Protein AF-A0A2E8RKV2-F1 (afdb_monomer)

Radius of gyration: 37.51 Å; Cα contacts (8 Å, |Δi|>4): 2015; chains: 1; bounding box: 103×100×106 Å

Nearest PDB structures (foldseek):
  5jd9-assembly1_A  TM=6.872E-01  e=2.094E-11  Bacillus cereus ATCC 10987
  6q63-assembly3_C  TM=7.166E-01  e=6.047E-02  Bacteroides thetaiotaomicron
  8ayr-assembly2_B  TM=3.995E-01  e=1.145E-02  Akkermansia muciniphila
  7wmp-assembly1_B  TM=4.732E-01  e=1.861E+00  Helicobacter phage KHP30

Sequence (1060 aa):
MRKLVLLLITCCYFLITSLTAENDVSKQKQINFSIRQRVLDQFDSDKDGRLSAVERETLRKAGSPFAVKRPRFIRNRKRHEQRIKKYDKDGDGELNQAEEKAARQALENVWRNLVGEYKAFINDRPIVENLEKMQQDAKQGKIKDFPEELYDWIRGSINRSGNKRTRKKEKSTNNHLLTRFDFDGNGRLEKMELQEARAVVSGQSKNDLSQVIQPKSQPENISIIGPQSIETRILRITEFMTDNKTGLADEEGELVDWIEIHNYSSQKQGLKNWSLTDSKKGSRRWFFPDIHLDAGKYLIVFASGKNRKKIGRPLHTNFQLKKGGEYLSLISPNGEKSEISKTKYPKQRSNISFGFPLSDDGTEGKFPTFLAFPTPGRKNTGTHVGSLSTIKLSQPHGLFKAPFTLRVSSVDSDVTIRYTTDGSRPNELSPVIDHPLEIEKTTIIRARGYKPGYSPTPIITRSYIFPADRIDDSADGLPPANYPYEWGVGKSNYGMDAGITGDHKYREKVLKSLWAIPSYSVAIEHENLFSDENGIYAHAGWHGRKAERNCSIELLPTEDGQEHGFQINAGIRMRGGFSRQPHVPKHGFRFFFRPRYGARRLKYDLFGGNAAKEFSHIDLRCSQNYAWHHGFSSKALYVRDQLNRDLQLAMGHPAPRGNFRHLYINGHYWGLYNTCERPKAFFGESYIGGDKDGFDVVKIMGGYSEDEDQDRRYQVFATDGNMKIWTHLDELSQDDLSDLETYCQMIGVKPDGSRDPDSNRLLDPVNLVDYMLIIFYGGNLDAPISWFGHNRGGNNWHGLINGTQNKGFRFIIWDAEHTLLDLQEDRLGPFPIGDTADRSNPHWLYQRLLENEEFRVLLTDRISKHFFRDGVLTPSYVRKLFDRRIAEIEPALFAEAARWGNPRKTYESVLTNSEWRVETHNSGVAKHQSWFAEVNRTKNQYIPHRTEVVVNQLFSRGLYPDLPEISVRWSEGDNQELELMAGRFKIYYTTTGQDPRMFGGGLHADAHLYEKPLTIVNTDGDRVLCRILEDEEWGPLREIVLNESDKKNETTYPSESRQP

Foldseek 3Di:
DVVVVVVVVVVVVVVVVVVVVVVVVVVVVVVLCVLLVVLCVPQVPVNPSFHDPVSLVVLLLVPFPPRPDPPVVVVVVVVQQVLCVVQVPVNPSHADPVSVVVSVVVLVVVVVVLCVVLVQDDPNQGDLVSLVVSLVCVVVCVDPPDDPVCNVVSVVRNVVVPPDDDPPPPPPPDDPQQVPQVPVPPSDQDPVSVVVSVVVVVPDDDDDDDDDDDDDDDDDDDDDDDDDDDPPPQKAFFKWAQQEQADDDFLQLDRFIKIKMWGQDQAKDWQAQKAKDQDPPDDGQAGADGDIAGHGWMAMATAHLPQDHDPPHHHYGNHGDDLQWTWIWIAGNVGDTRTLDPGIDHRGDHQWMWGFAADPVRDTHPHIATFQGDDHTDRTAHAAPEAFDAKDWPDAAAEDDAKDWIDIGGPDPPKWKFKDFQLDATDPPGDTCPDIDIGGAFTWIWMWIDDGNHRIHPIDIHTYAHPLRFQCQCLVQDHDPPADCAQALAGDFQHFPNVQCVDPVSVVLLVLLQLVFKEKEKRFHNCCCRPCVHRQSSAVQDDHSSQWGKIKMWTHDHPVCPAVIDIFIWTKHFDDFACSPRHQHATKMKTAAGSNRPHQWDQDDQFDDLADRIGRMKIFAFQAPQALSHPLHLLHARCQLVLLQVLLVVLVHQAKGWAKHWYHYSNGTRAITIIIDDPALVSCCSGVNDHSLLKWKKDFAAHRHPDPPPVRHQWIATPHDGCVLLQVLLVLLLDQLQDLCSVCLCQQHDLQRHHNPVGANAADLLLLLSNVVSCQLFLQCQPQAHVVVVSAGGHQKMWMDRRVDSRHIHIYGGPRSRGLDDLQRGDLDDGDWANHSGTHDSSSSVSSNVSYPLSLLSNQQLLCQALDDPHCLDLVNSLVSLVVVCVSCLSNVLNNLRRRLASPSHVVCSVVVPPPPCPPCSHSVVSNVSNVVSSCCSSPPRSNCSSSSSVSSCVSSSSYGRFDDWDWDWDPDPQTWIDTDGPPFWKKKAQPPDACATNVQDGDPRIDTDDDTHRDPDDQFTWMWMWTADPSDTGHIDIDGRHPVVVPPRPDDDDDDDDD

Secondary structure (DSSP, 8-state):
-HHHHHHHHHHHHHHHHHHHHHHHHHHHHHHHHHHHHHHHHHH-SS-SSS--HHHHHHHHHHH-TTTTS--HHHHHHHHHHHHHHHH-SS-SSS--HHHHHHHHHHHHHHHHHHHHHTT-EETTEE-HHHHHHHHHHHHTT-STT--TTHHHHHHHHHHHH--------------TTHHHH-SS-SSS--HHHHHHHHHHHTT--------------PPPP------------SEEEEEEESS-SSS---TTS---EEEEEEE-SSS-EE-TT-EEES-SSSS--EEPPS-EE-TT-EEEEEEBS-----TTS-EE-SSB--TT----EEE-TT--EEESSSS-PPPPBTTB-EE-PBPTTSPBPSS-EEBSS--TTS----B--EEPPPPEESS-SEE-SS-EEE-EE-SSTT-EEEEESSSPPP-TTSPB--SPEEE-S-EEEEEEEE-TTEEPPPPEEEEEE-HHHHTTTTTTSSPPTT--SEETTEEP-----HHHHSSHHHHHHHHHHHHSS-EEEEE--HHHHH-TTT-TTTTTT--TTTT-EEEEEEEEPPTT-S---EEEEEEEEEE-SGGGSTT-SS-EEEEE--TTTS-SSEES-SS-TTS-SEESEEEEE---TTBTTBT--TT--S-HHHHHHHHHHHTTS----EEEEEEEETTEEEEEEEEE---SHHHHHHHT-S-GGGEEEEEE--S---SS-GGGTT-EEEEES-SHHHHHHHHHHTS-TTSHHHHHHHHTB-TTS-B-TTS---B-HHHHHHHHHHHHHHT-SBSSBBTTTTT-SB-SEEEEEETTSTT-BEEEE--TTS-SS-TT-------S--SSTTT--HHHHHHHHTTSHHHHHHHHHHHHHHHSTT-TTSHHHHHHHHHHHHHHHHHHHHHHHHHHS-TT--HHHHHTT------GGGSHHHHHHHHHHHHHHIIIIIHHHHHHHHHHHHHTTT-S-S----EEEEPSSSS-EEEEE-TTSPEEEESSS--SBPTTSPBPTT-EE--S-EE----TT-EEEEEEEETTEEPPPEEEE--TTGGGTS----------

Mean predicted aligned error: 14.98 Å

pLDDT: mean 82.61, std 19.05, range [21.7, 98.88]

Solvent-accessible surface area (backbone atoms only — not comparable to full-atom values): 58650 Å² total; per-residue (Å²): 108,73,69,58,53,51,50,50,51,52,51,50,50,50,51,50,54,49,52,51,51,51,51,50,52,50,51,50,52,58,51,58,56,45,55,61,48,54,45,37,78,72,46,31,82,86,67,83,83,49,51,53,70,67,34,25,52,50,41,31,41,71,65,34,89,70,37,86,54,76,49,73,65,58,58,44,46,58,52,46,54,53,46,28,78,73,43,36,83,88,70,81,80,51,68,55,76,68,33,50,51,51,54,50,51,53,52,53,50,55,49,53,51,52,37,60,75,49,53,22,52,60,94,90,39,61,36,51,70,37,43,52,48,53,52,49,38,44,75,70,60,69,43,78,88,66,62,74,74,50,58,57,54,46,50,56,44,40,57,70,60,62,80,70,75,82,71,72,82,70,78,75,88,77,63,83,52,60,84,71,37,42,86,84,70,80,84,61,67,48,80,67,32,47,51,53,51,48,48,70,72,64,75,66,78,89,81,84,88,85,88,87,86,86,87,87,87,83,86,85,88,86,88,84,91,81,84,90,83,77,91,73,62,48,63,39,68,46,39,33,36,52,39,42,54,52,65,73,54,51,90,63,50,45,66,47,23,35,39,30,34,35,26,72,35,95,50,70,41,72,37,52,63,18,23,39,34,62,46,88,89,53,70,84,68,34,68,46,46,89,45,74,44,49,49,71,36,58,46,73,34,32,28,63,39,74,52,37,58,56,86,98,51,82,34,24,33,66,44,64,64,58,44,76,36,42,28,44,32,41,28,44,71,89,65,54,73,45,57,71,35,102,66,48,45,68,64,61,45,77,57,37,20,41,24,39,18,27,46,97,88,67,47,73,43,95,59,61,42,50,20,17,42,70,40,90,81,56,79,57,34,25,53,51,77,52,72,55,70,67,63,45,65,75,61,80,56,25,72,48,92,72,62,49,79,40,42,75,48,62,90,58,82,82,56,51,36,18,34,31,64,69,28,41,83,49,49,98,84,36,53,69,63,89,64,71,45,78,45,76,52,56,43,33,42,25,36,32,39,38,39,95,23,28,27,56,23,69,76,46,74,36,48,40,36,24,70,85,68,51,54,64,41,25,49,84,24,46,59,53,89,96,49,63,75,45,27,47,89,15,68,42,74,74,27,32,34,44,81,40,57,71,32,70,74,47,29,55,48,32,54,52,11,65,61,60,44,40,31,37,38,35,36,33,39,61,49,49,36,37,29,89,88,63,8,34,52,30,44,28,31,45,62,76,54,54,34,48,34,75,31,38,44,28,41,29,36,39,96,83,59,86,47,83,52,51,76,49,37,20,28,35,30,52,36,78,20,67,49,32,40,53,85,47,70,71,64,20,38,31,41,33,26,32,51,55,49,47,48,55,47,47,77,49,71,82,75,48,90,93,52,67,50,59,36,54,50,44,32,40,37,50,66,51,71,39,17,43,63,45,83,62,36,64,68,25,71,79,45,47,36,60,50,55,16,50,51,40,38,69,73,72,41,74,45,58,55,70,51,73,28,38,36,24,52,64,69,42,73,73,32,65,29,36,38,29,52,62,94,40,30,66,46,39,30,69,68,73,53,68,63,43,88,42,17,29,23,36,30,56,36,70,57,56,60,71,58,90,73,67,87,56,64,55,26,45,44,49,82,32,68,57,54,67,70,58,42,53,51,41,57,62,62,71,50,70,33,64,40,64,64,56,48,20,51,42,49,15,26,39,78,71,60,47,79,31,92,90,47,64,23,49,39,26,66,68,44,47,47,55,49,48,50,51,33,37,67,33,26,29,43,44,34,49,46,14,49,89,51,75,37,61,36,53,27,50,44,34,38,39,32,36,82,85,46,85,60,17,34,39,57,33,71,42,84,42,56,52,32,74,74,60,65,79,49,81,56,84,66,82,64,86,51,30,96,42,60,46,44,39,46,70,60,37,54,51,65,45,40,64,55,15,64,70,52,41,51,50,45,26,26,51,45,50,52,25,53,37,90,89,12,62,52,17,42,70,47,43,47,55,56,49,54,53,55,49,64,71,44,57,58,34,42,53,32,31,17,31,42,24,28,40,68,76,64,22,42,66,39,57,76,66,66,52,85,74,73,74,53,74,80,52,32,22,67,41,44,53,55,37,29,56,54,34,51,50,42,41,63,70,62,29,45,72,46,32,42,60,48,48,53,50,57,35,38,71,42,43,57,40,79,76,64,77,72,79,43,77,47,73,51,91,64,94,76,47,25,46,36,81,44,43,87,92,56,51,37,30,29,16,73,83,64,45,64,26,57,35,57,86,71,45,78,28,92,76,38,38,78,67,87,68,65,41,79,61,85,89,49,86,76,44,32,40,20,31,28,40,55,54,93,95,41,74,48,48,64,42,79,43,77,46,53,86,72,62,76,74,76,73,89,80,78,82,90,77,89,79,80,133

Structure (mmCIF, N/CA/C/O backbone):
data_AF-A0A2E8RKV2-F1
#
_entry.id   AF-A0A2E8RKV2-F1
#
loop_
_atom_site.group_PDB
_atom_site.id
_atom_site.type_symbol
_atom_site.label_atom_id
_atom_site.label_alt_id
_atom_site.label_comp_id
_atom_site.label_asym_id
_atom_site.label_entity_id
_atom_site.label_seq_id
_atom_site.pdbx_PDB_ins_code
_atom_site.Cartn_x
_atom_site.Cartn_y
_atom_site.Cartn_z
_atom_site.occupancy
_atom_site.B_iso_or_equiv
_atom_site.auth_seq_id
_atom_site.auth_comp_id
_atom_site.auth_asym_id
_atom_site.auth_atom_id
_atom_site.pdbx_PDB_model_num
ATOM 1 N N . MET A 1 1 ? 17.074 -44.614 37.338 1.00 43.53 1 MET A N 1
ATOM 2 C CA . MET A 1 1 ? 17.340 -43.270 37.905 1.00 43.53 1 MET A CA 1
ATOM 3 C C . MET A 1 1 ? 17.296 -42.134 36.878 1.00 43.53 1 MET A C 1
ATOM 5 O O . MET A 1 1 ? 16.436 -41.284 37.032 1.00 43.53 1 MET A O 1
ATOM 9 N N . ARG A 1 2 ? 18.101 -42.108 35.800 1.00 41.47 2 ARG A N 1
ATOM 10 C CA . ARG A 1 2 ? 18.095 -40.987 34.819 1.00 41.47 2 ARG A CA 1
ATOM 11 C C . ARG A 1 2 ? 16.738 -40.694 34.146 1.00 41.47 2 ARG A C 1
ATOM 13 O O . ARG A 1 2 ? 16.394 -39.532 33.987 1.00 41.47 2 ARG A O 1
ATOM 20 N N . LYS A 1 3 ? 15.934 -41.717 33.822 1.00 45.97 3 LYS A N 1
ATOM 21 C CA . LYS A 1 3 ? 14.562 -41.529 33.294 1.00 45.97 3 LYS A CA 1
ATOM 22 C C . LYS A 1 3 ? 13.581 -40.963 34.333 1.00 45.97 3 LYS A C 1
ATOM 24 O O . LYS A 1 3 ? 12.695 -40.206 33.969 1.00 45.97 3 LYS A O 1
ATOM 29 N N . LEU A 1 4 ? 13.775 -41.288 35.614 1.00 45.22 4 LEU A N 1
ATOM 30 C CA . LEU A 1 4 ? 12.942 -40.790 36.713 1.00 45.22 4 LEU A CA 1
ATOM 31 C C . LEU A 1 4 ? 13.253 -39.314 37.013 1.00 45.22 4 LEU A C 1
ATOM 33 O O . LEU A 1 4 ? 12.345 -38.520 37.213 1.00 45.22 4 LEU A O 1
ATOM 37 N N . VAL A 1 5 ? 14.537 -38.943 36.960 1.00 55.84 5 VAL A N 1
ATOM 38 C CA . VAL A 1 5 ? 15.002 -37.552 37.098 1.00 55.84 5 VAL A CA 1
ATOM 39 C C . VAL A 1 5 ? 14.516 -36.693 35.929 1.00 55.84 5 VAL A C 1
ATOM 41 O O . VAL A 1 5 ? 14.054 -35.582 36.152 1.00 55.84 5 VAL A O 1
ATOM 44 N N . LEU A 1 6 ? 14.541 -37.213 34.696 1.00 48.69 6 LEU A N 1
ATOM 45 C CA . LEU A 1 6 ? 14.014 -36.491 33.536 1.00 48.69 6 LEU A CA 1
ATOM 46 C C . LEU A 1 6 ? 12.494 -36.279 33.646 1.00 48.69 6 LEU A C 1
ATOM 48 O O . LEU A 1 6 ? 12.020 -35.179 33.386 1.00 48.69 6 LEU A O 1
ATOM 52 N N . LEU A 1 7 ? 11.738 -37.287 34.096 1.00 55.09 7 LEU A N 1
ATOM 53 C CA . LEU A 1 7 ? 10.290 -37.171 34.306 1.00 55.09 7 LEU A CA 1
ATOM 54 C C . LEU A 1 7 ? 9.952 -36.153 35.410 1.00 55.09 7 LEU A C 1
ATOM 56 O O . LEU A 1 7 ? 9.075 -35.320 35.218 1.00 55.09 7 LEU A O 1
ATOM 60 N N . LEU A 1 8 ? 10.696 -36.161 36.521 1.00 52.31 8 LEU A N 1
ATOM 61 C CA . LEU A 1 8 ? 10.544 -35.192 37.613 1.00 52.31 8 LEU A CA 1
ATOM 62 C C . LEU A 1 8 ? 10.896 -33.765 37.178 1.00 52.31 8 LEU A C 1
ATOM 64 O O . LEU A 1 8 ? 10.159 -32.843 37.503 1.00 52.31 8 LEU A O 1
ATOM 68 N N . ILE A 1 9 ? 11.961 -33.572 36.393 1.00 56.31 9 ILE A N 1
ATOM 69 C CA . ILE A 1 9 ? 12.311 -32.253 35.841 1.00 56.31 9 ILE A CA 1
ATOM 70 C C . ILE A 1 9 ? 11.229 -31.773 34.869 1.00 56.31 9 ILE A C 1
ATOM 72 O O . ILE A 1 9 ? 10.858 -30.605 34.911 1.00 56.31 9 ILE A O 1
ATOM 76 N N . THR A 1 10 ? 10.681 -32.664 34.038 1.00 50.28 10 THR A N 1
ATOM 77 C CA . THR A 1 10 ? 9.625 -32.313 33.074 1.00 50.28 10 THR A CA 1
ATOM 78 C C . THR A 1 10 ? 8.318 -31.963 33.793 1.00 50.28 10 THR A C 1
ATOM 80 O O . THR A 1 10 ? 7.704 -30.951 33.468 1.00 50.28 10 THR A O 1
ATOM 83 N N . CYS A 1 11 ? 7.930 -32.721 34.826 1.00 43.78 11 CYS A N 1
ATOM 84 C CA . CYS A 1 11 ? 6.764 -32.407 35.654 1.00 43.78 11 CYS A CA 1
ATOM 85 C C . CYS A 1 11 ? 6.950 -31.118 36.463 1.00 43.78 11 CYS A C 1
ATOM 87 O O . CYS A 1 11 ? 6.025 -30.317 36.513 1.00 43.78 11 CYS A O 1
ATOM 89 N N . CYS A 1 12 ? 8.131 -30.870 37.041 1.00 43.47 12 CYS A N 1
ATOM 90 C CA . CYS A 1 12 ? 8.428 -29.611 37.728 1.00 43.47 12 CYS A CA 1
ATOM 91 C C . CYS A 1 12 ? 8.422 -28.422 36.762 1.00 43.47 12 CYS A C 1
ATOM 93 O O . CYS A 1 12 ? 7.934 -27.361 37.126 1.00 43.47 12 CYS A O 1
ATOM 95 N N . TYR A 1 13 ? 8.906 -28.588 35.527 1.00 42.31 13 TYR A N 1
ATOM 96 C CA . TYR A 1 13 ? 8.856 -27.530 34.517 1.00 42.31 13 TYR A CA 1
ATOM 97 C C . TYR A 1 13 ? 7.411 -27.221 34.110 1.00 42.31 13 TYR A C 1
ATOM 99 O O . TYR A 1 13 ? 7.040 -26.053 34.085 1.00 42.31 13 TYR A O 1
ATOM 107 N N . PHE A 1 14 ? 6.576 -28.247 33.898 1.00 41.50 14 PHE A N 1
ATOM 108 C CA . PHE A 1 14 ? 5.145 -28.069 33.635 1.00 41.50 14 PHE A CA 1
ATOM 109 C C . PHE A 1 14 ? 4.421 -27.403 34.812 1.00 41.50 14 PHE A C 1
ATOM 111 O O . PHE A 1 14 ? 3.723 -26.420 34.581 1.00 41.50 14 PHE A O 1
ATOM 118 N N . LEU A 1 15 ? 4.659 -27.854 36.052 1.00 34.91 15 LEU A N 1
ATOM 119 C CA . LEU A 1 15 ? 4.082 -27.261 37.265 1.00 34.91 15 LEU A CA 1
ATOM 120 C C . LEU A 1 15 ? 4.513 -25.806 37.463 1.00 34.91 15 LEU A C 1
ATOM 122 O O . LEU A 1 15 ? 3.683 -24.976 37.811 1.00 34.91 15 LEU A O 1
ATOM 126 N N . ILE A 1 16 ? 5.784 -25.477 37.217 1.00 41.34 16 ILE A N 1
ATOM 127 C CA . ILE A 1 16 ? 6.285 -24.102 37.321 1.00 41.34 16 ILE A CA 1
ATOM 128 C C . ILE A 1 16 ? 5.685 -23.237 36.209 1.00 41.34 16 ILE A C 1
ATOM 130 O O . ILE A 1 16 ? 5.282 -22.118 36.500 1.00 41.34 16 ILE A O 1
ATOM 134 N N . THR A 1 17 ? 5.548 -23.734 34.973 1.00 40.56 17 THR A N 1
ATOM 135 C CA . THR A 1 17 ? 4.897 -22.978 33.885 1.00 40.56 17 THR A CA 1
ATOM 136 C C . THR A 1 17 ? 3.394 -22.789 34.089 1.00 40.56 17 THR A C 1
ATOM 138 O O . THR A 1 17 ? 2.868 -21.748 33.708 1.00 40.56 17 THR A O 1
ATOM 141 N N . SER A 1 18 ? 2.697 -23.743 34.715 1.00 37.62 18 SER A N 1
ATOM 142 C CA . SER A 1 18 ? 1.283 -23.587 35.071 1.00 37.62 18 SER A CA 1
ATOM 143 C C . SER A 1 18 ? 1.099 -22.681 36.291 1.00 37.62 18 SER A C 1
ATOM 145 O O . SER A 1 18 ? 0.216 -21.836 36.267 1.00 37.62 18 SER A O 1
ATOM 147 N N . LEU A 1 19 ? 1.979 -22.757 37.299 1.00 31.67 19 LEU A N 1
ATOM 148 C CA . LEU A 1 19 ? 1.962 -21.869 38.473 1.00 31.67 19 LEU A CA 1
ATOM 149 C C . LEU A 1 19 ? 2.374 -20.429 38.139 1.00 31.67 19 LEU A C 1
ATOM 151 O O . LEU A 1 19 ? 1.894 -19.501 38.785 1.00 31.67 19 LEU A O 1
ATOM 155 N N . THR A 1 20 ? 3.253 -20.201 37.157 1.00 37.59 20 THR A N 1
ATOM 156 C CA . THR A 1 20 ? 3.570 -18.843 36.684 1.00 37.59 20 THR A CA 1
ATOM 157 C C . THR A 1 20 ? 2.474 -18.293 35.780 1.00 37.59 20 THR A C 1
ATOM 159 O O . THR A 1 20 ? 2.147 -17.120 35.917 1.00 37.59 20 THR A O 1
ATOM 162 N N . ALA A 1 21 ? 1.847 -19.122 34.937 1.00 34.25 21 ALA A N 1
ATOM 163 C CA . ALA A 1 21 ? 0.682 -18.723 34.147 1.00 34.25 21 ALA A CA 1
ATOM 164 C C . ALA A 1 21 ? -0.541 -18.408 35.030 1.00 34.25 21 ALA A C 1
ATOM 166 O O . ALA A 1 21 ? -1.193 -17.392 34.815 1.00 34.25 21 ALA A O 1
ATOM 167 N N . GLU A 1 22 ? -0.820 -19.208 36.064 1.00 33.41 22 GLU A N 1
ATOM 168 C CA . GLU A 1 22 ? -1.894 -18.932 37.030 1.00 33.41 22 GLU A CA 1
ATOM 169 C C . GLU A 1 22 ?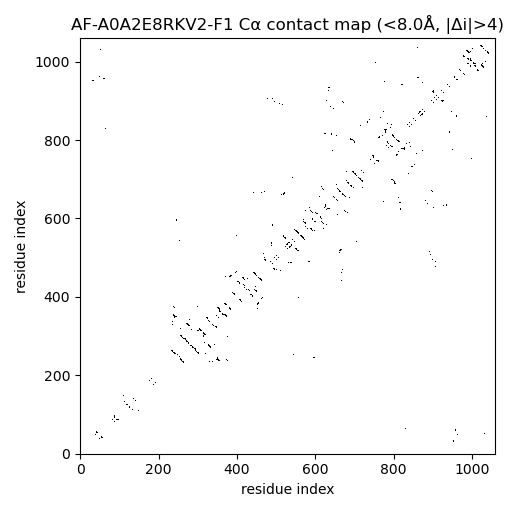 -1.594 -17.712 37.909 1.00 33.41 22 GLU A C 1
ATOM 171 O O . GLU A 1 22 ? -2.511 -16.950 38.209 1.00 33.41 22 GLU A O 1
ATOM 176 N N . ASN A 1 23 ? -0.329 -17.469 38.279 1.00 33.16 23 ASN A N 1
ATOM 177 C CA . ASN A 1 23 ? 0.059 -16.272 39.035 1.00 33.16 23 ASN A CA 1
ATOM 178 C C . ASN A 1 23 ? 0.059 -14.982 38.198 1.00 33.16 23 ASN A C 1
ATOM 180 O O . ASN A 1 23 ? -0.199 -13.915 38.753 1.00 33.16 23 ASN A O 1
ATOM 184 N N . ASP A 1 24 ? 0.331 -15.045 36.890 1.00 39.62 24 ASP A N 1
ATOM 185 C CA . ASP A 1 24 ? 0.191 -13.884 35.997 1.00 39.62 24 ASP A CA 1
ATOM 186 C C . ASP A 1 24 ? -1.286 -13.593 35.706 1.00 39.62 24 ASP A C 1
ATOM 188 O O . ASP A 1 24 ? -1.706 -12.440 35.776 1.00 39.62 24 ASP A O 1
ATOM 192 N N . VAL A 1 25 ? -2.103 -14.633 35.488 1.00 39.34 25 VAL A N 1
ATOM 193 C CA . VAL A 1 25 ? -3.558 -14.502 35.305 1.00 39.34 25 VAL A CA 1
ATOM 194 C C . VAL A 1 25 ? -4.238 -14.008 36.587 1.00 39.34 25 VAL A C 1
ATOM 196 O O . VAL A 1 25 ? -5.131 -13.166 36.507 1.00 39.34 25 VAL A O 1
ATOM 199 N N . SER A 1 26 ? -3.809 -14.453 37.774 1.00 36.03 26 SER A N 1
ATOM 200 C CA . SER A 1 26 ? -4.352 -13.977 39.056 1.00 36.03 26 SER A CA 1
ATOM 201 C C . SER A 1 26 ? -3.922 -12.541 39.377 1.00 36.03 26 SER A C 1
ATOM 203 O O . SER A 1 26 ? -4.760 -11.755 39.825 1.00 36.03 26 SER A O 1
ATOM 205 N N . LYS A 1 27 ? -2.678 -12.147 39.054 1.00 35.97 27 LYS A N 1
ATOM 206 C CA . LYS A 1 27 ? -2.221 -10.747 39.128 1.00 35.97 27 LYS A CA 1
ATOM 207 C C . LYS A 1 27 ? -2.940 -9.843 38.125 1.00 35.97 27 LYS A C 1
ATOM 209 O O . LYS A 1 27 ? -3.314 -8.733 38.490 1.00 35.97 27 LYS A O 1
ATOM 214 N N . GLN A 1 28 ? -3.198 -10.295 36.895 1.00 42.09 28 GLN A N 1
ATOM 215 C CA . GLN A 1 28 ? -3.978 -9.538 35.904 1.00 42.09 28 GLN A CA 1
ATOM 216 C C . GLN A 1 28 ? -5.463 -9.432 36.272 1.00 42.09 28 GLN A C 1
ATOM 218 O O . GLN A 1 28 ? -6.029 -8.348 36.131 1.00 42.09 28 GLN A O 1
ATOM 223 N N . LYS A 1 29 ? -6.070 -10.483 36.844 1.00 39.22 29 LYS A N 1
ATOM 224 C CA . LYS A 1 29 ? -7.411 -10.400 37.456 1.00 39.22 29 LYS A CA 1
ATOM 225 C C . LYS A 1 29 ? -7.445 -9.393 38.611 1.00 39.22 29 LYS A C 1
ATOM 227 O O . LYS A 1 29 ? -8.355 -8.573 38.661 1.00 39.22 29 LYS A O 1
ATOM 232 N N . GLN A 1 30 ? -6.439 -9.391 39.492 1.00 36.84 30 GLN A N 1
ATOM 233 C CA . GLN A 1 30 ? -6.318 -8.405 40.578 1.00 36.84 30 GLN A CA 1
ATOM 234 C C . GLN A 1 30 ? -6.155 -6.960 40.070 1.00 36.84 30 GLN A C 1
ATOM 236 O O . GLN A 1 30 ? -6.657 -6.034 40.704 1.00 36.84 30 GLN A O 1
ATOM 241 N N . ILE A 1 31 ? -5.498 -6.744 38.924 1.00 45.75 31 ILE A N 1
ATOM 242 C CA . ILE A 1 31 ? -5.309 -5.406 38.335 1.00 45.75 31 ILE A CA 1
ATOM 243 C C . ILE A 1 31 ? -6.567 -4.919 37.586 1.00 45.75 31 ILE A C 1
ATOM 245 O O . ILE A 1 31 ? -6.883 -3.733 37.681 1.00 45.75 31 ILE A O 1
ATOM 249 N N . ASN A 1 32 ? -7.331 -5.782 36.905 1.00 45.84 32 ASN A N 1
ATOM 250 C CA . ASN A 1 32 ? -8.565 -5.379 36.199 1.00 45.84 32 ASN A CA 1
ATOM 251 C C . ASN A 1 32 ? -9.704 -5.000 37.159 1.00 45.84 32 ASN A C 1
ATOM 253 O O . ASN A 1 32 ? -10.346 -3.968 36.955 1.00 45.84 32 ASN A O 1
ATOM 257 N N . PHE A 1 33 ? -9.871 -5.736 38.267 1.00 48.38 33 PHE A N 1
ATOM 258 C CA . PHE A 1 33 ? -10.737 -5.300 39.371 1.00 48.38 33 PHE A CA 1
ATOM 259 C C . PHE A 1 33 ? -10.287 -3.941 39.946 1.00 48.38 33 PHE A C 1
ATOM 261 O O . PHE A 1 33 ? -11.121 -3.174 40.414 1.00 48.38 33 PHE A O 1
ATOM 268 N N . SER A 1 34 ? -9.000 -3.574 39.838 1.00 64.62 34 SER A N 1
ATOM 269 C CA . SER A 1 34 ? -8.480 -2.324 40.409 1.00 64.62 34 SER A CA 1
ATOM 270 C C . SER A 1 34 ? -8.891 -1.048 39.668 1.00 64.62 34 SER A C 1
ATOM 272 O O . SER A 1 34 ? -8.945 -0.008 40.308 1.00 64.62 34 SER A O 1
ATOM 274 N N . ILE A 1 35 ? -9.120 -1.038 38.344 1.00 72.75 35 ILE A N 1
ATOM 275 C CA . ILE A 1 35 ? -9.459 0.225 37.643 1.00 72.75 35 ILE A CA 1
ATOM 276 C C . ILE A 1 35 ? -10.904 0.602 37.937 1.00 72.75 35 ILE A C 1
ATOM 278 O O . ILE A 1 35 ? -11.161 1.704 38.409 1.00 72.75 35 ILE A O 1
ATOM 282 N N . ARG A 1 36 ? -11.828 -0.330 37.694 1.00 78.88 36 ARG A N 1
ATOM 283 C CA . ARG A 1 36 ? -13.250 -0.119 37.943 1.00 78.88 36 ARG A CA 1
ATOM 284 C C . ARG A 1 36 ? -13.510 0.182 39.417 1.00 78.88 36 ARG A C 1
ATOM 286 O O . ARG A 1 36 ? -14.141 1.190 39.705 1.00 78.88 36 ARG A O 1
ATOM 293 N N . GLN A 1 37 ? -12.931 -0.606 40.328 1.00 81.00 37 GLN A N 1
ATOM 294 C CA . GLN A 1 37 ? -13.068 -0.356 41.762 1.00 81.00 37 GLN A CA 1
ATOM 295 C C . GLN A 1 37 ? -12.490 1.004 42.167 1.00 81.00 37 GLN A C 1
ATOM 297 O O . GLN A 1 37 ? -13.167 1.743 42.859 1.00 81.00 37 GLN A O 1
ATOM 302 N N . ARG A 1 38 ? -11.301 1.399 41.678 1.00 81.75 38 ARG A N 1
ATOM 303 C CA . ARG A 1 38 ? -10.733 2.731 41.978 1.00 81.75 38 ARG A CA 1
ATOM 304 C C . ARG A 1 38 ? -11.615 3.879 41.499 1.00 81.75 38 ARG A C 1
ATOM 306 O O . ARG A 1 38 ? -11.643 4.921 42.142 1.00 81.75 38 ARG A O 1
ATOM 313 N N . VAL A 1 39 ? -12.269 3.720 40.349 1.00 84.38 39 VAL A N 1
ATOM 314 C CA . VAL A 1 39 ? -13.182 4.739 39.824 1.00 84.38 39 VAL A CA 1
ATOM 315 C C . VAL A 1 39 ? -14.437 4.810 40.686 1.00 84.38 39 VAL A C 1
ATOM 317 O O . VAL A 1 39 ? -14.820 5.913 41.055 1.00 84.38 39 VAL A O 1
ATOM 320 N N . LEU A 1 40 ? -15.028 3.668 41.051 1.00 85.62 40 LEU A N 1
ATOM 321 C CA . LEU A 1 40 ? -16.159 3.622 41.980 1.00 85.62 40 LEU A CA 1
ATOM 322 C C . LEU A 1 40 ? -15.768 4.253 43.325 1.00 85.62 40 LEU A C 1
ATOM 324 O O . LEU A 1 40 ? -16.352 5.252 43.711 1.00 85.62 40 LEU A O 1
ATOM 328 N N . ASP A 1 41 ? -14.672 3.824 43.951 1.00 85.50 41 ASP A N 1
ATOM 329 C CA . ASP A 1 41 ? -14.187 4.381 45.224 1.00 85.50 41 ASP A CA 1
ATOM 330 C C . ASP A 1 41 ? -14.009 5.916 45.208 1.00 85.50 41 ASP A C 1
ATOM 332 O O . ASP A 1 41 ? -14.070 6.560 46.258 1.00 85.50 41 ASP A O 1
ATOM 336 N N . GLN A 1 42 ? -13.741 6.506 44.036 1.00 84.94 42 GLN A N 1
ATOM 337 C CA . GLN A 1 42 ? -13.507 7.941 43.875 1.00 84.94 42 GLN A CA 1
ATOM 338 C C . GLN A 1 42 ? -14.751 8.734 43.440 1.00 84.94 42 GLN A C 1
ATOM 340 O O . GLN A 1 42 ? -14.857 9.908 43.803 1.00 84.94 42 GLN A O 1
ATOM 345 N N . PHE A 1 43 ? -15.632 8.152 42.626 1.00 86.50 43 PHE A N 1
ATOM 346 C CA . PHE A 1 43 ? -16.711 8.878 41.945 1.00 86.50 43 PHE A CA 1
ATOM 347 C C . PHE A 1 43 ? -18.118 8.364 42.261 1.00 86.50 43 PHE A C 1
ATOM 349 O O . PHE A 1 43 ? -19.050 9.129 42.042 1.00 86.50 43 PHE A O 1
ATOM 356 N N . ASP A 1 44 ? -18.266 7.150 42.798 1.00 86.00 44 ASP A N 1
ATOM 357 C CA . ASP A 1 44 ? -19.523 6.612 43.339 1.00 86.00 44 ASP A CA 1
ATOM 358 C C . ASP A 1 44 ? -19.805 7.283 44.696 1.00 86.00 44 ASP A C 1
ATOM 360 O O . ASP A 1 44 ? -19.306 6.902 45.761 1.00 86.00 44 ASP A O 1
ATOM 364 N N . SER A 1 45 ? -20.516 8.402 44.622 1.00 86.25 45 SER A N 1
ATOM 365 C CA . SER A 1 45 ? -20.798 9.306 45.730 1.00 86.25 45 SER A CA 1
ATOM 366 C C . SER A 1 45 ? -21.930 8.787 46.612 1.00 86.25 45 SER A C 1
ATOM 368 O O . SER A 1 45 ? -21.926 9.063 47.817 1.00 86.25 45 SER A O 1
ATOM 370 N N . ASP A 1 46 ? -22.883 8.051 46.038 1.00 84.62 46 ASP A N 1
ATOM 371 C CA . ASP A 1 46 ? -24.013 7.458 46.760 1.00 84.62 46 ASP A CA 1
ATOM 372 C C . ASP A 1 46 ? -23.744 6.026 47.264 1.00 84.62 46 ASP A C 1
ATOM 374 O O . ASP A 1 46 ? -24.465 5.543 48.145 1.00 84.62 46 ASP A O 1
ATOM 378 N N . LYS A 1 47 ? -22.628 5.419 46.836 1.00 85.88 47 LYS A N 1
ATOM 379 C CA . LYS A 1 47 ? -22.133 4.090 47.223 1.00 85.88 47 LYS A CA 1
ATOM 380 C C . LYS A 1 47 ? -23.075 2.964 46.817 1.00 85.88 47 LYS A C 1
ATOM 382 O O . LYS A 1 47 ? -23.150 1.946 47.518 1.00 85.88 47 LYS A O 1
ATOM 387 N N . ASP A 1 48 ? -23.793 3.133 45.711 1.00 82.50 48 ASP A N 1
ATOM 388 C CA . ASP A 1 48 ? -24.668 2.098 45.164 1.00 82.50 48 ASP A CA 1
ATOM 389 C C . ASP A 1 48 ? -23.904 1.019 44.365 1.00 82.50 48 ASP A C 1
ATOM 391 O O . ASP A 1 48 ? -24.480 -0.005 43.973 1.00 82.50 48 ASP A O 1
ATOM 395 N N . GLY A 1 49 ? -22.588 1.200 44.199 1.00 82.25 49 GLY A N 1
ATOM 396 C CA . GLY A 1 49 ? -21.683 0.296 43.500 1.00 82.25 49 GLY A CA 1
ATOM 397 C C . GLY A 1 49 ? -21.618 0.538 41.993 1.00 82.25 49 GLY A C 1
ATOM 398 O O . GLY A 1 49 ? -21.093 -0.323 41.274 1.00 82.25 49 GLY A O 1
ATOM 399 N N . ARG A 1 50 ? -22.165 1.655 41.499 1.00 83.62 50 ARG A N 1
ATOM 400 C CA . ARG A 1 50 ? -22.233 2.028 40.079 1.00 83.62 50 ARG A CA 1
ATOM 401 C C . ARG A 1 50 ? -21.878 3.502 39.886 1.00 83.62 50 ARG A C 1
ATOM 403 O O . ARG A 1 50 ? -21.578 4.221 40.825 1.00 83.62 50 ARG A O 1
ATOM 410 N N . LEU A 1 51 ? -21.847 3.941 38.626 1.00 82.69 51 LEU A N 1
ATOM 411 C CA . LEU A 1 51 ? -21.740 5.362 38.293 1.00 82.69 51 LEU A CA 1
ATOM 412 C C . LEU A 1 51 ? -23.007 5.855 37.590 1.00 82.69 51 LEU A C 1
ATOM 414 O O . LEU A 1 51 ? -23.252 5.527 36.416 1.00 82.69 51 LEU A O 1
ATOM 418 N N . SER A 1 52 ? -23.748 6.716 38.280 1.00 82.50 52 SER A N 1
ATOM 419 C CA . SER A 1 52 ? -24.853 7.498 37.726 1.00 82.50 52 SER A CA 1
ATOM 420 C C . SER A 1 52 ? -24.394 8.416 36.581 1.00 82.50 52 SER A C 1
ATOM 422 O O . SER A 1 52 ? -23.196 8.649 36.355 1.00 82.50 52 SER A O 1
ATOM 424 N N . ALA A 1 53 ? -25.352 8.981 35.843 1.00 79.25 53 ALA A N 1
ATOM 425 C CA . ALA A 1 53 ? -25.082 9.943 34.771 1.00 79.25 53 ALA A CA 1
ATOM 426 C C . ALA A 1 53 ? -24.262 11.151 35.267 1.00 79.25 53 ALA A C 1
ATOM 428 O O . ALA A 1 53 ? -23.300 11.587 34.621 1.00 79.25 53 ALA A O 1
ATOM 429 N N . VAL A 1 54 ? -24.610 11.662 36.453 1.00 83.69 54 VAL A N 1
ATOM 430 C CA . VAL A 1 54 ? -23.973 12.825 37.089 1.00 83.69 54 VAL A CA 1
ATOM 431 C C . VAL A 1 54 ? -22.534 12.514 37.503 1.00 83.69 54 VAL A C 1
ATOM 433 O O . VAL A 1 54 ? -21.627 13.328 37.293 1.00 83.69 54 VAL A O 1
ATOM 436 N N . GLU A 1 55 ? -22.289 11.327 38.048 1.00 85.56 55 GLU A N 1
ATOM 437 C CA . GLU A 1 55 ? -20.954 10.896 38.470 1.00 85.56 55 GLU A CA 1
ATOM 438 C C . GLU A 1 55 ? -20.053 10.629 37.271 1.00 85.56 55 GLU A C 1
ATOM 440 O O . GLU A 1 55 ? -18.894 11.046 37.273 1.00 85.56 55 GLU A O 1
ATOM 445 N N . ARG A 1 56 ? -20.584 10.040 36.191 1.00 85.62 56 ARG A N 1
ATOM 446 C CA . ARG A 1 56 ? -19.833 9.892 34.934 1.00 85.62 56 ARG A CA 1
ATOM 447 C C . ARG A 1 56 ? -19.525 11.225 34.286 1.00 85.62 56 ARG A C 1
ATOM 449 O O . ARG A 1 56 ? -18.429 11.392 33.756 1.00 85.62 56 ARG A O 1
ATOM 456 N N . GLU A 1 57 ? -20.433 12.190 34.346 1.00 82.06 57 GLU A N 1
ATOM 457 C CA . GLU A 1 57 ? -20.146 13.545 33.886 1.00 82.06 57 GLU A CA 1
ATOM 458 C C . GLU A 1 57 ? -19.059 14.215 34.738 1.00 82.06 57 GLU A C 1
ATOM 460 O O . GLU A 1 57 ? -18.168 14.880 34.207 1.00 82.06 57 GLU A O 1
ATOM 465 N N . THR A 1 58 ? -19.066 13.979 36.049 1.00 82.81 58 THR A N 1
ATOM 466 C CA . THR A 1 58 ? -18.014 14.439 36.965 1.00 82.81 58 THR A CA 1
ATOM 467 C C . THR A 1 58 ? -16.671 13.765 36.667 1.00 82.81 58 THR A C 1
ATOM 469 O O . THR A 1 58 ? -15.648 14.444 36.588 1.00 82.81 58 THR A O 1
ATOM 472 N N . LEU A 1 59 ? -16.666 12.456 36.407 1.00 84.31 59 LEU A N 1
ATOM 473 C CA . LEU A 1 59 ? -15.497 11.679 35.994 1.00 84.31 59 LEU A CA 1
ATOM 474 C C . LEU A 1 59 ? -14.936 12.167 34.654 1.00 84.31 59 LEU A C 1
ATOM 476 O O . LEU A 1 59 ? -13.735 12.421 34.542 1.00 84.31 59 LEU A O 1
ATOM 480 N N . ARG A 1 60 ? -15.799 12.374 33.650 1.00 83.19 60 ARG A N 1
ATOM 481 C CA . ARG A 1 60 ? -15.430 12.987 32.363 1.00 83.19 60 ARG A CA 1
ATOM 482 C C . ARG A 1 60 ? -14.795 14.349 32.592 1.00 83.19 60 ARG A C 1
ATOM 484 O O . ARG A 1 60 ? -13.755 14.645 32.007 1.00 83.19 60 ARG A O 1
ATOM 491 N N . LYS A 1 61 ? -15.359 15.151 33.499 1.00 77.00 61 LYS A N 1
ATOM 492 C CA . LYS A 1 61 ? -14.804 16.454 33.872 1.00 77.00 61 LYS A CA 1
ATOM 493 C C . LYS A 1 61 ? -13.502 16.380 34.684 1.00 77.00 61 LYS A C 1
ATOM 495 O O . LYS A 1 61 ? -12.739 17.337 34.706 1.00 77.00 61 LYS A O 1
ATOM 500 N N . ALA A 1 62 ? -13.216 15.270 35.347 1.00 71.25 62 ALA A N 1
ATOM 501 C CA . ALA A 1 62 ? -11.956 15.075 36.055 1.00 71.25 62 ALA A CA 1
ATOM 502 C C . ALA A 1 62 ? -10.839 14.556 35.129 1.00 71.25 62 ALA A C 1
ATOM 504 O O . ALA A 1 62 ? -9.674 14.903 35.317 1.00 71.25 62 ALA A O 1
ATOM 505 N N . GLY A 1 63 ? -11.191 13.734 34.132 1.00 60.06 63 GLY A N 1
ATOM 506 C CA . GLY A 1 63 ? -10.255 13.102 33.192 1.00 60.06 63 GLY A CA 1
ATOM 507 C C . GLY A 1 63 ? -10.075 13.823 31.851 1.00 60.06 63 GLY A C 1
ATOM 508 O O . GLY A 1 63 ? -9.140 13.516 31.108 1.00 60.06 63 GLY A O 1
ATOM 509 N N . SER A 1 64 ? -10.946 14.775 31.513 1.00 50.22 64 SER A N 1
ATOM 510 C CA . SER A 1 64 ? -10.850 15.554 30.277 1.00 50.22 64 SER A CA 1
ATOM 511 C C . SER A 1 64 ? -9.721 16.591 30.370 1.00 50.22 64 SER A C 1
ATOM 513 O O . SER A 1 64 ? -9.608 17.299 31.371 1.00 50.22 64 SER A O 1
ATOM 515 N N . PRO A 1 65 ? -8.907 16.776 29.313 1.00 39.75 65 PRO A N 1
ATOM 516 C CA . PRO A 1 65 ? -7.916 17.858 29.282 1.00 39.75 65 PRO A CA 1
ATOM 517 C C . PRO A 1 65 ? -8.607 19.231 29.134 1.00 39.75 65 PRO A C 1
ATOM 519 O O . PRO A 1 65 ? -7.963 20.269 29.290 1.00 39.75 65 PRO A O 1
ATOM 522 N N . PHE A 1 66 ? -9.899 19.219 28.777 1.00 40.41 66 PHE A N 1
ATOM 523 C CA . PHE A 1 66 ? -10.765 20.362 28.515 1.00 40.41 66 PHE A CA 1
ATOM 524 C C . PHE A 1 66 ? -11.647 20.686 29.718 1.00 40.41 66 PHE A C 1
ATOM 526 O O . PHE A 1 66 ? -12.219 21.772 29.797 1.00 40.41 66 PHE A O 1
ATOM 533 N N . ALA A 1 67 ? -11.717 19.793 30.702 1.00 35.38 67 ALA A N 1
ATOM 534 C CA . ALA A 1 67 ? -12.509 20.031 31.879 1.00 35.38 67 ALA A CA 1
ATOM 535 C C . ALA A 1 67 ? -11.687 20.704 32.984 1.00 35.38 67 ALA A C 1
ATOM 537 O O . ALA A 1 67 ? -10.671 20.228 33.481 1.00 35.38 67 ALA A O 1
ATOM 538 N N . VAL A 1 68 ? -12.157 21.905 33.310 1.00 31.70 68 VAL A N 1
ATOM 539 C CA . VAL A 1 68 ? -11.624 22.854 34.291 1.00 31.70 68 VAL A CA 1
ATOM 540 C C . VAL A 1 68 ? -10.237 23.426 33.961 1.00 31.70 68 VAL A C 1
ATOM 542 O O . VAL A 1 68 ? -9.360 23.612 34.802 1.00 31.70 68 VAL A O 1
ATOM 545 N N . LYS A 1 69 ? -10.131 23.993 32.762 1.00 27.28 69 LYS A N 1
ATOM 546 C CA . LYS A 1 69 ? -9.975 25.452 32.718 1.00 27.28 69 LYS A CA 1
ATOM 547 C C . LYS A 1 69 ? -11.171 25.987 31.961 1.00 27.28 69 LYS A C 1
ATOM 549 O O . LYS A 1 69 ? -11.358 25.611 30.813 1.00 27.28 69 LYS A O 1
ATOM 554 N N . ARG A 1 70 ? -11.941 26.903 32.569 1.00 27.23 70 ARG A N 1
ATOM 555 C CA . ARG A 1 70 ? -12.775 27.818 31.772 1.00 27.23 70 ARG A CA 1
ATOM 556 C C . ARG A 1 70 ? -11.929 28.241 30.563 1.00 27.23 70 ARG A C 1
ATOM 558 O O . ARG A 1 70 ? -10.766 28.603 30.807 1.00 27.23 70 ARG A O 1
ATOM 565 N N . PRO A 1 71 ? -12.445 28.156 29.322 1.00 31.59 71 PRO A N 1
ATOM 566 C CA . PRO A 1 71 ? -11.685 28.491 28.129 1.00 31.59 71 PRO A CA 1
ATOM 567 C C . PRO A 1 71 ? -10.891 29.771 28.377 1.00 31.59 71 PRO A C 1
ATOM 569 O O . PRO A 1 71 ? -11.408 30.708 29.001 1.00 31.59 71 PRO A O 1
ATOM 572 N N . ARG A 1 72 ? -9.636 29.847 27.910 1.00 31.14 72 ARG A N 1
ATOM 573 C CA . ARG A 1 72 ? -8.884 31.120 27.924 1.00 31.14 72 ARG A CA 1
ATOM 574 C C . ARG A 1 72 ? -9.741 32.265 27.363 1.00 31.14 72 ARG A C 1
ATOM 576 O O . ARG A 1 72 ? -9.616 33.386 27.838 1.00 31.14 72 ARG A O 1
ATOM 583 N N . PHE A 1 73 ? -10.674 31.940 26.469 1.00 32.66 73 PHE A N 1
ATOM 584 C CA . PHE A 1 73 ? -11.713 32.811 25.937 1.00 32.66 73 PHE A CA 1
ATOM 585 C C . PHE A 1 73 ? -12.709 33.361 26.980 1.00 32.66 73 PHE A C 1
ATOM 587 O O . PHE A 1 73 ? -12.929 34.563 27.013 1.00 32.66 73 PHE A O 1
ATOM 594 N N . ILE A 1 74 ? -13.235 32.557 27.915 1.00 33.50 74 ILE A N 1
ATOM 595 C CA . ILE A 1 74 ? -14.141 33.044 28.982 1.00 33.50 74 ILE A CA 1
ATOM 596 C C . ILE A 1 74 ? -13.372 33.849 30.047 1.00 33.50 74 ILE A C 1
ATOM 598 O O . ILE A 1 74 ? -13.891 34.812 30.615 1.00 33.50 74 ILE A O 1
ATOM 602 N N . ARG A 1 75 ? -12.105 33.494 30.313 1.00 33.12 75 ARG A N 1
ATOM 603 C CA . ARG A 1 75 ? -11.232 34.270 31.216 1.00 33.12 75 ARG A CA 1
ATOM 604 C C . ARG A 1 75 ? -10.829 35.612 30.592 1.00 33.12 75 ARG A C 1
ATOM 606 O O . ARG A 1 75 ? -10.770 36.607 31.309 1.00 33.12 75 ARG A O 1
ATOM 613 N N . ASN A 1 76 ? -10.624 35.645 29.274 1.00 42.31 76 ASN A N 1
ATOM 614 C CA . ASN A 1 76 ? -10.461 36.875 28.504 1.00 42.31 76 ASN A CA 1
ATOM 615 C C . ASN A 1 76 ? -11.755 37.676 28.437 1.00 42.31 76 ASN A C 1
ATOM 617 O O . ASN A 1 76 ? -11.670 38.879 28.582 1.00 42.31 76 ASN A O 1
ATOM 621 N N . ARG A 1 77 ? -12.931 37.050 28.338 1.00 45.00 77 ARG A N 1
ATOM 622 C CA . ARG A 1 77 ? -14.221 37.751 28.327 1.00 45.00 77 ARG A CA 1
ATOM 623 C C . ARG A 1 77 ? -14.460 38.551 29.611 1.00 45.00 77 ARG A C 1
ATOM 625 O O . ARG A 1 77 ? -14.675 39.747 29.526 1.00 45.00 77 ARG A O 1
ATOM 632 N N . LYS A 1 78 ? -14.258 37.965 30.801 1.00 50.69 78 LYS A N 1
ATOM 633 C CA . LYS A 1 78 ? -14.374 38.713 32.076 1.00 50.69 78 LYS A CA 1
ATOM 634 C C . LYS A 1 78 ? -13.307 39.811 32.246 1.00 50.69 78 LYS A C 1
ATOM 636 O O . LYS A 1 78 ? -13.599 40.863 32.805 1.00 50.69 78 LYS A O 1
ATOM 641 N N . ARG A 1 79 ? -12.070 39.569 31.781 1.00 55.81 79 ARG A N 1
ATOM 642 C CA . ARG A 1 79 ? -10.959 40.549 31.806 1.00 55.81 79 ARG A CA 1
ATOM 643 C C . ARG A 1 79 ? -11.175 41.685 30.803 1.00 55.81 79 ARG A C 1
ATOM 645 O O . ARG A 1 79 ? -10.867 42.832 31.097 1.00 55.81 79 ARG A O 1
ATOM 652 N N . HIS A 1 80 ? -11.726 41.368 29.639 1.00 55.75 80 HIS A N 1
ATOM 653 C CA . HIS A 1 80 ? -12.095 42.301 28.585 1.00 55.75 80 HIS A CA 1
ATOM 654 C C . HIS A 1 80 ? -13.299 43.142 29.016 1.00 55.75 80 HIS A C 1
ATOM 656 O O . HIS A 1 80 ? -13.195 44.357 28.988 1.00 55.75 80 HIS A O 1
ATOM 662 N N . GLU A 1 81 ? -14.349 42.535 29.577 1.00 60.19 81 GLU A N 1
ATOM 663 C CA . GLU A 1 81 ? -15.516 43.227 30.148 1.00 60.19 81 GLU A CA 1
ATOM 664 C C . GLU A 1 81 ? -15.128 44.181 31.299 1.00 60.19 81 GLU A C 1
ATOM 666 O O . GLU A 1 81 ? -15.655 45.286 31.394 1.00 60.19 81 GLU A O 1
ATOM 671 N N . GLN A 1 82 ? -14.174 43.806 32.166 1.00 66.75 82 GLN A N 1
ATOM 672 C CA . GLN A 1 82 ? -13.657 44.693 33.223 1.00 66.75 82 GLN A CA 1
ATOM 673 C C . GLN A 1 82 ? -12.774 45.828 32.685 1.00 66.75 82 GLN A C 1
ATOM 675 O O . GLN A 1 82 ? -12.800 46.930 33.237 1.00 66.75 82 GLN A O 1
ATOM 680 N N . ARG A 1 83 ? -11.992 45.571 31.626 1.00 66.69 83 ARG A N 1
ATOM 681 C CA . ARG A 1 83 ? -11.183 46.592 30.945 1.00 66.69 83 ARG A CA 1
ATOM 682 C C . ARG A 1 83 ? -12.068 47.584 30.190 1.00 66.69 83 ARG A C 1
ATOM 684 O O . ARG A 1 83 ? -11.847 48.776 30.358 1.00 66.69 83 ARG A O 1
ATOM 691 N N . ILE A 1 84 ? -13.078 47.106 29.461 1.00 67.56 84 ILE A N 1
ATOM 692 C CA . ILE A 1 84 ? -14.106 47.925 28.804 1.00 67.56 84 ILE A CA 1
ATOM 693 C C . ILE A 1 84 ? -14.793 48.785 29.867 1.00 67.56 84 ILE A C 1
ATOM 695 O O . ILE A 1 84 ? -14.597 49.988 29.884 1.00 67.56 84 ILE A O 1
ATOM 699 N N . LYS A 1 85 ? -15.395 48.194 30.910 1.00 77.12 85 LYS A N 1
ATOM 700 C CA . LYS A 1 85 ? -16.089 48.943 31.982 1.00 77.12 85 LYS A CA 1
ATOM 701 C C . LYS A 1 85 ? -15.267 50.059 32.658 1.00 77.12 85 LYS A C 1
ATOM 703 O O . LYS A 1 85 ? -15.846 50.953 33.273 1.00 77.12 85 LYS A O 1
ATOM 708 N N . LYS A 1 86 ? -13.931 49.985 32.631 1.00 75.44 86 LYS A N 1
ATOM 709 C CA . LYS A 1 86 ? -13.037 50.957 33.280 1.00 75.44 86 LYS A CA 1
ATOM 710 C C . LYS A 1 86 ? -12.402 51.963 32.315 1.00 75.44 86 LYS A C 1
ATOM 712 O O . LYS A 1 86 ? -12.054 53.056 32.762 1.00 75.44 86 LYS A O 1
ATOM 717 N N . TYR A 1 87 ? -12.188 51.591 31.055 1.00 74.88 87 TYR A N 1
ATOM 718 C CA . TYR A 1 87 ? -11.396 52.377 30.104 1.00 74.88 87 TYR A CA 1
ATOM 719 C C . TYR A 1 87 ? -12.140 52.753 28.819 1.00 74.88 87 TYR A C 1
ATOM 721 O O . TYR A 1 87 ? -11.653 53.660 28.155 1.00 74.88 87 TYR A O 1
ATOM 729 N N . ASP A 1 88 ? -13.284 52.130 28.528 1.00 78.25 88 ASP A N 1
ATOM 730 C CA . ASP A 1 88 ? -14.221 52.519 27.467 1.00 78.25 88 ASP A CA 1
ATOM 731 C C . ASP A 1 88 ? -14.908 53.830 27.882 1.00 78.25 88 ASP A C 1
ATOM 733 O O . ASP A 1 88 ? -15.736 53.862 28.800 1.00 78.25 88 ASP A O 1
ATOM 737 N N . LYS A 1 89 ? -14.456 54.947 27.308 1.00 79.62 89 LYS A N 1
ATOM 738 C CA . LYS A 1 89 ? -14.957 56.289 27.624 1.00 79.62 89 LYS A CA 1
ATOM 739 C C . LYS A 1 89 ? -16.056 56.733 26.675 1.00 79.62 89 LYS A C 1
ATOM 741 O O . LYS A 1 89 ? -16.808 57.635 27.051 1.00 79.62 89 LYS A O 1
ATOM 746 N N . ASP A 1 90 ? -16.104 56.179 25.469 1.00 71.38 90 ASP A N 1
ATOM 747 C CA . ASP A 1 90 ? -17.121 56.495 24.469 1.00 71.38 90 ASP A CA 1
ATOM 748 C C . ASP A 1 90 ? -18.359 55.580 24.568 1.00 71.38 90 ASP A C 1
ATOM 750 O O . ASP A 1 90 ? -19.423 55.950 24.070 1.00 71.38 90 ASP A O 1
ATOM 754 N N . GLY A 1 91 ? -18.280 54.501 25.351 1.00 70.56 91 GLY A N 1
ATOM 755 C CA . GLY A 1 91 ? -19.388 53.633 25.744 1.00 70.56 91 GLY A CA 1
ATOM 756 C C . GLY A 1 91 ? -19.839 52.686 24.637 1.00 70.56 91 GLY A C 1
ATOM 757 O O . GLY A 1 91 ? -20.987 52.231 24.671 1.00 70.56 91 GLY A O 1
ATOM 758 N N . ASP A 1 92 ? -18.981 52.435 23.647 1.00 65.44 92 ASP A N 1
ATOM 759 C CA . ASP A 1 92 ? -19.302 51.626 22.470 1.00 65.44 92 ASP A CA 1
ATOM 760 C C . ASP A 1 92 ? -19.157 50.113 22.709 1.00 65.44 92 ASP A C 1
ATOM 762 O O . ASP A 1 92 ? -19.586 49.303 21.883 1.00 65.44 92 ASP A O 1
ATOM 766 N N . GLY A 1 93 ? -18.656 49.722 23.886 1.00 60.84 93 GLY A N 1
ATOM 767 C CA . GLY A 1 93 ? -18.465 48.331 24.269 1.00 60.84 93 GLY A CA 1
ATOM 768 C C . GLY A 1 93 ? -17.160 47.724 23.756 1.00 60.84 93 GLY A C 1
ATOM 769 O O . GLY A 1 93 ? -16.938 46.531 23.978 1.00 60.84 93 GLY A O 1
ATOM 770 N N . GLU A 1 94 ? -16.290 48.512 23.124 1.00 65.69 94 GLU A N 1
ATOM 771 C CA . GLU A 1 94 ? -14.945 48.142 22.693 1.00 65.69 94 GLU A CA 1
ATOM 772 C C . GLU A 1 94 ? -13.892 49.057 23.359 1.00 65.69 94 GLU A C 1
ATOM 774 O O . GLU A 1 94 ? -14.179 49.802 24.290 1.00 65.69 94 GLU A O 1
ATOM 779 N N . LEU A 1 95 ? -12.608 48.899 23.018 1.00 68.44 95 LEU A N 1
ATOM 780 C CA . LEU A 1 95 ? -11.558 49.824 23.461 1.00 68.44 95 LEU A CA 1
ATOM 781 C C . LEU A 1 95 ? -10.849 50.359 22.231 1.00 68.44 95 LEU A C 1
ATOM 783 O O . LEU A 1 95 ? -10.172 49.604 21.526 1.00 68.44 95 LEU A O 1
ATOM 787 N N . ASN A 1 96 ? -10.935 51.663 22.008 1.00 69.12 96 ASN A N 1
ATOM 788 C CA . ASN A 1 96 ? -10.201 52.290 20.922 1.00 69.12 96 ASN A CA 1
ATOM 789 C C . ASN A 1 96 ? -8.695 52.390 21.252 1.00 69.12 96 ASN A C 1
ATOM 791 O O . ASN A 1 96 ? -8.227 52.175 22.377 1.00 69.12 96 ASN A O 1
ATOM 795 N N . GLN A 1 97 ? -7.885 52.741 20.251 1.00 62.59 97 GLN A N 1
ATOM 796 C CA . GLN A 1 97 ? -6.423 52.752 20.374 1.00 62.59 97 GLN A CA 1
ATOM 797 C C . GLN A 1 97 ? -5.905 53.682 21.494 1.00 62.59 97 GLN A C 1
ATOM 799 O O . GLN A 1 97 ? -4.854 53.418 22.091 1.00 62.59 97 GLN A O 1
ATOM 804 N N . ALA A 1 98 ? -6.618 54.773 21.796 1.00 71.50 98 ALA A N 1
ATOM 805 C CA . ALA A 1 98 ? -6.243 55.701 22.860 1.00 71.50 98 ALA A CA 1
ATOM 806 C C . ALA A 1 98 ? -6.546 55.122 24.252 1.00 71.50 98 ALA A C 1
ATOM 808 O O . ALA A 1 98 ? -5.731 55.251 25.172 1.00 71.50 98 ALA A O 1
ATOM 809 N N . GLU A 1 99 ? -7.675 54.436 24.398 1.00 75.75 99 GLU A N 1
ATOM 810 C CA . GLU A 1 99 ? -8.108 53.787 25.637 1.00 75.75 99 GLU A CA 1
ATOM 811 C C . GLU A 1 99 ? -7.271 52.555 25.957 1.00 75.75 99 GLU A C 1
ATOM 813 O O . GLU A 1 99 ? -6.870 52.347 27.105 1.00 75.75 99 GLU A O 1
ATOM 818 N N . GLU A 1 100 ? -6.892 51.789 24.933 1.00 68.62 100 GLU A N 1
ATOM 819 C CA . GLU A 1 100 ? -5.977 50.668 25.098 1.00 68.62 100 GLU A CA 1
ATOM 820 C C . GLU A 1 100 ? -4.589 51.137 25.563 1.00 68.62 100 GLU A C 1
ATOM 822 O O . GLU A 1 100 ? -3.985 50.540 26.465 1.00 68.62 100 GLU A O 1
ATOM 827 N N . LYS A 1 101 ? -4.107 52.265 25.026 1.00 72.12 101 LYS A N 1
ATOM 828 C CA . LYS A 1 101 ? -2.860 52.893 25.475 1.00 72.12 101 LYS A CA 1
ATOM 829 C C . LYS A 1 101 ? -2.958 53.371 26.928 1.00 72.12 101 LYS A C 1
ATOM 831 O O . LYS A 1 101 ? -2.029 53.138 27.704 1.00 72.12 101 LYS A O 1
ATOM 836 N N . ALA A 1 102 ? -4.078 53.980 27.319 1.00 74.88 102 ALA A N 1
ATOM 837 C CA . ALA A 1 102 ? -4.314 54.426 28.692 1.00 74.88 102 ALA A CA 1
ATOM 838 C C . ALA A 1 102 ? -4.387 53.249 29.684 1.00 74.88 102 ALA A C 1
ATOM 840 O O . ALA A 1 102 ? -3.762 53.299 30.750 1.00 74.88 102 ALA A O 1
ATOM 841 N N . ALA A 1 103 ? -5.077 52.164 29.316 1.00 72.75 103 ALA A N 1
ATOM 842 C CA . ALA A 1 103 ? -5.173 50.945 30.116 1.00 72.75 103 ALA A CA 1
ATOM 843 C C . ALA A 1 103 ? -3.795 50.302 30.339 1.00 72.75 103 ALA A C 1
ATOM 845 O O . ALA A 1 103 ? -3.439 49.939 31.463 1.00 72.75 103 ALA A O 1
ATOM 846 N N . ARG A 1 104 ? -2.977 50.223 29.283 1.00 73.81 104 ARG A N 1
ATOM 847 C CA . ARG A 1 104 ? -1.616 49.678 29.360 1.00 73.81 104 ARG A CA 1
ATOM 848 C C . ARG A 1 104 ? -0.693 50.532 30.228 1.00 73.81 104 ARG A C 1
ATOM 850 O O . ARG A 1 104 ? 0.053 49.992 31.043 1.00 73.81 104 ARG A O 1
ATOM 857 N N . GLN A 1 105 ? -0.757 51.853 30.093 1.00 76.62 105 GLN A N 1
ATOM 858 C CA . GLN A 1 105 ? 0.116 52.758 30.839 1.00 76.62 105 GLN A CA 1
ATOM 859 C C . GLN A 1 105 ? -0.206 52.770 32.342 1.00 76.62 105 GLN A C 1
ATOM 861 O O . GLN A 1 105 ? 0.704 52.838 33.170 1.00 76.62 105 GLN A O 1
ATOM 866 N N . ALA A 1 106 ? -1.483 52.618 32.711 1.00 78.19 106 ALA A N 1
ATOM 867 C CA . ALA A 1 106 ? -1.886 52.426 34.102 1.00 78.19 106 ALA A CA 1
ATOM 868 C C . ALA A 1 106 ? -1.302 51.129 34.695 1.00 78.19 106 ALA A C 1
ATOM 870 O O . ALA A 1 106 ? -0.773 51.144 35.807 1.00 78.19 106 ALA A O 1
ATOM 871 N N . LEU A 1 107 ? -1.333 50.031 33.934 1.00 77.75 107 LEU A N 1
ATOM 872 C CA . LEU A 1 107 ? -0.791 48.738 34.354 1.00 77.75 107 LEU A CA 1
ATOM 873 C C . LEU A 1 107 ? 0.739 48.775 34.533 1.00 77.75 107 LEU A C 1
ATOM 875 O O . LEU A 1 107 ? 1.264 48.279 35.529 1.00 77.75 107 LEU A O 1
ATOM 879 N N . GLU A 1 108 ? 1.455 49.420 33.608 1.00 76.69 108 GLU A N 1
ATOM 880 C CA . GLU A 1 108 ? 2.914 49.590 33.674 1.00 76.69 108 GLU A CA 1
ATOM 881 C C . GLU A 1 108 ? 3.361 50.450 34.869 1.00 76.69 108 GLU A C 1
ATOM 883 O O . GLU A 1 108 ? 4.428 50.214 35.443 1.00 76.69 108 GLU A O 1
ATOM 888 N N . ASN A 1 109 ? 2.552 51.429 35.283 1.00 80.88 109 ASN A N 1
ATOM 889 C CA . ASN A 1 109 ? 2.834 52.240 36.469 1.00 80.88 109 ASN A CA 1
ATOM 890 C C . ASN A 1 109 ? 2.702 51.426 37.760 1.00 80.88 109 ASN A C 1
ATOM 892 O O . ASN A 1 109 ? 3.591 51.486 38.610 1.00 80.88 109 ASN A O 1
ATOM 896 N N . VAL A 1 110 ? 1.645 50.615 37.882 1.00 82.50 110 VAL A N 1
ATOM 897 C CA . VAL A 1 110 ? 1.477 49.712 39.032 1.00 82.50 110 VAL A CA 1
ATOM 898 C C . VAL A 1 110 ? 2.615 48.689 39.079 1.00 82.50 110 VAL A C 1
ATOM 900 O O . VAL A 1 110 ? 3.207 48.480 40.135 1.00 82.50 110 VAL A O 1
ATOM 903 N N . TRP A 1 111 ? 2.994 48.119 37.929 1.00 84.25 111 TRP A N 1
ATOM 904 C CA . TRP A 1 111 ? 4.125 47.193 37.837 1.00 84.25 111 TRP A CA 1
ATOM 905 C C . TRP A 1 111 ? 5.439 47.813 38.317 1.00 84.25 111 TRP A C 1
ATOM 907 O O . TRP A 1 111 ? 6.134 47.211 39.132 1.00 84.25 111 TRP A O 1
ATOM 917 N N . ARG A 1 112 ? 5.780 49.021 37.849 1.00 81.00 112 ARG A N 1
ATOM 918 C CA . ARG A 1 112 ? 7.024 49.700 38.248 1.00 81.00 112 ARG A CA 1
ATOM 919 C C . ARG A 1 112 ? 7.078 49.992 39.743 1.00 81.00 112 ARG A C 1
ATOM 921 O O . ARG A 1 112 ? 8.121 49.766 40.353 1.00 81.00 112 ARG A O 1
ATOM 928 N N . ASN A 1 113 ? 5.967 50.439 40.327 1.00 83.62 113 ASN A N 1
ATOM 929 C CA . ASN A 1 113 ? 5.890 50.709 41.761 1.00 83.62 113 ASN A CA 1
ATOM 930 C C . ASN A 1 113 ? 6.120 49.434 42.578 1.00 83.62 113 ASN A C 1
ATOM 932 O O . ASN A 1 113 ? 6.991 49.415 43.445 1.00 83.62 113 ASN A O 1
ATOM 936 N N . LEU A 1 114 ? 5.420 48.349 42.235 1.00 86.31 114 LEU A N 1
ATOM 937 C CA . LEU A 1 114 ? 5.554 47.064 42.923 1.00 86.31 114 LEU A CA 1
ATOM 938 C C . LEU A 1 114 ? 6.954 46.459 42.757 1.00 86.31 114 LEU A C 1
ATOM 940 O O . LEU A 1 114 ? 7.529 45.945 43.713 1.00 86.31 114 LEU A O 1
ATOM 944 N N . VAL A 1 115 ? 7.547 46.570 41.565 1.00 84.56 115 VAL A N 1
ATOM 945 C CA . VAL A 1 115 ? 8.925 46.130 41.312 1.00 84.56 115 VAL A CA 1
ATOM 946 C C . VAL A 1 115 ? 9.932 46.881 42.185 1.00 84.56 115 VAL A C 1
ATOM 948 O O . VAL A 1 115 ? 10.860 46.257 42.705 1.00 84.56 115 VAL A O 1
ATOM 951 N N . GLY A 1 116 ? 9.759 48.193 42.359 1.00 79.75 116 GLY A N 1
ATOM 952 C CA . GLY A 1 116 ? 10.603 49.004 43.237 1.00 79.75 116 GLY A CA 1
ATOM 953 C C . GLY A 1 116 ? 10.422 48.651 44.714 1.00 79.75 116 GLY A C 1
ATOM 954 O O . GLY A 1 116 ? 11.410 48.427 45.413 1.00 79.75 116 GLY A O 1
ATOM 955 N N . GLU A 1 117 ? 9.173 48.540 45.168 1.00 88.00 117 GLU A N 1
ATOM 956 C CA . GLU A 1 117 ? 8.811 48.232 46.557 1.00 88.00 117 GLU A CA 1
ATOM 957 C C . GLU A 1 117 ? 9.350 46.867 47.002 1.00 88.00 117 GLU A C 1
ATOM 959 O O . GLU A 1 117 ? 10.028 46.755 48.025 1.00 88.00 117 GLU A O 1
ATOM 964 N N . TYR A 1 118 ? 9.140 45.836 46.182 1.00 89.50 118 TYR A N 1
ATOM 965 C CA . TYR A 1 118 ? 9.628 44.485 46.453 1.00 89.50 118 TYR A CA 1
ATOM 966 C C . TYR A 1 118 ? 11.103 44.296 46.084 1.00 89.50 118 TYR A C 1
ATOM 968 O O . TYR A 1 118 ? 11.633 43.199 46.263 1.00 89.50 118 TYR A O 1
ATOM 976 N N . LYS A 1 119 ? 11.780 45.331 45.557 1.00 87.75 119 LYS A N 1
ATOM 977 C CA . LYS A 1 119 ? 13.137 45.244 44.987 1.00 87.75 119 LYS A CA 1
ATOM 978 C C . LYS A 1 119 ? 13.268 44.003 44.103 1.00 87.75 119 LYS A C 1
ATOM 980 O O . LYS A 1 119 ? 14.149 43.164 44.287 1.00 87.75 119 LYS A O 1
ATOM 985 N N . ALA A 1 120 ? 12.315 43.837 43.193 1.00 83.75 120 ALA A N 1
ATOM 986 C CA . ALA A 1 120 ? 12.111 42.593 42.462 1.00 83.75 120 ALA A CA 1
ATOM 987 C C . ALA A 1 120 ? 13.220 42.298 41.434 1.00 83.75 120 ALA A C 1
ATOM 989 O O . ALA A 1 120 ? 13.276 41.190 40.902 1.00 83.75 120 ALA A O 1
ATOM 990 N N . PHE A 1 121 ? 14.097 43.269 41.151 1.00 83.06 121 PHE A N 1
ATOM 991 C CA . PHE A 1 121 ? 15.192 43.154 40.189 1.00 83.06 121 PHE A CA 1
ATOM 992 C C . PHE A 1 121 ? 16.474 43.839 40.696 1.00 83.06 121 PHE A C 1
ATOM 994 O O . PHE A 1 121 ? 16.410 44.866 41.368 1.00 83.06 121 PHE A O 1
ATOM 1001 N N . ILE A 1 122 ? 17.638 43.302 40.314 1.00 77.62 122 ILE A N 1
ATOM 1002 C CA . ILE A 1 122 ? 18.962 43.948 40.415 1.00 77.62 122 ILE A CA 1
ATOM 1003 C C . ILE A 1 122 ? 19.639 43.849 39.046 1.00 77.62 122 ILE A C 1
ATOM 1005 O O . ILE A 1 122 ? 19.730 42.751 38.499 1.00 77.62 122 ILE A O 1
ATOM 1009 N N . ASN A 1 123 ? 20.136 44.966 38.499 1.00 75.62 123 ASN A N 1
ATOM 1010 C CA . ASN A 1 123 ? 20.758 45.032 37.163 1.00 75.62 123 ASN A CA 1
ATOM 1011 C C . ASN A 1 123 ? 19.921 44.301 36.093 1.00 75.62 123 ASN A C 1
ATOM 1013 O O . ASN A 1 123 ? 20.423 43.420 35.393 1.00 75.62 123 ASN A O 1
ATOM 1017 N N . ASP A 1 124 ? 18.617 44.592 36.067 1.00 70.00 124 ASP A N 1
ATOM 1018 C CA . ASP A 1 124 ? 17.608 43.977 35.192 1.00 70.00 124 ASP A CA 1
ATOM 1019 C C . ASP A 1 124 ? 17.443 42.451 35.321 1.00 70.00 124 ASP A C 1
ATOM 1021 O O . ASP A 1 124 ? 16.740 41.819 34.528 1.00 70.00 124 ASP A O 1
ATOM 1025 N N . ARG A 1 125 ? 18.032 41.828 36.351 1.00 72.50 125 ARG A N 1
ATOM 1026 C CA . ARG A 1 125 ? 17.837 40.407 36.654 1.00 72.50 125 ARG A CA 1
ATOM 1027 C C . ARG A 1 125 ? 16.770 40.215 37.732 1.00 72.50 125 ARG A C 1
ATOM 1029 O O . ARG A 1 125 ? 16.890 40.829 38.792 1.00 72.50 125 ARG A O 1
ATOM 1036 N N . PRO A 1 126 ? 15.761 39.357 37.494 1.00 83.81 126 PRO A N 1
ATOM 1037 C CA . PRO A 1 126 ? 14.705 39.086 38.463 1.00 83.81 126 PRO A CA 1
ATOM 1038 C C . PRO A 1 126 ? 15.257 38.381 39.705 1.00 83.81 126 PRO A C 1
ATOM 1040 O O . PRO A 1 126 ? 15.992 37.399 39.596 1.00 83.81 126 PRO A O 1
ATOM 1043 N N . ILE A 1 127 ? 14.857 38.851 40.883 1.00 84.00 127 ILE A N 1
ATOM 1044 C CA . ILE A 1 127 ? 15.093 38.182 42.163 1.00 84.00 127 ILE A CA 1
ATOM 1045 C C . ILE A 1 127 ? 13.857 37.331 42.451 1.00 84.00 127 ILE A C 1
ATOM 1047 O O . ILE A 1 127 ? 12.804 37.853 42.816 1.00 84.00 127 ILE A O 1
ATOM 1051 N N . VAL A 1 128 ? 13.973 36.018 42.227 1.00 83.81 128 VAL A N 1
ATOM 1052 C CA . VAL A 1 128 ? 12.838 35.076 42.280 1.00 83.81 128 VAL A CA 1
ATOM 1053 C C . VAL A 1 128 ? 12.125 35.120 43.619 1.00 83.81 128 VAL A C 1
ATOM 1055 O O . VAL A 1 128 ? 10.911 35.263 43.628 1.00 83.81 128 VAL A O 1
ATOM 1058 N N . GLU A 1 129 ? 12.864 35.095 44.724 1.00 85.56 129 GLU A N 1
ATOM 1059 C CA . GLU A 1 129 ? 12.291 35.116 46.076 1.00 85.56 129 GLU A CA 1
ATOM 1060 C C . GLU A 1 129 ? 11.429 36.366 46.312 1.00 85.56 129 GLU A C 1
ATOM 1062 O O . GLU A 1 129 ? 10.336 36.280 46.870 1.00 85.56 129 GLU A O 1
ATOM 1067 N N . ASN A 1 130 ? 11.863 37.525 45.809 1.00 89.38 130 ASN A N 1
ATOM 1068 C CA . ASN A 1 130 ? 11.114 38.775 45.938 1.00 89.38 130 ASN A CA 1
ATOM 1069 C C . ASN A 1 130 ? 9.862 38.787 45.051 1.00 89.38 130 ASN A C 1
ATOM 1071 O O . ASN A 1 130 ? 8.805 39.248 45.477 1.00 89.38 130 ASN A O 1
ATOM 1075 N N . LEU A 1 131 ? 9.959 38.250 43.831 1.00 87.75 131 LEU A N 1
ATOM 1076 C CA . LEU A 1 131 ? 8.825 38.104 42.914 1.00 87.75 131 LEU A CA 1
ATOM 1077 C C . LEU A 1 131 ? 7.797 37.077 43.415 1.00 87.75 131 LEU A C 1
ATOM 1079 O O . LEU A 1 131 ? 6.593 37.285 43.260 1.00 87.75 131 LEU A O 1
ATOM 1083 N N . GLU A 1 132 ? 8.249 35.986 44.031 1.00 86.75 132 GLU A N 1
ATOM 1084 C CA . GLU A 1 132 ? 7.396 34.976 44.661 1.00 86.75 132 GLU A CA 1
ATOM 1085 C C . GLU A 1 132 ? 6.700 35.541 45.897 1.00 86.75 132 GLU A C 1
ATOM 1087 O O . GLU A 1 132 ? 5.487 35.371 46.038 1.00 86.75 132 GLU A O 1
ATOM 1092 N N . LYS A 1 133 ? 7.421 36.301 46.730 1.00 88.62 133 LYS A N 1
ATOM 1093 C CA . LYS A 1 133 ? 6.837 37.022 47.864 1.00 88.62 133 LYS A CA 1
ATOM 1094 C C . LYS A 1 133 ? 5.782 38.032 47.412 1.00 88.62 133 LYS A C 1
ATOM 1096 O O . LYS A 1 133 ? 4.677 38.026 47.945 1.00 88.62 133 LYS A O 1
ATOM 1101 N N . MET A 1 134 ? 6.074 38.827 46.381 1.00 89.75 134 MET A N 1
ATOM 1102 C CA . MET A 1 134 ? 5.116 39.766 45.782 1.00 89.75 134 MET A CA 1
ATOM 1103 C C . MET A 1 134 ? 3.859 39.049 45.279 1.00 89.75 134 MET A C 1
ATOM 1105 O O . MET A 1 134 ? 2.738 39.499 45.507 1.00 89.75 134 MET A O 1
ATOM 1109 N N . GLN A 1 135 ? 4.025 37.886 44.641 1.00 87.19 135 GLN A N 1
ATOM 1110 C CA . GLN A 1 135 ? 2.899 37.064 44.207 1.00 87.19 135 GLN A CA 1
ATOM 1111 C C . GLN A 1 135 ? 2.094 36.497 45.386 1.00 87.19 135 GLN A C 1
ATOM 1113 O O . GLN A 1 135 ? 0.872 36.368 45.290 1.00 87.19 135 GLN A O 1
ATOM 1118 N N . GLN A 1 136 ? 2.760 36.114 46.473 1.00 87.50 136 GLN A N 1
ATOM 1119 C CA . GLN A 1 136 ? 2.118 35.546 47.653 1.00 87.50 136 GLN A CA 1
ATOM 1120 C C . GLN A 1 136 ? 1.337 36.606 48.435 1.00 87.50 136 GLN A C 1
ATOM 1122 O O . GLN A 1 136 ? 0.187 36.359 48.796 1.00 87.50 136 GLN A O 1
ATOM 1127 N N . ASP A 1 137 ? 1.908 37.796 48.622 1.00 87.75 137 ASP A N 1
ATOM 1128 C CA . ASP A 1 137 ? 1.235 38.927 49.262 1.00 87.75 137 ASP A CA 1
ATOM 1129 C C . ASP A 1 137 ? 0.018 39.394 48.443 1.00 87.75 137 ASP A C 1
ATOM 1131 O O . ASP A 1 137 ? -1.041 39.656 49.019 1.00 87.75 137 ASP A O 1
ATOM 1135 N N . ALA A 1 138 ? 0.112 39.396 47.105 1.00 83.19 138 ALA A N 1
ATOM 1136 C CA . ALA A 1 138 ? -1.029 39.651 46.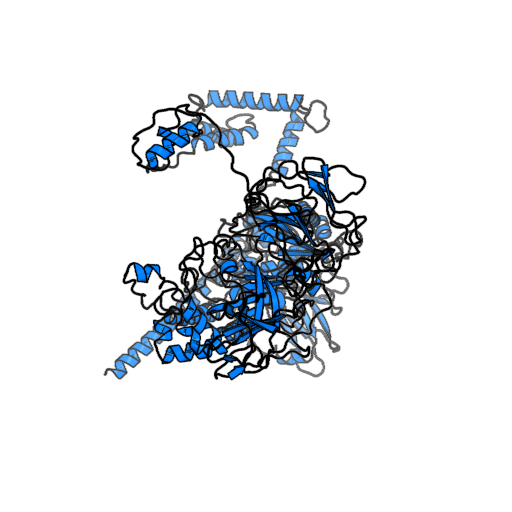221 1.00 83.19 138 ALA A CA 1
ATOM 1137 C C . ALA A 1 138 ? -2.157 38.619 46.417 1.00 83.19 138 ALA A C 1
ATOM 1139 O O . ALA A 1 138 ? -3.319 38.990 46.579 1.00 83.19 138 ALA A O 1
ATOM 1140 N N . LYS A 1 139 ? -1.825 37.318 46.467 1.00 81.19 139 LYS A N 1
ATOM 1141 C CA . LYS A 1 139 ? -2.806 36.233 46.685 1.00 81.19 139 LYS A CA 1
ATOM 1142 C C . LYS A 1 139 ? -3.457 36.283 48.066 1.00 81.19 139 LYS A C 1
ATOM 1144 O O . LYS A 1 139 ? -4.594 35.853 48.214 1.00 81.19 139 LYS A O 1
ATOM 1149 N N . GLN A 1 140 ? -2.737 36.787 49.064 1.00 81.44 140 GLN A N 1
ATOM 1150 C CA . GLN A 1 140 ? -3.235 36.979 50.427 1.00 81.44 140 GLN A CA 1
ATOM 1151 C C . GLN A 1 140 ? -4.019 38.292 50.595 1.00 81.44 140 GLN A C 1
ATOM 1153 O O . GLN A 1 140 ? -4.453 38.592 51.703 1.00 81.44 140 GLN A O 1
ATOM 1158 N N . GLY A 1 141 ? -4.191 39.081 49.525 1.00 79.69 141 GLY A N 1
ATOM 1159 C CA . GLY A 1 141 ? -4.929 40.345 49.553 1.00 79.69 141 GLY A CA 1
ATOM 1160 C C . GLY A 1 141 ? -4.205 41.487 50.272 1.00 79.69 141 GLY A C 1
ATOM 1161 O O . GLY A 1 141 ? -4.832 42.490 50.598 1.00 79.69 141 GLY A O 1
ATOM 1162 N N . LYS A 1 142 ? -2.896 41.360 50.529 1.00 85.00 142 LYS A N 1
ATOM 1163 C CA . LYS A 1 142 ? -2.097 42.396 51.210 1.00 85.00 142 LYS A CA 1
ATOM 1164 C C . LYS A 1 142 ? -1.750 43.572 50.301 1.00 85.00 142 LYS A C 1
ATOM 1166 O O . LYS A 1 142 ? -1.479 44.661 50.796 1.00 85.00 142 LYS A O 1
ATOM 1171 N N . ILE A 1 143 ? -1.772 43.360 48.985 1.00 82.62 143 ILE A N 1
ATOM 1172 C CA . ILE A 1 143 ? -1.610 44.424 47.996 1.00 82.62 143 ILE A CA 1
ATOM 1173 C C . ILE A 1 143 ? -3.002 44.872 47.562 1.00 82.62 143 ILE A C 1
ATOM 1175 O O . ILE A 1 143 ? -3.708 44.156 46.847 1.00 82.62 143 ILE A O 1
ATOM 1179 N N . LYS A 1 144 ? -3.397 46.058 48.025 1.00 73.00 144 LYS A N 1
ATOM 1180 C CA . LYS A 1 144 ? -4.688 46.651 47.683 1.00 73.00 144 LYS A CA 1
ATOM 1181 C C . LYS A 1 144 ? -4.745 46.931 46.177 1.00 73.00 144 LYS A C 1
ATOM 1183 O O . LYS A 1 144 ? -3.790 47.451 45.608 1.00 73.00 144 LYS A O 1
ATOM 1188 N N . ASP A 1 145 ? -5.864 46.576 45.550 1.00 72.50 145 ASP A N 1
ATOM 1189 C CA . ASP A 1 145 ? -6.144 46.826 44.130 1.00 72.50 145 ASP A CA 1
ATOM 1190 C C . ASP A 1 145 ? -5.122 46.206 43.145 1.00 72.50 145 ASP A C 1
ATOM 1192 O O . ASP A 1 145 ? -4.876 46.760 42.072 1.00 72.50 145 ASP A O 1
ATOM 1196 N N . PHE A 1 146 ? -4.529 45.047 43.481 1.00 78.06 146 PHE A N 1
ATOM 1197 C CA . PHE A 1 146 ? -3.567 44.350 42.613 1.00 78.06 146 PHE A CA 1
ATOM 1198 C C . PHE A 1 146 ? -4.205 43.925 41.268 1.00 78.06 146 PHE A C 1
ATOM 1200 O O . PHE A 1 146 ? -5.115 43.089 41.269 1.00 78.06 146 PHE A O 1
ATOM 1207 N N . PRO A 1 147 ? -3.724 44.427 40.110 1.00 78.44 147 PRO A N 1
ATOM 1208 C CA . PRO A 1 147 ? -4.260 44.048 38.804 1.00 78.44 147 PRO A CA 1
ATOM 1209 C C . PRO A 1 147 ? -3.958 42.586 38.472 1.00 78.44 147 PRO A C 1
ATOM 1211 O O . PRO A 1 147 ? -2.800 42.155 38.480 1.00 78.44 147 PRO A O 1
ATOM 1214 N N . GLU A 1 148 ? -4.991 41.815 38.131 1.00 71.56 148 GLU A N 1
ATOM 1215 C CA . GLU A 1 148 ? -4.830 40.393 37.819 1.00 71.56 148 GLU A CA 1
ATOM 1216 C C . GLU A 1 148 ? -3.884 40.142 36.631 1.00 71.56 148 GLU A C 1
ATOM 1218 O O . GLU A 1 148 ? -3.241 39.090 36.567 1.00 71.56 148 GLU A O 1
ATOM 1223 N N . GLU A 1 149 ? -3.761 41.097 35.704 1.00 70.25 149 GLU A N 1
ATOM 1224 C CA . GLU A 1 149 ? -2.870 41.009 34.546 1.00 70.25 149 GLU A CA 1
ATOM 1225 C C . GLU A 1 149 ? -1.385 40.938 34.943 1.00 70.25 149 GLU A C 1
ATOM 1227 O O . GLU A 1 149 ? -0.579 40.343 34.220 1.00 70.25 149 GLU A O 1
ATOM 1232 N N . LEU A 1 150 ? -1.010 41.459 36.120 1.00 78.88 150 LEU A N 1
ATOM 1233 C CA . LEU A 1 150 ? 0.375 41.418 36.598 1.00 78.88 150 LEU A CA 1
ATOM 1234 C C . LEU A 1 150 ? 0.800 40.026 37.084 1.00 78.88 150 LEU A C 1
ATOM 1236 O O . LEU A 1 150 ? 1.996 39.736 37.090 1.00 78.88 150 LEU A O 1
ATOM 1240 N N . TYR A 1 151 ? -0.125 39.113 37.414 1.00 81.75 151 TYR A N 1
ATOM 1241 C CA . TYR A 1 151 ? 0.243 37.739 37.797 1.00 81.75 151 TYR A CA 1
ATOM 1242 C C . TYR A 1 151 ? 1.013 37.008 36.690 1.00 81.75 151 TYR A C 1
ATOM 1244 O O . TYR A 1 151 ? 1.940 36.242 36.977 1.00 81.75 151 TYR A O 1
ATOM 1252 N N . ASP A 1 152 ? 0.645 37.249 35.431 1.00 72.19 152 ASP A N 1
ATOM 1253 C CA . ASP A 1 152 ? 1.305 36.645 34.275 1.00 72.19 152 ASP A CA 1
ATOM 1254 C C . ASP A 1 152 ? 2.680 37.293 34.020 1.00 72.19 152 ASP A C 1
ATOM 1256 O O . ASP A 1 152 ? 3.630 36.595 33.657 1.00 72.19 152 ASP A O 1
ATOM 1260 N N . TRP A 1 153 ? 2.833 38.587 34.325 1.00 78.06 153 TRP A N 1
ATOM 1261 C CA . TRP A 1 153 ? 4.106 39.315 34.239 1.00 78.06 153 TRP A CA 1
ATOM 1262 C C . TRP A 1 153 ? 5.106 38.845 35.305 1.00 78.06 153 TRP A C 1
ATOM 1264 O O . TRP A 1 153 ? 6.277 38.600 34.989 1.00 78.06 153 TRP A O 1
ATOM 1274 N N . ILE A 1 154 ? 4.645 38.628 36.545 1.00 81.50 154 ILE A N 1
ATOM 1275 C CA . ILE A 1 154 ? 5.451 38.031 37.623 1.00 81.50 154 ILE A CA 1
ATOM 1276 C C . ILE A 1 154 ? 5.904 36.630 37.224 1.00 81.50 154 ILE A C 1
ATOM 1278 O O . ILE A 1 154 ? 7.099 36.335 37.250 1.00 81.50 154 ILE A O 1
ATOM 1282 N N . ARG A 1 155 ? 4.968 35.774 36.793 1.00 77.38 155 ARG A N 1
ATOM 1283 C CA . ARG A 1 155 ? 5.271 34.390 36.402 1.00 77.38 155 ARG A CA 1
ATOM 1284 C C . ARG A 1 155 ? 6.257 34.338 35.234 1.00 77.38 155 ARG A C 1
ATOM 1286 O O . ARG A 1 155 ? 7.201 33.555 35.267 1.00 77.38 155 ARG A O 1
ATOM 1293 N N . GLY A 1 156 ? 6.083 35.195 34.227 1.00 71.44 156 GLY A N 1
ATOM 1294 C CA . GLY A 1 156 ? 7.015 35.318 33.104 1.00 71.44 156 GLY A CA 1
ATOM 1295 C C . GLY A 1 156 ? 8.408 35.807 33.519 1.00 71.44 156 GLY A C 1
ATOM 1296 O O . GLY A 1 156 ? 9.406 35.434 32.903 1.00 71.44 156 GLY A O 1
ATOM 1297 N N . SER A 1 157 ? 8.505 36.612 34.577 1.00 77.69 157 SER A N 1
ATOM 1298 C CA . SER A 1 157 ? 9.783 37.087 35.124 1.00 77.69 157 SER A CA 1
ATOM 1299 C C . SER A 1 157 ? 10.480 36.019 35.980 1.00 77.69 157 SER A C 1
ATOM 1301 O O . SER A 1 157 ? 11.679 35.807 35.815 1.00 77.69 157 SER A O 1
ATOM 1303 N N . ILE A 1 158 ? 9.731 35.254 36.786 1.00 76.94 158 ILE A N 1
ATOM 1304 C CA . ILE A 1 158 ? 10.240 34.089 37.536 1.00 76.94 158 ILE A CA 1
ATOM 1305 C C . ILE A 1 158 ? 10.733 32.995 36.578 1.00 76.94 158 ILE A C 1
ATOM 1307 O O . ILE A 1 158 ? 11.849 32.496 36.713 1.00 76.94 158 ILE A O 1
ATOM 1311 N N . ASN A 1 159 ? 9.956 32.671 35.541 1.00 70.00 159 ASN A N 1
ATOM 1312 C CA . ASN A 1 159 ? 10.325 31.640 34.566 1.00 70.00 159 ASN A CA 1
ATOM 1313 C C . ASN A 1 159 ? 11.606 31.990 33.790 1.00 70.00 159 ASN A C 1
ATOM 1315 O O . ASN A 1 159 ? 12.383 31.097 33.455 1.00 70.00 159 ASN A O 1
ATOM 1319 N N . ARG A 1 160 ? 11.870 33.284 33.551 1.00 62.69 160 ARG A N 1
ATOM 1320 C CA . ARG A 1 160 ? 13.130 33.760 32.951 1.00 62.69 160 ARG A CA 1
ATOM 1321 C C . ARG A 1 160 ? 14.344 33.562 33.868 1.00 62.69 160 ARG A C 1
ATOM 1323 O O . ARG A 1 160 ? 15.450 33.401 33.363 1.00 62.69 160 ARG A O 1
ATOM 1330 N N . SER A 1 161 ? 14.142 33.497 35.185 1.00 60.88 161 SER A N 1
ATOM 1331 C CA . SER A 1 161 ? 15.177 33.132 36.163 1.00 60.88 161 SER A CA 1
ATOM 1332 C C . SER A 1 161 ? 15.392 31.617 36.298 1.00 60.88 161 SER A C 1
ATOM 1334 O O . SER A 1 161 ? 16.488 31.175 36.640 1.00 60.88 161 SER A O 1
ATOM 1336 N N . GLY A 1 162 ? 14.349 30.815 36.053 1.00 49.22 162 GLY A N 1
ATOM 1337 C CA . GLY A 1 162 ? 14.321 29.365 36.290 1.00 49.22 162 GLY A CA 1
ATOM 1338 C C . GLY A 1 162 ? 15.129 28.506 35.309 1.00 49.22 162 GLY A C 1
ATOM 1339 O O . GLY A 1 162 ? 15.274 27.303 35.527 1.00 49.22 162 GLY A O 1
ATOM 1340 N N . ASN A 1 163 ? 15.716 29.087 34.257 1.00 43.06 163 ASN A N 1
ATOM 1341 C CA . ASN A 1 163 ? 16.607 28.371 33.337 1.00 43.06 163 ASN A CA 1
ATOM 1342 C C . ASN A 1 163 ? 18.031 28.226 33.913 1.00 43.06 163 ASN A C 1
ATOM 1344 O O . ASN A 1 163 ? 19.023 28.687 33.352 1.00 43.06 163 ASN A O 1
ATOM 1348 N N . LYS A 1 164 ? 18.136 27.525 35.045 1.00 40.41 164 LYS A N 1
ATOM 1349 C CA . LYS A 1 164 ? 19.371 26.885 35.512 1.00 40.41 164 LYS A CA 1
ATOM 1350 C C . LYS A 1 164 ? 19.097 25.408 35.794 1.00 40.41 164 LYS A C 1
ATOM 1352 O O . LYS A 1 164 ? 19.133 24.955 36.931 1.00 40.41 164 LYS A O 1
ATOM 1357 N N . ARG A 1 165 ? 18.887 24.628 34.727 1.00 32.22 165 ARG A N 1
ATOM 1358 C CA . ARG A 1 165 ? 19.332 23.230 34.736 1.00 32.22 165 ARG A CA 1
ATOM 1359 C C . ARG A 1 165 ? 20.811 23.210 34.378 1.00 32.22 165 ARG A C 1
ATOM 1361 O O . ARG A 1 165 ? 21.234 23.722 33.344 1.00 32.22 165 ARG A O 1
ATOM 1368 N N . THR A 1 166 ? 21.573 22.635 35.291 1.00 28.30 166 THR A N 1
ATOM 1369 C CA . THR A 1 166 ? 22.964 22.219 35.181 1.00 28.30 166 THR A CA 1
ATOM 1370 C C . THR A 1 166 ? 23.233 21.524 33.844 1.00 28.30 166 THR A C 1
ATOM 1372 O O . THR A 1 166 ? 23.110 20.310 33.703 1.00 28.30 166 THR A O 1
ATOM 1375 N N . ARG A 1 167 ? 23.705 22.289 32.853 1.00 24.34 167 ARG A N 1
ATOM 1376 C CA . ARG A 1 167 ? 24.685 21.754 31.909 1.00 24.34 167 ARG A CA 1
ATOM 1377 C C . ARG A 1 167 ? 25.880 21.337 32.758 1.00 24.34 167 ARG A C 1
ATOM 1379 O O . ARG A 1 167 ? 26.685 22.178 33.157 1.00 24.34 167 ARG A O 1
ATOM 1386 N N . LYS A 1 168 ? 25.999 20.034 33.024 1.00 25.62 168 LYS A N 1
ATOM 1387 C CA . LYS A 1 168 ? 27.318 19.407 33.103 1.00 25.62 168 LYS A CA 1
ATOM 1388 C C . LYS A 1 168 ? 28.070 19.963 31.898 1.00 25.62 168 LYS A C 1
ATOM 1390 O O . LYS A 1 168 ? 27.617 19.816 30.764 1.00 25.62 168 LYS A O 1
ATOM 1395 N N . LYS A 1 169 ? 29.135 20.716 32.153 1.00 26.77 169 LYS A N 1
ATOM 1396 C CA . LYS A 1 169 ? 30.019 21.245 31.120 1.00 26.77 169 LYS A CA 1
ATOM 1397 C C . LYS A 1 169 ? 30.836 20.061 30.588 1.00 26.77 169 LYS A C 1
ATOM 1399 O O . LYS A 1 169 ? 32.044 20.007 30.759 1.00 26.77 169 LYS A O 1
ATOM 1404 N N . GLU A 1 170 ? 30.163 19.083 29.987 1.00 25.73 170 GLU A N 1
ATOM 1405 C CA . GLU A 1 170 ? 30.792 18.277 28.958 1.00 25.73 170 GLU A CA 1
ATOM 1406 C C . GLU A 1 170 ? 31.005 19.230 27.793 1.00 25.73 170 GLU A C 1
ATOM 1408 O O . GLU A 1 170 ? 30.070 19.815 27.237 1.00 25.73 170 GLU A O 1
ATOM 1413 N N . LYS A 1 171 ? 32.286 19.494 27.542 1.00 25.55 171 LYS A N 1
ATOM 1414 C CA . LYS A 1 171 ? 32.770 20.199 26.369 1.00 25.55 171 LYS A CA 1
ATOM 1415 C C . LYS A 1 171 ? 32.077 19.598 25.150 1.00 25.55 171 LYS A C 1
ATOM 1417 O O . LYS A 1 171 ? 32.389 18.490 24.737 1.00 25.55 171 LYS A O 1
ATOM 1422 N N . SER A 1 172 ? 31.158 20.366 24.579 1.00 27.55 172 SER A N 1
ATOM 1423 C CA . SER A 1 172 ? 30.747 20.222 23.192 1.00 27.55 172 SER A CA 1
ATOM 1424 C C . SER A 1 172 ? 31.992 20.413 22.331 1.00 27.55 172 SER A C 1
ATOM 1426 O O . SER A 1 172 ? 32.369 21.539 22.010 1.00 27.55 172 SER A O 1
ATOM 1428 N N . THR A 1 173 ? 32.658 19.323 21.973 1.00 30.58 173 THR A N 1
ATOM 1429 C CA . THR A 1 173 ? 33.538 19.288 20.810 1.00 30.58 173 THR A CA 1
ATOM 1430 C C . THR A 1 173 ? 32.647 19.232 19.580 1.00 30.58 173 THR A C 1
ATOM 1432 O O . THR A 1 173 ? 32.360 18.161 19.066 1.00 30.58 173 THR A O 1
ATOM 1435 N N . ASN A 1 174 ? 32.166 20.396 19.153 1.00 31.28 174 ASN A N 1
ATOM 1436 C CA . ASN A 1 174 ? 31.795 20.637 17.767 1.00 31.28 174 ASN A CA 1
ATOM 1437 C C . ASN A 1 174 ? 32.020 22.117 17.453 1.00 31.28 174 ASN A C 1
ATOM 1439 O O . ASN A 1 174 ? 31.339 22.985 17.993 1.00 31.28 174 ASN A O 1
ATOM 1443 N N . ASN A 1 175 ? 33.012 22.318 16.582 1.00 40.31 175 ASN A N 1
ATOM 1444 C CA . ASN A 1 175 ? 33.402 23.503 15.809 1.00 40.31 175 ASN A CA 1
ATOM 1445 C C . ASN A 1 175 ? 34.781 24.060 16.159 1.00 40.31 175 ASN A C 1
ATOM 1447 O O . ASN A 1 175 ? 34.923 25.182 16.621 1.00 40.31 175 ASN A O 1
ATOM 1451 N N . HIS A 1 176 ? 35.821 23.284 15.847 1.00 45.62 176 HIS A N 1
ATOM 1452 C CA . HIS A 1 176 ? 37.205 23.768 15.848 1.00 45.62 176 HIS A CA 1
ATOM 1453 C C . HIS A 1 176 ? 37.573 24.598 14.597 1.00 45.62 176 HIS A C 1
ATOM 1455 O O . HIS A 1 176 ? 38.694 25.096 14.516 1.00 45.62 176 HIS A O 1
ATOM 1461 N N . LEU A 1 177 ? 36.656 24.737 13.626 1.00 46.03 177 LEU A N 1
ATOM 1462 C CA . LEU A 1 177 ? 36.884 25.450 12.361 1.00 46.03 177 LEU A CA 1
ATOM 1463 C C . LEU A 1 177 ? 36.292 26.864 12.358 1.00 46.03 177 LEU A C 1
ATOM 1465 O O . LEU A 1 177 ? 36.984 27.790 11.960 1.00 46.03 177 LEU A O 1
ATOM 1469 N N . LEU A 1 178 ? 35.064 27.056 12.858 1.00 44.22 178 LEU A N 1
ATOM 1470 C CA 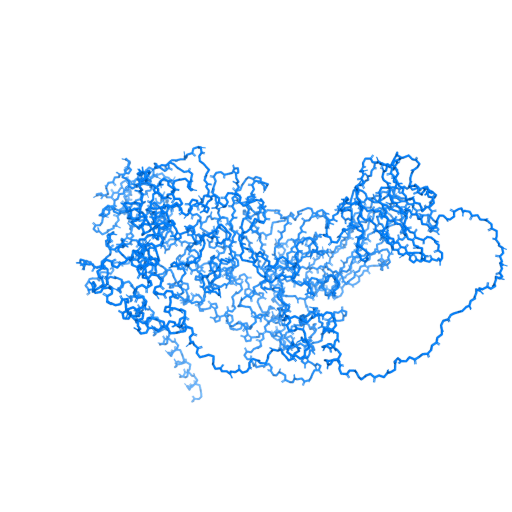. LEU A 1 178 ? 34.435 28.384 12.873 1.00 44.22 178 LEU A CA 1
ATOM 1471 C C . LEU A 1 178 ? 35.246 29.372 13.730 1.00 44.22 178 LEU A C 1
ATOM 1473 O O . LEU A 1 178 ? 35.653 30.414 13.253 1.00 44.22 178 LEU A O 1
ATOM 1477 N N . THR A 1 179 ? 35.616 28.984 14.952 1.00 50.88 179 THR A N 1
ATOM 1478 C CA . THR A 1 179 ? 36.390 29.825 15.887 1.00 50.88 179 THR A CA 1
ATOM 1479 C C . THR A 1 179 ? 37.833 30.097 15.454 1.00 50.88 179 THR A C 1
ATOM 1481 O O . THR A 1 179 ? 38.528 30.862 16.115 1.00 50.88 179 THR A O 1
ATOM 1484 N N . ARG A 1 180 ? 38.320 29.410 14.414 1.00 50.41 180 ARG A N 1
ATOM 1485 C CA . ARG A 1 180 ? 39.710 29.487 13.947 1.00 50.41 180 ARG A CA 1
ATOM 1486 C C . ARG A 1 180 ? 39.854 30.260 12.634 1.00 50.41 180 ARG A C 1
ATOM 1488 O O . ARG A 1 180 ? 40.951 30.737 12.370 1.00 50.41 180 ARG A O 1
ATOM 1495 N N . PHE A 1 181 ? 38.789 30.348 11.837 1.00 54.84 181 PHE A N 1
ATOM 1496 C CA . PHE A 1 181 ? 38.832 30.895 10.478 1.00 54.84 181 PHE A CA 1
ATOM 1497 C C . PHE A 1 181 ? 37.779 31.979 10.205 1.00 54.84 181 PHE A C 1
ATOM 1499 O O . PHE A 1 181 ? 37.791 32.518 9.112 1.00 54.84 181 PHE A O 1
ATOM 1506 N N . ASP A 1 182 ? 36.900 32.298 11.162 1.00 59.53 182 ASP A N 1
ATOM 1507 C CA . ASP A 1 182 ? 35.981 33.451 11.119 1.00 59.53 182 ASP A CA 1
ATOM 1508 C C . ASP A 1 182 ? 36.739 34.699 11.609 1.00 59.53 182 ASP A C 1
ATOM 1510 O O . ASP A 1 182 ? 36.757 35.008 12.805 1.00 59.53 182 ASP A O 1
ATOM 1514 N N . PHE A 1 183 ? 37.494 35.331 10.707 1.00 51.78 183 PHE A N 1
ATOM 1515 C CA . PHE A 1 183 ? 38.381 36.452 11.037 1.00 51.78 183 PHE A CA 1
ATOM 1516 C C . PHE A 1 183 ? 37.629 37.776 11.158 1.00 51.78 183 PHE A C 1
ATOM 1518 O O . PHE A 1 183 ? 38.131 38.699 11.805 1.00 51.78 183 PHE A O 1
ATOM 1525 N N . ASP A 1 184 ? 36.448 37.875 10.550 1.00 56.72 184 ASP A N 1
ATOM 1526 C CA . ASP A 1 184 ? 35.608 39.070 10.598 1.00 56.72 184 ASP A CA 1
ATOM 1527 C C . ASP A 1 184 ? 34.539 39.029 11.710 1.00 56.72 184 ASP A C 1
ATOM 1529 O O . ASP A 1 184 ? 33.918 40.052 12.012 1.00 56.72 184 ASP A O 1
ATOM 1533 N N . GLY A 1 185 ? 34.381 37.886 12.387 1.00 46.03 185 GLY A N 1
ATOM 1534 C CA . GLY A 1 185 ? 33.519 37.716 13.553 1.00 46.03 185 GLY A CA 1
ATOM 1535 C C . GLY A 1 185 ? 32.029 37.742 13.219 1.00 46.03 185 GLY A C 1
ATOM 1536 O O . GLY A 1 185 ? 31.208 37.988 14.111 1.00 46.03 185 GLY A O 1
ATOM 1537 N N . ASN A 1 186 ? 31.666 37.522 11.953 1.00 55.12 186 ASN A N 1
ATOM 1538 C CA . ASN A 1 186 ? 30.289 37.616 11.475 1.00 55.12 186 ASN A CA 1
ATOM 1539 C C . ASN A 1 186 ? 29.456 36.345 11.776 1.00 55.12 186 ASN A C 1
ATOM 1541 O O . ASN A 1 186 ? 28.234 36.331 11.581 1.00 55.12 186 ASN A O 1
ATOM 1545 N N . GLY A 1 187 ? 30.093 35.285 12.291 1.00 48.53 187 GLY A N 1
ATOM 1546 C CA . GLY A 1 187 ? 29.453 34.034 12.694 1.00 48.53 187 GLY A CA 1
ATOM 1547 C C . GLY A 1 187 ? 29.250 33.029 11.556 1.00 48.53 187 GLY A C 1
ATOM 1548 O O . GLY A 1 187 ? 28.495 32.063 11.733 1.00 48.53 187 GLY A O 1
ATOM 1549 N N . ARG A 1 188 ? 29.870 33.238 10.387 1.00 59.19 188 ARG A N 1
ATOM 1550 C CA . ARG A 1 188 ? 29.819 32.369 9.200 1.00 59.19 188 ARG A CA 1
ATOM 1551 C C . ARG A 1 188 ? 31.161 32.402 8.462 1.00 59.19 188 ARG A C 1
ATOM 1553 O O . ARG A 1 188 ? 31.766 33.445 8.338 1.00 59.19 188 ARG A O 1
ATOM 1560 N N . LEU A 1 189 ? 31.583 31.266 7.899 1.00 57.94 189 LEU A N 1
ATOM 1561 C CA . LEU A 1 189 ? 32.799 31.210 7.078 1.00 57.94 189 LEU A CA 1
ATOM 1562 C C . LEU A 1 189 ? 32.487 31.632 5.640 1.00 57.94 189 LEU A C 1
ATOM 1564 O O . LEU A 1 189 ? 31.823 30.892 4.902 1.00 57.94 189 LEU A O 1
ATOM 1568 N N . GLU A 1 190 ? 32.969 32.803 5.237 1.00 63.12 190 GLU A N 1
ATOM 1569 C CA . GLU A 1 190 ? 32.849 33.292 3.867 1.00 63.12 190 GLU A CA 1
ATOM 1570 C C . GLU A 1 190 ? 33.807 32.571 2.907 1.00 63.12 190 GLU A C 1
ATOM 1572 O O . GLU A 1 190 ? 34.630 31.743 3.287 1.00 63.12 190 GLU A O 1
ATOM 1577 N N . LYS A 1 191 ? 33.693 32.840 1.602 1.00 53.91 191 LYS A N 1
ATOM 1578 C CA . LYS A 1 191 ? 34.357 32.051 0.549 1.00 53.91 191 LYS A CA 1
ATOM 1579 C C . LYS A 1 191 ? 35.881 31.925 0.727 1.00 53.91 191 LYS A C 1
ATOM 1581 O O . LYS A 1 191 ? 36.414 30.867 0.400 1.00 53.91 191 LYS A O 1
ATOM 1586 N N . MET A 1 192 ? 36.563 32.957 1.236 1.00 49.19 192 MET A N 1
ATOM 1587 C CA . MET A 1 192 ? 38.005 32.911 1.538 1.00 49.19 192 MET A CA 1
ATOM 1588 C C . MET A 1 192 ? 38.310 32.125 2.820 1.00 49.19 192 MET A C 1
ATOM 1590 O O . MET A 1 192 ? 39.185 31.263 2.814 1.00 49.19 192 MET A O 1
ATOM 1594 N N . GLU A 1 193 ? 37.534 32.335 3.877 1.00 61.38 193 GLU A N 1
ATOM 1595 C CA . GLU A 1 193 ? 37.667 31.654 5.172 1.00 61.38 193 GLU A CA 1
ATOM 1596 C C . GLU A 1 193 ? 37.366 30.152 5.066 1.00 61.38 193 GLU A C 1
ATOM 1598 O O . GLU A 1 193 ? 38.032 29.305 5.661 1.00 61.38 193 GLU A O 1
ATOM 1603 N N . LEU A 1 194 ? 36.407 29.792 4.209 1.00 52.94 194 LEU A N 1
ATOM 1604 C CA . LEU A 1 194 ? 36.076 28.417 3.854 1.00 52.94 194 LEU A CA 1
ATOM 1605 C C . LEU A 1 194 ? 37.202 27.754 3.045 1.00 52.94 194 LEU A C 1
ATOM 1607 O O . LEU A 1 194 ? 37.389 26.539 3.125 1.00 52.94 194 LEU A O 1
ATOM 1611 N N . GLN A 1 195 ? 37.951 28.530 2.258 1.00 53.59 195 GLN A N 1
ATOM 1612 C CA . GLN A 1 195 ? 39.077 28.040 1.465 1.00 53.59 195 GLN A CA 1
ATOM 1613 C C . GLN A 1 195 ? 40.306 27.777 2.352 1.00 53.59 195 GLN A C 1
ATOM 1615 O O . GLN A 1 195 ? 40.947 26.736 2.199 1.00 53.59 195 GLN A O 1
ATOM 1620 N N . GLU A 1 196 ? 40.570 28.634 3.343 1.00 50.53 196 GLU A N 1
ATOM 1621 C CA . GLU A 1 196 ? 41.600 28.406 4.369 1.00 50.53 196 GLU A CA 1
ATOM 1622 C C . GLU A 1 196 ? 41.244 27.268 5.330 1.00 50.53 196 GLU A C 1
ATOM 1624 O O . GLU A 1 196 ? 42.079 26.395 5.588 1.00 50.53 196 GLU A O 1
ATOM 1629 N N . ALA A 1 197 ? 39.989 27.191 5.782 1.00 54.09 197 ALA A N 1
ATOM 1630 C CA . ALA A 1 197 ? 39.512 26.086 6.609 1.00 54.09 197 ALA A CA 1
ATOM 1631 C C . ALA A 1 197 ? 39.652 24.729 5.891 1.00 54.09 197 ALA A C 1
ATOM 1633 O O . ALA A 1 197 ? 39.991 23.725 6.516 1.00 54.09 197 ALA A O 1
ATOM 1634 N N . ARG A 1 198 ? 39.454 24.686 4.565 1.00 54.00 198 ARG A N 1
ATOM 1635 C CA . ARG A 1 198 ? 39.637 23.474 3.742 1.00 54.00 198 ARG A CA 1
ATOM 1636 C C . ARG A 1 198 ? 41.106 23.116 3.511 1.00 54.00 198 ARG A C 1
ATOM 1638 O O . ARG A 1 198 ? 41.436 21.931 3.498 1.00 54.00 198 ARG A O 1
ATOM 1645 N N . ALA A 1 199 ? 41.988 24.103 3.370 1.00 50.72 199 ALA A N 1
ATOM 1646 C CA . ALA A 1 199 ? 43.425 23.872 3.218 1.00 50.72 199 ALA A CA 1
ATOM 1647 C C . ALA A 1 199 ? 44.057 23.288 4.498 1.00 50.72 199 ALA A C 1
ATOM 1649 O O . ALA A 1 199 ? 44.900 22.399 4.426 1.00 50.72 199 ALA A O 1
ATOM 1650 N N . VAL A 1 200 ? 43.597 23.720 5.678 1.00 51.88 200 VAL A N 1
ATOM 1651 C CA . VAL A 1 200 ? 44.101 23.218 6.971 1.00 51.88 200 VAL A CA 1
ATOM 1652 C C . VAL A 1 200 ? 43.564 21.821 7.315 1.00 51.88 200 VAL A C 1
ATOM 1654 O O . VAL A 1 200 ? 44.252 21.052 7.981 1.00 51.88 200 VAL A O 1
ATOM 1657 N N . VAL A 1 201 ? 42.371 21.458 6.832 1.00 48.22 201 VAL A N 1
ATOM 1658 C CA . VAL A 1 201 ? 41.764 20.128 7.048 1.00 48.22 201 VAL A CA 1
ATOM 1659 C C . VAL A 1 201 ? 42.308 19.061 6.085 1.00 48.22 201 VAL A C 1
ATOM 1661 O O . VAL A 1 201 ? 42.281 17.880 6.416 1.00 48.22 201 VAL A O 1
ATOM 1664 N N . SER A 1 202 ? 42.830 19.448 4.917 1.00 45.09 202 SER A N 1
ATOM 1665 C CA . SER A 1 202 ? 43.287 18.513 3.871 1.00 45.09 202 SER A CA 1
ATOM 1666 C C . SER A 1 202 ? 44.775 18.140 3.927 1.00 45.09 202 SER A C 1
ATOM 1668 O O . SER A 1 202 ? 45.208 17.303 3.141 1.00 45.09 202 SER A O 1
ATOM 1670 N N . GLY A 1 203 ? 45.565 18.704 4.849 1.00 44.75 203 GLY A N 1
ATOM 1671 C CA . GLY A 1 203 ? 46.948 18.267 5.090 1.00 44.75 203 GLY A CA 1
ATOM 1672 C C . GLY A 1 203 ? 47.894 18.358 3.882 1.00 44.75 203 GLY A C 1
ATOM 1673 O O . GLY A 1 203 ? 48.886 17.635 3.841 1.00 44.75 203 GLY A O 1
ATOM 1674 N N . GLN A 1 204 ? 47.618 19.222 2.901 1.00 38.38 204 GLN A N 1
ATOM 1675 C CA . GLN A 1 204 ? 48.493 19.410 1.742 1.00 38.38 204 GLN A CA 1
ATOM 1676 C C . GLN A 1 204 ? 49.395 20.635 1.927 1.00 38.38 204 GLN A C 1
ATOM 1678 O O . GLN A 1 204 ? 48.950 21.781 1.981 1.00 38.38 204 GLN A O 1
ATOM 1683 N N . SER A 1 205 ? 50.693 20.357 2.041 1.00 33.91 205 SER A N 1
ATOM 1684 C CA . SER A 1 205 ? 51.780 21.334 2.020 1.00 33.91 205 SER A CA 1
ATOM 1685 C C . SER A 1 205 ? 51.775 22.114 0.705 1.00 33.91 205 SER A C 1
ATOM 1687 O O . SER A 1 205 ? 51.679 21.544 -0.379 1.00 33.91 205 SER A O 1
ATOM 1689 N N . LYS A 1 206 ? 51.938 23.437 0.826 1.00 33.62 206 LYS A N 1
ATOM 1690 C CA . LYS A 1 206 ? 52.385 24.319 -0.256 1.00 33.62 206 LYS A CA 1
ATOM 1691 C C . LYS A 1 206 ? 53.733 23.815 -0.776 1.00 33.62 206 LYS A C 1
ATOM 1693 O O . LYS A 1 206 ? 54.632 23.634 0.038 1.00 33.62 206 LYS A O 1
ATOM 1698 N N . ASN A 1 207 ? 53.860 23.654 -2.089 1.00 30.67 207 ASN A N 1
ATOM 1699 C CA . ASN A 1 207 ? 55.037 24.094 -2.831 1.00 30.67 207 ASN A CA 1
ATOM 1700 C C . ASN A 1 207 ? 54.650 24.433 -4.278 1.00 30.67 207 ASN A C 1
ATOM 1702 O O . ASN A 1 207 ? 53.926 23.691 -4.934 1.00 30.67 207 ASN A O 1
ATOM 1706 N N . ASP A 1 208 ? 55.157 25.592 -4.693 1.00 28.84 208 ASP A N 1
ATOM 1707 C CA . ASP A 1 208 ? 55.330 26.134 -6.041 1.00 28.84 208 ASP A CA 1
ATOM 1708 C C . ASP A 1 208 ? 54.123 26.534 -6.907 1.00 28.84 208 ASP A C 1
ATOM 1710 O O . ASP A 1 208 ? 53.616 25.809 -7.758 1.00 28.84 208 ASP A O 1
ATOM 1714 N N . LEU A 1 209 ? 53.792 27.824 -6.785 1.00 25.81 209 LEU A N 1
ATOM 1715 C CA . LEU A 1 209 ? 53.613 28.725 -7.929 1.00 25.81 209 LEU A CA 1
ATOM 1716 C C . LEU A 1 209 ? 54.869 29.613 -7.960 1.00 25.81 209 LEU A C 1
ATOM 1718 O O . LEU A 1 209 ? 55.166 30.283 -6.976 1.00 25.81 209 LEU A O 1
ATOM 1722 N N . SER A 1 210 ? 55.655 29.691 -9.029 1.00 27.59 210 SER A N 1
ATOM 1723 C CA . SER A 1 210 ? 55.368 30.477 -10.238 1.00 27.59 210 SER A CA 1
ATOM 1724 C C . SER A 1 210 ? 56.683 30.556 -11.043 1.00 27.59 210 SER A C 1
ATOM 1726 O O . SER A 1 210 ? 57.753 30.560 -10.446 1.00 27.59 210 SER A O 1
ATOM 1728 N N . GLN A 1 211 ? 56.696 30.503 -12.377 1.00 27.00 211 GLN A N 1
ATOM 1729 C CA . GLN A 1 211 ? 56.778 31.649 -13.310 1.00 27.00 211 GLN A CA 1
ATOM 1730 C C . GLN A 1 211 ? 57.306 31.071 -14.658 1.00 27.00 211 GLN A C 1
ATOM 1732 O O . GLN A 1 211 ? 58.065 30.114 -14.610 1.00 27.00 211 GLN A O 1
ATOM 1737 N N . VAL A 1 212 ? 57.043 31.520 -15.894 1.00 25.55 212 VAL A N 1
ATOM 1738 C CA . VAL A 1 212 ? 56.390 32.696 -16.498 1.00 25.55 212 VAL A CA 1
ATOM 1739 C C . VAL A 1 212 ? 56.320 32.451 -18.037 1.00 25.55 212 VAL A C 1
ATOM 1741 O O . VAL A 1 212 ? 57.011 31.579 -18.556 1.00 25.55 212 VAL A O 1
ATOM 1744 N N . ILE A 1 213 ? 55.523 33.274 -18.742 1.00 26.98 213 ILE A N 1
ATOM 1745 C CA . ILE A 1 213 ? 55.470 33.573 -20.203 1.00 26.98 213 ILE A CA 1
ATOM 1746 C C . ILE A 1 213 ? 54.416 32.843 -21.070 1.00 26.98 213 ILE A C 1
ATOM 1748 O O . ILE A 1 213 ? 54.582 31.710 -21.507 1.00 26.98 213 ILE A O 1
ATOM 1752 N N . GLN A 1 214 ? 53.369 33.597 -21.433 1.00 25.73 214 GLN A N 1
ATOM 1753 C CA . GLN A 1 214 ? 52.619 33.475 -22.696 1.00 25.73 214 GLN A CA 1
ATOM 1754 C C . GLN A 1 214 ? 53.193 34.446 -23.770 1.00 25.73 214 GLN A C 1
ATOM 1756 O O . GLN A 1 214 ? 53.993 35.310 -23.419 1.00 25.73 214 GLN A O 1
ATOM 1761 N N . PRO A 1 215 ? 52.612 34.562 -24.982 1.00 37.03 215 PRO A N 1
ATOM 1762 C CA . PRO A 1 215 ? 52.522 33.607 -26.093 1.00 37.03 215 PRO A CA 1
ATOM 1763 C C . PRO A 1 215 ? 53.049 34.267 -27.395 1.00 37.03 215 PRO A C 1
ATOM 1765 O O . PRO A 1 215 ? 53.239 35.482 -27.425 1.00 37.03 215 PRO A O 1
ATOM 1768 N N . LYS A 1 216 ? 53.195 33.533 -28.512 1.00 23.52 216 LYS A N 1
ATOM 1769 C CA . LYS A 1 216 ? 52.959 34.105 -29.860 1.00 23.52 216 LYS A CA 1
ATOM 1770 C C . LYS A 1 216 ? 52.974 33.081 -31.002 1.00 23.52 216 LYS A C 1
ATOM 1772 O O . LYS A 1 216 ? 53.785 32.166 -31.040 1.00 23.52 216 LYS A O 1
ATOM 1777 N N . SER A 1 217 ? 52.130 33.420 -31.976 1.00 25.56 217 SER A N 1
ATOM 1778 C CA . SER A 1 217 ? 52.139 33.106 -33.411 1.00 25.56 217 SER A CA 1
ATOM 1779 C C . SER A 1 217 ? 51.572 31.777 -33.923 1.00 25.56 217 SER A C 1
ATOM 1781 O O . SER A 1 217 ? 51.723 30.707 -33.351 1.00 25.56 217 SER A O 1
ATOM 1783 N N . GLN A 1 218 ? 50.836 31.980 -35.013 1.00 28.08 218 GLN A N 1
ATOM 1784 C CA . GLN A 1 218 ? 49.900 31.157 -35.765 1.00 28.08 218 GLN A CA 1
ATOM 1785 C C . GLN A 1 218 ? 50.570 30.121 -36.689 1.00 28.08 218 GLN A C 1
ATOM 1787 O O . GLN A 1 218 ? 51.784 30.165 -36.868 1.00 28.08 218 GLN A O 1
ATOM 1792 N N . PRO A 1 219 ? 49.768 29.214 -37.286 1.00 33.12 219 PRO A N 1
ATOM 1793 C CA . PRO A 1 219 ? 50.234 28.078 -38.072 1.00 33.12 219 PRO A CA 1
ATOM 1794 C C . PRO A 1 219 ? 50.427 28.415 -39.557 1.00 33.12 219 PRO A C 1
ATOM 1796 O O . PRO A 1 219 ? 49.753 29.291 -40.098 1.00 33.12 219 PRO A O 1
ATOM 1799 N N . GLU A 1 220 ? 51.276 27.639 -40.231 1.00 28.39 220 GLU A N 1
ATOM 1800 C CA . GLU A 1 220 ? 51.317 27.565 -41.692 1.00 28.39 220 GLU A CA 1
ATOM 1801 C C . GLU A 1 220 ? 50.506 26.368 -42.210 1.00 28.39 220 GLU A C 1
ATOM 1803 O O . GLU A 1 220 ? 50.539 25.263 -41.665 1.00 28.39 220 GLU A O 1
ATOM 1808 N N . ASN A 1 221 ? 49.745 26.641 -43.270 1.00 30.05 221 ASN A N 1
ATOM 1809 C CA . ASN A 1 221 ? 48.910 25.723 -44.038 1.00 30.05 221 ASN A CA 1
ATOM 1810 C C . ASN A 1 221 ? 49.740 24.774 -44.909 1.00 30.05 221 ASN A C 1
ATOM 1812 O O . ASN A 1 221 ? 50.658 25.238 -45.577 1.00 30.05 221 ASN A O 1
ATOM 1816 N N . ILE A 1 222 ? 49.264 23.536 -45.097 1.00 30.02 222 ILE A N 1
ATOM 1817 C CA . ILE A 1 222 ? 49.310 22.867 -46.409 1.00 30.02 222 ILE A CA 1
ATOM 1818 C C . ILE A 1 222 ? 47.965 22.173 -46.667 1.00 30.02 222 ILE A C 1
ATOM 1820 O O . ILE A 1 222 ? 47.481 21.367 -45.878 1.00 30.02 222 ILE A O 1
ATOM 1824 N N . SER A 1 223 ? 47.366 22.536 -47.796 1.00 31.53 223 SER A N 1
ATOM 1825 C CA . SER A 1 223 ? 46.093 22.078 -48.349 1.00 31.53 223 SER A CA 1
ATOM 1826 C C . SER A 1 223 ? 46.243 20.833 -49.228 1.00 31.53 223 SER A C 1
ATOM 1828 O O . SER A 1 223 ? 47.155 20.775 -50.050 1.00 31.53 223 SER A O 1
ATOM 1830 N N . ILE A 1 224 ? 45.272 19.915 -49.165 1.00 32.56 224 ILE A N 1
ATOM 1831 C CA . ILE A 1 224 ? 44.994 18.937 -50.228 1.00 32.56 224 ILE A CA 1
ATOM 1832 C C . ILE A 1 224 ? 43.510 19.052 -50.596 1.00 32.56 224 ILE A C 1
ATOM 1834 O O . ILE A 1 224 ? 42.641 18.940 -49.732 1.00 32.56 224 ILE A O 1
ATOM 1838 N N . ILE A 1 225 ? 43.232 19.298 -51.878 1.00 35.50 225 ILE A N 1
ATOM 1839 C CA . ILE A 1 225 ? 41.887 19.312 -52.466 1.00 35.50 225 ILE A CA 1
ATOM 1840 C C . ILE A 1 225 ? 41.610 17.937 -53.089 1.00 35.50 225 ILE A C 1
ATOM 1842 O O . ILE A 1 225 ? 42.424 17.425 -53.852 1.00 35.50 225 ILE A O 1
ATOM 1846 N N . GLY A 1 226 ? 40.425 17.392 -52.808 1.00 29.30 226 GLY A N 1
ATOM 1847 C CA . GLY A 1 226 ? 39.777 16.284 -53.517 1.00 29.30 226 GLY A CA 1
ATOM 1848 C C . GLY A 1 226 ? 38.248 16.478 -53.493 1.00 29.30 226 GLY A C 1
ATOM 1849 O O . GLY A 1 226 ? 37.760 17.205 -52.631 1.00 29.30 226 GLY A O 1
ATOM 1850 N N . PRO A 1 227 ? 37.497 15.927 -54.464 1.00 37.34 227 PRO A N 1
ATOM 1851 C CA . PRO A 1 227 ? 36.381 16.609 -55.126 1.00 37.34 227 PRO A CA 1
ATOM 1852 C C . PRO A 1 227 ? 35.021 16.545 -54.407 1.00 37.34 227 PRO A C 1
ATOM 1854 O O . PRO A 1 227 ? 34.753 15.697 -53.563 1.00 37.34 227 PRO A O 1
ATOM 1857 N N . GLN A 1 228 ? 34.160 17.484 -54.807 1.00 42.41 228 GLN A N 1
ATOM 1858 C CA . GLN A 1 228 ? 32.795 17.752 -54.346 1.00 42.41 228 GLN A CA 1
ATOM 1859 C C . GLN A 1 228 ? 31.849 16.534 -54.358 1.00 42.41 228 GLN A C 1
ATOM 1861 O O . GLN A 1 228 ? 31.785 15.816 -55.352 1.00 42.41 228 GLN A O 1
ATOM 1866 N N . SER A 1 229 ? 30.989 16.401 -53.336 1.00 36.84 229 SER A N 1
ATOM 1867 C CA . SER A 1 229 ? 29.520 16.305 -53.508 1.00 36.84 229 SER A CA 1
ATOM 1868 C C . SER A 1 229 ? 28.758 16.092 -52.185 1.00 36.84 229 SER A C 1
ATOM 1870 O O . SER A 1 229 ? 29.232 15.430 -51.270 1.00 36.84 229 SER A O 1
ATOM 1872 N N . ILE A 1 230 ? 27.526 16.626 -52.167 1.00 37.44 230 ILE A N 1
ATOM 1873 C CA . ILE A 1 230 ? 26.530 16.736 -51.082 1.00 37.44 230 ILE A CA 1
ATOM 1874 C C . ILE A 1 230 ? 26.837 17.883 -50.107 1.00 37.44 230 ILE A C 1
ATOM 1876 O O . ILE A 1 230 ? 27.814 17.839 -49.371 1.00 37.44 230 ILE A O 1
ATOM 1880 N N . GLU A 1 231 ? 25.973 18.908 -50.075 1.00 45.28 231 GLU A N 1
ATOM 1881 C CA . GLU A 1 231 ? 25.923 19.882 -48.974 1.00 45.28 231 GLU A CA 1
ATOM 1882 C C . GLU A 1 231 ? 25.693 19.130 -47.653 1.00 45.28 231 GLU A C 1
ATOM 1884 O O . GLU A 1 231 ? 24.561 18.847 -47.251 1.00 45.28 231 GLU A O 1
ATOM 1889 N N . THR A 1 232 ? 26.771 18.759 -46.970 1.00 48.72 232 THR A N 1
ATOM 1890 C CA . THR A 1 232 ? 26.724 18.178 -45.635 1.00 48.72 232 THR A CA 1
ATOM 1891 C C . THR A 1 232 ? 26.384 19.291 -44.657 1.00 48.72 232 THR A C 1
ATOM 1893 O O . THR A 1 232 ? 27.242 20.024 -44.170 1.00 48.72 232 THR A O 1
ATOM 1896 N N . ARG A 1 233 ? 25.088 19.442 -44.363 1.00 63.41 233 ARG A N 1
ATOM 1897 C CA . ARG A 1 233 ? 24.644 20.245 -43.220 1.00 63.41 233 ARG A CA 1
ATOM 1898 C C . ARG A 1 233 ? 25.347 19.719 -41.964 1.00 63.41 233 ARG A C 1
ATOM 1900 O O . ARG A 1 233 ? 25.118 18.585 -41.559 1.00 63.41 233 ARG A O 1
ATOM 1907 N N . ILE A 1 234 ? 26.190 20.555 -41.360 1.00 84.25 234 ILE A N 1
ATOM 1908 C CA . ILE A 1 234 ? 27.026 20.219 -40.197 1.00 84.25 234 ILE A CA 1
ATOM 1909 C C . ILE A 1 234 ? 26.169 19.799 -38.988 1.00 84.25 234 ILE A C 1
ATOM 1911 O O . ILE A 1 234 ? 26.464 18.799 -38.335 1.00 84.25 234 ILE A O 1
ATOM 1915 N N . LEU A 1 235 ? 25.080 20.534 -38.730 1.00 91.69 235 LEU A N 1
ATOM 1916 C CA . LEU A 1 235 ? 24.064 20.225 -37.721 1.00 91.69 235 LEU A CA 1
ATOM 1917 C C . LEU A 1 235 ? 22.684 20.126 -38.379 1.00 91.69 235 LEU A C 1
ATOM 1919 O O . LEU A 1 235 ? 22.297 20.981 -39.186 1.00 91.69 235 LEU A O 1
ATOM 1923 N N . ARG A 1 236 ? 21.910 19.103 -38.015 1.00 92.12 236 ARG A N 1
ATOM 1924 C CA . ARG A 1 236 ? 20.583 18.847 -38.595 1.00 92.12 236 ARG A CA 1
ATOM 1925 C C . ARG A 1 236 ? 19.628 18.290 -37.548 1.00 92.12 236 ARG A C 1
ATOM 1927 O O . ARG A 1 236 ? 20.056 17.529 -36.690 1.00 92.12 236 ARG A O 1
ATOM 1934 N N . ILE A 1 237 ? 18.342 18.627 -37.665 1.00 95.06 237 ILE A N 1
ATOM 1935 C CA . ILE A 1 237 ? 17.282 17.874 -36.984 1.00 95.06 237 ILE A CA 1
ATOM 1936 C C . ILE A 1 237 ? 17.144 16.522 -37.682 1.00 95.06 237 ILE A C 1
ATOM 1938 O O . ILE A 1 237 ? 16.879 16.493 -38.885 1.00 95.06 237 ILE A O 1
ATOM 1942 N N . THR A 1 238 ? 17.322 15.431 -36.951 1.00 94.62 238 THR A N 1
ATOM 1943 C CA . THR A 1 238 ? 17.345 14.066 -37.506 1.00 94.62 238 THR A CA 1
ATOM 1944 C C . THR A 1 238 ? 16.080 13.283 -37.223 1.00 94.62 238 THR A C 1
ATOM 1946 O O . THR A 1 238 ? 15.635 12.507 -38.070 1.00 94.62 238 THR A O 1
ATOM 1949 N N . GLU A 1 239 ? 15.478 13.525 -36.066 1.00 96.50 239 GLU A N 1
ATOM 1950 C CA . GLU A 1 239 ? 14.312 12.810 -35.568 1.00 96.50 239 GLU A CA 1
ATOM 1951 C C . GLU A 1 239 ? 13.521 13.721 -34.618 1.00 96.50 239 GLU A C 1
ATOM 1953 O O . GLU A 1 239 ? 14.088 14.565 -33.923 1.00 96.50 239 GLU A O 1
ATOM 1958 N N . PHE A 1 240 ? 12.200 13.583 -34.581 1.00 97.31 240 PHE A N 1
ATOM 1959 C CA . PHE A 1 240 ? 11.374 14.174 -33.531 1.00 97.31 240 PHE A CA 1
ATOM 1960 C C . PHE A 1 240 ? 10.126 13.325 -33.270 1.00 97.31 240 PHE A C 1
ATOM 1962 O O . PHE A 1 240 ? 9.698 12.527 -34.109 1.00 97.31 240 PHE A O 1
ATOM 1969 N N . MET A 1 241 ? 9.505 13.519 -32.108 1.00 96.19 241 MET A N 1
ATOM 1970 C CA . MET A 1 241 ? 8.241 12.871 -31.754 1.00 96.19 241 MET A CA 1
ATOM 1971 C C . MET A 1 241 ? 7.332 13.836 -30.992 1.00 96.19 241 MET A C 1
ATOM 1973 O O . MET A 1 241 ? 7.772 14.486 -30.050 1.00 96.19 241 MET A O 1
ATOM 1977 N N . THR A 1 242 ? 6.056 13.896 -31.393 1.00 93.88 242 THR A N 1
ATOM 1978 C CA . THR A 1 242 ? 5.044 14.818 -30.819 1.00 93.88 242 THR A CA 1
ATOM 1979 C C . THR A 1 242 ? 3.851 14.106 -30.174 1.00 93.88 242 THR A C 1
ATOM 1981 O O . THR A 1 242 ? 2.970 14.722 -29.584 1.00 93.88 242 THR A O 1
ATOM 1984 N N . ASP A 1 243 ? 3.757 12.781 -30.325 1.00 91.31 243 ASP A N 1
ATOM 1985 C CA . ASP A 1 243 ? 2.724 11.974 -29.673 1.00 91.31 243 ASP A CA 1
ATOM 1986 C C . ASP A 1 243 ? 3.351 10.808 -28.912 1.00 91.31 243 ASP A C 1
ATOM 1988 O O . ASP A 1 243 ? 3.138 9.627 -29.186 1.00 91.31 243 ASP A O 1
ATOM 1992 N N . ASN A 1 244 ? 4.182 11.186 -27.950 1.00 89.94 244 ASN A N 1
ATOM 1993 C CA . ASN A 1 244 ? 4.938 10.291 -27.098 1.00 89.94 244 ASN A CA 1
ATOM 1994 C C . ASN A 1 244 ? 4.059 9.734 -25.962 1.00 89.94 244 ASN A C 1
ATOM 1996 O O . ASN A 1 244 ? 3.623 10.466 -25.075 1.00 89.94 244 ASN A O 1
ATOM 2000 N N . LYS A 1 245 ? 3.762 8.432 -25.993 1.00 86.00 245 LYS A N 1
ATOM 2001 C CA . LYS A 1 245 ? 2.913 7.737 -25.005 1.00 86.00 245 LYS A CA 1
ATOM 2002 C C . LYS A 1 245 ? 3.655 6.694 -24.175 1.00 86.00 245 LYS A C 1
ATOM 2004 O O . LYS A 1 245 ? 3.197 6.397 -23.076 1.00 86.00 245 LYS A O 1
ATOM 2009 N N . THR A 1 246 ? 4.753 6.137 -24.683 1.00 84.31 246 THR A N 1
ATOM 2010 C CA . THR A 1 246 ? 5.563 5.081 -24.035 1.00 84.31 246 THR A CA 1
ATOM 2011 C C . THR A 1 246 ? 7.073 5.282 -24.207 1.00 84.31 246 THR A C 1
ATOM 2013 O O . THR A 1 246 ? 7.852 4.418 -23.808 1.00 84.31 246 THR A O 1
ATOM 2016 N N . GLY A 1 247 ? 7.495 6.354 -24.881 1.00 85.06 247 GLY A N 1
ATOM 2017 C CA . GLY A 1 247 ? 8.879 6.578 -25.294 1.00 85.06 247 GLY A CA 1
ATOM 2018 C C . GLY A 1 247 ? 9.735 7.280 -24.238 1.00 85.06 247 GLY A C 1
ATOM 2019 O O . GLY A 1 247 ? 9.568 7.086 -23.031 1.00 85.06 247 GLY A O 1
ATOM 2020 N N . LEU A 1 248 ? 10.688 8.082 -24.719 1.00 89.62 248 LEU A N 1
ATOM 2021 C CA . LEU A 1 248 ? 11.614 8.863 -23.898 1.00 89.62 248 LEU A CA 1
ATOM 2022 C C . LEU A 1 248 ? 10.850 9.825 -22.981 1.00 89.62 248 LEU A C 1
ATOM 2024 O O . LEU A 1 248 ? 9.936 10.493 -23.442 1.00 89.62 248 LEU A O 1
ATOM 2028 N N . ALA A 1 249 ? 11.216 9.930 -21.709 1.00 88.75 249 ALA A N 1
ATOM 2029 C CA . ALA A 1 249 ? 10.667 10.969 -20.839 1.00 88.75 249 ALA A CA 1
ATOM 2030 C C . ALA A 1 249 ? 11.730 11.982 -20.460 1.00 88.75 249 ALA A C 1
ATOM 2032 O O . ALA A 1 249 ? 12.922 11.691 -20.557 1.00 88.75 249 ALA A O 1
ATOM 2033 N N . ASP A 1 250 ? 11.266 13.135 -19.998 1.00 89.25 250 ASP A N 1
ATOM 2034 C CA . ASP A 1 250 ? 12.127 14.145 -19.405 1.00 89.25 250 ASP A CA 1
ATOM 2035 C C . ASP A 1 250 ? 12.600 13.756 -17.992 1.00 89.25 250 ASP A C 1
ATOM 2037 O O . ASP A 1 250 ? 12.242 12.706 -17.443 1.00 89.25 250 ASP A O 1
ATOM 2041 N N . GLU A 1 251 ? 13.425 14.616 -17.399 1.00 86.44 251 GLU A N 1
ATOM 2042 C CA . GLU A 1 251 ? 13.990 14.459 -16.056 1.00 86.44 251 GLU A CA 1
ATOM 2043 C C . GLU A 1 251 ? 12.945 14.446 -14.934 1.00 86.44 251 GLU A C 1
ATOM 2045 O O . GLU A 1 251 ? 13.238 14.021 -13.816 1.00 86.44 251 GLU A O 1
ATOM 2050 N N . GLU A 1 252 ? 11.718 14.885 -15.212 1.00 83.06 252 GLU A N 1
ATOM 2051 C CA . GLU A 1 252 ? 10.596 14.845 -14.271 1.00 83.06 252 GLU A CA 1
ATOM 2052 C C . GLU A 1 252 ? 9.778 13.553 -14.420 1.00 83.06 252 GLU A C 1
ATOM 2054 O O . GLU A 1 252 ? 8.872 13.273 -13.628 1.00 83.06 252 GLU A O 1
ATOM 2059 N N . GLY A 1 253 ? 10.129 12.719 -15.401 1.00 83.56 253 GLY A N 1
ATOM 2060 C CA . GLY A 1 253 ? 9.428 11.493 -15.744 1.00 83.56 253 GLY A CA 1
ATOM 2061 C C . GLY A 1 253 ? 8.171 11.727 -16.587 1.00 83.56 253 GLY A C 1
ATOM 2062 O O . GLY A 1 253 ? 7.327 10.822 -16.674 1.00 83.56 253 GLY A O 1
ATOM 2063 N N . GLU A 1 254 ? 8.039 12.899 -17.212 1.00 86.94 254 GLU A N 1
ATOM 2064 C CA . GLU A 1 254 ? 6.925 13.260 -18.083 1.00 86.94 254 GLU A CA 1
ATOM 2065 C C . GLU A 1 254 ? 7.179 12.860 -19.539 1.00 86.94 254 GLU A C 1
ATOM 2067 O O . GLU A 1 254 ? 8.285 12.951 -20.068 1.00 86.94 254 GLU A O 1
ATOM 2072 N N . LEU A 1 255 ? 6.119 12.411 -20.213 1.00 89.94 255 LEU A N 1
ATOM 2073 C CA . LEU A 1 255 ? 6.160 12.104 -21.639 1.00 89.94 255 LEU A CA 1
ATOM 2074 C C . LEU A 1 255 ? 5.828 13.363 -22.426 1.00 89.94 255 LEU A C 1
ATOM 2076 O O . LEU A 1 255 ? 4.658 13.696 -22.615 1.00 89.94 255 LEU A O 1
ATOM 2080 N N . VAL A 1 256 ? 6.878 14.050 -22.855 1.00 93.31 256 VAL A N 1
ATOM 2081 C CA . VAL A 1 256 ? 6.792 15.282 -23.635 1.00 93.31 256 VAL A CA 1
ATOM 2082 C C . VAL A 1 256 ? 7.346 15.069 -25.040 1.00 93.31 256 VAL A C 1
ATOM 2084 O O . VAL A 1 256 ? 7.986 14.049 -25.335 1.00 93.31 256 VAL A O 1
ATOM 2087 N N . ASP A 1 257 ? 7.069 16.033 -25.909 1.00 95.56 257 ASP A N 1
ATOM 2088 C CA . ASP A 1 257 ? 7.616 16.073 -27.257 1.00 95.56 257 ASP A CA 1
ATOM 2089 C C . ASP A 1 257 ? 9.130 16.272 -27.193 1.00 95.56 257 ASP A C 1
ATOM 2091 O O . ASP A 1 257 ? 9.649 16.909 -26.272 1.00 95.56 257 ASP A O 1
ATOM 2095 N N . TRP A 1 258 ? 9.856 15.766 -28.181 1.00 97.44 258 TRP A N 1
ATOM 2096 C CA . TRP A 1 258 ? 11.300 15.963 -28.262 1.00 97.44 258 TRP A CA 1
ATOM 2097 C C . TRP A 1 258 ? 11.780 16.066 -29.700 1.00 97.44 258 TRP A C 1
ATOM 2099 O O . TRP A 1 258 ? 11.135 15.579 -30.629 1.00 97.44 258 TRP A O 1
ATOM 2109 N N . ILE A 1 259 ? 12.921 16.728 -29.851 1.00 98.06 259 ILE A N 1
ATOM 2110 C CA . ILE A 1 259 ? 13.616 17.019 -31.099 1.00 98.06 259 ILE A CA 1
ATOM 2111 C C . ILE A 1 259 ? 15.057 16.544 -30.928 1.00 98.06 259 ILE A C 1
ATOM 2113 O O . ILE A 1 259 ? 15.709 16.892 -29.945 1.00 98.06 259 ILE A O 1
ATOM 2117 N N . GLU A 1 260 ? 15.558 15.776 -31.883 1.00 97.75 260 GLU A N 1
ATOM 2118 C CA . GLU A 1 260 ? 16.945 15.337 -31.935 1.00 97.75 260 GLU A CA 1
ATOM 2119 C C . GLU A 1 260 ? 17.740 16.149 -32.953 1.00 97.75 260 GLU A C 1
ATOM 2121 O O . GLU A 1 260 ? 17.272 16.421 -34.061 1.00 97.75 260 GLU A O 1
ATOM 2126 N N . ILE A 1 261 ? 18.960 16.522 -32.570 1.00 96.62 261 ILE A N 1
ATOM 2127 C CA . ILE A 1 261 ? 19.937 17.175 -33.434 1.00 96.62 261 ILE A CA 1
ATOM 2128 C C . ILE A 1 261 ? 21.200 16.330 -33.489 1.00 96.62 261 ILE A C 1
ATOM 2130 O O . ILE A 1 261 ? 21.735 15.961 -32.448 1.00 96.62 261 ILE A O 1
ATOM 2134 N N . HIS A 1 262 ? 21.716 16.097 -34.690 1.00 95.25 262 HIS A N 1
ATOM 2135 C CA . HIS A 1 262 ? 22.949 15.348 -34.910 1.00 95.25 262 HIS A CA 1
ATOM 2136 C C . HIS A 1 262 ? 24.044 16.234 -35.512 1.00 95.25 262 HIS A C 1
ATOM 2138 O O . HIS A 1 262 ? 23.775 17.062 -36.391 1.00 95.25 262 HIS A O 1
ATOM 2144 N N . ASN A 1 263 ? 25.279 16.042 -35.040 1.00 95.19 263 ASN A N 1
ATOM 2145 C CA . ASN A 1 263 ? 26.485 16.618 -35.627 1.00 95.19 263 ASN A CA 1
ATOM 2146 C C . ASN A 1 263 ? 27.120 15.643 -36.629 1.00 95.19 263 ASN A C 1
ATOM 2148 O O . ASN A 1 263 ? 27.817 14.713 -36.230 1.00 95.19 263 ASN A O 1
ATOM 2152 N N . TYR A 1 264 ? 26.934 15.894 -37.927 1.00 90.88 264 TYR A N 1
ATOM 2153 C CA . TYR A 1 264 ? 27.507 15.070 -39.002 1.00 90.88 264 TYR A CA 1
ATOM 2154 C C . TYR A 1 264 ? 28.974 15.388 -39.306 1.00 90.88 264 TYR A C 1
ATOM 2156 O O . TYR A 1 264 ? 29.600 14.683 -40.097 1.00 90.88 264 TYR A O 1
ATOM 2164 N N . SER A 1 265 ? 29.530 16.457 -38.732 1.00 89.56 265 SER A N 1
ATOM 2165 C CA . SER A 1 265 ? 30.930 16.799 -38.978 1.00 89.56 265 SER A CA 1
ATOM 2166 C C . SER A 1 265 ? 31.889 15.909 -38.186 1.00 89.56 265 SER A C 1
ATOM 2168 O O . SER A 1 265 ? 31.548 15.354 -37.141 1.00 89.56 265 SER A O 1
ATOM 2170 N N . SER A 1 266 ? 33.131 15.828 -38.663 1.00 90.12 266 SER A N 1
ATOM 2171 C CA . SER A 1 266 ? 34.247 15.181 -37.961 1.00 90.12 266 SER A CA 1
ATOM 2172 C C . SER A 1 266 ? 34.806 16.015 -36.801 1.00 90.12 266 SER A C 1
ATOM 2174 O O . SER A 1 266 ? 35.768 15.602 -36.160 1.00 90.12 266 SER A O 1
ATOM 2176 N N . GLN A 1 267 ? 34.227 17.188 -36.526 1.00 92.62 267 GLN A N 1
ATOM 2177 C CA . GLN A 1 267 ? 34.703 18.143 -35.527 1.00 92.62 267 GLN A CA 1
ATOM 2178 C C . GLN A 1 267 ? 33.613 18.453 -34.498 1.00 92.62 267 GLN A C 1
ATOM 2180 O O . GLN A 1 267 ? 32.418 18.296 -34.750 1.00 92.62 267 GLN A O 1
ATOM 2185 N N . LYS A 1 268 ? 34.020 18.925 -33.320 1.00 94.50 268 LYS A N 1
ATOM 2186 C CA . LYS A 1 268 ? 33.098 19.423 -32.294 1.00 94.50 268 LYS A CA 1
ATOM 2187 C C . LYS A 1 268 ? 32.412 20.708 -32.770 1.00 94.50 268 LYS A C 1
ATOM 2189 O O . LYS A 1 268 ? 33.081 21.606 -33.270 1.00 94.50 268 LYS A O 1
ATOM 2194 N N . GLN A 1 269 ? 31.097 20.816 -32.579 1.00 94.88 269 GLN A N 1
ATOM 2195 C CA . GLN A 1 269 ? 30.297 21.958 -33.034 1.00 94.88 269 GLN A CA 1
ATOM 2196 C C . GLN A 1 269 ? 29.654 22.701 -31.865 1.00 94.88 269 GLN A C 1
ATOM 2198 O O . GLN A 1 269 ? 29.003 22.095 -31.015 1.00 94.88 269 GLN A O 1
ATOM 2203 N N . GLY A 1 270 ? 29.819 24.024 -31.828 1.00 93.75 270 GLY A N 1
ATOM 2204 C CA . GLY A 1 270 ? 29.136 24.894 -30.869 1.00 93.75 270 GLY A CA 1
ATOM 2205 C C . GLY A 1 270 ? 27.731 25.261 -31.349 1.00 93.75 270 GLY A C 1
ATOM 2206 O O . GLY A 1 270 ? 27.549 25.656 -32.501 1.00 93.75 270 GLY A O 1
ATOM 2207 N N . LEU A 1 271 ? 26.736 25.180 -30.462 1.00 94.38 271 LEU A N 1
ATOM 2208 C CA . LEU A 1 271 ? 25.355 25.583 -30.760 1.00 94.38 271 LEU A CA 1
ATOM 2209 C C . LEU A 1 271 ? 25.032 27.014 -30.300 1.00 94.38 271 LEU A C 1
ATOM 2211 O O . LEU A 1 271 ? 23.892 27.462 -30.416 1.00 94.38 271 LEU A O 1
ATOM 2215 N N . LYS A 1 272 ? 26.018 27.781 -29.826 1.00 92.50 272 LYS A N 1
ATOM 2216 C CA . LYS A 1 272 ? 25.819 29.191 -29.467 1.00 92.50 272 LYS A CA 1
ATOM 2217 C C . LYS A 1 272 ? 25.178 29.964 -30.625 1.00 92.50 272 LYS A C 1
ATOM 2219 O O . LYS A 1 272 ? 25.625 29.872 -31.766 1.00 92.50 272 LYS A O 1
ATOM 2224 N N . ASN A 1 273 ? 24.128 30.732 -30.331 1.00 91.25 273 ASN A N 1
ATOM 2225 C CA . ASN A 1 273 ? 23.335 31.517 -31.292 1.00 91.25 273 ASN A CA 1
ATOM 2226 C C . ASN A 1 273 ? 22.554 30.719 -32.355 1.00 91.25 273 ASN A C 1
ATOM 2228 O O . ASN A 1 273 ? 21.821 31.331 -33.142 1.00 91.25 273 ASN A O 1
ATOM 2232 N N . TRP A 1 274 ? 22.633 29.386 -32.364 1.00 95.50 274 TRP A N 1
ATOM 2233 C CA . TRP A 1 274 ? 21.663 28.563 -33.082 1.00 95.50 274 TRP A CA 1
ATOM 2234 C C . TRP A 1 274 ? 20.286 28.694 -32.428 1.00 95.50 274 TRP A C 1
ATOM 2236 O O . TRP A 1 274 ? 20.163 29.067 -31.256 1.00 95.50 274 TRP A O 1
ATOM 2246 N N . SER A 1 275 ? 19.226 28.365 -33.164 1.00 96.12 275 SER A N 1
ATOM 2247 C CA . SER A 1 275 ? 17.868 28.386 -32.611 1.00 96.12 275 SER A CA 1
ATOM 2248 C C . SER A 1 275 ? 16.924 27.365 -33.236 1.00 96.12 275 SER A C 1
ATOM 2250 O O . SER A 1 275 ? 17.109 26.966 -34.382 1.00 96.12 275 SER A O 1
ATOM 2252 N N . LEU A 1 276 ? 15.885 26.992 -32.492 1.00 96.81 276 LEU A N 1
ATOM 2253 C CA . LEU A 1 276 ? 14.747 26.206 -32.963 1.00 96.81 276 LEU A CA 1
ATOM 2254 C C . LEU A 1 276 ? 13.509 27.093 -33.144 1.00 96.81 276 LEU A C 1
ATOM 2256 O O . LEU A 1 276 ? 13.312 28.072 -32.413 1.00 96.81 276 LEU A O 1
ATOM 2260 N N . THR A 1 277 ? 12.658 26.735 -34.106 1.00 94.50 277 THR A N 1
ATOM 2261 C CA . THR A 1 277 ? 11.339 27.351 -34.308 1.00 94.50 277 THR A CA 1
ATOM 2262 C C . THR A 1 277 ? 10.333 26.355 -34.885 1.00 94.50 277 THR A C 1
ATOM 2264 O O . THR A 1 277 ? 10.674 25.556 -35.757 1.00 94.50 277 THR A O 1
ATOM 2267 N N . ASP A 1 278 ? 9.089 26.454 -34.424 1.00 92.94 278 ASP A N 1
ATOM 2268 C CA . ASP A 1 278 ? 7.883 25.766 -34.903 1.00 92.94 278 ASP A CA 1
ATOM 2269 C C . ASP A 1 278 ? 7.026 26.645 -35.850 1.00 92.94 278 ASP A C 1
ATOM 2271 O O . ASP A 1 278 ? 5.934 26.272 -36.281 1.00 92.94 278 ASP A O 1
ATOM 2275 N N . SER A 1 279 ? 7.499 27.852 -36.194 1.00 88.50 279 SER A N 1
ATOM 2276 C CA . SER A 1 279 ? 6.757 28.813 -37.021 1.00 88.50 279 SER A CA 1
ATOM 2277 C C . SER A 1 279 ? 7.493 29.184 -38.303 1.00 88.50 279 SER A C 1
ATOM 2279 O O . SER A 1 279 ? 8.608 29.699 -38.267 1.00 88.50 279 SER A O 1
ATOM 2281 N N . LYS A 1 280 ? 6.809 29.027 -39.445 1.00 81.88 280 LYS A N 1
ATOM 2282 C CA . LYS A 1 280 ? 7.305 29.460 -40.764 1.00 81.88 280 LYS A CA 1
ATOM 2283 C C . LYS A 1 280 ? 7.378 30.988 -40.899 1.00 81.88 280 LYS A C 1
ATOM 2285 O O . LYS A 1 280 ? 8.204 31.498 -41.651 1.00 81.88 280 LYS A O 1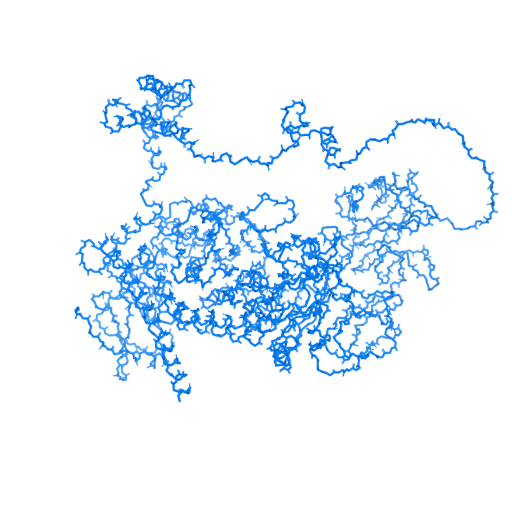
ATOM 2290 N N . LYS A 1 281 ? 6.503 31.708 -40.182 1.00 77.31 281 LYS A N 1
ATOM 2291 C CA . LYS A 1 281 ? 6.390 33.179 -40.200 1.00 77.31 281 LYS A CA 1
ATOM 2292 C C . LYS A 1 281 ? 7.228 33.865 -39.111 1.00 77.31 281 LYS A C 1
ATOM 2294 O O . LYS A 1 281 ? 7.434 35.069 -39.185 1.00 77.31 281 LYS A O 1
ATOM 2299 N N . GLY A 1 282 ? 7.665 33.124 -38.090 1.00 60.34 282 GLY A N 1
ATOM 2300 C CA . GLY A 1 282 ? 8.402 33.655 -36.942 1.00 60.34 282 GLY A CA 1
ATOM 2301 C C . GLY A 1 282 ? 9.917 33.593 -37.129 1.00 60.34 282 GLY A C 1
ATOM 2302 O O . GLY A 1 282 ? 10.450 32.594 -37.612 1.00 60.34 282 GLY A O 1
ATOM 2303 N N . SER A 1 283 ? 10.606 34.651 -36.696 1.00 74.69 283 SER A N 1
ATOM 2304 C CA . SER A 1 283 ? 12.045 34.636 -36.427 1.00 74.69 283 SER A CA 1
ATOM 2305 C C . SER A 1 283 ? 12.395 33.596 -35.347 1.00 74.69 283 SER A C 1
ATOM 2307 O O . SER A 1 283 ? 11.521 32.991 -34.723 1.00 74.69 283 SER A O 1
ATOM 2309 N N . ARG A 1 284 ? 13.698 33.354 -35.165 1.00 86.94 284 ARG A N 1
ATOM 2310 C CA . ARG A 1 284 ? 14.296 32.455 -34.162 1.00 86.94 284 ARG A CA 1
ATOM 2311 C C . ARG A 1 284 ? 13.533 32.483 -32.820 1.00 86.94 284 ARG A C 1
ATOM 2313 O O . ARG A 1 284 ? 13.549 33.506 -32.142 1.00 86.94 284 ARG A O 1
ATOM 2320 N N . ARG A 1 285 ? 12.869 31.380 -32.436 1.00 91.19 285 ARG A N 1
ATOM 2321 C CA . ARG A 1 285 ? 12.001 31.319 -31.234 1.00 91.19 285 ARG A CA 1
ATOM 2322 C C . ARG A 1 285 ? 12.741 30.921 -29.967 1.00 91.19 285 ARG A C 1
ATOM 2324 O O . ARG A 1 285 ? 12.549 31.537 -28.920 1.00 91.19 285 ARG A O 1
ATOM 2331 N N . TRP A 1 286 ? 13.577 29.892 -30.053 1.00 96.38 286 TRP A N 1
ATOM 2332 C CA . TRP A 1 286 ? 14.307 29.371 -28.905 1.00 96.38 286 TRP A CA 1
ATOM 2333 C C . TRP A 1 286 ? 15.786 29.221 -29.236 1.00 96.38 286 TRP A C 1
ATOM 2335 O O . TRP A 1 286 ? 16.163 28.364 -30.026 1.00 96.38 286 TRP A O 1
ATOM 2345 N N . PHE A 1 287 ? 16.622 30.075 -28.648 1.00 96.50 287 PHE A N 1
ATOM 2346 C CA . PHE A 1 287 ? 18.077 30.009 -28.796 1.00 96.50 287 PHE A CA 1
ATOM 2347 C C . PHE A 1 287 ? 18.702 28.989 -27.849 1.00 96.50 287 PHE A C 1
ATOM 2349 O O . PHE A 1 287 ? 18.340 28.967 -26.665 1.00 96.50 287 PHE A O 1
ATOM 2356 N N . PHE A 1 288 ? 19.670 28.228 -28.360 1.00 96.94 288 PHE A N 1
ATOM 2357 C CA . PHE A 1 288 ? 20.471 27.306 -27.559 1.00 96.94 288 PHE A CA 1
ATOM 2358 C C . PHE A 1 288 ? 21.367 28.063 -26.565 1.00 96.94 288 PHE A C 1
ATOM 2360 O O . PHE A 1 288 ? 21.862 29.149 -26.887 1.00 96.94 288 PHE A O 1
ATOM 2367 N N . PRO A 1 289 ? 21.610 27.495 -25.370 1.00 95.06 289 PRO A N 1
ATOM 2368 C CA . PRO A 1 289 ? 22.732 27.910 -24.533 1.00 95.06 289 PRO A CA 1
ATOM 2369 C C . PRO A 1 289 ? 24.075 27.566 -25.200 1.00 95.06 289 PRO A C 1
ATOM 2371 O O . PRO A 1 289 ? 24.119 26.880 -26.220 1.00 95.06 289 PRO A O 1
ATOM 2374 N N . ASP A 1 290 ? 25.177 28.037 -24.617 1.00 94.56 290 ASP A N 1
ATOM 2375 C CA . ASP A 1 290 ? 26.541 27.813 -25.120 1.00 94.56 290 ASP A CA 1
ATOM 2376 C C . ASP A 1 290 ? 27.009 26.364 -24.868 1.00 94.56 290 ASP A C 1
ATOM 2378 O O . ASP A 1 290 ? 27.841 26.081 -24.008 1.00 94.56 290 ASP A O 1
ATOM 2382 N N . ILE A 1 291 ? 26.384 25.419 -25.570 1.00 93.94 291 ILE A N 1
ATOM 2383 C CA . ILE A 1 291 ? 26.695 23.991 -25.520 1.00 93.94 291 ILE A CA 1
ATOM 2384 C C . ILE A 1 291 ? 27.476 23.575 -26.760 1.00 93.94 291 ILE A C 1
ATOM 2386 O O . ILE A 1 291 ? 27.340 24.163 -27.836 1.00 93.94 291 ILE A O 1
ATOM 2390 N N . HIS A 1 292 ? 28.271 22.526 -26.603 1.00 94.00 292 HIS A N 1
ATOM 2391 C CA . HIS A 1 292 ? 29.066 21.967 -27.681 1.00 94.00 292 HIS A CA 1
ATOM 2392 C C . HIS A 1 292 ? 28.740 20.486 -27.843 1.00 94.00 292 HIS A C 1
ATOM 2394 O O . HIS A 1 292 ? 28.677 19.756 -26.855 1.00 94.00 292 HIS A O 1
ATOM 2400 N N . LEU A 1 293 ? 28.551 20.061 -29.087 1.00 95.00 293 LEU A N 1
ATOM 2401 C CA . LEU A 1 293 ? 28.232 18.693 -29.463 1.00 95.00 293 LEU A CA 1
ATOM 2402 C C . LEU A 1 293 ? 29.442 18.083 -30.176 1.00 95.00 293 LEU A C 1
ATOM 2404 O O . LEU A 1 293 ? 29.886 18.611 -31.196 1.00 95.00 293 LEU A O 1
ATOM 2408 N N . ASP A 1 294 ? 30.007 17.007 -29.628 1.00 96.00 294 ASP A N 1
ATOM 2409 C CA . ASP A 1 294 ? 31.174 16.348 -30.231 1.00 96.00 294 ASP A CA 1
ATOM 2410 C C . ASP A 1 294 ? 30.821 15.711 -31.590 1.00 96.00 294 ASP A C 1
ATOM 2412 O O . ASP A 1 294 ? 29.646 15.572 -31.947 1.00 96.00 294 ASP A O 1
ATOM 2416 N N . ALA A 1 295 ? 31.842 15.360 -32.376 1.00 95.00 295 ALA A N 1
ATOM 2417 C CA . ALA A 1 295 ? 31.680 14.750 -33.697 1.00 95.00 295 ALA A CA 1
ATOM 2418 C C . ALA A 1 295 ? 30.818 13.473 -33.630 1.00 95.00 295 ALA A C 1
ATOM 2420 O O . ALA A 1 295 ? 31.052 12.605 -32.784 1.00 95.00 295 ALA A O 1
ATOM 2421 N N . GLY A 1 296 ? 29.807 13.362 -34.499 1.00 92.06 296 GLY A N 1
ATOM 2422 C CA . GLY A 1 296 ? 28.899 12.210 -34.556 1.00 92.06 296 GLY A CA 1
ATOM 2423 C C . GLY A 1 296 ? 27.969 12.039 -33.347 1.00 92.06 296 GLY A C 1
ATOM 2424 O O . GLY A 1 296 ? 27.354 10.982 -33.196 1.00 92.06 296 GLY A O 1
ATOM 2425 N N . LYS A 1 297 ? 27.893 13.021 -32.435 1.00 95.75 297 LYS A N 1
ATOM 2426 C CA . LYS A 1 297 ? 27.005 12.964 -31.264 1.00 95.75 297 LYS A CA 1
ATOM 2427 C C . LYS A 1 297 ? 25.641 13.581 -31.549 1.00 95.75 297 LYS A C 1
ATOM 2429 O O . LYS A 1 297 ? 25.485 14.436 -32.423 1.00 95.75 297 LYS A O 1
ATOM 2434 N N . TYR A 1 298 ? 24.672 13.149 -30.751 1.00 96.25 298 TYR A N 1
ATOM 2435 C CA . TYR A 1 298 ? 23.276 13.564 -30.800 1.00 96.25 298 TYR A CA 1
ATOM 2436 C C . TYR A 1 298 ? 22.934 14.411 -29.575 1.00 96.25 298 TYR A C 1
ATOM 2438 O O . TYR A 1 298 ? 23.470 14.198 -28.486 1.00 96.25 298 TYR A O 1
ATOM 2446 N N . LEU A 1 299 ? 22.017 15.353 -29.748 1.00 96.44 299 LEU A N 1
ATOM 2447 C CA . LEU A 1 299 ? 21.449 16.176 -28.692 1.00 96.44 299 LEU A CA 1
ATOM 2448 C C . LEU A 1 299 ? 19.930 16.050 -28.727 1.00 96.44 299 LEU A C 1
ATOM 2450 O O . LEU A 1 299 ? 19.309 16.380 -29.736 1.00 96.44 299 LEU A O 1
ATOM 2454 N N . ILE A 1 300 ? 19.338 15.656 -27.603 1.00 97.62 300 ILE A N 1
ATOM 2455 C CA . ILE A 1 300 ? 17.888 15.689 -27.416 1.00 97.62 300 ILE A CA 1
ATOM 2456 C C . ILE A 1 300 ? 17.486 17.012 -26.763 1.00 97.62 300 ILE A C 1
ATOM 2458 O O . ILE A 1 300 ? 18.048 17.421 -25.745 1.00 97.62 300 ILE A O 1
ATOM 2462 N N . VAL A 1 301 ? 16.483 17.666 -27.341 1.00 97.75 301 VAL A N 1
ATOM 2463 C CA . VAL A 1 301 ? 15.829 18.857 -26.799 1.00 97.75 301 VAL A CA 1
ATOM 2464 C C . VAL A 1 301 ? 14.346 18.552 -26.633 1.00 97.75 301 VAL A C 1
ATOM 2466 O O . VAL A 1 301 ? 13.660 18.243 -27.605 1.00 97.75 301 VAL A O 1
ATOM 2469 N N . PHE A 1 302 ? 13.823 18.664 -25.418 1.00 97.88 302 PHE A N 1
ATOM 2470 C CA . PHE A 1 302 ? 12.402 18.474 -25.154 1.00 97.88 302 PHE A CA 1
ATOM 2471 C C . PHE A 1 302 ? 11.601 19.700 -25.611 1.00 97.88 302 PHE A C 1
ATOM 2473 O O . PHE A 1 302 ? 11.862 20.830 -25.204 1.00 97.88 302 PHE A O 1
ATOM 2480 N N . ALA A 1 303 ? 10.582 19.502 -26.438 1.00 96.88 303 ALA A N 1
ATOM 2481 C CA . ALA A 1 303 ? 9.670 20.558 -26.857 1.00 96.88 303 ALA A CA 1
ATOM 2482 C C . ALA A 1 303 ? 8.477 20.643 -25.895 1.00 96.88 303 ALA A C 1
ATOM 2484 O O . ALA A 1 303 ? 7.351 20.304 -26.239 1.00 96.88 303 ALA A O 1
ATOM 2485 N N . SER A 1 304 ? 8.738 21.028 -24.642 1.00 95.50 304 SER A N 1
ATOM 2486 C CA . SER A 1 304 ? 7.731 20.983 -23.570 1.00 95.50 304 SER A CA 1
ATOM 2487 C C . SER A 1 304 ? 7.081 22.328 -23.237 1.00 95.50 304 SER A C 1
ATOM 2489 O O . SER A 1 304 ? 6.134 22.366 -22.454 1.00 95.50 304 SER A O 1
ATOM 2491 N N . GLY A 1 305 ? 7.597 23.443 -23.757 1.00 95.94 305 GLY A N 1
ATOM 2492 C CA . GLY A 1 305 ? 7.184 24.789 -23.347 1.00 95.94 305 GLY A CA 1
ATOM 2493 C C . GLY A 1 305 ? 7.835 25.309 -22.056 1.00 95.94 305 GLY A C 1
ATOM 2494 O O . GLY A 1 305 ? 7.655 26.477 -21.725 1.00 95.94 305 GLY A O 1
ATOM 2495 N N . LYS A 1 306 ? 8.630 24.494 -21.343 1.00 95.62 306 LYS A N 1
ATOM 2496 C CA . LYS A 1 306 ? 9.233 24.856 -20.040 1.00 95.62 306 LYS A CA 1
ATOM 2497 C C . LYS A 1 306 ? 10.391 25.871 -20.143 1.00 95.62 306 LYS A C 1
ATOM 2499 O O . LYS A 1 306 ? 10.813 26.406 -19.123 1.00 95.62 306 LYS A O 1
ATOM 2504 N N . ASN A 1 307 ? 10.921 26.133 -21.344 1.00 96.06 307 ASN A N 1
ATOM 2505 C CA . ASN A 1 307 ? 11.995 27.104 -21.621 1.00 96.06 307 ASN A CA 1
ATOM 2506 C C . ASN A 1 307 ? 13.274 26.939 -20.760 1.00 96.06 307 ASN A C 1
ATOM 2508 O O . ASN A 1 307 ? 13.857 27.917 -20.287 1.00 96.06 307 ASN A O 1
ATOM 2512 N N . ARG A 1 308 ? 13.738 25.703 -20.549 1.00 95.00 308 ARG A N 1
ATOM 2513 C CA . ARG A 1 308 ? 14.922 25.394 -19.725 1.00 95.00 308 ARG A CA 1
ATOM 2514 C C . ARG A 1 308 ? 16.189 25.372 -20.575 1.00 95.00 308 ARG A C 1
ATOM 2516 O O . ARG A 1 308 ? 16.263 24.651 -21.566 1.00 95.00 308 ARG A O 1
ATOM 2523 N N . LYS A 1 309 ? 17.198 26.150 -20.169 1.00 94.06 309 LYS A N 1
ATOM 2524 C CA . LYS A 1 309 ? 18.459 26.343 -20.918 1.00 94.06 309 LYS A CA 1
ATOM 2525 C C . LYS A 1 309 ? 19.730 26.139 -20.086 1.00 94.06 309 LYS A C 1
ATOM 2527 O O . LYS A 1 309 ? 20.806 26.569 -20.491 1.00 94.06 309 LYS A O 1
ATOM 2532 N N . LYS A 1 310 ? 19.629 25.546 -18.895 1.00 92.12 310 LYS A N 1
ATOM 2533 C CA . LYS A 1 310 ? 20.792 25.367 -18.015 1.00 92.12 310 LYS A CA 1
ATOM 2534 C C . LYS A 1 310 ? 21.753 24.339 -18.622 1.00 92.12 310 LYS A C 1
ATOM 2536 O O . LYS A 1 310 ? 21.355 23.208 -18.881 1.00 92.12 310 LYS A O 1
ATOM 2541 N N . ILE A 1 311 ? 23.010 24.732 -18.828 1.00 89.88 311 ILE A N 1
ATOM 2542 C CA . ILE A 1 311 ? 24.063 23.843 -19.344 1.00 89.88 311 ILE A CA 1
ATOM 2543 C C . ILE A 1 311 ? 24.249 22.660 -18.382 1.00 89.88 311 ILE A C 1
ATOM 2545 O O . ILE A 1 311 ? 24.216 22.835 -17.163 1.00 89.88 311 ILE A O 1
ATOM 2549 N N . GLY A 1 312 ? 24.415 21.456 -18.936 1.00 85.25 312 GLY A N 1
ATOM 2550 C CA . GLY A 1 312 ? 24.541 20.214 -18.164 1.00 85.25 312 GLY A CA 1
ATOM 2551 C C . GLY A 1 312 ? 23.217 19.666 -17.619 1.00 85.25 312 GLY A C 1
ATOM 2552 O O . GLY A 1 312 ? 23.227 18.725 -16.832 1.00 85.25 312 GLY A O 1
ATOM 2553 N N . ARG A 1 313 ? 22.073 20.243 -18.006 1.00 89.69 313 ARG A N 1
ATOM 2554 C CA . ARG A 1 313 ? 20.730 19.716 -17.725 1.00 89.69 313 ARG A CA 1
ATOM 2555 C C . ARG A 1 313 ? 19.964 19.508 -19.038 1.00 89.69 313 ARG A C 1
ATOM 2557 O O . ARG A 1 313 ? 20.316 20.150 -20.032 1.00 89.69 313 ARG A O 1
ATOM 2564 N N . PRO A 1 314 ? 18.926 18.652 -19.056 1.00 93.31 314 PRO A N 1
ATOM 2565 C CA . PRO A 1 314 ? 18.056 18.526 -20.218 1.00 93.31 314 PRO A CA 1
ATOM 2566 C C . PRO A 1 314 ? 17.493 19.877 -20.659 1.00 93.31 314 PRO A C 1
ATOM 2568 O O . PRO A 1 314 ? 17.131 20.733 -19.845 1.00 93.31 314 PRO A O 1
ATOM 2571 N N . LEU A 1 315 ? 17.476 20.091 -21.972 1.00 97.25 315 LEU A N 1
ATOM 2572 C CA . LEU A 1 315 ? 17.058 21.352 -22.569 1.00 97.25 315 LEU A CA 1
ATOM 2573 C C . LEU A 1 315 ? 15.585 21.290 -22.945 1.00 97.25 315 LEU A C 1
ATOM 2575 O O . LEU A 1 315 ? 15.139 20.304 -23.527 1.00 97.25 315 LEU A O 1
ATOM 2579 N N . HIS A 1 316 ? 14.855 22.370 -22.660 1.00 98.00 316 HIS A N 1
ATOM 2580 C CA . HIS A 1 316 ? 13.442 22.489 -22.993 1.00 98.00 316 HIS A CA 1
ATOM 2581 C C . HIS A 1 316 ? 13.166 23.751 -23.798 1.00 98.00 316 HIS A C 1
ATOM 2583 O O . HIS A 1 316 ? 13.514 24.856 -23.366 1.00 98.00 316 HIS A O 1
ATOM 2589 N N . THR A 1 317 ? 12.483 23.612 -24.931 1.00 97.69 317 THR A N 1
ATOM 2590 C CA . THR A 1 317 ? 12.042 24.772 -25.709 1.00 97.69 317 THR A CA 1
ATOM 2591 C C . THR A 1 317 ? 10.941 25.549 -24.973 1.00 97.69 317 THR A C 1
ATOM 2593 O O . THR A 1 317 ? 10.342 25.075 -24.005 1.00 97.69 317 THR A O 1
ATOM 2596 N N . ASN A 1 318 ? 10.675 26.778 -25.415 1.00 95.94 318 ASN A N 1
ATOM 2597 C CA . ASN A 1 318 ? 9.550 27.604 -24.954 1.00 95.94 318 ASN A CA 1
ATOM 2598 C C . ASN A 1 318 ? 8.256 27.356 -25.751 1.00 95.94 318 ASN A C 1
ATOM 2600 O O . ASN A 1 318 ? 7.325 28.151 -25.664 1.00 95.94 318 ASN A O 1
ATOM 2604 N N . PHE A 1 319 ? 8.200 26.280 -26.537 1.00 95.62 319 PHE A N 1
ATOM 2605 C CA . PHE A 1 319 ? 7.028 25.879 -27.310 1.00 95.62 319 PHE A CA 1
ATOM 2606 C C . PHE A 1 319 ? 6.814 24.362 -27.219 1.00 95.62 319 PHE A C 1
ATOM 2608 O O . PHE A 1 319 ? 7.687 23.628 -26.763 1.00 95.62 319 PHE A O 1
ATOM 2615 N N . GLN A 1 320 ? 5.644 23.899 -27.643 1.00 95.38 320 GLN A N 1
ATOM 2616 C CA . GLN A 1 320 ? 5.330 22.478 -27.820 1.00 95.38 320 GLN A CA 1
ATOM 2617 C C . GLN A 1 320 ? 5.041 22.205 -29.287 1.00 95.38 320 GLN A C 1
ATOM 2619 O O . GLN A 1 320 ? 4.752 23.149 -30.026 1.00 95.38 320 GLN A O 1
ATOM 2624 N N . LEU A 1 321 ? 5.111 20.940 -29.700 1.00 95.31 321 LEU A N 1
ATOM 2625 C CA . LEU A 1 321 ? 4.841 20.567 -31.078 1.00 95.31 321 LEU A CA 1
ATOM 2626 C C . LEU A 1 321 ? 3.388 20.097 -31.268 1.00 95.31 321 LEU A C 1
ATOM 2628 O O . LEU A 1 321 ? 2.762 19.478 -30.408 1.00 95.31 321 LEU A O 1
ATOM 2632 N N . LYS A 1 322 ? 2.807 20.381 -32.432 1.00 94.25 322 LYS A N 1
ATOM 2633 C CA . LYS A 1 322 ? 1.432 20.014 -32.780 1.00 94.25 322 LYS A CA 1
ATOM 2634 C C . LYS A 1 322 ? 1.362 18.665 -33.480 1.00 94.25 322 LYS A C 1
ATOM 2636 O O . LYS A 1 322 ? 1.728 18.512 -34.643 1.00 94.25 322 LYS A O 1
ATOM 2641 N N . LYS A 1 323 ? 0.647 17.730 -32.855 1.00 93.38 323 LYS A N 1
ATOM 2642 C CA . LYS A 1 323 ? 0.304 16.409 -33.423 1.00 93.38 323 LYS A CA 1
ATOM 2643 C C . LYS A 1 323 ? -0.379 16.471 -34.793 1.00 93.38 323 LYS A C 1
ATOM 2645 O O . LYS A 1 323 ? -0.276 15.532 -35.574 1.00 93.38 323 LYS A O 1
ATOM 2650 N N . GLY A 1 324 ? -1.088 17.561 -35.098 1.00 92.94 324 GLY A N 1
ATOM 2651 C CA . GLY A 1 324 ? -1.753 17.785 -36.389 1.00 92.94 324 GLY A CA 1
ATOM 2652 C C . GLY A 1 324 ? -0.819 18.147 -37.554 1.00 92.94 324 GLY A C 1
ATOM 2653 O O . GLY A 1 324 ? -1.286 18.205 -38.693 1.00 92.94 324 GLY A O 1
ATOM 2654 N N . GLY A 1 325 ? 0.470 18.373 -37.290 1.00 93.12 325 GLY A N 1
ATOM 2655 C CA . GLY A 1 325 ? 1.450 18.823 -38.274 1.00 93.12 325 GLY A CA 1
ATOM 2656 C C . GLY A 1 325 ? 1.680 20.334 -38.237 1.00 93.12 325 GLY A C 1
ATOM 2657 O O . GLY A 1 325 ? 0.725 21.109 -38.345 1.00 93.12 325 GLY A O 1
ATOM 2658 N N . GLU A 1 326 ? 2.939 20.768 -38.147 1.00 93.06 326 GLU A N 1
ATOM 2659 C CA . GLU A 1 326 ? 3.328 22.183 -38.230 1.00 93.06 326 GLU A CA 1
ATOM 2660 C C . GLU A 1 326 ? 4.741 22.368 -38.821 1.00 93.06 326 GLU A C 1
ATOM 2662 O O . GLU A 1 326 ? 5.315 21.434 -39.377 1.00 93.06 326 GLU A O 1
ATOM 2667 N N . TYR A 1 327 ? 5.279 23.585 -38.796 1.00 93.44 327 TYR A N 1
ATOM 2668 C CA . TYR A 1 327 ? 6.642 23.858 -39.248 1.00 93.44 327 TYR A CA 1
ATOM 2669 C C . TYR A 1 327 ? 7.659 23.453 -38.168 1.00 93.44 327 TYR A C 1
ATOM 2671 O O . TYR A 1 327 ? 7.355 23.535 -36.989 1.00 93.44 327 TYR A O 1
ATOM 2679 N N . LEU A 1 328 ? 8.864 23.023 -38.543 1.00 95.38 328 LEU A N 1
ATOM 2680 C CA . LEU A 1 328 ? 9.967 22.804 -37.601 1.00 95.38 328 LEU A CA 1
ATOM 2681 C C . LEU A 1 328 ? 11.300 23.025 -38.319 1.00 95.38 328 LEU A C 1
ATOM 2683 O O . LEU A 1 328 ? 11.557 22.434 -39.372 1.00 95.38 328 LEU A O 1
ATOM 2687 N N . SER A 1 329 ? 12.146 23.884 -37.755 1.00 94.25 329 SER A N 1
ATOM 2688 C CA . SER A 1 329 ? 13.450 24.216 -38.328 1.00 94.25 329 SER A CA 1
ATOM 2689 C C . SER A 1 329 ? 14.489 24.494 -37.252 1.00 94.25 329 SER A C 1
ATOM 2691 O O . SER A 1 329 ? 14.207 25.163 -36.255 1.00 94.25 329 SER A O 1
ATOM 2693 N N . LEU A 1 330 ? 15.715 24.054 -37.527 1.00 94.69 330 LEU A N 1
ATOM 2694 C CA . LEU A 1 330 ? 16.931 24.529 -36.876 1.00 94.69 330 LEU A CA 1
ATOM 2695 C C . LEU A 1 330 ? 17.485 25.699 -37.699 1.00 94.69 330 LEU A C 1
ATOM 2697 O O . LEU A 1 330 ? 17.488 25.629 -38.925 1.00 94.69 330 LEU A O 1
ATOM 2701 N N . ILE A 1 331 ? 17.894 26.787 -37.052 1.00 93.38 331 ILE A N 1
ATOM 2702 C CA . ILE A 1 331 ? 18.398 27.999 -37.709 1.00 93.38 331 ILE A CA 1
ATOM 2703 C C . ILE A 1 331 ? 19.797 28.294 -37.178 1.00 93.38 331 ILE A C 1
ATOM 2705 O O . ILE A 1 331 ? 19.979 28.430 -35.964 1.00 93.38 331 ILE A O 1
ATOM 2709 N N . SER A 1 332 ? 20.764 28.398 -38.083 1.00 91.75 332 SER A N 1
ATOM 2710 C CA . SER A 1 332 ? 22.168 28.692 -37.787 1.00 91.75 332 SER A CA 1
ATOM 2711 C C . SER A 1 332 ? 22.384 30.154 -37.357 1.00 91.75 332 SER A C 1
ATOM 2713 O O . SER A 1 332 ? 21.505 30.999 -37.558 1.00 91.75 332 SER A O 1
ATOM 2715 N N . PRO A 1 333 ? 23.566 30.511 -36.817 1.00 90.12 333 PRO A N 1
ATOM 2716 C CA . PRO A 1 333 ? 23.902 31.882 -36.440 1.00 90.12 333 PRO A CA 1
ATOM 2717 C C . PRO A 1 333 ? 23.835 32.893 -37.590 1.00 90.12 333 PRO A C 1
ATOM 2719 O O . PRO A 1 333 ? 23.458 34.036 -37.336 1.00 90.12 333 PRO A O 1
ATOM 2722 N N . ASN A 1 334 ? 24.101 32.481 -38.835 1.00 88.81 334 ASN A N 1
ATOM 2723 C CA . ASN A 1 334 ? 23.995 33.331 -40.029 1.00 88.81 334 ASN A CA 1
ATOM 2724 C C . ASN A 1 334 ? 22.570 33.394 -40.627 1.00 88.81 334 ASN A C 1
ATOM 2726 O O . ASN A 1 334 ? 22.329 34.167 -41.545 1.00 88.81 334 ASN A O 1
ATOM 2730 N N . GLY A 1 335 ? 21.602 32.652 -40.071 1.00 86.69 335 GLY A N 1
ATOM 2731 C CA . GLY A 1 335 ? 20.195 32.705 -40.484 1.00 86.69 335 GLY A CA 1
ATOM 2732 C C . GLY A 1 335 ? 19.771 31.643 -41.498 1.00 86.69 335 GLY A C 1
ATOM 2733 O O . GLY A 1 335 ? 18.597 31.621 -41.872 1.00 86.69 335 GLY A O 1
ATOM 2734 N N . GLU A 1 336 ? 20.668 30.742 -41.896 1.00 88.62 336 GLU A N 1
ATOM 2735 C CA . GLU A 1 336 ? 20.328 29.583 -42.724 1.00 88.62 336 GLU A CA 1
ATOM 2736 C C . GLU A 1 336 ? 19.385 28.627 -41.983 1.00 88.62 336 GLU A C 1
ATOM 2738 O O . GLU A 1 336 ? 19.520 28.378 -40.782 1.00 88.62 336 GLU A O 1
ATOM 2743 N N . LYS A 1 337 ? 18.408 28.082 -42.713 1.00 88.12 337 LYS A N 1
ATOM 2744 C CA . LYS A 1 337 ? 17.353 27.225 -42.164 1.00 88.12 337 LYS A CA 1
ATOM 2745 C C . LYS A 1 337 ? 17.569 25.768 -42.568 1.00 88.12 337 LYS A C 1
ATOM 2747 O O . LYS A 1 337 ? 17.521 25.421 -43.745 1.00 88.12 337 LYS A O 1
ATOM 2752 N N . SER A 1 338 ? 17.726 24.899 -41.577 1.00 88.69 338 SER A N 1
ATOM 2753 C CA . SER A 1 338 ? 17.657 23.447 -41.723 1.00 88.69 338 SER A CA 1
ATOM 2754 C C . SER A 1 338 ? 16.249 22.971 -41.354 1.00 88.69 338 SER A C 1
ATOM 2756 O O . SER A 1 338 ? 15.959 22.629 -40.206 1.00 88.69 338 SER A O 1
ATOM 2758 N N . GLU A 1 339 ? 15.351 23.034 -42.336 1.00 86.94 339 GLU A N 1
ATOM 2759 C CA . GLU A 1 339 ? 13.941 22.650 -42.200 1.00 86.94 339 GLU A CA 1
ATOM 2760 C C . GLU A 1 339 ? 13.775 21.124 -42.253 1.00 86.94 339 GLU A C 1
ATOM 2762 O O . GLU A 1 339 ? 14.381 20.468 -43.107 1.00 86.94 339 GLU A O 1
ATOM 2767 N N . ILE A 1 340 ? 12.913 20.563 -41.391 1.00 88.56 340 ILE A N 1
ATOM 2768 C CA . ILE A 1 340 ? 12.520 19.144 -41.485 1.00 88.56 340 ILE A CA 1
ATOM 2769 C C . ILE A 1 340 ? 11.558 18.906 -42.661 1.00 88.56 340 ILE A C 1
ATOM 2771 O O . ILE A 1 340 ? 11.516 17.833 -43.243 1.00 88.56 340 ILE A O 1
ATOM 2775 N N . SER A 1 341 ? 10.776 19.919 -43.035 1.00 84.50 341 SER A N 1
ATOM 2776 C CA . SER A 1 341 ? 9.860 19.909 -44.178 1.00 84.50 341 SER A CA 1
ATOM 2777 C C . SER A 1 341 ? 9.720 21.333 -44.713 1.00 84.50 341 SER A C 1
ATOM 2779 O O . SER A 1 341 ? 9.603 22.270 -43.926 1.00 84.50 341 SER A O 1
ATOM 2781 N N . LYS A 1 342 ? 9.659 21.495 -46.044 1.00 80.69 342 LYS A N 1
ATOM 2782 C CA . LYS A 1 342 ? 9.524 22.806 -46.722 1.00 80.69 342 LYS A CA 1
ATOM 2783 C C . LYS A 1 342 ? 8.231 23.563 -46.358 1.00 80.69 342 LYS A C 1
ATOM 2785 O O . LYS A 1 342 ? 8.086 24.769 -46.603 1.00 80.69 342 LYS A O 1
ATOM 2790 N N . THR A 1 343 ? 7.227 22.855 -45.838 1.00 83.75 343 THR A N 1
ATOM 2791 C CA . THR A 1 343 ? 5.910 23.411 -45.492 1.00 83.75 343 THR A CA 1
ATOM 2792 C C . THR A 1 343 ? 5.550 23.123 -44.040 1.00 83.75 343 THR A C 1
ATOM 2794 O O . THR A 1 343 ? 5.779 23.968 -43.182 1.00 83.75 343 THR A O 1
ATOM 2797 N N . LYS A 1 344 ? 4.980 21.951 -43.769 1.00 91.00 344 LYS A N 1
ATOM 2798 C CA . LYS A 1 344 ? 4.732 21.410 -42.435 1.00 91.00 344 LYS A CA 1
ATOM 2799 C C . LYS A 1 344 ? 5.027 19.915 -42.436 1.00 91.00 344 LYS A C 1
ATOM 2801 O O . LYS A 1 344 ? 4.907 19.268 -43.479 1.00 91.00 344 LYS A O 1
ATOM 2806 N N . TYR A 1 345 ? 5.425 19.365 -41.298 1.00 94.44 345 TYR A N 1
ATOM 2807 C CA . TYR A 1 345 ? 5.476 17.917 -41.119 1.00 94.44 345 TYR A CA 1
ATOM 2808 C C . TYR A 1 345 ? 4.040 17.343 -41.061 1.00 94.44 345 TYR A C 1
ATOM 2810 O O . TYR A 1 345 ? 3.094 18.085 -40.771 1.00 94.44 345 TYR A O 1
ATOM 2818 N N . PRO A 1 346 ? 3.825 16.054 -41.391 1.00 95.50 346 PRO A N 1
ATOM 2819 C CA . PRO A 1 346 ? 2.480 15.476 -41.469 1.00 95.50 346 PRO A CA 1
ATOM 2820 C C . PRO A 1 346 ? 1.847 15.275 -40.085 1.00 95.50 346 PRO A C 1
ATOM 2822 O O . PRO A 1 346 ? 2.522 15.374 -39.062 1.00 95.50 346 PRO A O 1
ATOM 2825 N N . LYS A 1 347 ? 0.551 14.931 -40.041 1.00 96.44 347 LYS A N 1
ATOM 2826 C CA . LYS A 1 347 ? -0.111 14.508 -38.796 1.00 96.44 347 LYS A CA 1
ATOM 2827 C C . LYS A 1 347 ? 0.635 13.317 -38.191 1.00 96.44 347 LYS A C 1
ATOM 2829 O O . LYS A 1 347 ? 0.819 12.304 -38.858 1.00 96.44 347 LYS A O 1
ATOM 2834 N N . GLN A 1 348 ? 1.042 13.458 -36.940 1.00 95.50 348 GLN A N 1
ATOM 2835 C CA . GLN A 1 348 ? 1.916 12.529 -36.237 1.00 95.50 348 GLN A CA 1
ATOM 2836 C C . GLN A 1 348 ? 1.134 11.329 -35.693 1.00 95.50 348 GLN A C 1
ATOM 2838 O O . GLN A 1 348 ? -0.084 11.397 -35.497 1.00 95.50 348 GLN A O 1
ATOM 2843 N N . ARG A 1 349 ? 1.839 10.212 -35.489 1.00 93.06 349 ARG A N 1
ATOM 2844 C CA . ARG A 1 349 ? 1.279 8.938 -35.021 1.00 93.06 349 ARG A CA 1
ATOM 2845 C C . ARG A 1 349 ? 1.825 8.624 -33.628 1.00 93.06 349 ARG A C 1
ATOM 2847 O O . ARG A 1 349 ? 2.988 8.903 -33.345 1.00 93.06 349 ARG A O 1
ATOM 2854 N N . SER A 1 350 ? 0.997 8.043 -32.762 1.00 91.12 350 SER A N 1
ATOM 2855 C CA . SER A 1 350 ? 1.401 7.736 -31.387 1.00 91.12 350 SER A CA 1
ATOM 2856 C C . SER A 1 350 ? 2.607 6.796 -31.356 1.00 91.12 350 SER A C 1
ATOM 2858 O O . SER A 1 350 ? 2.567 5.737 -31.976 1.00 91.12 350 SER A O 1
ATOM 2860 N N . ASN A 1 351 ? 3.649 7.160 -30.603 1.00 89.94 351 ASN A N 1
ATOM 2861 C CA . ASN A 1 351 ? 4.894 6.394 -30.433 1.00 89.94 351 ASN A CA 1
ATOM 2862 C C . ASN A 1 351 ? 5.684 6.078 -31.716 1.00 89.94 351 ASN A C 1
ATOM 2864 O O . ASN A 1 351 ? 6.571 5.226 -31.681 1.00 89.94 351 ASN A O 1
ATOM 2868 N N . ILE A 1 352 ? 5.389 6.751 -32.826 1.00 93.75 352 ILE A N 1
ATOM 2869 C CA . ILE A 1 352 ? 6.136 6.626 -34.077 1.00 93.75 352 ILE A CA 1
ATOM 2870 C C . ILE A 1 352 ? 6.750 7.994 -34.355 1.00 93.75 352 ILE A C 1
ATOM 2872 O O . ILE A 1 352 ? 6.033 8.979 -34.545 1.00 93.75 352 ILE A O 1
ATOM 2876 N N . SER A 1 353 ? 8.076 8.059 -34.331 1.00 96.00 353 SER A N 1
ATOM 2877 C CA . SER A 1 353 ? 8.825 9.281 -34.600 1.00 96.00 353 SER A CA 1
ATOM 2878 C C . SER A 1 353 ? 8.895 9.578 -36.097 1.00 96.00 353 SER A C 1
ATOM 2880 O O . SER A 1 353 ? 8.670 8.714 -36.951 1.00 96.00 353 SER A O 1
ATOM 2882 N N . PHE A 1 354 ? 9.185 10.834 -36.416 1.00 96.88 354 PHE A N 1
ATOM 2883 C CA . PHE A 1 354 ? 9.351 11.314 -37.777 1.00 96.88 354 PHE A CA 1
ATOM 2884 C C . PHE A 1 354 ? 10.772 11.846 -37.948 1.00 96.88 354 PHE A C 1
ATOM 2886 O O . PHE A 1 354 ? 11.238 12.662 -37.154 1.00 96.88 354 PHE A O 1
ATOM 2893 N N . GLY A 1 355 ? 11.468 11.382 -38.978 1.00 96.19 355 GLY A N 1
ATOM 2894 C CA . GLY A 1 355 ? 12.891 11.647 -39.157 1.00 96.19 355 GLY A CA 1
ATOM 2895 C C . GLY A 1 355 ? 13.410 11.109 -40.480 1.00 96.19 355 GLY A C 1
ATOM 2896 O O . GLY A 1 355 ? 12.630 10.672 -41.324 1.00 96.19 355 GLY A O 1
ATOM 2897 N N . PHE A 1 356 ? 14.722 11.155 -40.685 1.00 94.75 356 PHE A N 1
ATOM 2898 C CA . PHE A 1 356 ? 15.346 10.645 -41.908 1.00 94.75 356 PHE A CA 1
ATOM 2899 C C . PHE A 1 356 ? 15.628 9.142 -41.783 1.00 94.75 356 PHE A C 1
ATOM 2901 O O . PHE A 1 356 ? 16.440 8.766 -40.939 1.00 94.75 356 PHE A O 1
ATOM 2908 N N . PRO A 1 357 ? 14.955 8.277 -42.564 1.00 94.25 357 PRO A N 1
ATOM 2909 C CA . PRO A 1 357 ? 15.076 6.832 -42.406 1.00 94.25 357 PRO A CA 1
ATOM 2910 C C . PRO A 1 357 ? 16.424 6.329 -42.924 1.00 94.25 357 PRO A C 1
ATOM 2912 O O . PRO A 1 357 ? 16.984 6.934 -43.832 1.00 94.25 357 PRO A O 1
ATOM 2915 N N . LEU A 1 358 ? 16.917 5.201 -42.419 1.00 92.12 358 LEU A N 1
ATOM 2916 C CA . LEU A 1 358 ? 18.047 4.501 -43.039 1.00 92.12 358 LEU A CA 1
ATOM 2917 C C . LEU A 1 358 ? 17.583 3.533 -44.135 1.00 92.12 358 LEU A C 1
ATOM 2919 O O . LEU A 1 358 ? 16.563 2.858 -43.990 1.00 92.12 358 LEU A O 1
ATOM 2923 N N . SER A 1 359 ? 18.356 3.460 -45.212 1.00 86.06 359 SER A N 1
ATOM 2924 C CA . SER A 1 359 ? 18.280 2.407 -46.228 1.00 86.06 359 SER A CA 1
ATOM 2925 C C . SER A 1 359 ? 19.002 1.141 -45.743 1.00 86.06 359 SER A C 1
ATOM 2927 O O . SER A 1 359 ? 19.740 1.181 -44.756 1.00 86.06 359 SER A O 1
ATOM 2929 N N . ASP A 1 360 ? 18.825 0.020 -46.448 1.00 79.56 360 ASP A N 1
ATOM 2930 C CA . ASP A 1 360 ? 19.402 -1.281 -46.062 1.00 79.56 360 ASP A CA 1
ATOM 2931 C C . ASP A 1 360 ? 20.943 -1.289 -46.027 1.00 79.56 360 ASP A C 1
ATOM 2933 O O . ASP A 1 360 ? 21.545 -2.028 -45.252 1.00 79.56 360 ASP A O 1
ATOM 2937 N N . ASP A 1 361 ? 21.592 -0.427 -46.813 1.00 83.50 361 ASP A N 1
ATOM 2938 C CA . ASP A 1 361 ? 23.047 -0.215 -46.815 1.00 83.50 361 ASP A CA 1
ATOM 2939 C C . ASP A 1 361 ? 23.536 0.724 -45.688 1.00 83.50 361 ASP A C 1
ATOM 2941 O O . ASP A 1 361 ? 24.721 1.049 -45.600 1.00 83.50 361 ASP A O 1
ATOM 2945 N N . GLY A 1 362 ? 22.630 1.177 -44.816 1.00 81.25 362 GLY A N 1
ATOM 2946 C CA . GLY A 1 362 ? 22.916 2.095 -43.717 1.00 81.25 362 GLY A CA 1
ATOM 2947 C C . GLY A 1 362 ? 23.029 3.565 -44.128 1.00 81.25 362 GLY A C 1
ATOM 2948 O O . GLY A 1 362 ? 23.392 4.392 -43.285 1.00 81.25 362 GLY A O 1
ATOM 2949 N N . THR A 1 363 ? 22.723 3.913 -45.383 1.00 86.81 363 THR A N 1
ATOM 2950 C CA . THR A 1 363 ? 22.689 5.308 -45.843 1.00 86.81 363 THR A CA 1
ATOM 2951 C C . THR A 1 363 ? 21.413 6.013 -45.393 1.00 86.81 363 THR A C 1
ATOM 2953 O O . THR A 1 363 ? 20.320 5.451 -45.421 1.00 86.81 363 THR A O 1
ATOM 2956 N N . GLU A 1 364 ? 21.532 7.271 -44.972 1.00 87.94 364 GLU A N 1
ATOM 2957 C CA . GLU A 1 364 ? 20.375 8.070 -44.572 1.00 87.94 364 GLU A CA 1
ATOM 2958 C C . GLU A 1 364 ? 19.586 8.563 -45.793 1.00 87.94 364 GLU A C 1
ATOM 2960 O O . GLU A 1 364 ? 20.131 9.108 -46.756 1.00 87.94 364 GLU A O 1
ATOM 2965 N N . GLY A 1 365 ? 18.270 8.396 -45.734 1.00 85.12 365 GLY A N 1
ATOM 2966 C CA . GLY A 1 365 ? 17.331 8.806 -46.759 1.00 85.12 365 GLY A CA 1
ATOM 2967 C C . GLY A 1 365 ? 17.299 10.320 -46.956 1.00 85.12 365 GLY A C 1
ATOM 2968 O O . GLY A 1 365 ? 17.440 11.119 -46.030 1.00 85.12 365 GLY A O 1
ATOM 2969 N N . LYS A 1 366 ? 17.044 10.740 -48.200 1.00 84.56 366 LYS A N 1
ATOM 2970 C CA . LYS A 1 366 ? 17.012 12.165 -48.574 1.00 84.56 366 LYS A CA 1
ATOM 2971 C C . LYS A 1 366 ? 15.814 12.922 -47.990 1.00 84.56 366 LYS A C 1
ATOM 2973 O O . LYS A 1 366 ? 15.909 14.127 -47.757 1.00 84.56 366 LYS A O 1
ATOM 2978 N N . PHE A 1 367 ? 14.697 12.234 -47.760 1.00 89.44 367 PHE A N 1
ATOM 2979 C CA . PHE A 1 367 ? 13.442 12.824 -47.294 1.00 89.44 367 PHE A CA 1
ATOM 2980 C C . PHE A 1 367 ? 13.023 12.214 -45.958 1.00 89.44 367 PHE A C 1
ATOM 2982 O O . PHE A 1 367 ? 13.168 11.003 -45.787 1.00 89.44 367 PHE A O 1
ATOM 2989 N N . PRO A 1 368 ? 12.485 13.015 -45.024 1.00 93.38 368 PRO A N 1
ATOM 2990 C CA . PRO A 1 368 ? 12.041 12.483 -43.755 1.00 93.38 368 PRO A CA 1
ATOM 2991 C C . PRO A 1 368 ? 10.665 11.829 -43.891 1.00 93.38 368 PRO A C 1
ATOM 2993 O O . PRO A 1 368 ? 9.820 12.264 -44.678 1.00 93.38 368 PRO A O 1
ATOM 2996 N N . THR A 1 369 ? 10.441 10.783 -43.108 1.00 95.31 369 THR A N 1
ATOM 2997 C CA . THR A 1 369 ? 9.205 10.000 -43.059 1.00 95.31 369 THR A CA 1
ATOM 2998 C C . THR A 1 369 ? 9.005 9.430 -41.650 1.00 95.31 369 THR A C 1
ATOM 3000 O O . THR A 1 369 ? 9.782 9.710 -40.737 1.00 95.31 369 THR A O 1
ATOM 3003 N N . PHE A 1 370 ? 7.945 8.650 -41.448 1.00 96.38 370 PHE A N 1
ATOM 3004 C CA . PHE A 1 370 ? 7.764 7.899 -40.208 1.00 96.38 370 PHE A CA 1
ATOM 3005 C C . PHE A 1 370 ? 8.816 6.797 -40.098 1.00 96.38 370 PHE A C 1
ATOM 3007 O O . PHE A 1 370 ? 8.964 5.997 -41.021 1.00 96.38 370 PHE A O 1
ATOM 3014 N N . LEU A 1 371 ? 9.523 6.754 -38.973 1.00 95.88 371 LEU A N 1
ATOM 3015 C CA . LEU A 1 371 ? 10.539 5.747 -38.682 1.00 95.88 371 LEU A CA 1
ATOM 3016 C C . LEU A 1 371 ? 9.890 4.487 -38.109 1.00 95.88 371 LEU A C 1
ATOM 3018 O O . LEU A 1 371 ? 8.879 4.572 -37.411 1.00 95.88 371 LEU A O 1
ATOM 3022 N N . ALA A 1 372 ? 10.461 3.313 -38.386 1.00 93.38 372 ALA A N 1
ATOM 3023 C CA . ALA A 1 372 ? 9.930 2.030 -37.923 1.00 93.38 372 ALA A CA 1
ATOM 3024 C C . ALA A 1 372 ? 9.666 2.022 -36.406 1.00 93.38 372 ALA A C 1
ATOM 3026 O O . ALA A 1 372 ? 8.634 1.512 -35.953 1.00 93.38 372 ALA A O 1
ATOM 3027 N N . PHE A 1 373 ? 10.572 2.631 -35.637 1.00 92.31 373 PHE A N 1
ATOM 3028 C CA . PHE A 1 373 ? 10.411 2.939 -34.219 1.00 92.31 373 PHE A CA 1
ATOM 3029 C C . PHE A 1 373 ? 11.397 4.036 -33.770 1.00 92.31 373 PHE A C 1
ATOM 3031 O O . PHE A 1 373 ? 12.408 4.238 -34.446 1.00 92.31 373 PHE A O 1
ATOM 3038 N N . PRO A 1 374 ? 11.139 4.713 -32.629 1.00 93.75 374 PRO A N 1
ATOM 3039 C CA . PRO A 1 374 ? 11.979 5.816 -32.175 1.00 93.75 374 PRO A CA 1
ATOM 3040 C C . PRO A 1 374 ? 13.389 5.419 -31.731 1.00 93.75 374 PRO A C 1
ATOM 3042 O O . PRO A 1 374 ? 13.571 4.421 -31.023 1.00 93.75 374 PRO A O 1
ATOM 3045 N N . THR A 1 375 ? 14.365 6.262 -32.061 1.00 93.38 375 THR A N 1
ATOM 3046 C CA . THR A 1 375 ? 15.808 6.013 -31.893 1.00 93.38 375 THR A CA 1
ATOM 3047 C C . THR A 1 375 ? 16.568 7.166 -31.221 1.00 93.38 375 THR A C 1
ATOM 3049 O O . THR A 1 375 ? 17.701 7.443 -31.601 1.00 93.38 375 THR A O 1
ATOM 3052 N N . PRO A 1 376 ? 16.037 7.783 -30.147 1.00 94.19 376 PRO A N 1
ATOM 3053 C CA . PRO A 1 376 ? 16.682 8.944 -29.544 1.00 94.19 376 PRO A CA 1
ATOM 3054 C C . PRO A 1 376 ? 18.118 8.634 -29.098 1.00 94.19 376 PRO A C 1
ATOM 3056 O O . PRO A 1 376 ? 18.367 7.653 -28.391 1.00 94.19 376 PRO A O 1
ATOM 3059 N N . GLY A 1 377 ? 19.046 9.499 -29.493 1.00 93.38 377 GLY A N 1
ATOM 3060 C CA . GLY A 1 377 ? 20.469 9.441 -29.179 1.00 93.38 377 GLY A CA 1
ATOM 3061 C C . GLY A 1 377 ? 21.289 8.500 -30.066 1.00 93.38 377 GLY A C 1
ATOM 3062 O O . GLY A 1 377 ? 22.465 8.278 -29.767 1.00 93.38 377 GLY A O 1
ATOM 3063 N N . ARG A 1 378 ? 20.700 7.909 -31.112 1.00 91.56 378 ARG A N 1
ATOM 3064 C CA . ARG A 1 378 ? 21.344 6.904 -31.973 1.00 91.56 378 ARG A CA 1
ATOM 3065 C C . ARG A 1 378 ? 20.837 6.991 -33.413 1.00 91.56 378 ARG A C 1
ATOM 3067 O O . ARG A 1 378 ? 19.927 7.741 -33.725 1.00 91.56 378 ARG A O 1
ATOM 3074 N N . LYS A 1 379 ? 21.458 6.219 -34.308 1.00 91.75 379 LYS A N 1
ATOM 3075 C CA . LYS A 1 379 ? 21.080 6.192 -35.726 1.00 91.75 379 LYS A CA 1
ATOM 3076 C C . LYS A 1 379 ? 19.612 5.782 -35.907 1.00 91.75 379 LYS A C 1
ATOM 3078 O O . LYS A 1 379 ? 19.160 4.833 -35.265 1.00 91.75 379 LYS A O 1
ATOM 3083 N N . ASN A 1 380 ? 18.933 6.461 -36.833 1.00 93.69 380 ASN A N 1
ATOM 3084 C CA . ASN A 1 380 ? 17.538 6.210 -37.184 1.00 93.69 380 ASN A CA 1
ATOM 3085 C C . ASN A 1 380 ? 17.285 4.800 -37.725 1.00 93.69 380 ASN A C 1
ATOM 3087 O O . ASN A 1 380 ? 18.189 4.103 -38.180 1.00 93.69 380 ASN A O 1
ATOM 3091 N N . THR A 1 381 ? 16.020 4.387 -37.708 1.00 92.44 381 THR A N 1
ATOM 3092 C CA . THR A 1 381 ? 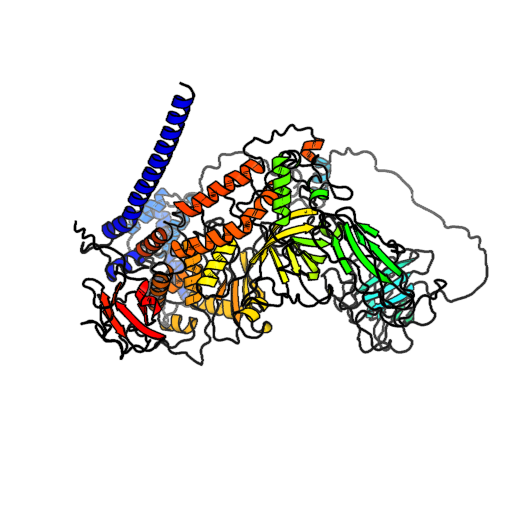15.566 3.142 -38.345 1.00 92.44 381 THR A CA 1
ATOM 3093 C C . THR A 1 381 ? 15.104 3.377 -39.782 1.00 92.44 381 THR A C 1
ATOM 3095 O O . THR A 1 381 ? 15.046 4.510 -40.254 1.00 92.44 381 THR A O 1
ATOM 3098 N N . GLY A 1 382 ? 14.782 2.304 -40.506 1.00 92.81 382 GLY A N 1
ATOM 3099 C CA . GLY A 1 382 ? 14.156 2.408 -41.823 1.00 92.81 382 GLY A CA 1
ATOM 3100 C C . GLY A 1 382 ? 12.731 2.968 -41.778 1.00 92.81 382 GLY A C 1
ATOM 3101 O O . GLY A 1 382 ? 12.160 3.224 -40.716 1.00 92.81 382 GLY A O 1
ATOM 3102 N N . THR A 1 383 ? 12.141 3.140 -42.959 1.00 94.69 383 THR A N 1
ATOM 3103 C CA . THR A 1 383 ? 10.769 3.650 -43.114 1.00 94.69 383 THR A CA 1
ATOM 3104 C C . THR A 1 383 ? 9.755 2.732 -42.434 1.00 94.69 383 THR A C 1
ATOM 3106 O O . THR A 1 383 ? 9.810 1.519 -42.601 1.00 94.69 383 THR A O 1
ATOM 3109 N N . HIS A 1 384 ? 8.793 3.305 -41.713 1.00 94.94 384 HIS A N 1
ATOM 3110 C CA . HIS A 1 384 ? 7.691 2.569 -41.107 1.00 94.94 384 HIS A CA 1
ATOM 3111 C C . HIS A 1 384 ? 6.736 2.002 -42.167 1.00 94.94 384 HIS A C 1
ATOM 3113 O O . HIS A 1 384 ? 6.041 2.748 -42.860 1.00 94.94 384 HIS A O 1
ATOM 3119 N N . VAL A 1 385 ? 6.667 0.677 -42.230 1.00 93.94 385 VAL A N 1
ATOM 3120 C CA . VAL A 1 385 ? 5.804 -0.121 -43.108 1.00 93.94 385 VAL A CA 1
ATOM 3121 C C . VAL A 1 385 ? 4.626 -0.715 -42.331 1.00 93.94 385 VAL A C 1
ATOM 3123 O O . VAL A 1 385 ? 3.522 -0.793 -42.866 1.00 93.94 385 VAL A O 1
ATOM 3126 N N . GLY A 1 386 ? 4.819 -1.092 -41.063 1.00 92.62 386 GLY A N 1
ATOM 3127 C CA . GLY A 1 386 ? 3.761 -1.684 -40.243 1.00 92.62 386 GLY A CA 1
ATOM 3128 C C . GLY A 1 386 ? 4.208 -2.090 -38.840 1.00 92.62 386 GLY A C 1
ATOM 3129 O O . GLY A 1 386 ? 5.233 -1.631 -38.337 1.00 92.62 386 GLY A O 1
ATOM 3130 N N . SER A 1 387 ? 3.435 -2.976 -38.210 1.00 91.75 387 SER A N 1
ATOM 3131 C CA . SER A 1 387 ? 3.690 -3.505 -36.863 1.00 91.75 387 SER A CA 1
ATOM 3132 C C . SER A 1 387 ? 3.687 -5.028 -36.874 1.00 91.75 387 SER A C 1
ATOM 3134 O O . SER A 1 387 ? 2.914 -5.630 -37.615 1.00 91.75 387 SER A O 1
ATOM 3136 N N . LEU A 1 388 ? 4.531 -5.632 -36.039 1.00 94.12 388 LEU A N 1
ATOM 3137 C CA . LEU A 1 388 ? 4.587 -7.081 -35.862 1.00 94.12 388 LEU A CA 1
ATOM 3138 C C . LEU A 1 388 ? 3.543 -7.584 -34.855 1.00 94.12 388 LEU A C 1
ATOM 3140 O O . LEU A 1 388 ? 3.216 -6.909 -33.873 1.00 94.12 388 LEU A O 1
ATOM 3144 N N . SER A 1 389 ? 3.084 -8.808 -35.078 1.00 94.19 389 SER A N 1
ATOM 3145 C CA . SER A 1 389 ? 2.337 -9.631 -34.135 1.00 94.19 389 SER A CA 1
ATOM 3146 C C . SER A 1 389 ? 3.216 -10.025 -32.944 1.00 94.19 389 SER A C 1
ATOM 3148 O O . SER A 1 389 ? 4.431 -10.182 -33.047 1.00 94.19 389 SER A O 1
ATOM 3150 N N . THR A 1 390 ? 2.609 -10.208 -31.772 1.00 94.31 390 THR A N 1
ATOM 3151 C CA . THR A 1 390 ? 3.338 -10.613 -30.561 1.00 94.31 390 THR A CA 1
ATOM 3152 C C . THR A 1 390 ? 3.938 -12.016 -30.723 1.00 94.31 390 THR A C 1
ATOM 3154 O O . THR A 1 390 ? 3.231 -12.952 -31.100 1.00 94.31 390 THR A O 1
ATOM 3157 N N . ILE A 1 391 ? 5.228 -12.172 -30.398 1.00 96.81 391 ILE A N 1
ATOM 3158 C CA . ILE A 1 391 ? 5.902 -13.482 -30.361 1.00 96.81 391 ILE A CA 1
ATOM 3159 C C . ILE A 1 391 ? 5.269 -14.411 -29.306 1.00 96.81 391 ILE A C 1
ATOM 3161 O O . ILE A 1 391 ? 4.510 -13.976 -28.442 1.00 96.81 391 ILE A O 1
ATOM 3165 N N . LYS A 1 392 ? 5.572 -15.707 -29.340 1.00 96.06 392 LYS A N 1
ATOM 3166 C CA . LYS A 1 392 ? 5.099 -16.682 -28.346 1.00 96.06 392 LYS A CA 1
ATOM 3167 C C . LYS A 1 392 ? 6.251 -17.528 -27.832 1.00 96.06 392 LYS A C 1
ATOM 3169 O O . LYS A 1 392 ? 7.033 -18.046 -28.623 1.00 96.06 392 LYS A O 1
ATOM 3174 N N . LEU A 1 393 ? 6.316 -17.683 -26.514 1.00 96.62 393 LEU A N 1
ATOM 3175 C CA . LEU A 1 393 ? 7.231 -18.591 -25.826 1.00 96.62 393 LEU A CA 1
ATOM 3176 C C . LEU A 1 393 ? 6.468 -19.879 -25.494 1.00 96.62 393 LEU A C 1
ATOM 3178 O O . LEU A 1 393 ? 5.325 -19.806 -25.045 1.00 96.62 393 LEU A O 1
ATOM 3182 N N . SER A 1 394 ? 7.082 -21.040 -25.729 1.00 96.88 394 SER A N 1
ATOM 3183 C CA . SER A 1 394 ? 6.422 -22.347 -25.590 1.00 96.88 394 SER A CA 1
ATOM 3184 C C . SER A 1 394 ? 6.103 -22.738 -24.151 1.00 96.88 394 SER A C 1
ATOM 3186 O O . SER A 1 394 ? 5.289 -23.632 -23.951 1.00 96.88 394 SER A O 1
ATOM 3188 N N . GLN A 1 395 ? 6.739 -22.094 -23.169 1.00 95.44 395 GLN A N 1
ATOM 3189 C CA . GLN A 1 395 ? 6.518 -22.355 -21.749 1.00 95.44 395 GLN A CA 1
ATOM 3190 C C . GLN A 1 395 ? 6.065 -21.086 -21.015 1.00 95.44 395 GLN A C 1
ATOM 3192 O O . GLN A 1 395 ? 6.663 -20.016 -21.221 1.00 95.44 395 GLN A O 1
ATOM 3197 N N . PRO A 1 396 ? 5.023 -21.177 -20.164 1.00 93.00 396 PRO A N 1
ATOM 3198 C CA . PRO A 1 396 ? 4.592 -20.073 -19.315 1.00 93.00 396 PRO A CA 1
ATOM 3199 C C . PRO A 1 396 ? 5.628 -19.793 -18.220 1.00 93.00 396 PRO A C 1
ATOM 3201 O O . PRO A 1 396 ? 6.485 -20.620 -17.935 1.00 93.00 396 PRO A O 1
ATOM 3204 N N . HIS A 1 397 ? 5.551 -18.622 -17.594 1.00 94.06 397 HIS A N 1
ATOM 3205 C CA . HIS A 1 397 ? 6.342 -18.331 -16.398 1.00 94.06 397 HIS A CA 1
ATOM 3206 C C . HIS A 1 397 ? 5.933 -19.231 -15.224 1.00 94.06 397 HIS A C 1
ATOM 3208 O O . HIS A 1 397 ? 4.847 -19.808 -15.229 1.00 94.06 397 HIS A O 1
ATOM 3214 N N . GLY A 1 398 ? 6.769 -19.334 -14.196 1.00 93.94 398 GLY A N 1
ATOM 3215 C CA . GLY A 1 398 ? 6.410 -20.105 -13.010 1.00 93.94 398 GLY A CA 1
ATOM 3216 C C . GLY A 1 398 ? 7.596 -20.610 -12.208 1.00 93.94 398 GLY A C 1
ATOM 3217 O O . GLY A 1 398 ? 8.746 -20.223 -12.435 1.00 93.94 398 GLY A O 1
ATOM 3218 N N . LEU A 1 399 ? 7.272 -21.487 -11.262 1.00 92.75 399 LEU A N 1
ATOM 3219 C CA . LEU A 1 399 ? 8.225 -22.261 -10.480 1.00 92.75 399 LEU A CA 1
ATOM 3220 C C . LEU A 1 399 ? 8.415 -23.639 -11.134 1.00 92.75 399 LEU A C 1
ATOM 3222 O O . LEU A 1 399 ? 7.441 -24.282 -11.523 1.00 92.75 399 LEU A O 1
ATOM 3226 N N . PHE A 1 400 ? 9.660 -24.100 -11.240 1.00 93.06 400 PHE A N 1
ATOM 3227 C CA . PHE A 1 400 ? 10.036 -25.322 -11.951 1.00 93.06 400 PHE A CA 1
ATOM 3228 C C . PHE A 1 400 ? 10.918 -26.232 -11.094 1.00 93.06 400 PHE A C 1
ATOM 3230 O O . PHE A 1 400 ? 11.738 -25.779 -10.293 1.00 93.06 400 PHE A O 1
ATOM 3237 N N . LYS A 1 401 ? 10.737 -27.544 -11.288 1.00 91.75 401 LYS A N 1
ATOM 3238 C CA . LYS A 1 401 ? 11.553 -28.611 -10.680 1.00 91.75 401 LYS A CA 1
ATOM 3239 C C . LYS A 1 401 ? 12.458 -29.317 -11.689 1.00 91.75 401 LYS A C 1
ATOM 3241 O O . LYS A 1 401 ? 13.458 -29.896 -11.285 1.00 91.75 401 LYS A O 1
ATOM 3246 N N . ALA A 1 402 ? 12.095 -29.292 -12.971 1.00 95.00 402 ALA A N 1
ATOM 3247 C CA . ALA A 1 402 ? 12.771 -30.026 -14.033 1.00 95.00 402 ALA A CA 1
ATOM 3248 C C . ALA A 1 402 ? 13.148 -29.091 -15.193 1.00 95.00 402 ALA A C 1
ATOM 3250 O O . ALA A 1 402 ? 12.387 -28.159 -15.480 1.00 95.00 402 ALA A O 1
ATOM 3251 N N . PRO A 1 403 ? 14.305 -29.328 -15.835 1.00 97.56 403 PRO A N 1
ATOM 3252 C CA . PRO A 1 403 ? 14.752 -28.556 -16.986 1.00 97.56 403 PRO A CA 1
ATOM 3253 C C . PRO A 1 403 ? 13.824 -28.767 -18.189 1.00 97.56 403 PRO A C 1
ATOM 3255 O O . PRO A 1 403 ? 13.121 -29.778 -18.275 1.00 97.56 403 PRO A O 1
ATOM 3258 N N . PHE A 1 404 ? 13.827 -27.827 -19.133 1.00 98.19 404 PHE A N 1
ATOM 3259 C CA . PHE A 1 404 ? 13.042 -27.938 -20.364 1.00 98.19 404 PHE A CA 1
ATOM 3260 C C . PHE A 1 404 ? 13.631 -27.121 -21.518 1.00 98.19 404 PHE A C 1
ATOM 3262 O O . PHE A 1 404 ? 14.296 -26.106 -21.317 1.00 98.19 404 PHE A O 1
ATOM 3269 N N . THR A 1 405 ? 13.258 -27.500 -22.740 1.00 98.38 405 THR A N 1
ATOM 3270 C CA . THR A 1 405 ? 13.566 -26.741 -23.954 1.00 98.38 405 THR A CA 1
ATOM 3271 C C . THR A 1 405 ? 12.516 -25.655 -24.214 1.00 98.38 405 THR A C 1
ATOM 3273 O O . THR A 1 405 ? 11.329 -25.934 -24.432 1.00 98.38 405 THR A O 1
ATOM 3276 N N . LEU A 1 406 ? 12.948 -24.398 -24.248 1.00 98.25 406 LEU A N 1
ATOM 3277 C CA . LEU A 1 406 ? 12.140 -23.232 -24.581 1.00 98.25 406 LEU A CA 1
ATOM 3278 C C . LEU A 1 406 ? 12.213 -22.925 -26.080 1.00 98.25 406 LEU A C 1
ATOM 3280 O O . LEU A 1 406 ? 13.269 -22.613 -26.626 1.00 98.25 406 LEU A O 1
ATOM 3284 N N . ARG A 1 407 ? 11.060 -22.935 -26.748 1.00 97.44 407 ARG A N 1
ATOM 3285 C CA . ARG A 1 407 ? 10.918 -22.527 -28.150 1.00 97.44 407 ARG A CA 1
ATOM 3286 C C . ARG A 1 407 ? 10.258 -21.161 -28.224 1.00 97.44 407 ARG A C 1
ATOM 3288 O O . ARG A 1 407 ? 9.298 -20.892 -27.499 1.00 97.44 407 ARG A O 1
ATOM 3295 N N . VAL A 1 408 ? 10.737 -20.322 -29.136 1.00 96.19 408 VAL A N 1
ATOM 3296 C CA . VAL A 1 408 ? 10.123 -19.027 -29.437 1.00 96.19 408 VAL A CA 1
ATOM 3297 C C . VAL A 1 408 ? 9.622 -19.034 -30.873 1.00 96.19 408 VAL A C 1
ATOM 3299 O O . VAL A 1 408 ? 10.297 -19.531 -31.768 1.00 96.19 408 VAL A O 1
ATOM 3302 N N . SER A 1 409 ? 8.413 -18.526 -31.086 1.00 94.56 409 SER A N 1
ATOM 3303 C CA . SER A 1 409 ? 7.754 -18.510 -32.393 1.00 94.56 409 SER A CA 1
ATOM 3304 C C . SER A 1 409 ? 7.142 -17.144 -32.695 1.00 94.56 409 SER A C 1
ATOM 3306 O O . SER A 1 409 ? 6.762 -16.401 -31.789 1.00 94.56 409 SER A O 1
ATOM 3308 N N . SER A 1 410 ? 7.046 -16.824 -33.982 1.00 95.44 410 SER A N 1
ATOM 3309 C CA . SER A 1 410 ? 6.352 -15.657 -34.529 1.00 95.44 410 SER A CA 1
ATOM 3310 C C . SER A 1 410 ? 5.410 -16.138 -35.630 1.00 95.44 410 SER A C 1
ATOM 3312 O O . SER A 1 410 ? 5.744 -17.080 -36.346 1.00 95.44 410 SER A O 1
ATOM 3314 N N . VAL A 1 411 ? 4.238 -15.513 -35.752 1.00 95.88 411 VAL A N 1
ATOM 3315 C CA . VAL A 1 411 ? 3.331 -15.758 -36.890 1.00 95.88 411 VAL A CA 1
ATOM 3316 C C . VAL A 1 411 ? 3.740 -14.958 -38.126 1.00 95.88 411 VAL A C 1
ATOM 3318 O O . VAL A 1 411 ? 3.416 -15.356 -39.240 1.00 95.88 411 VAL A O 1
ATOM 3321 N N . ASP A 1 412 ? 4.465 -13.852 -37.939 1.00 95.50 412 ASP A N 1
ATOM 3322 C CA . ASP A 1 412 ? 5.005 -13.065 -39.043 1.00 95.50 412 ASP A CA 1
ATOM 3323 C C . ASP A 1 412 ? 6.312 -13.694 -39.547 1.00 95.50 412 ASP A C 1
ATOM 3325 O O . ASP A 1 412 ? 7.141 -14.133 -38.741 1.00 95.50 412 ASP A O 1
ATOM 3329 N N . SER A 1 413 ? 6.515 -13.686 -40.869 1.00 93.81 413 SER A N 1
ATOM 3330 C CA . SER A 1 413 ? 7.751 -14.150 -41.509 1.00 93.81 413 SER A CA 1
ATOM 3331 C C . SER A 1 413 ? 8.915 -13.178 -41.291 1.00 93.81 413 SER A C 1
ATOM 3333 O O . SER A 1 413 ? 8.713 -11.967 -41.130 1.00 93.81 413 SER A O 1
ATOM 3335 N N . ASP A 1 414 ? 10.143 -13.699 -41.362 1.00 93.12 414 ASP A N 1
ATOM 3336 C CA . ASP A 1 414 ? 11.391 -12.915 -41.377 1.00 93.12 414 ASP A CA 1
ATOM 3337 C C . ASP A 1 414 ? 11.576 -12.018 -40.140 1.00 93.12 414 ASP A C 1
ATOM 3339 O O . ASP A 1 414 ? 12.079 -10.896 -40.223 1.00 93.12 414 ASP A O 1
ATOM 3343 N N . VAL A 1 415 ? 11.128 -12.499 -38.976 1.00 95.81 415 VAL A N 1
ATOM 3344 C CA . VAL A 1 415 ? 11.296 -11.813 -37.691 1.00 95.81 415 VAL A CA 1
ATOM 3345 C C . VAL A 1 415 ? 12.564 -12.303 -37.001 1.00 95.81 415 VAL A C 1
ATOM 3347 O O . VAL A 1 415 ? 12.686 -13.475 -36.655 1.00 95.81 415 VAL A O 1
ATOM 3350 N N . THR A 1 416 ? 13.486 -11.385 -36.719 1.00 96.56 416 THR A N 1
ATOM 3351 C CA . THR A 1 416 ? 14.635 -11.639 -35.845 1.00 96.56 416 THR A CA 1
ATOM 3352 C C . THR A 1 416 ? 14.211 -11.469 -34.391 1.00 96.56 416 THR A C 1
ATOM 3354 O O . THR A 1 416 ? 13.869 -10.366 -33.962 1.00 96.56 416 THR A O 1
ATOM 3357 N N . ILE A 1 417 ? 14.240 -12.545 -33.609 1.00 97.69 417 ILE A N 1
ATOM 3358 C CA . ILE A 1 417 ? 13.889 -12.504 -32.187 1.00 97.69 417 ILE A CA 1
ATOM 3359 C C . ILE A 1 417 ? 15.159 -12.288 -31.371 1.00 97.69 417 ILE A C 1
ATOM 3361 O O . ILE A 1 417 ? 16.110 -13.052 -31.499 1.00 97.69 417 ILE A O 1
ATOM 3365 N N . ARG A 1 418 ? 15.175 -11.257 -30.525 1.00 97.94 418 ARG A N 1
ATOM 3366 C CA . ARG A 1 418 ? 16.300 -10.931 -29.641 1.00 97.94 418 ARG A CA 1
ATOM 3367 C C . ARG A 1 418 ? 15.904 -11.035 -28.183 1.00 97.94 418 ARG A C 1
ATOM 3369 O O . ARG A 1 418 ? 14.739 -10.801 -27.850 1.00 97.94 418 ARG A O 1
ATOM 3376 N N . TYR A 1 419 ? 16.863 -11.358 -27.323 1.00 98.12 419 TYR A N 1
ATOM 3377 C CA . TYR A 1 419 ? 16.589 -11.597 -25.911 1.00 98.12 419 TYR A CA 1
ATOM 3378 C C . TYR A 1 419 ? 17.703 -11.154 -24.967 1.00 98.12 419 TYR A C 1
ATOM 3380 O O . TYR A 1 419 ? 18.835 -10.908 -25.378 1.00 98.12 419 TYR A O 1
ATOM 3388 N N . THR A 1 420 ? 17.351 -11.063 -23.690 1.00 97.31 420 THR A N 1
ATOM 3389 C CA . THR A 1 420 ? 18.255 -10.819 -22.564 1.00 97.31 420 THR A CA 1
ATOM 3390 C C . THR A 1 420 ? 17.880 -11.732 -21.396 1.00 97.31 420 THR A C 1
ATOM 3392 O O . THR A 1 420 ? 16.736 -12.197 -21.298 1.00 97.31 420 THR A O 1
ATOM 3395 N N . THR A 1 421 ? 18.852 -11.995 -20.519 1.00 95.19 421 THR A N 1
ATOM 3396 C CA . THR A 1 421 ? 18.709 -12.858 -19.328 1.00 95.19 421 THR A CA 1
ATOM 3397 C C . THR A 1 421 ? 18.979 -12.142 -18.003 1.00 95.19 421 THR A C 1
ATOM 3399 O O . THR A 1 421 ? 18.835 -12.728 -16.934 1.00 95.19 421 THR A O 1
ATOM 3402 N N . ASP A 1 422 ? 19.392 -10.879 -18.064 1.00 90.81 422 ASP A N 1
ATOM 3403 C CA . ASP A 1 422 ? 19.866 -10.051 -16.946 1.00 90.81 422 ASP A CA 1
ATOM 3404 C C . ASP A 1 422 ? 18.800 -9.067 -16.427 1.00 90.81 422 ASP A C 1
ATOM 3406 O O . ASP A 1 422 ? 19.073 -8.214 -15.586 1.00 90.81 422 ASP A O 1
ATOM 3410 N N . GLY A 1 423 ? 17.571 -9.167 -16.942 1.00 92.88 423 GLY A N 1
ATOM 3411 C CA . GLY A 1 423 ? 16.479 -8.247 -16.632 1.00 92.88 423 GLY A CA 1
ATOM 3412 C C . GLY A 1 423 ? 16.464 -6.974 -17.484 1.00 92.88 423 GLY A C 1
ATOM 3413 O O . GLY A 1 423 ? 15.467 -6.246 -17.429 1.00 92.88 423 GLY A O 1
ATOM 3414 N N . SER A 1 424 ? 17.478 -6.724 -18.322 1.00 92.25 424 SER A N 1
ATOM 3415 C CA . SER A 1 424 ? 17.527 -5.565 -19.221 1.00 92.25 424 SER A CA 1
ATOM 3416 C C . SER A 1 424 ? 16.566 -5.679 -20.399 1.00 92.25 424 SER A C 1
ATOM 3418 O O . SER A 1 424 ? 16.095 -6.763 -20.742 1.00 92.25 424 SER A O 1
ATOM 3420 N N . ARG A 1 425 ? 16.194 -4.560 -21.027 1.00 92.44 425 ARG A N 1
ATOM 3421 C CA . ARG A 1 425 ? 15.316 -4.610 -22.206 1.00 92.44 425 ARG A CA 1
ATOM 3422 C C . ARG A 1 425 ? 16.104 -5.091 -23.434 1.00 92.44 425 ARG A C 1
ATOM 3424 O O . ARG A 1 425 ? 17.114 -4.468 -23.757 1.00 92.44 425 ARG A O 1
ATOM 3431 N N . PRO A 1 426 ? 15.617 -6.100 -24.186 1.00 94.88 426 PRO A N 1
ATOM 3432 C CA . PRO A 1 426 ? 16.251 -6.472 -25.442 1.00 94.88 426 PRO A CA 1
ATOM 3433 C C . PRO A 1 426 ? 16.197 -5.305 -26.432 1.00 94.88 426 PRO A C 1
ATOM 3435 O O . PRO A 1 426 ? 15.171 -4.624 -26.565 1.00 94.88 426 PRO A O 1
ATOM 3438 N N . ASN A 1 427 ? 17.320 -5.090 -27.106 1.00 91.25 427 ASN A N 1
ATOM 3439 C CA . ASN A 1 427 ? 17.519 -4.103 -28.155 1.00 91.25 427 ASN A CA 1
ATOM 3440 C C . ASN A 1 427 ? 18.117 -4.770 -29.408 1.00 91.25 427 ASN A C 1
ATOM 3442 O O . ASN A 1 427 ? 18.344 -5.976 -29.454 1.00 91.25 427 ASN A O 1
ATOM 3446 N N . GLU A 1 428 ? 18.361 -3.979 -30.443 1.00 88.19 428 GLU A N 1
ATOM 3447 C CA . GLU A 1 428 ? 18.834 -4.408 -31.761 1.00 88.19 428 GLU A CA 1
ATOM 3448 C C . GLU A 1 428 ? 20.257 -4.990 -31.747 1.00 88.19 428 GLU A C 1
ATOM 3450 O O . GLU A 1 428 ? 20.670 -5.600 -32.728 1.00 88.19 428 GLU A O 1
ATOM 3455 N N . LEU A 1 429 ? 20.998 -4.821 -30.651 1.00 90.56 429 LEU A N 1
ATOM 3456 C CA . LEU A 1 429 ? 22.321 -5.402 -30.419 1.00 90.56 429 LEU A CA 1
ATOM 3457 C C . LEU A 1 429 ? 22.269 -6.618 -29.487 1.00 90.56 429 LEU A C 1
ATOM 3459 O O . LEU A 1 429 ? 23.273 -7.307 -29.331 1.00 90.56 429 LEU A O 1
ATOM 3463 N N . SER A 1 430 ? 21.117 -6.901 -28.872 1.00 96.31 430 SER A N 1
ATOM 3464 C CA . SER A 1 430 ? 20.956 -8.067 -28.005 1.00 96.31 430 SER A CA 1
ATOM 3465 C C . SER A 1 430 ? 21.101 -9.376 -28.797 1.00 96.31 430 SER A C 1
ATOM 3467 O O . SER A 1 430 ? 20.765 -9.400 -29.990 1.00 96.31 430 SER A O 1
ATOM 3469 N N . PRO A 1 431 ? 21.553 -10.467 -28.152 1.00 97.50 431 PRO A N 1
ATOM 3470 C CA . PRO A 1 431 ? 21.668 -11.781 -28.780 1.00 97.50 431 PRO A CA 1
ATOM 3471 C C . PRO A 1 431 ? 20.380 -12.229 -29.478 1.00 97.50 431 PRO A C 1
ATOM 3473 O O . PRO A 1 431 ? 19.273 -11.935 -29.016 1.00 97.50 431 PRO A O 1
ATOM 3476 N N . VAL A 1 432 ? 20.534 -12.931 -30.601 1.00 97.69 432 VAL A N 1
ATOM 3477 C CA . VAL A 1 432 ? 19.428 -13.498 -31.387 1.00 97.69 432 VAL A CA 1
ATOM 3478 C C . VAL A 1 432 ? 19.086 -14.891 -30.856 1.00 97.69 432 VAL A C 1
ATOM 3480 O O . VAL A 1 432 ? 19.981 -15.637 -30.477 1.00 97.69 432 VAL A O 1
ATOM 3483 N N . ILE A 1 433 ? 17.797 -15.238 -30.837 1.00 96.25 433 ILE A N 1
ATOM 3484 C CA . ILE A 1 433 ? 17.331 -16.617 -30.654 1.00 96.25 433 ILE A CA 1
ATOM 3485 C C . ILE A 1 433 ? 17.183 -17.246 -32.041 1.00 96.25 433 ILE A C 1
ATOM 3487 O O . ILE A 1 433 ? 16.193 -16.995 -32.729 1.00 96.25 433 ILE A O 1
ATOM 3491 N N . ASP A 1 434 ? 18.161 -18.046 -32.451 1.00 92.62 434 ASP A N 1
ATOM 3492 C CA . ASP A 1 434 ? 18.170 -18.811 -33.708 1.00 92.62 434 ASP A CA 1
ATOM 3493 C C . ASP A 1 434 ? 18.053 -20.336 -33.491 1.00 92.62 434 ASP A C 1
ATOM 3495 O O . ASP A 1 434 ? 17.879 -21.092 -34.445 1.00 92.62 434 ASP A O 1
ATOM 3499 N N . HIS A 1 435 ? 18.048 -20.787 -32.233 1.00 93.62 435 HIS A N 1
ATOM 3500 C CA . HIS A 1 435 ? 17.764 -22.159 -31.808 1.00 93.62 435 HIS A CA 1
ATOM 3501 C C . HIS A 1 435 ? 16.945 -22.176 -30.500 1.00 93.62 435 HIS A C 1
ATOM 3503 O O . HIS A 1 435 ? 16.887 -21.166 -29.792 1.00 93.62 435 HIS A O 1
ATOM 3509 N N . PRO A 1 436 ? 16.259 -23.289 -30.168 1.00 96.31 436 PRO A N 1
ATOM 3510 C CA . PRO A 1 436 ? 15.611 -23.443 -28.867 1.00 96.31 436 PRO A CA 1
ATOM 3511 C C . PRO A 1 436 ? 16.606 -23.278 -27.708 1.00 96.31 436 PRO A C 1
ATOM 3513 O O . PRO A 1 436 ? 17.749 -23.713 -27.814 1.00 96.31 436 PRO A O 1
ATOM 3516 N N . LEU A 1 437 ? 16.166 -22.662 -26.609 1.00 97.62 437 LEU A N 1
ATOM 3517 C CA . LEU A 1 437 ? 16.996 -22.425 -25.426 1.00 97.62 437 LEU A CA 1
ATOM 3518 C C . LEU A 1 437 ? 16.772 -23.533 -24.395 1.00 97.62 437 LEU A C 1
ATOM 3520 O O . LEU A 1 437 ? 15.629 -23.797 -24.030 1.00 97.62 437 LEU A O 1
ATOM 3524 N N . GLU A 1 438 ? 17.840 -24.131 -23.877 1.00 97.75 438 GLU A N 1
ATOM 3525 C CA . GLU A 1 438 ? 17.744 -25.071 -22.757 1.00 97.75 438 GLU A CA 1
ATOM 3526 C C . GLU A 1 438 ? 17.680 -24.305 -21.431 1.00 97.75 438 GLU A C 1
ATOM 3528 O O . GLU A 1 438 ? 18.594 -23.560 -21.069 1.00 97.75 438 GLU A O 1
ATOM 3533 N N . ILE A 1 439 ? 16.567 -24.457 -20.714 1.00 98.06 439 ILE A N 1
ATOM 3534 C CA . ILE A 1 439 ? 16.332 -23.813 -19.423 1.00 98.06 439 ILE A CA 1
ATOM 3535 C C . ILE A 1 439 ? 16.546 -24.853 -18.328 1.00 98.06 439 ILE A C 1
ATOM 3537 O O . ILE A 1 439 ? 15.640 -25.607 -17.977 1.00 98.06 439 ILE A O 1
ATOM 3541 N N . GLU A 1 440 ? 17.764 -24.889 -17.793 1.00 97.12 440 GLU A N 1
ATOM 3542 C CA . GLU A 1 440 ? 18.170 -25.862 -16.767 1.00 97.12 440 GLU A CA 1
ATOM 3543 C C . GLU A 1 440 ? 18.112 -25.317 -15.338 1.00 97.12 440 GLU A C 1
ATOM 3545 O O . GLU A 1 440 ? 18.120 -26.069 -14.366 1.00 97.12 440 GLU A O 1
ATOM 3550 N N . LYS A 1 441 ? 18.067 -23.991 -15.216 1.00 96.19 441 LYS A N 1
ATOM 3551 C CA . LYS A 1 441 ? 18.187 -23.260 -13.959 1.00 96.19 441 LYS A CA 1
ATOM 3552 C C . LYS A 1 441 ? 17.394 -21.963 -13.990 1.00 96.19 441 LYS A C 1
ATOM 3554 O O . LYS A 1 441 ? 16.826 -21.602 -15.027 1.00 96.19 441 LYS A O 1
ATOM 3559 N N . THR A 1 442 ? 17.370 -21.236 -12.870 1.00 96.56 442 THR A N 1
ATOM 3560 C CA . THR A 1 442 ? 16.609 -19.987 -12.774 1.00 96.56 442 THR A CA 1
ATOM 3561 C C . THR A 1 442 ? 17.049 -19.019 -13.863 1.00 96.56 442 THR A C 1
ATOM 3563 O O . THR A 1 442 ? 18.211 -18.614 -13.906 1.00 96.56 442 THR A O 1
ATOM 3566 N N . THR A 1 443 ? 16.116 -18.650 -14.738 1.00 97.31 443 THR A N 1
ATOM 3567 C CA . THR A 1 443 ? 16.388 -17.841 -15.928 1.00 97.31 443 THR A CA 1
ATOM 3568 C C . THR A 1 443 ? 15.243 -16.862 -16.160 1.00 97.31 443 THR A C 1
ATOM 3570 O O . THR A 1 443 ? 14.075 -17.250 -16.200 1.00 97.31 443 THR A O 1
ATOM 3573 N N . ILE A 1 444 ? 15.575 -15.582 -16.326 1.00 97.25 444 ILE A N 1
ATOM 3574 C CA . ILE A 1 444 ? 14.610 -14.513 -16.602 1.00 97.25 444 ILE A CA 1
ATOM 3575 C C . ILE A 1 444 ? 14.744 -14.128 -18.066 1.00 97.25 444 ILE A C 1
ATOM 3577 O O . ILE A 1 444 ? 15.667 -13.411 -18.420 1.00 97.25 444 ILE A O 1
ATOM 3581 N N . ILE A 1 445 ? 13.845 -14.589 -18.929 1.00 98.00 445 ILE A N 1
ATOM 3582 C CA . ILE A 1 445 ? 13.907 -14.271 -20.358 1.00 98.00 445 ILE A CA 1
ATOM 3583 C C . ILE A 1 445 ? 13.080 -13.024 -20.639 1.00 98.00 445 ILE A C 1
ATOM 3585 O O . ILE A 1 445 ? 11.877 -12.991 -20.371 1.00 98.00 445 ILE A O 1
ATOM 3589 N N . ARG A 1 446 ? 13.702 -12.011 -21.248 1.00 98.00 446 ARG A N 1
ATOM 3590 C CA . ARG A 1 446 ? 12.989 -10.904 -21.896 1.00 98.00 446 ARG A CA 1
ATOM 3591 C C . ARG A 1 446 ? 13.257 -10.965 -23.390 1.00 98.00 446 ARG A C 1
ATOM 3593 O O . ARG A 1 446 ? 14.406 -10.862 -23.796 1.00 98.00 446 ARG A O 1
ATOM 3600 N N . ALA A 1 447 ? 12.216 -11.127 -24.203 1.00 97.94 447 ALA A N 1
ATOM 3601 C CA . ALA A 1 447 ? 12.343 -11.339 -25.645 1.00 97.94 447 ALA A CA 1
ATOM 3602 C C . ALA A 1 447 ? 11.506 -10.346 -26.464 1.00 97.94 447 ALA A C 1
ATOM 3604 O O . ALA A 1 447 ? 10.430 -9.913 -26.037 1.00 97.94 447 ALA A O 1
ATOM 3605 N N . ARG A 1 448 ? 12.005 -9.985 -27.652 1.00 96.75 448 ARG A N 1
ATOM 3606 C CA . ARG A 1 448 ? 11.364 -9.045 -28.580 1.00 96.75 448 ARG A CA 1
ATOM 3607 C C . ARG A 1 448 ? 11.685 -9.379 -30.037 1.00 96.75 448 ARG A C 1
ATOM 3609 O O . ARG A 1 448 ? 12.834 -9.656 -30.362 1.00 96.75 448 ARG A O 1
ATOM 3616 N N . GLY A 1 449 ? 10.682 -9.321 -30.910 1.00 96.75 449 GLY A N 1
ATOM 3617 C CA . GLY A 1 449 ? 10.837 -9.502 -32.355 1.00 96.75 449 GLY A CA 1
ATOM 3618 C C . GLY A 1 449 ? 11.125 -8.190 -33.089 1.00 96.75 449 GLY A C 1
ATOM 3619 O O . GLY A 1 449 ? 10.510 -7.162 -32.793 1.00 96.75 449 GLY A O 1
ATOM 3620 N N . TYR A 1 450 ? 12.031 -8.249 -34.063 1.00 94.81 450 TYR A N 1
ATOM 3621 C CA . TYR A 1 450 ? 12.454 -7.151 -34.930 1.00 94.81 450 TYR A CA 1
ATOM 3622 C C . TYR A 1 450 ? 12.325 -7.543 -36.400 1.00 94.81 450 TYR A C 1
ATOM 3624 O O . TYR A 1 450 ? 12.649 -8.666 -36.779 1.00 94.81 450 TYR A O 1
ATOM 3632 N N . LYS A 1 451 ? 11.902 -6.589 -37.232 1.00 93.06 451 LYS A N 1
ATOM 3633 C CA . LYS A 1 451 ? 11.892 -6.712 -38.692 1.00 93.06 451 LYS A CA 1
ATOM 3634 C C . LYS A 1 451 ? 12.160 -5.334 -39.309 1.00 93.06 451 LYS A C 1
ATOM 3636 O O . LYS A 1 451 ? 11.557 -4.362 -38.841 1.00 93.06 451 LYS A O 1
ATOM 3641 N N . PRO A 1 452 ? 13.045 -5.211 -40.316 1.00 89.44 452 PRO A N 1
ATOM 3642 C CA . PRO A 1 452 ? 13.305 -3.938 -40.984 1.00 89.44 452 PRO A CA 1
ATOM 3643 C C . PRO A 1 452 ? 12.014 -3.261 -41.453 1.00 89.44 452 PRO A C 1
ATOM 3645 O O . PRO A 1 452 ? 11.164 -3.892 -42.074 1.00 89.44 452 PRO A O 1
ATOM 3648 N N . GLY A 1 453 ? 11.851 -1.984 -41.113 1.00 90.38 453 GLY A N 1
ATOM 3649 C CA . GLY A 1 453 ? 10.663 -1.195 -41.438 1.00 90.38 453 GLY A CA 1
ATOM 3650 C C . GLY A 1 453 ? 9.437 -1.428 -40.545 1.00 90.38 453 GLY A C 1
ATOM 3651 O O . GLY A 1 453 ? 8.450 -0.713 -40.682 1.00 90.38 453 GLY A O 1
ATOM 3652 N N . TYR A 1 454 ? 9.468 -2.363 -39.594 1.00 93.44 454 TYR A N 1
ATOM 3653 C CA . TYR A 1 454 ? 8.333 -2.622 -38.703 1.00 93.44 454 TYR A CA 1
ATOM 3654 C C . TYR A 1 454 ? 8.593 -2.134 -37.280 1.00 93.44 454 TYR A C 1
ATOM 3656 O O . TYR A 1 454 ? 9.712 -2.195 -36.766 1.00 93.44 454 TYR A O 1
ATOM 3664 N N . SER A 1 455 ? 7.529 -1.704 -36.604 1.00 92.38 455 SER A N 1
ATOM 3665 C CA . SER A 1 455 ? 7.574 -1.510 -35.159 1.00 92.38 455 SER A CA 1
ATOM 3666 C C . SER A 1 455 ? 7.816 -2.859 -34.462 1.00 92.38 455 SER A C 1
ATOM 3668 O O . SER A 1 455 ? 7.109 -3.830 -34.751 1.00 92.38 455 SER A O 1
ATOM 3670 N N . PRO A 1 456 ? 8.792 -2.943 -33.540 1.00 93.25 456 PRO A N 1
ATOM 3671 C CA . PRO A 1 456 ? 9.155 -4.200 -32.913 1.00 93.25 456 PRO A CA 1
ATOM 3672 C C . PRO A 1 456 ? 8.079 -4.627 -31.919 1.00 93.25 456 PRO A C 1
ATOM 3674 O O . PRO A 1 456 ? 7.433 -3.775 -31.296 1.00 93.25 456 PRO A O 1
ATOM 3677 N N . THR A 1 457 ? 7.922 -5.940 -31.733 1.00 94.81 457 THR A N 1
ATOM 3678 C CA . THR A 1 457 ? 6.851 -6.522 -30.902 1.00 94.81 457 THR A CA 1
ATOM 3679 C C . THR A 1 457 ? 6.866 -5.950 -29.483 1.00 94.81 457 THR A C 1
ATOM 3681 O O . THR A 1 457 ? 7.894 -5.442 -29.027 1.00 94.81 457 THR A O 1
ATOM 3684 N N . PRO A 1 458 ? 5.782 -6.050 -28.702 1.00 92.50 458 PRO A N 1
ATOM 3685 C CA . PRO A 1 458 ? 5.891 -5.888 -27.257 1.00 92.50 458 PRO A CA 1
ATOM 3686 C C . PRO A 1 458 ? 6.973 -6.822 -26.685 1.00 92.50 458 PRO A C 1
ATOM 3688 O O . PRO A 1 458 ? 7.190 -7.918 -27.208 1.00 92.50 458 PRO A O 1
ATOM 3691 N N . ILE A 1 459 ? 7.666 -6.377 -25.633 1.00 94.50 459 ILE A N 1
ATOM 3692 C CA . ILE A 1 459 ? 8.607 -7.235 -24.901 1.00 94.50 459 ILE A CA 1
ATOM 3693 C C . ILE A 1 459 ? 7.787 -8.243 -24.104 1.00 94.50 459 ILE A C 1
ATOM 3695 O O . ILE A 1 459 ? 6.935 -7.837 -23.311 1.00 94.50 459 ILE A O 1
ATOM 3699 N N . ILE A 1 460 ? 8.080 -9.527 -24.285 1.00 96.56 460 ILE A N 1
ATOM 3700 C CA . ILE A 1 460 ? 7.556 -10.594 -23.435 1.00 96.56 460 ILE A CA 1
ATOM 3701 C C . ILE A 1 460 ? 8.599 -10.905 -22.378 1.00 96.56 460 ILE A C 1
ATOM 3703 O O . ILE A 1 460 ? 9.762 -11.127 -22.705 1.00 96.56 460 ILE A O 1
ATOM 3707 N N . THR A 1 461 ? 8.164 -10.927 -21.125 1.00 97.88 461 THR A N 1
ATOM 3708 C CA . THR A 1 461 ? 8.969 -11.382 -19.991 1.00 97.88 461 THR A CA 1
ATOM 3709 C C . THR A 1 461 ? 8.448 -12.742 -19.543 1.00 97.88 461 THR A C 1
ATOM 3711 O O . THR A 1 461 ? 7.230 -12.952 -19.523 1.00 97.88 461 THR A O 1
ATOM 3714 N N . ARG A 1 462 ? 9.364 -13.655 -19.221 1.00 97.56 462 ARG A N 1
ATOM 3715 C CA . ARG A 1 462 ? 9.081 -14.926 -18.558 1.00 97.56 462 ARG A CA 1
ATOM 3716 C C . ARG A 1 462 ? 10.152 -15.223 -17.521 1.00 97.56 462 ARG A C 1
ATOM 3718 O O . ARG A 1 462 ? 11.316 -15.416 -17.870 1.00 97.56 462 ARG A O 1
ATOM 3725 N N . SER A 1 463 ? 9.736 -15.307 -16.268 1.00 97.69 463 SER A N 1
ATOM 3726 C CA . SER A 1 463 ? 10.554 -15.831 -15.183 1.00 97.69 463 SER A CA 1
ATOM 3727 C C . SER A 1 463 ? 10.350 -17.333 -15.020 1.00 97.69 463 SER A C 1
ATOM 3729 O O . SER A 1 463 ? 9.265 -17.788 -14.651 1.00 97.69 463 SER A O 1
ATOM 3731 N N . TYR A 1 464 ? 11.413 -18.092 -15.269 1.00 97.25 464 TYR A N 1
ATOM 3732 C CA . TYR A 1 464 ? 11.491 -19.522 -14.997 1.00 97.25 464 TYR A CA 1
ATOM 3733 C C . TYR A 1 464 ? 12.316 -19.705 -13.730 1.00 97.25 464 TYR A C 1
ATOM 3735 O O . TYR A 1 464 ? 13.541 -19.606 -13.769 1.00 97.25 464 TYR A O 1
ATOM 3743 N N . ILE A 1 465 ? 11.654 -19.871 -12.587 1.00 96.19 465 ILE A N 1
ATOM 3744 C CA . ILE A 1 465 ? 12.311 -19.908 -11.279 1.00 96.19 465 ILE A CA 1
ATOM 3745 C C . ILE A 1 465 ? 12.495 -21.357 -10.839 1.00 96.19 465 ILE A C 1
ATOM 3747 O O . ILE A 1 465 ? 11.528 -22.099 -10.720 1.00 96.19 465 ILE A O 1
ATOM 3751 N N . PHE A 1 466 ? 13.729 -21.740 -10.535 1.00 95.75 466 PHE A N 1
ATOM 3752 C CA . PHE A 1 466 ? 14.085 -23.025 -9.943 1.00 95.75 466 PHE A CA 1
ATOM 3753 C C . PHE A 1 466 ? 14.553 -22.746 -8.515 1.00 95.75 466 PHE A C 1
ATOM 3755 O O . PHE A 1 466 ? 15.711 -22.379 -8.328 1.00 95.75 466 PHE A O 1
ATOM 3762 N N . PRO A 1 467 ? 13.694 -22.872 -7.485 1.00 93.69 467 PRO A N 1
ATOM 3763 C CA . PRO A 1 467 ? 14.056 -22.463 -6.128 1.00 93.69 467 PRO A CA 1
ATOM 3764 C C . PRO A 1 467 ? 15.373 -23.069 -5.628 1.00 93.69 467 PRO A C 1
ATOM 3766 O O . PRO A 1 467 ? 16.173 -22.363 -5.025 1.00 93.69 467 PRO A O 1
ATOM 3769 N N . ALA A 1 468 ? 15.641 -24.337 -5.950 1.00 93.12 468 ALA A N 1
ATOM 3770 C CA . ALA A 1 468 ? 16.870 -25.029 -5.558 1.00 93.12 468 ALA A CA 1
ATOM 3771 C C . ALA A 1 468 ? 18.159 -24.457 -6.175 1.00 93.12 468 ALA A C 1
ATOM 3773 O O . ALA A 1 468 ? 19.220 -24.654 -5.597 1.00 93.12 468 ALA A O 1
ATOM 3774 N N . ASP A 1 469 ? 18.072 -23.743 -7.300 1.00 92.56 469 ASP A N 1
ATOM 3775 C CA . ASP A 1 469 ? 19.223 -23.141 -7.987 1.00 92.56 469 ASP A CA 1
ATOM 3776 C C . ASP A 1 469 ? 19.778 -21.915 -7.246 1.00 92.56 469 ASP A C 1
ATOM 3778 O O . ASP A 1 469 ? 20.965 -21.635 -7.328 1.00 92.56 469 ASP A O 1
ATOM 3782 N N . ARG A 1 470 ? 18.931 -21.177 -6.512 1.00 87.50 470 ARG A N 1
ATOM 3783 C CA . ARG A 1 470 ? 19.286 -19.854 -5.953 1.00 87.50 470 ARG A CA 1
ATOM 3784 C C . ARG A 1 470 ? 19.355 -19.789 -4.433 1.00 87.50 470 ARG A C 1
ATOM 3786 O O . ARG A 1 470 ? 19.634 -18.730 -3.883 1.00 87.50 470 ARG A O 1
ATOM 3793 N N . ILE A 1 471 ? 19.094 -20.888 -3.723 1.00 89.00 471 ILE A N 1
ATOM 3794 C CA . ILE A 1 471 ? 19.155 -20.882 -2.249 1.00 89.00 471 ILE A CA 1
ATOM 3795 C C . ILE A 1 471 ? 20.575 -20.722 -1.700 1.00 89.00 471 ILE A C 1
ATOM 3797 O O . ILE A 1 471 ? 20.723 -20.247 -0.580 1.00 89.00 471 ILE A O 1
ATOM 3801 N N . ASP A 1 472 ? 21.601 -21.068 -2.479 1.00 87.19 472 ASP A N 1
ATOM 3802 C CA . ASP A 1 472 ? 23.007 -20.931 -2.078 1.00 87.19 472 ASP A CA 1
ATOM 3803 C C . ASP A 1 472 ? 23.668 -19.658 -2.632 1.00 87.19 472 ASP A C 1
ATOM 3805 O O . ASP A 1 472 ? 24.868 -19.448 -2.432 1.00 87.19 472 ASP A O 1
ATOM 3809 N N . ASP A 1 473 ? 22.893 -18.786 -3.291 1.00 85.44 473 ASP A N 1
ATOM 3810 C CA . ASP A 1 473 ? 23.370 -17.471 -3.714 1.00 85.44 473 ASP A CA 1
ATOM 3811 C C . ASP A 1 473 ? 23.963 -16.739 -2.505 1.00 85.44 473 ASP A C 1
ATOM 3813 O O . ASP A 1 473 ? 23.316 -16.603 -1.462 1.00 85.44 473 ASP A O 1
ATOM 3817 N N . SER A 1 474 ? 25.202 -16.262 -2.644 1.00 85.50 474 SER A N 1
ATOM 3818 C CA . SER A 1 474 ? 25.903 -15.511 -1.598 1.00 85.50 474 SER A CA 1
ATOM 3819 C C . SER A 1 474 ? 26.030 -16.251 -0.259 1.00 85.50 474 SER A C 1
ATOM 3821 O O . SER A 1 474 ? 26.112 -15.612 0.792 1.00 85.50 474 SER A O 1
ATOM 3823 N N . ALA A 1 475 ? 26.059 -17.590 -0.256 1.00 81.75 475 ALA A N 1
ATOM 3824 C CA . ALA A 1 475 ? 26.297 -18.376 0.961 1.00 81.75 475 ALA A CA 1
ATOM 3825 C C . ALA A 1 475 ? 27.670 -18.073 1.602 1.00 81.75 475 ALA A C 1
ATOM 3827 O O . ALA A 1 475 ? 27.846 -18.192 2.823 1.00 81.75 475 ALA A O 1
ATOM 3828 N N . ASP A 1 476 ? 28.632 -17.636 0.792 1.00 79.31 476 ASP A N 1
ATOM 3829 C CA . ASP A 1 476 ? 29.942 -17.124 1.200 1.00 79.31 476 ASP A CA 1
ATOM 3830 C C . ASP A 1 476 ? 29.893 -15.694 1.772 1.00 79.31 476 ASP A C 1
ATOM 3832 O O . ASP A 1 476 ? 30.835 -15.282 2.440 1.00 79.31 476 ASP A O 1
ATOM 3836 N N . GLY A 1 477 ? 28.780 -14.973 1.604 1.00 77.19 477 GLY A N 1
ATOM 3837 C CA . GLY A 1 477 ? 28.593 -13.578 2.006 1.00 77.19 477 GLY A CA 1
ATOM 3838 C C . GLY A 1 477 ? 28.982 -12.555 0.933 1.00 77.19 477 GLY A C 1
ATOM 3839 O O . GLY A 1 477 ? 28.883 -11.355 1.191 1.00 77.19 477 GLY A O 1
ATOM 3840 N N . LEU A 1 478 ? 29.403 -12.996 -0.257 1.00 83.25 478 LEU A N 1
ATOM 3841 C CA . LEU A 1 478 ? 29.764 -12.125 -1.375 1.00 83.25 478 LEU A CA 1
ATOM 3842 C C . LEU A 1 478 ? 28.564 -11.897 -2.307 1.00 83.25 478 LEU A C 1
ATOM 3844 O O . LEU A 1 478 ? 27.739 -12.797 -2.467 1.00 83.25 478 LEU A O 1
ATOM 3848 N N . PRO A 1 479 ? 28.425 -10.720 -2.942 1.00 86.00 479 PRO A N 1
ATOM 3849 C CA . PRO A 1 479 ? 27.385 -10.485 -3.940 1.00 86.00 479 PRO A CA 1
ATOM 3850 C C . PRO A 1 479 ? 27.417 -11.517 -5.076 1.00 86.00 479 PRO A C 1
ATOM 3852 O O . PRO A 1 479 ? 28.502 -11.949 -5.473 1.00 86.00 479 PRO A O 1
ATOM 3855 N N . PRO A 1 480 ? 26.259 -11.876 -5.660 1.00 84.31 480 PRO A N 1
ATOM 3856 C CA . PRO A 1 480 ? 26.236 -12.664 -6.884 1.00 84.31 480 PRO A CA 1
ATOM 3857 C C . PRO A 1 480 ? 26.987 -11.946 -8.015 1.00 84.31 480 PRO A C 1
ATOM 3859 O O . PRO A 1 480 ? 27.144 -10.723 -8.005 1.00 84.31 480 PRO A O 1
ATOM 3862 N N . ALA A 1 481 ? 27.417 -12.693 -9.034 1.00 80.62 481 ALA A N 1
ATOM 3863 C CA . ALA A 1 481 ? 28.071 -12.102 -10.201 1.00 80.62 481 ALA A CA 1
ATOM 3864 C C . ALA A 1 481 ? 27.214 -10.971 -10.809 1.00 80.62 481 ALA A C 1
ATOM 3866 O O . ALA A 1 481 ? 26.005 -11.127 -10.984 1.00 80.62 481 ALA A O 1
ATOM 3867 N N . ASN A 1 482 ? 27.854 -9.846 -11.143 1.00 77.88 482 ASN A N 1
ATOM 3868 C CA . ASN A 1 482 ? 27.235 -8.618 -11.672 1.00 77.88 482 ASN A CA 1
ATOM 3869 C C . ASN A 1 482 ? 26.312 -7.854 -10.702 1.00 77.88 482 ASN A C 1
ATOM 3871 O O . ASN A 1 482 ? 25.680 -6.880 -11.110 1.00 77.88 482 ASN A O 1
ATOM 3875 N N . TYR A 1 483 ? 26.255 -8.236 -9.423 1.00 84.94 483 TYR A N 1
ATOM 3876 C CA . TYR A 1 483 ? 25.603 -7.438 -8.387 1.00 84.94 483 TYR A CA 1
ATOM 3877 C C . TYR A 1 483 ? 26.622 -6.584 -7.625 1.00 84.94 483 TYR A C 1
ATOM 3879 O O . TYR A 1 483 ? 27.746 -7.027 -7.380 1.00 84.94 483 TYR A O 1
ATOM 3887 N N . PRO A 1 484 ? 26.252 -5.355 -7.229 1.00 86.88 484 PRO A N 1
ATOM 3888 C CA . PRO A 1 484 ? 27.167 -4.476 -6.519 1.00 86.88 484 PRO A CA 1
ATOM 3889 C C . PRO A 1 484 ? 27.340 -4.895 -5.057 1.00 86.88 484 PRO A C 1
ATOM 3891 O O . PRO A 1 484 ? 26.423 -5.430 -4.428 1.00 86.88 484 PRO A O 1
ATOM 3894 N N . TYR A 1 485 ? 28.515 -4.588 -4.508 1.00 84.25 485 TYR A N 1
ATOM 3895 C CA . TYR A 1 485 ? 28.841 -4.762 -3.089 1.00 84.25 485 TYR A CA 1
ATOM 3896 C C . TYR A 1 485 ? 28.084 -3.786 -2.180 1.00 84.25 485 TYR A C 1
ATOM 3898 O O . TYR A 1 485 ? 27.854 -4.088 -1.013 1.00 84.25 485 TYR A O 1
ATOM 3906 N N . GLU A 1 486 ? 27.625 -2.658 -2.715 1.00 82.12 486 GLU A N 1
ATOM 3907 C CA . GLU A 1 486 ? 26.899 -1.625 -1.975 1.00 82.12 486 GLU A CA 1
ATOM 3908 C C . GLU A 1 486 ? 25.607 -1.242 -2.708 1.00 82.12 486 GLU A C 1
ATOM 3910 O O . GLU A 1 486 ? 25.492 -1.385 -3.928 1.00 82.12 486 GLU A O 1
ATOM 3915 N N . TRP A 1 487 ? 24.612 -0.777 -1.954 1.00 82.56 487 TRP A N 1
ATOM 3916 C CA . TRP A 1 487 ? 23.337 -0.279 -2.479 1.00 82.56 487 TRP A CA 1
ATOM 3917 C C . TRP A 1 487 ? 23.269 1.235 -2.263 1.00 82.56 487 TRP A C 1
ATOM 3919 O O . TRP A 1 487 ? 22.512 1.720 -1.421 1.00 82.56 487 TRP A O 1
ATOM 3929 N N . GLY A 1 488 ? 24.124 1.985 -2.962 1.00 76.44 488 GLY A N 1
ATOM 3930 C CA . GLY A 1 488 ? 24.401 3.384 -2.628 1.00 76.44 488 GLY A CA 1
ATOM 3931 C C . GLY A 1 488 ? 25.014 3.488 -1.229 1.00 76.44 488 GLY A C 1
ATOM 3932 O O . GLY A 1 488 ? 25.950 2.770 -0.905 1.00 76.44 488 GLY A O 1
ATOM 3933 N N . VAL A 1 489 ? 24.449 4.326 -0.356 1.00 71.88 489 VAL A N 1
ATOM 3934 C CA . VAL A 1 489 ? 24.916 4.466 1.042 1.00 71.88 489 VAL A CA 1
ATOM 3935 C C . VAL A 1 489 ? 24.495 3.312 1.976 1.00 71.88 489 VAL A C 1
ATOM 3937 O O . VAL A 1 489 ? 24.831 3.321 3.162 1.00 71.88 489 VAL A O 1
ATOM 3940 N N . GLY A 1 490 ? 23.727 2.340 1.471 1.00 68.44 490 GLY A N 1
ATOM 3941 C CA . GLY A 1 490 ? 23.270 1.158 2.203 1.00 68.44 490 GLY A CA 1
ATOM 3942 C C . GLY A 1 490 ? 24.155 -0.078 2.009 1.00 68.44 490 GLY A C 1
ATOM 3943 O O . GLY A 1 490 ? 24.900 -0.198 1.038 1.00 68.44 490 GLY A O 1
ATOM 3944 N N . LYS A 1 491 ? 24.034 -1.043 2.928 1.00 73.06 491 LYS A N 1
ATOM 3945 C CA . LYS A 1 491 ? 24.796 -2.303 2.895 1.00 73.06 491 LYS A CA 1
ATOM 3946 C C . LYS A 1 491 ? 24.071 -3.378 2.101 1.00 73.06 491 LYS A C 1
ATOM 3948 O O . LYS A 1 491 ? 22.897 -3.644 2.370 1.00 73.06 491 LYS A O 1
ATOM 3953 N N . SER A 1 492 ? 24.783 -4.039 1.189 1.00 78.25 492 SER A N 1
ATOM 3954 C CA . SER A 1 492 ? 24.212 -5.152 0.438 1.00 78.25 492 SER A CA 1
ATOM 3955 C C . SER A 1 492 ? 24.123 -6.427 1.279 1.00 78.25 492 SER A C 1
ATOM 3957 O O . SER A 1 492 ? 24.997 -6.758 2.083 1.00 78.25 492 SER A O 1
ATOM 3959 N N . ASN A 1 493 ? 23.030 -7.159 1.089 1.00 81.69 493 ASN A N 1
ATOM 3960 C CA . ASN A 1 493 ? 22.872 -8.513 1.597 1.00 81.69 493 ASN A CA 1
ATOM 3961 C C . ASN A 1 493 ? 21.985 -9.285 0.622 1.00 81.69 493 ASN A C 1
ATOM 3963 O O . ASN A 1 493 ? 20.797 -8.984 0.521 1.00 81.69 493 ASN A O 1
ATOM 3967 N N . TYR A 1 494 ? 22.539 -10.286 -0.059 1.00 86.19 494 TYR A N 1
ATOM 3968 C CA . TYR A 1 494 ? 21.823 -11.071 -1.071 1.00 86.19 494 TYR A CA 1
ATOM 3969 C C . TYR A 1 494 ? 21.493 -12.500 -0.629 1.00 86.19 494 TYR A C 1
ATOM 3971 O O . TYR A 1 494 ? 20.523 -13.070 -1.125 1.00 86.19 494 TYR A O 1
ATOM 3979 N N . GLY A 1 495 ? 22.261 -13.056 0.311 1.00 86.06 495 GLY A N 1
ATOM 3980 C CA . GLY A 1 495 ? 22.216 -14.478 0.637 1.00 86.06 495 GLY A CA 1
ATOM 3981 C C . GLY A 1 495 ? 21.185 -14.877 1.686 1.00 86.06 495 GLY A C 1
ATOM 3982 O O . GLY A 1 495 ? 20.650 -14.057 2.439 1.00 86.06 495 GLY A O 1
ATOM 3983 N N . MET A 1 496 ? 20.913 -16.178 1.729 1.00 88.25 496 MET A N 1
ATOM 3984 C CA . MET A 1 496 ? 20.246 -16.828 2.856 1.00 88.25 496 MET A CA 1
ATOM 3985 C C . MET A 1 496 ? 21.269 -17.230 3.931 1.00 88.25 496 MET A C 1
ATOM 3987 O O . MET A 1 496 ? 22.474 -17.285 3.691 1.00 88.25 496 MET A O 1
ATOM 3991 N N . ASP A 1 497 ? 20.787 -17.526 5.135 1.00 85.69 497 ASP A N 1
ATOM 3992 C CA . ASP A 1 497 ? 21.593 -18.054 6.232 1.00 85.69 497 ASP A CA 1
ATOM 3993 C C . ASP A 1 497 ? 22.214 -19.404 5.830 1.00 85.69 497 ASP A C 1
ATOM 3995 O O . ASP A 1 497 ? 21.525 -20.423 5.746 1.00 85.69 497 ASP A O 1
ATOM 3999 N N . ALA A 1 498 ? 23.530 -19.418 5.605 1.00 83.75 498 ALA A N 1
ATOM 4000 C CA . ALA A 1 498 ? 24.266 -20.612 5.191 1.00 83.75 498 ALA A CA 1
ATOM 4001 C C . ALA A 1 498 ? 24.170 -21.772 6.203 1.00 83.75 498 ALA A C 1
ATOM 4003 O O . ALA A 1 498 ? 24.292 -22.935 5.822 1.00 83.75 498 ALA A O 1
ATOM 4004 N N . GLY A 1 499 ? 23.907 -21.483 7.487 1.00 82.25 499 GLY A N 1
ATOM 4005 C CA . GLY A 1 499 ? 23.648 -22.516 8.495 1.00 82.25 499 GLY A CA 1
ATOM 4006 C C . GLY A 1 499 ? 22.300 -23.223 8.304 1.00 82.25 499 GLY A C 1
ATOM 4007 O O . GLY A 1 499 ? 22.114 -24.337 8.783 1.00 82.25 499 GLY A O 1
ATOM 4008 N N . ILE A 1 500 ? 21.364 -22.593 7.591 1.00 89.12 500 ILE A N 1
ATOM 4009 C CA . ILE A 1 500 ? 20.085 -23.184 7.186 1.00 89.12 500 ILE A CA 1
ATOM 4010 C C . ILE A 1 500 ? 20.228 -23.909 5.850 1.00 89.12 500 ILE A C 1
ATOM 4012 O O . ILE A 1 500 ? 19.728 -25.022 5.711 1.00 89.12 500 ILE A O 1
ATOM 4016 N N . THR A 1 501 ? 20.879 -23.294 4.860 1.00 89.81 501 THR A N 1
ATOM 4017 C CA . THR A 1 501 ? 20.931 -23.858 3.501 1.00 89.81 501 THR A CA 1
ATOM 4018 C C . THR A 1 501 ? 21.901 -25.032 3.378 1.00 89.81 501 THR A C 1
ATOM 4020 O O . THR A 1 501 ? 21.662 -25.919 2.554 1.00 89.81 501 THR A O 1
ATOM 4023 N N . GLY A 1 502 ? 22.942 -25.076 4.220 1.00 88.31 502 GLY A N 1
ATOM 4024 C CA . GLY A 1 502 ? 23.900 -26.182 4.304 1.00 88.31 502 GLY A CA 1
ATOM 4025 C C . GLY A 1 502 ? 23.437 -27.383 5.141 1.00 88.31 502 GLY A C 1
ATOM 4026 O O . GLY A 1 502 ? 23.995 -28.468 5.002 1.00 88.31 502 GLY A O 1
ATOM 4027 N N . ASP A 1 503 ? 22.414 -27.231 5.990 1.00 91.62 503 ASP A N 1
ATOM 4028 C CA . ASP A 1 503 ? 21.820 -28.342 6.747 1.00 91.62 503 ASP A CA 1
ATOM 4029 C C . ASP A 1 503 ? 20.731 -29.027 5.910 1.00 91.62 503 ASP A C 1
ATOM 4031 O O . ASP A 1 503 ? 19.750 -28.397 5.519 1.00 91.62 503 ASP A O 1
ATOM 4035 N N . HIS A 1 504 ? 20.864 -30.333 5.662 1.00 92.88 504 HIS A N 1
ATOM 4036 C CA . HIS A 1 504 ? 19.941 -31.085 4.803 1.00 92.88 504 HIS A CA 1
ATOM 4037 C C . HIS A 1 504 ? 18.466 -30.963 5.232 1.00 92.88 504 HIS A C 1
ATOM 4039 O O . HIS A 1 504 ? 17.581 -30.759 4.399 1.00 92.88 504 HIS A O 1
ATOM 4045 N N . LYS A 1 505 ? 18.183 -31.052 6.537 1.00 93.75 505 LYS A N 1
ATOM 4046 C CA . LYS A 1 505 ? 16.814 -31.004 7.070 1.00 93.75 505 LYS A CA 1
ATOM 4047 C C . LYS A 1 505 ? 16.213 -29.611 6.904 1.00 93.75 505 LYS A C 1
ATOM 4049 O O . LYS A 1 505 ? 15.037 -29.481 6.554 1.00 93.75 505 LYS A O 1
ATOM 4054 N N . TYR A 1 506 ? 16.983 -28.564 7.184 1.00 94.38 506 TYR A N 1
ATOM 4055 C CA . TYR A 1 506 ? 16.497 -27.195 7.026 1.00 94.38 506 TYR A CA 1
ATOM 4056 C C . TYR A 1 506 ? 16.418 -26.774 5.561 1.00 94.38 506 TYR A C 1
ATOM 4058 O O . TYR A 1 506 ? 15.456 -26.103 5.190 1.00 94.38 506 TYR A O 1
ATOM 4066 N N . ARG A 1 507 ? 17.329 -27.246 4.711 1.00 94.06 507 ARG A N 1
ATOM 4067 C CA . ARG A 1 507 ? 17.290 -27.046 3.261 1.00 94.06 507 ARG A CA 1
ATOM 4068 C C . ARG A 1 507 ? 15.981 -27.538 2.649 1.00 94.06 507 ARG A C 1
ATOM 4070 O O . ARG A 1 507 ? 15.306 -26.773 1.962 1.00 94.06 507 ARG A O 1
ATOM 4077 N N . GLU A 1 508 ? 15.565 -28.770 2.954 1.00 94.88 508 GLU A N 1
ATOM 4078 C CA . GLU A 1 508 ? 14.268 -29.297 2.500 1.00 94.88 508 GLU A CA 1
ATOM 4079 C C . GLU A 1 508 ? 13.093 -28.433 2.968 1.00 94.88 508 GLU A C 1
ATOM 4081 O O . GLU A 1 508 ? 12.130 -28.214 2.228 1.00 94.88 508 GLU A O 1
ATOM 4086 N N . LYS A 1 509 ? 13.163 -27.928 4.204 1.00 96.00 509 LYS A N 1
ATOM 4087 C CA . LYS A 1 509 ? 12.121 -27.070 4.763 1.00 96.00 509 LYS A CA 1
ATOM 4088 C C . LYS A 1 509 ? 12.066 -25.709 4.064 1.00 96.00 509 LYS A C 1
ATOM 4090 O O . LYS A 1 509 ? 10.967 -25.257 3.758 1.00 96.00 509 LYS A O 1
ATOM 4095 N N . VAL A 1 510 ? 13.209 -25.078 3.773 1.00 95.56 510 VAL A N 1
ATOM 4096 C CA . VAL A 1 510 ? 13.258 -23.825 2.995 1.00 95.56 510 VAL A CA 1
ATOM 4097 C C . VAL A 1 510 ? 12.651 -24.039 1.621 1.00 95.56 510 VAL A C 1
ATOM 4099 O O . VAL A 1 510 ? 11.793 -23.256 1.223 1.00 95.56 510 VAL A O 1
ATOM 4102 N N . LEU A 1 511 ? 13.036 -25.114 0.927 1.00 94.56 511 LEU A N 1
ATOM 4103 C CA . LEU A 1 511 ? 12.470 -25.440 -0.378 1.00 94.56 511 LEU A CA 1
ATOM 4104 C C . LEU A 1 511 ? 10.949 -25.549 -0.287 1.00 94.56 511 LEU A C 1
ATOM 4106 O O . LEU A 1 511 ? 10.268 -24.805 -0.981 1.00 94.56 511 LEU A O 1
ATOM 4110 N N . LYS A 1 512 ? 10.402 -26.360 0.628 1.00 94.50 512 LYS A N 1
ATOM 4111 C CA . LYS A 1 512 ? 8.944 -26.454 0.837 1.00 94.50 512 LYS A CA 1
ATOM 4112 C C . LYS A 1 512 ? 8.296 -25.087 1.082 1.00 94.50 512 LYS A C 1
ATOM 4114 O O . LYS A 1 512 ? 7.262 -24.800 0.490 1.00 94.50 512 LYS A O 1
ATOM 4119 N N . SER A 1 513 ? 8.918 -24.226 1.887 1.00 95.62 513 SER A N 1
ATOM 4120 C CA . SER A 1 513 ? 8.403 -22.880 2.158 1.00 95.62 513 SER A CA 1
ATOM 4121 C C . SER A 1 513 ? 8.381 -21.962 0.937 1.00 95.62 513 SER A C 1
ATOM 4123 O O . SER A 1 513 ? 7.451 -21.168 0.813 1.00 95.62 513 SER A O 1
ATOM 4125 N N . LEU A 1 514 ? 9.348 -22.069 0.021 1.00 94.31 514 LEU A N 1
ATOM 4126 C CA . LEU A 1 514 ? 9.379 -21.281 -1.221 1.00 94.31 514 LEU A CA 1
ATOM 4127 C C . LEU A 1 514 ? 8.234 -21.642 -2.182 1.00 94.31 514 LEU A C 1
ATOM 4129 O O . LEU A 1 514 ? 7.806 -20.797 -2.960 1.00 94.31 514 LEU A O 1
ATOM 4133 N N . TRP A 1 515 ? 7.705 -22.865 -2.092 1.00 92.25 515 TRP A N 1
ATOM 4134 C CA . TRP A 1 515 ? 6.553 -23.326 -2.880 1.00 92.25 515 TRP A CA 1
ATOM 4135 C C . TRP A 1 515 ? 5.202 -23.092 -2.195 1.00 92.25 515 TRP A C 1
ATOM 4137 O O . TRP A 1 515 ? 4.161 -23.277 -2.818 1.00 92.25 515 TRP A O 1
ATOM 4147 N N . ALA A 1 516 ? 5.200 -22.723 -0.913 1.00 92.19 516 ALA A N 1
ATOM 4148 C CA . ALA A 1 516 ? 3.997 -22.797 -0.091 1.00 92.19 516 ALA A CA 1
ATOM 4149 C C . ALA A 1 516 ? 2.961 -21.695 -0.368 1.00 92.19 516 ALA A C 1
ATOM 4151 O O . ALA A 1 516 ? 1.796 -21.860 -0.017 1.00 92.19 516 ALA A O 1
ATOM 4152 N N . ILE A 1 517 ? 3.380 -20.577 -0.967 1.00 91.75 517 ILE A N 1
ATOM 4153 C CA . ILE A 1 517 ? 2.505 -19.472 -1.376 1.00 91.75 517 ILE A CA 1
ATOM 4154 C C . ILE A 1 517 ? 2.947 -18.932 -2.746 1.00 91.75 517 ILE A C 1
ATOM 4156 O O . ILE A 1 517 ? 4.118 -19.095 -3.111 1.00 91.75 517 ILE A O 1
ATOM 4160 N N . PRO A 1 518 ? 2.065 -18.245 -3.498 1.00 92.69 518 PRO A N 1
ATOM 4161 C CA . PRO A 1 518 ? 2.437 -17.695 -4.795 1.00 92.69 518 PRO A CA 1
ATOM 4162 C C . PRO A 1 518 ? 3.530 -16.626 -4.686 1.00 92.69 518 PRO A C 1
ATOM 4164 O O . PRO A 1 518 ? 3.735 -15.997 -3.640 1.00 92.69 518 PRO A O 1
ATOM 4167 N N . SER A 1 519 ? 4.236 -16.407 -5.793 1.00 95.44 519 SER A N 1
ATOM 4168 C CA . SER A 1 519 ? 5.426 -15.553 -5.839 1.00 95.44 519 SER A CA 1
ATOM 4169 C C . SER A 1 519 ? 5.267 -14.442 -6.861 1.00 95.44 519 SER A C 1
ATOM 4171 O O . SER A 1 519 ? 4.870 -14.704 -7.988 1.00 95.44 519 SER A O 1
ATOM 4173 N N . TYR A 1 520 ? 5.656 -13.216 -6.531 1.00 98.06 520 TYR A N 1
ATOM 4174 C CA . TYR A 1 520 ? 5.953 -12.229 -7.563 1.00 98.06 520 TYR A CA 1
ATOM 4175 C C . TYR A 1 520 ? 7.364 -12.423 -8.103 1.00 98.06 520 TYR A C 1
ATOM 4177 O O . TYR A 1 520 ? 8.288 -12.736 -7.354 1.00 98.06 520 TYR A O 1
ATOM 4185 N N . SER A 1 521 ? 7.545 -12.150 -9.388 1.00 98.19 521 SER A N 1
ATOM 4186 C CA . SER A 1 521 ? 8.851 -11.995 -10.015 1.00 98.19 521 SER A CA 1
ATOM 4187 C C . SER A 1 521 ? 8.942 -10.640 -10.701 1.00 98.19 521 SER A C 1
ATOM 4189 O O . SER A 1 521 ? 8.059 -10.262 -11.469 1.00 98.19 521 SER A O 1
ATOM 4191 N N . VAL A 1 522 ? 10.002 -9.893 -10.410 1.00 98.44 522 VAL A N 1
ATOM 4192 C CA . VAL A 1 522 ? 10.284 -8.593 -11.020 1.00 98.44 522 VAL A CA 1
ATOM 4193 C C . VAL A 1 522 ? 11.507 -8.726 -11.914 1.00 98.44 522 VAL A C 1
ATOM 4195 O O . VAL A 1 522 ? 12.569 -9.120 -11.441 1.00 98.44 522 VAL A O 1
ATOM 4198 N N . ALA A 1 523 ? 11.364 -8.351 -13.185 1.00 98.06 523 ALA A N 1
ATOM 4199 C CA . ALA A 1 523 ? 12.467 -8.228 -14.131 1.00 98.06 523 ALA A CA 1
ATOM 4200 C C . ALA A 1 523 ? 12.771 -6.746 -14.387 1.00 98.06 523 ALA A C 1
ATOM 4202 O O . ALA A 1 523 ? 11.907 -5.991 -14.860 1.00 98.06 523 ALA A O 1
ATOM 4203 N N . ILE A 1 524 ? 13.990 -6.324 -14.066 1.00 96.06 524 ILE A N 1
ATOM 4204 C CA . ILE A 1 524 ? 14.418 -4.925 -14.102 1.00 96.06 524 ILE A CA 1
ATOM 4205 C C . ILE A 1 524 ? 15.919 -4.815 -14.396 1.00 96.06 524 ILE A C 1
ATOM 4207 O O . ILE A 1 524 ? 16.700 -5.651 -13.964 1.00 96.06 524 ILE A O 1
ATOM 4211 N N . GLU A 1 525 ? 16.327 -3.769 -15.112 1.00 93.12 525 GLU A N 1
ATOM 4212 C CA . GLU A 1 525 ? 17.747 -3.420 -15.296 1.00 93.12 525 GLU A CA 1
ATOM 4213 C C . GLU A 1 525 ? 18.412 -3.174 -13.933 1.00 93.12 525 GLU A C 1
ATOM 4215 O O . GLU A 1 525 ? 17.852 -2.468 -13.086 1.00 93.12 525 GLU A O 1
ATOM 4220 N N . HIS A 1 526 ? 19.590 -3.752 -13.697 1.00 89.25 526 HIS A N 1
ATOM 4221 C CA . HIS A 1 526 ? 20.239 -3.676 -12.386 1.00 89.25 526 HIS A CA 1
ATOM 4222 C C . HIS A 1 526 ? 20.617 -2.234 -12.012 1.00 89.25 526 HIS A C 1
ATOM 4224 O O . HIS A 1 526 ? 20.537 -1.856 -10.843 1.00 89.25 526 HIS A O 1
ATOM 4230 N N . GLU A 1 527 ? 20.942 -1.385 -12.988 1.00 90.25 527 GLU A N 1
ATOM 4231 C CA . GLU A 1 527 ? 21.259 0.031 -12.791 1.00 90.25 527 GLU A CA 1
ATOM 4232 C C . GLU A 1 527 ? 20.058 0.828 -12.288 1.00 90.25 527 GLU A C 1
ATOM 4234 O O . GLU A 1 527 ? 20.227 1.774 -11.517 1.00 90.25 527 GLU A O 1
ATOM 4239 N N . ASN A 1 528 ? 18.841 0.421 -12.658 1.00 93.19 528 ASN A N 1
ATOM 4240 C CA . ASN A 1 528 ? 17.613 1.031 -12.156 1.00 93.19 528 ASN A CA 1
ATOM 4241 C C . ASN A 1 528 ? 17.370 0.696 -10.682 1.00 93.19 528 ASN A C 1
ATOM 4243 O O . ASN A 1 528 ? 16.605 1.400 -10.025 1.00 93.19 528 ASN A O 1
ATOM 4247 N N . LEU A 1 529 ? 18.014 -0.343 -10.147 1.00 91.25 529 LEU A N 1
ATOM 4248 C CA . LEU A 1 529 ? 18.011 -0.644 -8.720 1.00 91.25 529 LEU A CA 1
ATOM 4249 C C . LEU A 1 529 ? 19.193 0.019 -8.019 1.00 91.25 529 LEU A C 1
ATOM 4251 O O . LEU A 1 529 ? 18.974 0.736 -7.052 1.00 91.25 529 LEU A O 1
ATOM 4255 N N . PHE A 1 530 ? 20.419 -0.168 -8.499 1.00 90.38 530 PHE A N 1
ATOM 4256 C CA . PHE A 1 530 ? 21.594 0.040 -7.651 1.00 90.38 530 PHE A CA 1
ATOM 4257 C C . PHE A 1 530 ? 22.570 1.127 -8.107 1.00 90.38 530 PHE A C 1
ATOM 4259 O O . PHE A 1 530 ? 23.491 1.424 -7.358 1.00 90.38 530 PHE A O 1
ATOM 4266 N N . SER A 1 531 ? 22.419 1.711 -9.302 1.00 89.12 531 SER A N 1
ATOM 4267 C CA . SER A 1 531 ? 23.385 2.722 -9.758 1.00 89.12 531 SER A CA 1
ATOM 4268 C C . SER A 1 531 ? 23.244 4.042 -8.996 1.00 89.12 531 SER A C 1
ATOM 4270 O O . SER A 1 531 ? 22.133 4.461 -8.676 1.00 89.12 531 SER A O 1
ATOM 4272 N N . ASP A 1 532 ? 24.348 4.758 -8.797 1.00 86.19 532 ASP A N 1
ATOM 4273 C CA . ASP A 1 532 ? 24.321 6.096 -8.189 1.00 86.19 532 ASP A CA 1
ATOM 4274 C C . ASP A 1 532 ? 23.632 7.144 -9.073 1.00 86.19 532 ASP A C 1
ATOM 4276 O O . ASP A 1 532 ? 23.249 8.206 -8.593 1.00 86.19 532 ASP A O 1
ATOM 4280 N N . GLU A 1 533 ? 23.456 6.879 -10.367 1.00 85.44 533 GLU A N 1
ATOM 4281 C CA . GLU A 1 533 ? 22.785 7.819 -11.265 1.00 85.44 533 GLU A CA 1
ATOM 4282 C C . GLU A 1 533 ? 21.264 7.668 -11.207 1.00 85.44 533 GLU A C 1
ATOM 4284 O O . GLU A 1 533 ? 20.541 8.661 -11.189 1.00 85.44 533 GLU A O 1
ATOM 4289 N N . ASN A 1 534 ? 20.767 6.426 -11.193 1.00 86.62 534 ASN A N 1
ATOM 4290 C CA . ASN A 1 534 ? 19.352 6.137 -11.411 1.00 86.62 534 ASN A CA 1
ATOM 4291 C C . ASN A 1 534 ? 18.783 5.041 -10.493 1.00 86.62 534 ASN A C 1
ATOM 4293 O O . ASN A 1 534 ? 17.596 4.744 -10.597 1.00 86.62 534 ASN A O 1
ATOM 4297 N N . GLY A 1 535 ? 19.551 4.450 -9.585 1.00 91.69 535 GLY A N 1
ATOM 4298 C CA . GLY A 1 535 ? 19.133 3.320 -8.756 1.00 91.69 535 GLY A CA 1
ATOM 4299 C C . GLY A 1 535 ? 18.129 3.675 -7.657 1.00 91.69 535 GLY A C 1
ATOM 4300 O O . GLY A 1 535 ? 18.409 4.506 -6.800 1.00 91.69 535 GLY A O 1
ATOM 4301 N N . ILE A 1 536 ? 16.969 3.010 -7.615 1.00 92.19 536 ILE A N 1
ATOM 4302 C CA . ILE A 1 536 ? 15.964 3.240 -6.558 1.00 92.19 536 ILE A CA 1
ATOM 4303 C C . ILE A 1 536 ? 16.321 2.628 -5.193 1.00 92.19 536 ILE A C 1
ATOM 4305 O O . ILE A 1 536 ? 15.689 2.991 -4.212 1.00 92.19 536 ILE A O 1
ATOM 4309 N N . TYR A 1 537 ? 17.289 1.714 -5.102 1.00 90.19 537 TYR A N 1
ATOM 4310 C CA . TYR A 1 537 ? 17.921 1.326 -3.831 1.00 90.19 537 TYR A CA 1
ATOM 4311 C C . TYR A 1 537 ? 18.990 2.337 -3.416 1.00 90.19 537 TYR A C 1
ATOM 4313 O O . TYR A 1 537 ? 19.029 2.714 -2.250 1.00 90.19 537 TYR A O 1
ATOM 4321 N N . ALA A 1 538 ? 19.809 2.805 -4.366 1.00 89.25 538 ALA A N 1
ATOM 4322 C CA . ALA A 1 538 ? 20.827 3.823 -4.094 1.00 89.25 538 ALA A CA 1
ATOM 4323 C C . ALA A 1 538 ? 20.207 5.146 -3.608 1.00 89.25 538 ALA A C 1
ATOM 4325 O O . ALA A 1 538 ? 20.778 5.816 -2.752 1.00 89.25 538 ALA A O 1
ATOM 4326 N N . HIS A 1 539 ? 19.003 5.460 -4.101 1.00 88.62 539 HIS A N 1
ATOM 4327 C CA . HIS A 1 539 ? 18.231 6.662 -3.775 1.00 88.62 539 HIS A CA 1
ATOM 4328 C C . HIS A 1 539 ? 16.822 6.320 -3.293 1.00 88.62 539 HIS A C 1
ATOM 4330 O O . HIS A 1 539 ? 15.799 6.718 -3.871 1.00 88.62 539 HIS A O 1
ATOM 4336 N N . ALA A 1 540 ? 16.748 5.508 -2.240 1.00 89.31 540 ALA A N 1
ATOM 4337 C CA . ALA A 1 540 ? 15.483 5.013 -1.711 1.00 89.31 540 ALA A CA 1
ATOM 4338 C C . ALA A 1 540 ? 14.537 6.141 -1.256 1.00 89.31 540 ALA A C 1
ATOM 4340 O O . ALA A 1 540 ? 13.315 5.958 -1.257 1.00 89.31 540 ALA A O 1
ATOM 4341 N N . GLY A 1 541 ? 15.056 7.327 -0.925 1.00 87.12 541 GLY A N 1
ATOM 4342 C CA . GLY A 1 541 ? 14.285 8.509 -0.553 1.00 87.12 541 GLY A CA 1
ATOM 4343 C C . GLY A 1 541 ? 13.575 9.222 -1.707 1.00 87.12 541 GLY A C 1
ATOM 4344 O O . GLY A 1 541 ? 12.652 9.991 -1.426 1.00 87.12 541 GLY A O 1
ATOM 4345 N N . TRP A 1 542 ? 13.899 8.950 -2.977 1.00 87.50 542 TRP A N 1
ATOM 4346 C CA . TRP A 1 542 ? 13.279 9.627 -4.127 1.00 87.50 542 TRP A CA 1
ATOM 4347 C C . TRP A 1 542 ? 11.758 9.432 -4.222 1.00 87.50 542 TRP A C 1
ATOM 4349 O O . TRP A 1 542 ? 11.212 8.354 -3.959 1.00 87.50 542 TRP A O 1
ATOM 4359 N N . HIS A 1 543 ? 11.053 10.483 -4.657 1.00 84.44 543 HIS A N 1
ATOM 4360 C CA . HIS A 1 543 ? 9.601 10.481 -4.839 1.00 84.44 543 HIS A CA 1
ATOM 4361 C C . HIS A 1 543 ? 9.141 10.956 -6.226 1.00 84.44 543 HIS A C 1
ATOM 4363 O O . HIS A 1 543 ? 9.916 11.290 -7.119 1.00 84.44 543 HIS A O 1
ATOM 4369 N N . GLY A 1 544 ? 7.818 10.954 -6.417 1.00 85.75 544 GLY A N 1
ATOM 4370 C CA . GLY A 1 544 ? 7.184 11.441 -7.639 1.00 85.75 544 GLY A CA 1
ATOM 4371 C C . GLY A 1 544 ? 7.388 10.517 -8.840 1.00 85.75 544 GLY A C 1
ATOM 4372 O O . GLY A 1 544 ? 7.678 9.328 -8.684 1.00 85.75 544 GLY A O 1
ATOM 4373 N N . ARG A 1 545 ? 7.163 11.074 -10.033 1.00 86.12 545 ARG A N 1
ATOM 4374 C CA . ARG A 1 545 ? 7.339 10.399 -11.328 1.00 86.12 545 ARG A CA 1
ATOM 4375 C C . ARG A 1 545 ? 8.810 10.140 -11.653 1.00 86.12 545 ARG A C 1
ATOM 4377 O O . ARG A 1 545 ? 9.120 9.076 -12.178 1.00 86.12 545 ARG A O 1
ATOM 4384 N N . LYS A 1 546 ? 9.704 11.056 -11.272 1.00 84.31 546 LYS A N 1
ATOM 4385 C CA . LYS A 1 546 ? 11.160 10.921 -11.443 1.00 84.31 546 LYS A CA 1
ATOM 4386 C C . LYS A 1 546 ? 11.764 9.708 -10.723 1.00 84.31 546 LYS A C 1
ATOM 4388 O O . LYS A 1 546 ? 12.789 9.198 -11.156 1.00 84.31 546 LYS A O 1
ATOM 4393 N N . ALA A 1 547 ? 11.120 9.213 -9.662 1.00 90.00 547 ALA A N 1
ATOM 4394 C CA . ALA A 1 547 ? 11.547 8.020 -8.926 1.00 90.00 547 ALA A CA 1
ATOM 4395 C C . ALA A 1 547 ? 11.059 6.696 -9.543 1.00 90.00 547 ALA A C 1
ATOM 4397 O O . ALA A 1 547 ? 11.447 5.630 -9.076 1.00 90.00 547 ALA A O 1
ATOM 4398 N N . GLU A 1 548 ? 10.166 6.728 -10.539 1.00 94.12 548 GLU A N 1
ATOM 4399 C CA . GLU A 1 548 ? 9.632 5.510 -11.160 1.00 94.12 548 GLU A CA 1
ATOM 4400 C C . GLU A 1 548 ? 10.652 4.918 -12.157 1.00 94.12 548 GLU A C 1
ATOM 4402 O O . GLU A 1 548 ? 11.241 5.633 -12.972 1.00 94.12 548 GLU A O 1
ATOM 4407 N N . ARG A 1 549 ? 10.854 3.598 -12.118 1.00 93.88 549 ARG A N 1
ATOM 4408 C CA . ARG A 1 549 ? 11.697 2.828 -13.048 1.00 93.88 549 ARG A CA 1
ATOM 4409 C C . ARG A 1 549 ? 10.879 1.827 -13.829 1.00 93.88 549 ARG A C 1
ATOM 4411 O O . ARG A 1 549 ? 9.880 1.325 -13.335 1.00 93.88 549 ARG A O 1
ATOM 4418 N N . ASN A 1 550 ? 11.278 1.552 -15.064 1.00 93.56 550 ASN A N 1
ATOM 4419 C CA . ASN A 1 550 ? 10.565 0.582 -15.885 1.00 93.56 550 ASN A CA 1
ATOM 4420 C C . ASN A 1 550 ? 10.923 -0.843 -15.441 1.00 93.56 550 ASN A C 1
ATOM 4422 O O . ASN A 1 550 ? 12.099 -1.186 -15.365 1.00 93.56 550 ASN A O 1
ATOM 4426 N N . CYS A 1 551 ? 9.919 -1.676 -15.193 1.00 97.00 551 CYS A N 1
ATOM 4427 C CA . CYS A 1 551 ? 10.091 -3.092 -14.891 1.00 97.00 551 CYS A CA 1
ATOM 4428 C C . CYS A 1 551 ? 8.972 -3.923 -15.531 1.00 97.00 551 CYS A C 1
ATOM 4430 O O . CYS A 1 551 ? 7.943 -3.396 -15.960 1.00 97.00 551 CYS A O 1
ATOM 4432 N N . SER A 1 552 ? 9.170 -5.236 -15.569 1.00 98.00 552 SER A N 1
ATOM 4433 C CA . SER A 1 552 ? 8.083 -6.200 -15.725 1.00 98.00 552 SER A CA 1
ATOM 4434 C C . SER A 1 552 ? 7.826 -6.855 -14.377 1.00 98.00 552 SER A C 1
ATOM 4436 O O . SER A 1 552 ? 8.779 -7.239 -13.705 1.00 98.00 552 SER A O 1
ATOM 4438 N N . ILE A 1 553 ? 6.561 -7.003 -14.000 1.00 98.25 553 ILE A N 1
ATOM 4439 C CA . ILE A 1 553 ? 6.140 -7.782 -12.839 1.00 98.25 553 ILE A CA 1
ATOM 4440 C C . ILE A 1 553 ? 5.281 -8.954 -13.305 1.00 98.25 553 ILE A C 1
ATOM 4442 O O . ILE A 1 553 ? 4.416 -8.816 -14.176 1.00 98.25 553 ILE A O 1
ATOM 4446 N N . GLU A 1 554 ? 5.550 -10.109 -12.718 1.00 97.94 554 GLU A N 1
ATOM 4447 C CA . GLU A 1 554 ? 4.826 -11.349 -12.931 1.00 97.94 554 GLU A CA 1
ATOM 4448 C C . GLU A 1 554 ? 4.307 -11.871 -11.598 1.00 97.94 554 GLU A C 1
ATOM 4450 O O . GLU A 1 554 ? 5.040 -11.848 -10.614 1.00 97.94 554 GLU A O 1
ATOM 4455 N N . LEU A 1 555 ? 3.064 -12.345 -11.562 1.00 96.88 555 LEU A N 1
ATOM 4456 C CA . LEU A 1 555 ? 2.590 -13.218 -10.493 1.00 96.88 555 LEU A CA 1
ATOM 4457 C C . LEU A 1 555 ? 2.744 -14.653 -10.980 1.00 96.88 555 LEU A C 1
ATOM 4459 O O . LEU A 1 555 ? 2.135 -15.023 -11.980 1.00 96.88 555 LEU A O 1
ATOM 4463 N N . LEU A 1 556 ? 3.592 -15.419 -10.306 1.00 94.44 556 LEU A N 1
ATOM 4464 C CA . LEU A 1 556 ? 3.894 -16.802 -10.627 1.00 94.44 556 LEU A CA 1
ATOM 4465 C C . LEU A 1 556 ? 2.864 -17.718 -9.950 1.00 94.44 556 LEU A C 1
ATOM 4467 O O . LEU A 1 556 ? 2.676 -17.602 -8.732 1.00 94.44 556 LEU A O 1
ATOM 4471 N N . PRO A 1 557 ? 2.225 -18.622 -10.710 1.00 81.94 557 PRO A N 1
ATOM 4472 C CA . PRO A 1 557 ? 1.254 -19.568 -10.172 1.00 81.94 557 PRO A CA 1
ATOM 4473 C C . PRO A 1 557 ? 1.909 -20.567 -9.202 1.00 81.94 557 PRO A C 1
ATOM 4475 O O . PRO A 1 557 ? 3.091 -20.900 -9.335 1.00 81.94 557 PRO A O 1
ATOM 4478 N N . THR A 1 558 ? 1.131 -21.067 -8.241 1.00 73.44 558 THR A N 1
ATOM 4479 C CA . THR A 1 558 ? 1.465 -22.243 -7.415 1.00 73.44 558 THR A CA 1
ATOM 4480 C C . THR A 1 558 ? 1.141 -23.545 -8.155 1.00 73.44 558 THR A C 1
ATOM 4482 O O . THR A 1 558 ? 0.360 -23.549 -9.106 1.00 73.44 558 THR A O 1
ATOM 4485 N N . GLU A 1 559 ? 1.732 -24.672 -7.730 1.00 66.81 559 GLU A N 1
ATOM 4486 C CA . GLU A 1 559 ? 1.521 -25.987 -8.378 1.00 66.81 559 GLU A CA 1
ATOM 4487 C C . GLU A 1 559 ? 0.056 -26.454 -8.360 1.00 66.81 559 GLU A C 1
ATOM 4489 O O . GLU A 1 559 ? -0.335 -27.259 -9.201 1.00 66.81 559 GLU A O 1
ATOM 4494 N N . ASP A 1 560 ? -0.761 -25.949 -7.433 1.00 69.75 560 ASP A N 1
ATOM 4495 C CA . ASP A 1 560 ? -2.186 -26.281 -7.322 1.00 69.75 560 ASP A CA 1
ATOM 4496 C C . ASP A 1 560 ? -3.062 -25.651 -8.423 1.00 69.75 560 ASP A C 1
ATOM 4498 O O . ASP A 1 560 ? -4.232 -26.014 -8.555 1.00 69.75 560 ASP A O 1
ATOM 4502 N N . GLY A 1 561 ? -2.512 -24.720 -9.214 1.00 66.06 561 GLY A N 1
ATOM 4503 C CA . GLY A 1 561 ? -3.169 -24.113 -10.371 1.00 66.06 561 GLY A CA 1
ATOM 4504 C C . GLY A 1 561 ? -4.376 -23.224 -10.051 1.00 66.06 561 GLY A C 1
ATOM 4505 O O . GLY A 1 561 ? -5.064 -22.807 -10.981 1.00 66.06 561 GLY A O 1
ATOM 4506 N N . GLN A 1 562 ? -4.637 -22.917 -8.773 1.00 71.12 562 GLN A N 1
ATOM 4507 C CA . GLN A 1 562 ? -5.788 -22.103 -8.348 1.00 71.12 562 GLN A CA 1
ATOM 4508 C C . GLN A 1 562 ? -5.666 -20.637 -8.785 1.00 71.12 562 GLN A C 1
ATOM 4510 O O . GLN A 1 562 ? -6.667 -19.956 -9.002 1.00 71.12 562 GLN A O 1
ATOM 4515 N N . GLU A 1 563 ? -4.436 -20.144 -8.933 1.00 80.88 563 GLU A N 1
ATOM 4516 C CA . GLU A 1 563 ? -4.139 -18.781 -9.358 1.00 80.88 563 GLU A CA 1
ATOM 4517 C C . GLU A 1 563 ? -3.262 -18.815 -10.618 1.00 80.88 563 GLU A C 1
ATOM 4519 O O . GLU A 1 563 ? -2.092 -19.165 -10.539 1.00 80.88 563 GLU A O 1
ATOM 4524 N N . HIS A 1 564 ? -3.813 -18.457 -11.787 1.00 82.12 564 HIS A N 1
ATOM 4525 C CA . HIS A 1 564 ? -3.114 -18.562 -13.084 1.00 82.12 564 HIS A CA 1
ATOM 4526 C C . HIS A 1 564 ? -1.973 -17.550 -13.289 1.00 82.12 564 HIS A C 1
ATOM 4528 O O . HIS A 1 564 ? -1.182 -17.707 -14.220 1.00 82.12 564 HIS A O 1
ATOM 4534 N N . GLY A 1 565 ? -1.884 -16.518 -12.446 1.00 91.50 565 GLY A N 1
ATOM 4535 C CA . GLY A 1 565 ? -0.855 -15.490 -12.551 1.00 91.50 565 GLY A CA 1
ATOM 4536 C C . GLY A 1 565 ? -1.088 -14.474 -13.676 1.00 91.50 565 GLY A C 1
ATOM 4537 O O . GLY A 1 565 ? -2.075 -14.512 -14.411 1.00 91.50 565 GLY A O 1
ATOM 4538 N N . PHE A 1 566 ? -0.174 -13.513 -13.801 1.00 95.06 566 PHE A N 1
ATOM 4539 C CA . PHE A 1 566 ? -0.189 -12.501 -14.866 1.00 95.06 566 PHE A CA 1
ATOM 4540 C C . PHE A 1 566 ? 1.221 -12.008 -15.170 1.00 95.06 566 PHE A C 1
ATOM 4542 O O . PHE A 1 566 ? 2.099 -12.092 -14.318 1.00 95.06 566 PHE A O 1
ATOM 4549 N N . GLN A 1 567 ? 1.430 -11.435 -16.358 1.00 96.06 567 GLN A N 1
ATOM 4550 C CA . GLN A 1 567 ? 2.618 -10.641 -16.684 1.00 96.06 567 GLN A CA 1
ATOM 4551 C C . GLN A 1 567 ? 2.187 -9.254 -17.152 1.00 96.06 567 GLN A C 1
ATOM 4553 O O . GLN A 1 567 ? 1.295 -9.122 -17.990 1.00 96.06 567 GLN A O 1
ATOM 4558 N N . ILE A 1 568 ? 2.820 -8.213 -16.614 1.00 96.94 568 ILE A N 1
ATOM 4559 C CA . ILE A 1 568 ? 2.539 -6.826 -16.986 1.00 96.94 568 ILE A CA 1
ATOM 4560 C C . ILE A 1 568 ? 3.776 -5.948 -16.775 1.00 96.94 568 ILE A C 1
ATOM 4562 O O . ILE A 1 568 ? 4.545 -6.134 -15.834 1.00 96.94 568 ILE A O 1
ATOM 4566 N N . ASN A 1 569 ? 3.962 -4.952 -17.638 1.00 96.00 569 ASN A N 1
ATOM 4567 C CA . ASN A 1 569 ? 4.977 -3.922 -17.428 1.00 96.00 569 ASN A CA 1
ATOM 4568 C C . ASN A 1 569 ? 4.441 -2.816 -16.512 1.00 96.00 569 ASN A C 1
ATOM 4570 O O . ASN A 1 569 ? 3.277 -2.416 -16.616 1.00 96.00 569 ASN A O 1
ATOM 4574 N N . ALA A 1 570 ? 5.297 -2.293 -15.640 1.00 97.00 570 ALA A N 1
ATOM 4575 C CA . ALA A 1 570 ? 4.926 -1.299 -14.645 1.00 97.00 570 ALA A CA 1
ATOM 4576 C C . ALA A 1 570 ? 6.079 -0.336 -14.341 1.00 97.00 570 ALA A C 1
ATOM 4578 O O . ALA A 1 570 ? 7.256 -0.654 -14.518 1.00 97.00 570 ALA A O 1
ATOM 4579 N N . GLY A 1 571 ? 5.722 0.837 -13.827 1.00 96.69 571 GLY A N 1
ATOM 4580 C CA . GLY A 1 571 ? 6.656 1.699 -13.117 1.00 96.69 571 GLY A CA 1
ATOM 4581 C C . GLY A 1 571 ? 6.850 1.167 -11.703 1.00 96.69 571 GLY A C 1
ATOM 4582 O O . GLY A 1 571 ? 5.859 0.943 -11.017 1.00 96.69 571 GLY A O 1
ATOM 4583 N N . ILE A 1 572 ? 8.080 0.980 -11.244 1.00 97.38 572 ILE A N 1
ATOM 4584 C CA . ILE A 1 572 ? 8.403 0.583 -9.869 1.00 97.38 572 ILE A CA 1
ATOM 4585 C C . ILE A 1 572 ? 9.145 1.708 -9.157 1.00 97.38 572 ILE A C 1
ATOM 4587 O O . ILE A 1 572 ? 9.960 2.399 -9.761 1.00 97.38 572 ILE A O 1
ATOM 4591 N N . ARG A 1 573 ? 8.872 1.903 -7.869 1.00 94.50 573 ARG A N 1
ATOM 4592 C CA . ARG A 1 573 ? 9.682 2.763 -6.996 1.00 94.50 573 ARG A CA 1
ATOM 4593 C C . ARG A 1 573 ? 9.644 2.278 -5.555 1.00 94.50 573 ARG A C 1
ATOM 4595 O O . ARG A 1 573 ? 8.750 1.509 -5.184 1.00 94.50 573 ARG A O 1
ATOM 4602 N N . MET A 1 574 ? 10.540 2.814 -4.732 1.00 93.19 574 MET A N 1
ATOM 4603 C CA . MET A 1 574 ? 10.515 2.569 -3.295 1.00 93.19 574 MET A CA 1
ATOM 4604 C C . MET A 1 574 ? 9.283 3.170 -2.627 1.00 93.19 574 MET A C 1
ATOM 4606 O O . MET A 1 574 ? 8.767 4.232 -2.994 1.00 93.19 574 MET A O 1
ATOM 4610 N N . ARG A 1 575 ? 8.787 2.456 -1.622 1.00 91.19 575 ARG A N 1
ATOM 4611 C CA . ARG A 1 575 ? 7.574 2.790 -0.885 1.00 91.19 575 ARG A CA 1
ATOM 4612 C C . ARG A 1 575 ? 7.838 2.844 0.611 1.00 91.19 575 ARG A C 1
ATOM 4614 O O . ARG A 1 575 ? 8.585 2.048 1.166 1.00 91.19 575 ARG A O 1
ATOM 4621 N N . GLY A 1 576 ? 7.127 3.767 1.252 1.00 86.25 576 GLY A N 1
ATOM 4622 C CA . GLY A 1 576 ? 7.169 4.011 2.688 1.00 86.25 576 GLY A CA 1
ATOM 4623 C C . GLY A 1 576 ? 7.847 5.335 3.011 1.00 86.25 576 GLY A C 1
ATOM 4624 O O . GLY A 1 576 ? 8.119 6.130 2.116 1.00 86.25 576 GLY A O 1
ATOM 4625 N N . GLY A 1 577 ? 8.043 5.590 4.297 1.00 82.81 577 GLY A N 1
ATOM 4626 C CA . GLY A 1 577 ? 8.698 6.788 4.807 1.00 82.81 577 GLY A CA 1
ATOM 4627 C C . GLY A 1 577 ? 9.993 6.404 5.504 1.00 82.81 577 GLY A C 1
ATOM 4628 O O . GLY A 1 577 ? 11.052 6.406 4.890 1.00 82.81 577 GLY A O 1
ATOM 4629 N N . PHE A 1 578 ? 9.881 6.027 6.776 1.00 81.12 578 PHE A N 1
ATOM 4630 C CA . PHE A 1 578 ? 10.990 5.540 7.600 1.00 81.12 578 PHE A CA 1
ATOM 4631 C C . PHE A 1 578 ? 11.694 4.307 7.001 1.00 81.12 578 PHE A C 1
ATOM 4633 O O . PHE A 1 578 ? 12.915 4.243 6.958 1.00 81.12 578 PHE A O 1
ATOM 4640 N N . SER A 1 579 ? 10.925 3.385 6.420 1.00 84.88 579 SER A N 1
ATOM 4641 C CA . SER A 1 579 ? 11.394 2.125 5.821 1.00 84.88 579 SER A CA 1
ATOM 4642 C C . SER A 1 579 ? 12.363 2.240 4.644 1.00 84.88 579 SER A C 1
ATOM 4644 O O . SER A 1 579 ? 12.837 1.227 4.137 1.00 84.88 579 SER A O 1
ATOM 4646 N N . ARG A 1 580 ? 12.577 3.453 4.130 1.00 88.12 580 ARG A N 1
ATOM 4647 C CA . ARG A 1 580 ? 13.459 3.738 2.990 1.00 88.12 580 ARG A CA 1
ATOM 4648 C C . ARG A 1 580 ? 14.787 4.342 3.428 1.00 88.12 580 ARG A C 1
ATOM 4650 O O . ARG A 1 580 ? 15.539 4.820 2.593 1.00 88.12 580 ARG A O 1
ATOM 4657 N N . GLN A 1 581 ? 15.050 4.383 4.732 1.00 83.69 581 GLN A N 1
ATOM 4658 C CA . GLN A 1 581 ? 16.342 4.826 5.224 1.00 83.69 581 GLN A CA 1
ATOM 4659 C C . GLN A 1 581 ? 17.446 3.891 4.707 1.00 83.69 581 GLN A C 1
ATOM 4661 O O . GLN A 1 581 ? 17.247 2.676 4.709 1.00 83.69 581 GLN A O 1
ATOM 4666 N N . PRO A 1 582 ? 18.617 4.425 4.328 1.00 80.06 582 PRO A N 1
ATOM 4667 C CA . PRO A 1 582 ? 19.670 3.636 3.688 1.00 80.06 582 PRO A CA 1
ATOM 4668 C C . PRO A 1 582 ? 20.184 2.418 4.462 1.00 80.06 582 PRO A C 1
ATOM 4670 O O . PRO A 1 582 ? 20.672 1.462 3.873 1.00 80.06 582 PRO A O 1
ATOM 4673 N N . HIS A 1 583 ? 20.090 2.430 5.792 1.00 78.56 583 HIS A N 1
ATOM 4674 C CA . HIS A 1 583 ? 20.539 1.307 6.618 1.00 78.56 583 HIS A CA 1
ATOM 4675 C C . HIS A 1 583 ? 19.519 0.158 6.698 1.00 78.56 583 HIS A C 1
ATOM 4677 O O . HIS A 1 583 ? 19.811 -0.870 7.310 1.00 78.56 583 HIS A O 1
ATOM 4683 N N . VAL A 1 584 ? 18.321 0.326 6.132 1.00 83.50 584 VAL A N 1
ATOM 4684 C CA . VAL A 1 584 ? 17.290 -0.714 6.073 1.00 83.50 584 VAL A CA 1
ATOM 4685 C C . VAL A 1 584 ? 17.522 -1.547 4.810 1.00 83.50 584 VAL A C 1
ATOM 4687 O O . VAL A 1 584 ? 17.375 -1.016 3.716 1.00 83.50 584 VAL A O 1
ATOM 4690 N N . PRO A 1 585 ? 17.839 -2.849 4.908 1.00 83.06 585 PRO A N 1
ATOM 4691 C CA . PRO A 1 585 ? 18.234 -3.626 3.731 1.00 83.06 585 PRO A CA 1
ATOM 4692 C C . PRO A 1 585 ? 17.044 -4.119 2.887 1.00 83.06 585 PRO A C 1
ATOM 4694 O O . PRO A 1 585 ? 17.191 -4.430 1.709 1.00 83.06 585 PRO A O 1
ATOM 4697 N N . LYS A 1 586 ? 15.844 -4.218 3.469 1.00 89.62 586 LYS A N 1
ATOM 4698 C CA . LYS A 1 586 ? 14.644 -4.698 2.770 1.00 89.62 586 LYS A CA 1
ATOM 4699 C C . LYS A 1 586 ? 13.623 -3.571 2.673 1.00 89.62 586 LYS A C 1
ATOM 4701 O O . LYS A 1 586 ? 13.055 -3.157 3.684 1.00 89.62 586 LYS A O 1
ATOM 4706 N N . HIS A 1 587 ? 13.340 -3.111 1.458 1.00 91.50 587 HIS A N 1
ATOM 4707 C CA . HIS A 1 587 ? 12.365 -2.048 1.208 1.00 91.50 587 HIS A CA 1
ATOM 4708 C C . HIS A 1 587 ? 11.058 -2.574 0.621 1.00 91.50 587 HIS A C 1
ATOM 4710 O O . HIS A 1 587 ? 11.020 -3.592 -0.063 1.00 91.50 587 HIS A O 1
ATOM 4716 N N . GLY A 1 588 ? 9.973 -1.837 0.860 1.00 94.25 588 GLY A N 1
ATOM 4717 C CA . GLY A 1 588 ? 8.707 -2.061 0.172 1.00 94.25 588 GLY A CA 1
ATOM 4718 C C . GLY A 1 588 ? 8.708 -1.409 -1.208 1.00 94.25 588 GLY A C 1
ATOM 4719 O O . GLY A 1 588 ? 9.287 -0.338 -1.396 1.00 94.25 588 GLY A O 1
ATOM 4720 N N . PHE A 1 589 ? 7.978 -1.999 -2.149 1.00 96.75 589 PHE A N 1
ATOM 4721 C CA . PHE A 1 589 ? 7.845 -1.487 -3.511 1.00 96.75 589 PHE A CA 1
ATOM 4722 C C . PHE A 1 589 ? 6.434 -0.982 -3.785 1.00 96.75 589 PHE A C 1
ATOM 4724 O O . PHE A 1 589 ? 5.451 -1.484 -3.237 1.00 96.75 589 PHE A O 1
ATOM 4731 N N . ARG A 1 590 ? 6.326 0.006 -4.671 1.00 96.81 590 ARG A N 1
ATOM 4732 C CA . ARG A 1 590 ? 5.064 0.378 -5.312 1.00 96.81 590 ARG A CA 1
ATOM 4733 C C . ARG A 1 590 ? 5.177 0.187 -6.811 1.00 96.81 590 ARG A C 1
ATOM 4735 O O . ARG A 1 590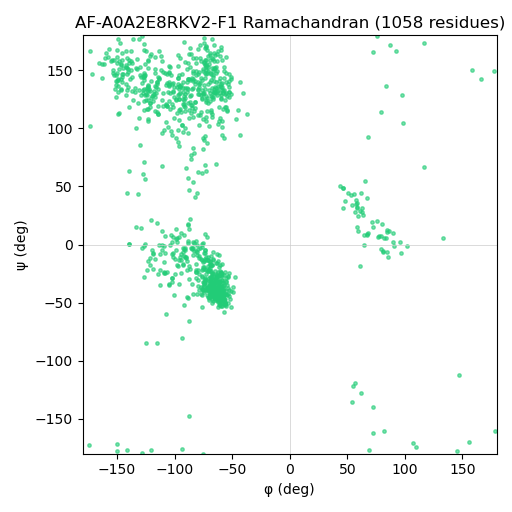 ? 6.111 0.711 -7.415 1.00 96.81 590 ARG A O 1
ATOM 4742 N N . PHE A 1 591 ? 4.172 -0.465 -7.383 1.00 97.69 591 PHE A N 1
ATOM 4743 C CA . PHE A 1 591 ? 4.012 -0.647 -8.818 1.00 97.69 591 PHE A CA 1
ATOM 4744 C C . PHE A 1 591 ? 2.924 0.280 -9.351 1.00 97.69 591 PHE A C 1
ATOM 4746 O O . PHE A 1 591 ? 1.870 0.434 -8.734 1.00 97.69 591 PHE A O 1
ATOM 4753 N N . PHE A 1 592 ? 3.178 0.893 -10.502 1.00 96.44 592 PHE A N 1
ATOM 4754 C CA . PHE A 1 592 ? 2.288 1.807 -11.200 1.00 96.44 592 PHE A CA 1
ATOM 4755 C C . PHE A 1 592 ? 1.984 1.295 -12.599 1.00 96.44 592 PHE A C 1
ATOM 4757 O O . PHE A 1 592 ? 2.877 1.159 -13.437 1.00 96.44 592 PHE A O 1
ATOM 4764 N N . PHE A 1 593 ? 0.700 1.103 -12.877 1.00 95.56 593 PHE A N 1
ATOM 4765 C CA . PHE A 1 593 ? 0.214 0.726 -14.196 1.00 95.56 593 PHE A CA 1
ATOM 4766 C C . PHE A 1 593 ? -0.180 2.001 -14.929 1.00 95.56 593 PHE A C 1
ATOM 4768 O O . PHE A 1 593 ? -1.044 2.761 -14.487 1.00 95.56 593 PHE A O 1
ATOM 4775 N N . ARG A 1 594 ? 0.544 2.315 -16.002 1.00 90.44 594 ARG A N 1
ATOM 4776 C CA . ARG A 1 594 ? 0.398 3.568 -16.745 1.00 90.44 594 ARG A CA 1
ATOM 4777 C C . ARG A 1 594 ? 0.709 3.324 -18.216 1.00 90.44 594 ARG A C 1
ATOM 4779 O O . ARG A 1 594 ? 1.591 2.513 -18.502 1.00 90.44 594 ARG A O 1
ATOM 4786 N N . PRO A 1 595 ? 0.100 4.100 -19.133 1.00 87.25 595 PRO A N 1
ATOM 4787 C CA . PRO A 1 595 ? 0.389 4.005 -20.560 1.00 87.25 595 PRO A CA 1
ATOM 4788 C C . PRO A 1 595 ? 1.884 4.030 -20.881 1.00 87.25 595 PRO A C 1
ATOM 4790 O O . PRO A 1 595 ? 2.316 3.266 -21.726 1.00 87.25 595 PRO A O 1
ATOM 4793 N N . ARG A 1 596 ? 2.688 4.812 -20.138 1.00 86.94 596 ARG A N 1
ATOM 4794 C CA . ARG A 1 596 ? 4.145 4.891 -20.323 1.00 86.94 596 ARG A CA 1
ATOM 4795 C C . ARG A 1 596 ? 4.857 3.536 -20.283 1.00 86.94 596 ARG A C 1
ATOM 4797 O O . ARG A 1 596 ? 5.817 3.338 -21.018 1.00 86.94 596 ARG A O 1
ATOM 4804 N N . TYR A 1 597 ? 4.405 2.637 -19.416 1.00 90.56 597 TYR A N 1
ATOM 4805 C CA . TYR A 1 597 ? 5.030 1.332 -19.207 1.00 90.56 597 TYR A CA 1
ATOM 4806 C C . TYR A 1 597 ? 4.335 0.225 -20.007 1.00 90.56 597 TYR A C 1
ATOM 4808 O O . TYR A 1 597 ? 4.923 -0.823 -20.246 1.00 90.56 597 TYR A O 1
ATOM 4816 N N . GLY A 1 598 ? 3.104 0.459 -20.462 1.00 88.62 598 GLY A N 1
ATOM 4817 C CA . GLY A 1 598 ? 2.291 -0.514 -21.180 1.00 88.62 598 GLY A CA 1
ATOM 4818 C C . GLY A 1 598 ? 0.817 -0.309 -20.858 1.00 88.62 598 GLY A C 1
ATOM 4819 O O . GLY A 1 598 ? 0.217 0.696 -21.235 1.00 88.62 598 GLY A O 1
ATOM 4820 N N . ALA A 1 599 ? 0.212 -1.261 -20.153 1.00 91.50 599 ALA A N 1
ATOM 4821 C CA . ALA A 1 599 ? -1.198 -1.175 -19.800 1.00 91.50 599 ALA A CA 1
ATOM 4822 C C . ALA A 1 599 ? -1.473 -0.063 -18.767 1.00 91.50 599 ALA A C 1
ATOM 4824 O O . ALA A 1 599 ? -0.741 0.130 -17.796 1.00 91.50 599 ALA A O 1
ATOM 4825 N N . ARG A 1 600 ? -2.585 0.662 -18.959 1.00 91.62 600 ARG A N 1
ATOM 4826 C CA . ARG A 1 600 ? -3.040 1.737 -18.055 1.00 91.62 600 ARG A CA 1
ATOM 4827 C C . ARG A 1 600 ? -3.489 1.225 -16.683 1.00 91.62 600 ARG A C 1
ATOM 4829 O O . ARG A 1 600 ? -3.517 2.001 -15.736 1.00 91.62 600 ARG A O 1
ATOM 4836 N N . ARG A 1 601 ? -3.909 -0.035 -16.597 1.00 94.62 601 ARG A N 1
ATOM 4837 C CA . ARG A 1 601 ? -4.399 -0.690 -15.381 1.00 94.62 601 ARG A CA 1
ATOM 4838 C C . ARG A 1 601 ? -3.990 -2.158 -15.419 1.00 94.62 601 ARG A C 1
ATOM 4840 O O . ARG A 1 601 ? -3.979 -2.750 -16.499 1.00 94.62 601 ARG A O 1
ATOM 4847 N N . LEU A 1 602 ? -3.707 -2.730 -14.258 1.00 96.50 602 LEU A N 1
ATOM 4848 C CA . LEU A 1 602 ? -3.744 -4.176 -14.076 1.00 96.50 602 LEU A CA 1
ATOM 4849 C C . LEU A 1 602 ? -5.213 -4.585 -13.988 1.00 96.50 602 LEU A C 1
ATOM 4851 O O . LEU A 1 602 ? -5.930 -4.030 -13.164 1.00 96.50 602 LEU A O 1
ATOM 4855 N N . LYS A 1 603 ? -5.660 -5.514 -14.833 1.00 96.06 603 LYS A N 1
ATOM 4856 C CA . LYS A 1 603 ? -6.998 -6.118 -14.766 1.00 96.06 603 LYS A CA 1
ATOM 4857 C C . LYS A 1 603 ? -6.830 -7.554 -14.294 1.00 96.06 603 LYS A C 1
ATOM 4859 O O . LYS A 1 603 ? -6.422 -8.400 -15.084 1.00 96.06 603 LYS A O 1
ATOM 4864 N N . TYR A 1 604 ? -7.040 -7.784 -13.007 1.00 94.19 604 TYR A N 1
ATOM 4865 C CA . TYR A 1 604 ? -6.783 -9.067 -12.366 1.00 94.19 604 TYR A CA 1
ATOM 4866 C C . TYR A 1 604 ? -7.505 -9.129 -11.020 1.00 94.19 604 TYR A C 1
ATOM 4868 O O . TYR A 1 604 ? -7.566 -8.122 -10.316 1.00 94.19 604 TYR A O 1
ATOM 4876 N N . ASP A 1 605 ? -8.023 -10.295 -10.641 1.00 92.50 605 ASP A N 1
ATOM 4877 C CA . ASP A 1 605 ? -8.679 -10.491 -9.347 1.00 92.50 605 ASP A CA 1
ATOM 4878 C C . ASP A 1 605 ? -7.659 -10.823 -8.247 1.00 92.50 605 ASP A C 1
ATOM 4880 O O . ASP A 1 605 ? -7.484 -11.975 -7.866 1.00 92.50 605 ASP A O 1
ATOM 4884 N N . LEU A 1 606 ? -6.945 -9.806 -7.753 1.00 92.25 606 LEU A N 1
ATOM 4885 C CA . LEU A 1 606 ? -5.842 -10.005 -6.798 1.00 92.25 606 LEU A CA 1
ATOM 4886 C C . LEU A 1 606 ? -6.284 -10.516 -5.420 1.00 92.25 606 LEU A C 1
ATOM 4888 O O . LEU A 1 606 ? -5.487 -11.130 -4.711 1.00 92.25 606 LEU A O 1
ATOM 4892 N N . PHE A 1 607 ? -7.508 -10.198 -4.995 1.00 92.75 607 PHE A N 1
ATOM 4893 C CA . PHE A 1 607 ? -7.946 -10.405 -3.609 1.00 92.75 607 PHE A CA 1
ATOM 4894 C C . PHE A 1 607 ? -9.239 -11.220 -3.481 1.00 92.75 607 PHE A C 1
ATOM 4896 O O . PHE A 1 607 ? -9.659 -11.496 -2.357 1.00 92.75 607 PHE A O 1
ATOM 4903 N N . GLY A 1 608 ? -9.849 -11.632 -4.598 1.00 89.94 608 GLY A N 1
ATOM 4904 C CA . GLY A 1 608 ? -11.064 -12.440 -4.611 1.00 89.94 608 GLY A CA 1
ATOM 4905 C C . GLY A 1 608 ? -12.307 -11.697 -4.114 1.00 89.94 608 GLY A C 1
ATOM 4906 O O . GLY A 1 608 ? -12.289 -10.499 -3.816 1.00 89.94 608 GLY A O 1
ATOM 4907 N N . GLY A 1 609 ? -13.429 -12.418 -4.038 1.00 88.19 609 GLY A N 1
ATOM 4908 C CA . GLY A 1 609 ? -14.687 -11.915 -3.476 1.00 88.19 609 GLY A CA 1
ATOM 4909 C C . GLY A 1 609 ? -15.160 -10.602 -4.112 1.00 88.19 609 GLY A C 1
ATOM 4910 O O . GLY A 1 609 ? -15.102 -10.432 -5.331 1.00 88.19 609 GLY A O 1
ATOM 4911 N N . ASN A 1 610 ? -15.599 -9.659 -3.276 1.00 88.75 610 ASN A N 1
ATOM 4912 C CA . ASN A 1 610 ? -16.077 -8.331 -3.680 1.00 88.75 610 ASN A CA 1
ATOM 4913 C C . ASN A 1 610 ? -14.968 -7.260 -3.767 1.00 88.75 610 ASN A C 1
ATOM 4915 O O . ASN A 1 610 ? -15.266 -6.066 -3.749 1.00 88.75 610 ASN A O 1
ATOM 4919 N N . ALA A 1 611 ? -13.693 -7.658 -3.810 1.00 94.00 611 ALA A N 1
ATOM 4920 C CA . ALA A 1 611 ? -12.591 -6.720 -3.991 1.00 94.00 611 ALA A CA 1
ATOM 4921 C C . ALA A 1 611 ? -12.548 -6.136 -5.417 1.00 94.00 611 ALA A C 1
ATOM 4923 O O . ALA A 1 611 ? -13.123 -6.691 -6.358 1.00 94.00 611 ALA A O 1
ATOM 4924 N N . ALA A 1 612 ? -11.824 -5.027 -5.577 1.00 93.69 612 ALA A N 1
ATOM 4925 C CA . ALA A 1 612 ? -11.559 -4.396 -6.862 1.00 93.69 612 ALA A CA 1
ATOM 4926 C C . ALA A 1 612 ? -10.909 -5.389 -7.843 1.00 93.69 612 ALA A C 1
ATOM 4928 O O . ALA A 1 612 ? -10.044 -6.182 -7.473 1.00 93.69 612 ALA A O 1
ATOM 4929 N N . LYS A 1 613 ? -11.331 -5.332 -9.111 1.00 93.62 613 LYS A N 1
ATOM 4930 C CA . LYS A 1 613 ? -10.852 -6.222 -10.192 1.00 93.62 613 LYS A CA 1
ATOM 4931 C C . LYS A 1 613 ? -9.876 -5.538 -11.148 1.00 93.62 613 LYS A C 1
ATOM 4933 O O . LYS A 1 613 ? -9.385 -6.135 -12.108 1.00 93.62 613 LYS A O 1
ATOM 4938 N N . GLU A 1 614 ? -9.601 -4.264 -10.907 1.00 95.06 614 GLU A N 1
ATOM 4939 C CA . GLU A 1 614 ? -8.610 -3.497 -11.639 1.00 95.06 614 GLU A CA 1
ATOM 4940 C C . GLU A 1 614 ? -7.853 -2.556 -10.710 1.00 95.06 614 GLU A C 1
ATOM 4942 O O . GLU A 1 614 ? -8.382 -2.118 -9.698 1.00 95.06 614 GLU A O 1
ATOM 4947 N N . PHE A 1 615 ? -6.605 -2.241 -11.060 1.00 95.06 615 PHE A N 1
ATOM 4948 C CA . PHE A 1 615 ? -5.712 -1.441 -10.229 1.00 95.06 615 PHE A CA 1
ATOM 4949 C C . PHE A 1 615 ? -4.898 -0.474 -11.086 1.00 95.06 615 PHE A C 1
ATOM 4951 O O . PHE A 1 615 ? -4.331 -0.846 -12.115 1.00 95.06 615 PHE A O 1
ATOM 4958 N N . SER A 1 616 ? -4.786 0.780 -10.642 1.00 93.88 616 SER A N 1
ATOM 4959 C CA . SER A 1 616 ? -3.820 1.746 -11.198 1.00 93.88 616 SER A CA 1
ATOM 4960 C C . SER A 1 616 ? -2.443 1.648 -10.534 1.00 93.88 616 SER A C 1
ATOM 4962 O O . SER A 1 616 ? -1.439 2.090 -11.094 1.00 93.88 616 SER A O 1
ATOM 4964 N N . HIS A 1 617 ? -2.393 1.075 -9.333 1.00 94.62 617 HIS A N 1
ATOM 4965 C CA . HIS A 1 617 ? -1.182 0.822 -8.570 1.00 94.62 617 HIS A CA 1
ATOM 4966 C C . HIS A 1 617 ? -1.441 -0.226 -7.489 1.00 94.62 617 HIS A C 1
ATOM 4968 O O . HIS A 1 617 ? -2.569 -0.357 -7.017 1.00 94.62 617 HIS A O 1
ATOM 4974 N N . ILE A 1 618 ? -0.381 -0.918 -7.079 1.00 96.00 618 ILE A N 1
ATOM 4975 C CA . ILE A 1 618 ? -0.367 -1.834 -5.932 1.00 96.00 618 ILE A CA 1
ATOM 4976 C C . ILE A 1 618 ? 0.920 -1.627 -5.131 1.00 96.00 618 ILE A C 1
ATOM 4978 O O . ILE A 1 618 ? 1.955 -1.254 -5.692 1.00 96.00 618 ILE A O 1
ATOM 4982 N N . ASP A 1 619 ? 0.861 -1.860 -3.822 1.00 96.00 619 ASP A N 1
ATOM 4983 C CA . ASP A 1 619 ? 2.045 -1.900 -2.965 1.00 96.00 619 ASP A CA 1
ATOM 4984 C C . ASP A 1 619 ? 2.432 -3.360 -2.702 1.00 96.00 619 ASP A C 1
ATOM 4986 O O . ASP A 1 619 ? 1.579 -4.158 -2.328 1.00 96.00 619 ASP A O 1
ATOM 4990 N N . LEU A 1 620 ? 3.721 -3.686 -2.800 1.00 96.69 620 LEU A N 1
ATOM 4991 C CA . LEU A 1 620 ? 4.301 -4.839 -2.113 1.00 96.69 620 LEU A CA 1
ATOM 4992 C C . LEU A 1 620 ? 4.940 -4.323 -0.827 1.00 96.69 620 LEU A C 1
ATOM 4994 O O . LEU A 1 620 ? 6.031 -3.746 -0.832 1.00 96.69 620 LEU A O 1
ATOM 4998 N N . ARG A 1 621 ? 4.216 -4.459 0.284 1.00 92.88 621 ARG A N 1
ATOM 4999 C CA . ARG A 1 621 ? 4.680 -4.050 1.611 1.00 92.88 621 ARG A CA 1
ATOM 5000 C C . ARG A 1 621 ? 5.606 -5.117 2.176 1.00 92.88 621 ARG A C 1
ATOM 5002 O O . ARG A 1 621 ? 5.296 -6.297 2.094 1.00 92.88 621 ARG A O 1
ATOM 5009 N N . CYS A 1 622 ? 6.676 -4.717 2.840 1.00 88.12 622 CYS A N 1
ATOM 5010 C CA . CYS A 1 622 ? 7.318 -5.557 3.846 1.00 88.12 622 CYS A CA 1
ATOM 5011 C C . CYS A 1 622 ? 6.987 -4.986 5.229 1.00 88.12 622 CYS A C 1
ATOM 5013 O O . CYS A 1 622 ? 6.805 -3.774 5.370 1.00 88.12 622 CYS A O 1
ATOM 5015 N N . SER A 1 623 ? 6.852 -5.855 6.230 1.00 86.00 623 SER A N 1
ATOM 5016 C CA . SER A 1 623 ? 6.756 -5.435 7.633 1.00 86.00 623 SER A CA 1
ATOM 5017 C C . SER A 1 623 ? 8.078 -4.806 8.032 1.00 86.00 623 SER A C 1
ATOM 5019 O O . SER A 1 623 ? 9.106 -5.405 7.757 1.00 86.00 623 SER A O 1
ATOM 5021 N N . GLN A 1 624 ? 8.072 -3.623 8.630 1.00 83.88 624 GLN A N 1
ATOM 5022 C CA . GLN A 1 624 ? 9.306 -2.883 8.889 1.00 83.88 624 GLN A CA 1
ATOM 5023 C C . GLN A 1 624 ? 9.611 -2.934 10.370 1.00 83.88 624 GLN A C 1
ATOM 5025 O O . GLN A 1 624 ? 10.605 -3.514 10.802 1.00 83.88 624 GLN A O 1
ATOM 5030 N N . ASN A 1 625 ? 8.698 -2.427 11.186 1.00 86.69 625 ASN A N 1
ATOM 5031 C CA . ASN A 1 625 ? 8.807 -2.605 12.616 1.00 86.69 625 ASN A CA 1
ATOM 5032 C C . ASN A 1 625 ? 8.471 -4.047 12.997 1.00 86.69 625 ASN A C 1
ATOM 5034 O O . ASN A 1 625 ? 7.594 -4.698 12.426 1.00 86.69 625 ASN A O 1
ATOM 5038 N N . TYR A 1 626 ? 9.200 -4.551 13.992 1.00 89.62 626 TYR A N 1
ATOM 5039 C CA . TYR A 1 626 ? 9.062 -5.927 14.462 1.00 89.62 626 TYR A CA 1
ATOM 5040 C C . TYR A 1 626 ? 9.257 -6.955 13.333 1.00 89.62 626 TYR A C 1
ATOM 5042 O O . TYR A 1 626 ? 8.505 -7.917 13.222 1.00 89.62 626 TYR A O 1
ATOM 5050 N N . ALA A 1 627 ? 10.258 -6.752 12.479 1.00 89.69 627 ALA A N 1
ATOM 5051 C CA . ALA A 1 627 ? 10.649 -7.703 11.444 1.00 89.69 627 ALA A CA 1
ATOM 5052 C C . ALA A 1 627 ? 12.108 -8.128 11.633 1.00 89.69 627 ALA A C 1
ATOM 5054 O O . ALA A 1 627 ? 12.879 -7.483 12.346 1.00 89.69 627 ALA A O 1
ATOM 5055 N N . TRP A 1 628 ? 12.511 -9.238 11.017 1.00 87.94 628 TRP A N 1
ATOM 5056 C CA . TRP A 1 628 ? 13.863 -9.758 11.237 1.00 87.94 628 TRP A CA 1
ATOM 5057 C C . TRP A 1 628 ? 14.945 -8.959 10.510 1.00 87.94 628 TRP A C 1
ATOM 5059 O O . TRP A 1 628 ? 15.984 -8.680 11.107 1.00 87.94 628 TRP A O 1
ATOM 5069 N N . HIS A 1 629 ? 14.659 -8.475 9.297 1.00 83.00 629 HIS A N 1
ATOM 5070 C CA . HIS A 1 629 ? 15.571 -7.598 8.551 1.00 83.00 629 HIS A CA 1
ATOM 5071 C C . HIS A 1 629 ? 15.775 -6.221 9.204 1.00 83.00 629 HIS A C 1
ATOM 5073 O O . HIS A 1 629 ? 16.684 -5.493 8.816 1.00 83.00 629 HIS A O 1
ATOM 5079 N N . HIS A 1 630 ? 14.940 -5.854 10.181 1.00 77.62 630 HIS A N 1
ATOM 5080 C CA . HIS A 1 630 ? 14.944 -4.548 10.825 1.00 77.62 630 HIS A CA 1
ATOM 5081 C C . HIS A 1 630 ? 14.947 -4.709 12.356 1.00 77.62 630 HIS A C 1
ATOM 5083 O O . HIS A 1 630 ? 13.914 -4.740 13.027 1.00 77.62 630 HIS A O 1
ATOM 5089 N N . GLY A 1 631 ? 16.151 -4.861 12.917 1.00 66.00 631 GLY A N 1
ATOM 5090 C CA . GLY A 1 631 ? 16.369 -4.892 14.367 1.00 66.00 631 GLY A CA 1
ATOM 5091 C C . GLY A 1 631 ? 16.176 -6.251 15.054 1.00 66.00 631 GLY A C 1
ATOM 5092 O O . GLY A 1 631 ? 16.198 -6.298 16.280 1.00 66.00 631 GLY A O 1
ATOM 5093 N N . PHE A 1 632 ? 16.041 -7.361 14.310 1.00 69.06 632 PHE A N 1
ATOM 5094 C CA . PHE A 1 632 ? 16.057 -8.731 14.861 1.00 69.06 632 PHE A CA 1
ATOM 5095 C C . PHE A 1 632 ? 14.987 -9.016 15.931 1.00 69.06 632 PHE A C 1
ATOM 5097 O O . PHE A 1 632 ? 15.225 -9.777 16.877 1.00 69.06 632 PHE A O 1
ATOM 5104 N N . SER A 1 633 ? 13.806 -8.416 15.790 1.00 78.00 633 SER A N 1
ATOM 5105 C CA . SER A 1 633 ? 12.803 -8.397 16.855 1.00 78.00 633 SER A CA 1
ATOM 5106 C C . SER A 1 633 ? 12.234 -9.783 17.183 1.00 78.00 633 SER A C 1
ATOM 5108 O O . SER A 1 633 ? 11.758 -10.495 16.300 1.00 78.00 633 SER A O 1
ATOM 5110 N N . SER A 1 634 ? 12.200 -10.129 18.473 1.00 83.75 634 SER A N 1
ATOM 5111 C CA . SER A 1 634 ? 11.439 -11.275 18.995 1.00 83.75 634 SER A CA 1
ATOM 5112 C C . SER A 1 634 ? 9.925 -11.069 18.919 1.00 83.75 634 SER A C 1
ATOM 5114 O O . SER A 1 634 ? 9.175 -12.027 19.040 1.00 83.75 634 SER A O 1
ATOM 5116 N N . LYS A 1 635 ? 9.464 -9.834 18.682 1.00 90.06 635 LYS A N 1
ATOM 5117 C CA . LYS A 1 635 ? 8.042 -9.494 18.555 1.00 90.06 635 LYS A CA 1
ATOM 5118 C C . LYS A 1 635 ? 7.531 -9.641 17.121 1.00 90.06 635 LYS A C 1
ATOM 5120 O O . LYS A 1 635 ? 6.519 -9.035 16.775 1.00 90.06 635 LYS A O 1
ATOM 5125 N N . ALA A 1 636 ? 8.229 -10.359 16.245 1.00 92.62 636 ALA A N 1
ATOM 5126 C CA . ALA A 1 636 ? 7.816 -10.458 14.852 1.00 92.62 636 ALA A CA 1
ATOM 5127 C C . ALA A 1 636 ? 6.495 -11.219 14.693 1.00 92.62 636 ALA A C 1
ATOM 5129 O O . ALA A 1 636 ? 6.368 -12.335 15.177 1.00 92.62 636 ALA A O 1
ATOM 5130 N N . LEU A 1 637 ? 5.527 -10.608 13.998 1.00 94.25 637 LEU A N 1
ATOM 5131 C CA . LEU A 1 637 ? 4.237 -11.230 13.649 1.00 94.25 637 LEU A CA 1
ATOM 5132 C C . LEU A 1 637 ? 3.917 -11.163 12.156 1.00 94.25 637 LEU A C 1
ATOM 5134 O O . LEU A 1 637 ? 3.175 -12.006 11.673 1.00 94.25 637 LEU A O 1
ATOM 5138 N N . TYR A 1 638 ? 4.428 -10.159 11.437 1.00 94.88 638 TYR A N 1
ATOM 5139 C CA . TYR A 1 638 ? 4.147 -9.863 10.022 1.00 94.88 638 TYR A CA 1
ATOM 5140 C C . TYR A 1 638 ? 2.679 -9.539 9.657 1.00 94.88 638 TYR A C 1
ATOM 5142 O O . TYR A 1 638 ? 2.443 -8.876 8.650 1.00 94.88 638 TYR A O 1
ATOM 5150 N N . VAL A 1 639 ? 1.695 -9.898 10.493 1.00 96.25 639 VAL A N 1
ATOM 5151 C CA . VAL A 1 639 ? 0.252 -9.757 10.196 1.00 96.25 639 VAL A CA 1
ATOM 5152 C C . VAL A 1 639 ? -0.443 -8.558 10.846 1.00 96.25 639 VAL A C 1
ATOM 5154 O O . VAL A 1 639 ? -1.597 -8.299 10.523 1.00 96.25 639 VAL A O 1
ATOM 5157 N N . ARG A 1 640 ? 0.222 -7.807 11.738 1.00 96.75 640 ARG A N 1
ATOM 5158 C CA . ARG A 1 640 ? -0.399 -6.732 12.549 1.00 96.75 640 ARG A CA 1
ATOM 5159 C C . ARG A 1 640 ? -1.199 -5.727 11.722 1.00 96.75 640 ARG A C 1
ATOM 5161 O O . ARG A 1 640 ? -2.381 -5.510 11.964 1.00 96.75 640 ARG A O 1
ATOM 5168 N N . ASP A 1 641 ? -0.559 -5.154 10.712 1.00 96.06 641 ASP A N 1
ATOM 5169 C CA . ASP A 1 641 ? -1.166 -4.146 9.845 1.00 96.06 641 ASP A CA 1
ATOM 5170 C C . ASP A 1 641 ? -2.356 -4.717 9.045 1.00 96.06 641 ASP A C 1
ATOM 5172 O O . ASP A 1 641 ? -3.420 -4.103 8.996 1.00 96.06 641 ASP A O 1
ATOM 5176 N N . GLN A 1 642 ? -2.231 -5.931 8.494 1.00 97.19 642 GLN A N 1
ATOM 5177 C CA . GLN A 1 642 ? -3.332 -6.586 7.777 1.00 97.19 642 GLN A CA 1
ATOM 5178 C C . GLN A 1 642 ? -4.495 -6.968 8.705 1.00 97.19 642 GLN A C 1
ATOM 5180 O O . GLN A 1 642 ? -5.645 -6.799 8.311 1.00 97.19 642 GLN A O 1
ATOM 5185 N N . LEU A 1 643 ? -4.224 -7.434 9.928 1.00 98.00 643 LEU A N 1
ATOM 5186 C CA . LEU A 1 643 ? -5.268 -7.788 10.893 1.00 98.00 643 LEU A CA 1
ATOM 5187 C C . LEU A 1 643 ? -6.132 -6.573 11.241 1.00 98.00 643 LEU A C 1
ATOM 5189 O O . LEU A 1 643 ? -7.351 -6.674 11.223 1.00 98.00 643 LEU A O 1
ATOM 5193 N N . ASN A 1 644 ? -5.528 -5.410 11.500 1.00 98.44 644 ASN A N 1
ATOM 5194 C CA . ASN A 1 644 ? -6.298 -4.205 11.824 1.00 98.44 644 ASN A CA 1
ATOM 5195 C C . ASN A 1 644 ? -7.158 -3.728 10.634 1.00 98.44 644 ASN A C 1
ATOM 5197 O O . ASN A 1 644 ? -8.274 -3.252 10.834 1.00 98.44 644 ASN A O 1
ATOM 5201 N N . ARG A 1 645 ? -6.693 -3.907 9.389 1.00 98.00 645 ARG A N 1
ATOM 5202 C CA . ARG A 1 645 ? -7.527 -3.663 8.196 1.00 98.00 645 ARG A CA 1
ATOM 5203 C C . ARG A 1 645 ? -8.654 -4.682 8.042 1.00 98.00 645 ARG A C 1
ATOM 5205 O O . ARG A 1 645 ? -9.748 -4.310 7.633 1.00 98.00 645 ARG A O 1
ATOM 5212 N N . ASP A 1 646 ? -8.405 -5.946 8.380 1.00 98.19 646 ASP A N 1
ATOM 5213 C CA . ASP A 1 646 ? -9.442 -6.982 8.385 1.00 98.19 646 ASP A CA 1
ATOM 5214 C C . ASP A 1 646 ? -10.525 -6.682 9.430 1.00 98.19 646 ASP A C 1
ATOM 5216 O O . ASP A 1 646 ? -11.699 -6.897 9.148 1.00 98.19 646 ASP A O 1
ATOM 5220 N N . LEU A 1 647 ? -10.150 -6.150 10.601 1.00 98.69 647 LEU A N 1
ATOM 5221 C CA . LEU A 1 647 ? -11.105 -5.690 11.613 1.00 98.69 647 LEU A CA 1
ATOM 5222 C C . LEU A 1 647 ? -11.968 -4.550 11.067 1.00 98.69 647 LEU A C 1
ATOM 5224 O O . LEU A 1 647 ? -13.188 -4.623 11.157 1.00 98.69 647 LEU A O 1
ATOM 5228 N N . GLN A 1 648 ? -11.364 -3.552 10.414 1.00 98.50 648 GLN A N 1
ATOM 5229 C CA . GLN A 1 648 ? -12.123 -2.463 9.791 1.00 98.50 648 GLN A CA 1
ATOM 5230 C C . GLN A 1 648 ? -13.098 -2.975 8.722 1.00 98.50 648 GLN A C 1
ATOM 5232 O O . GLN A 1 648 ? -14.249 -2.540 8.676 1.00 98.50 648 GLN A O 1
ATOM 5237 N N . LEU A 1 649 ? -12.666 -3.939 7.905 1.00 97.56 649 LEU A N 1
ATOM 5238 C CA . LEU A 1 649 ? -13.533 -4.583 6.923 1.00 97.56 649 LEU A CA 1
ATOM 5239 C C . LEU A 1 649 ? -14.678 -5.363 7.582 1.00 97.56 649 LEU A C 1
ATOM 5241 O O . LEU A 1 649 ? -15.819 -5.264 7.138 1.00 97.56 649 LEU A O 1
ATOM 5245 N N . ALA A 1 650 ? -14.390 -6.115 8.645 1.00 98.19 650 ALA A N 1
ATOM 5246 C CA . ALA A 1 650 ? -15.388 -6.880 9.389 1.00 98.19 650 ALA A CA 1
ATOM 5247 C C . ALA A 1 650 ? -16.430 -5.985 10.079 1.00 98.19 650 ALA A C 1
ATOM 5249 O O . ALA A 1 650 ? -17.573 -6.397 10.231 1.00 98.19 650 ALA A O 1
ATOM 5250 N N . MET A 1 651 ? -16.070 -4.746 10.428 1.00 98.25 651 MET A N 1
ATOM 5251 C CA . MET A 1 651 ? -17.007 -3.736 10.936 1.00 98.25 651 MET A CA 1
ATOM 5252 C C . MET A 1 651 ? -17.894 -3.104 9.846 1.00 98.25 651 MET A C 1
ATOM 5254 O O . MET A 1 651 ? -18.721 -2.247 10.152 1.00 98.25 651 MET A O 1
ATOM 5258 N N . GLY A 1 652 ? -17.742 -3.518 8.582 1.00 96.44 652 GLY A N 1
ATOM 5259 C CA . GLY A 1 652 ? -18.539 -3.039 7.450 1.00 96.44 652 GLY A CA 1
ATOM 5260 C C . GLY A 1 652 ? -17.966 -1.809 6.744 1.00 96.44 652 GLY A C 1
ATOM 5261 O O . GLY A 1 652 ? -18.639 -1.230 5.893 1.00 96.44 652 GLY A O 1
ATOM 5262 N N . HIS A 1 653 ? -16.731 -1.404 7.059 1.00 96.81 653 HIS A N 1
ATOM 5263 C CA . HIS A 1 653 ? -16.099 -0.231 6.451 1.00 96.81 653 HIS A CA 1
ATOM 5264 C C . HIS A 1 653 ? -15.178 -0.598 5.279 1.00 96.81 653 HIS A C 1
ATOM 5266 O O . HIS A 1 653 ? -14.596 -1.688 5.240 1.00 96.81 653 HIS A O 1
ATOM 5272 N N . PRO A 1 654 ? -14.965 0.321 4.318 1.00 94.69 654 PRO A N 1
ATOM 5273 C CA . PRO A 1 654 ? -13.886 0.185 3.349 1.00 94.69 654 PRO A CA 1
ATOM 5274 C C . PRO A 1 654 ? -12.535 0.054 4.065 1.00 94.69 654 PRO A C 1
ATOM 5276 O O . PRO A 1 654 ? -12.216 0.841 4.951 1.00 94.69 654 PRO A O 1
ATOM 5279 N N . ALA A 1 655 ? -11.719 -0.916 3.654 1.00 96.31 655 ALA A N 1
ATOM 5280 C CA . ALA A 1 655 ? -10.371 -1.122 4.183 1.00 96.31 655 ALA A CA 1
ATOM 5281 C C . ALA A 1 655 ? -9.467 -1.745 3.105 1.00 96.31 655 ALA A C 1
ATOM 5283 O O . ALA A 1 655 ? -9.929 -2.611 2.372 1.00 96.31 655 ALA A O 1
ATOM 5284 N N . PRO A 1 656 ? -8.193 -1.363 2.963 1.00 95.81 656 PRO A N 1
ATOM 5285 C CA . PRO A 1 656 ? -7.324 -1.941 1.942 1.00 95.81 656 PRO A CA 1
ATOM 5286 C C . PRO A 1 656 ? -7.150 -3.456 2.098 1.00 95.81 656 PRO A C 1
ATOM 5288 O O . PRO A 1 656 ? -6.733 -3.948 3.153 1.00 95.81 656 PRO A O 1
ATOM 5291 N N . ARG A 1 657 ? -7.446 -4.206 1.033 1.00 95.50 657 ARG A N 1
ATOM 5292 C CA . ARG A 1 657 ? -7.236 -5.658 1.003 1.00 95.50 657 ARG A CA 1
ATOM 5293 C C . ARG A 1 657 ? -5.748 -5.970 0.867 1.00 95.50 657 ARG A C 1
ATOM 5295 O O . ARG A 1 657 ? -4.962 -5.148 0.382 1.00 95.50 657 ARG A O 1
ATOM 5302 N N . GLY A 1 658 ? -5.363 -7.161 1.316 1.00 94.81 658 GLY A N 1
ATOM 5303 C CA . GLY A 1 658 ? -4.007 -7.651 1.143 1.00 94.81 658 GLY A CA 1
ATOM 5304 C C . GLY A 1 658 ? -3.854 -9.153 1.338 1.00 94.81 658 GLY A C 1
ATOM 5305 O O . GLY A 1 658 ? -4.659 -9.804 2.015 1.00 94.81 658 GLY A O 1
ATOM 5306 N N . ASN A 1 659 ? -2.810 -9.681 0.708 1.00 92.50 659 ASN A N 1
ATOM 5307 C CA . ASN A 1 659 ? -2.429 -11.090 0.702 1.00 92.50 659 ASN A CA 1
ATOM 5308 C C . ASN A 1 659 ? -0.903 -11.214 0.812 1.00 92.50 659 ASN A C 1
ATOM 5310 O O . ASN A 1 659 ? -0.176 -10.266 0.501 1.00 92.50 659 ASN A O 1
ATOM 5314 N N . PHE A 1 660 ? -0.407 -12.349 1.291 1.00 94.88 660 PHE A N 1
ATOM 5315 C CA . PHE A 1 660 ? 1.034 -12.580 1.399 1.00 94.88 660 PHE A CA 1
ATOM 5316 C C . PHE A 1 660 ? 1.575 -13.362 0.207 1.00 94.88 660 PHE A C 1
ATOM 5318 O O . PHE A 1 660 ? 0.935 -14.291 -0.287 1.00 94.88 660 PHE A O 1
ATOM 5325 N N . ARG A 1 661 ? 2.744 -12.948 -0.282 1.00 94.81 661 ARG A N 1
ATOM 5326 C CA . ARG A 1 661 ? 3.424 -13.514 -1.448 1.00 94.81 661 ARG A CA 1
ATOM 5327 C C . ARG A 1 661 ? 4.932 -13.487 -1.234 1.00 94.81 661 ARG A C 1
ATOM 5329 O O . ARG A 1 661 ? 5.456 -12.606 -0.549 1.00 94.81 661 ARG A O 1
ATOM 5336 N N . HIS A 1 662 ? 5.628 -14.423 -1.857 1.00 96.44 662 HIS A N 1
ATOM 5337 C CA . HIS A 1 662 ? 7.077 -14.332 -2.019 1.00 96.44 662 HIS A CA 1
ATOM 5338 C C . HIS A 1 662 ? 7.432 -13.277 -3.069 1.00 96.44 662 HIS A C 1
ATOM 5340 O O . HIS A 1 662 ? 6.607 -12.936 -3.918 1.00 96.44 662 HIS A O 1
ATOM 5346 N N . LEU A 1 663 ? 8.660 -12.766 -3.038 1.00 97.56 663 LEU A N 1
ATOM 5347 C CA . LEU A 1 663 ? 9.190 -11.880 -4.073 1.00 97.56 663 LEU A CA 1
ATOM 5348 C C . LEU A 1 663 ? 10.532 -12.393 -4.590 1.00 97.56 663 LEU A C 1
ATOM 5350 O O . LEU A 1 663 ? 11.435 -12.671 -3.805 1.00 97.56 663 LEU A O 1
ATOM 5354 N N . TYR A 1 664 ? 10.671 -12.419 -5.912 1.00 97.00 664 TYR A N 1
ATOM 5355 C CA . TYR A 1 664 ? 11.928 -12.581 -6.628 1.00 97.00 664 TYR A CA 1
ATOM 5356 C C . TYR A 1 664 ? 12.247 -11.314 -7.426 1.00 97.00 664 TYR A C 1
ATOM 5358 O O . TYR A 1 664 ? 11.367 -10.748 -8.074 1.00 97.00 664 TYR A O 1
ATOM 5366 N N . ILE A 1 665 ? 13.509 -10.889 -7.422 1.00 95.75 665 ILE A N 1
ATOM 5367 C CA . ILE A 1 665 ? 14.009 -9.776 -8.240 1.00 95.75 665 ILE A CA 1
ATOM 5368 C C . ILE A 1 665 ? 15.121 -10.323 -9.127 1.00 95.75 665 ILE A C 1
ATOM 5370 O O . ILE A 1 665 ? 16.109 -10.843 -8.618 1.00 95.75 665 ILE A O 1
ATOM 5374 N N . ASN A 1 666 ? 14.934 -10.265 -10.447 1.00 95.00 666 ASN A N 1
ATOM 5375 C CA . ASN A 1 666 ? 15.834 -10.858 -11.442 1.00 95.00 666 ASN A CA 1
ATOM 5376 C C . ASN A 1 666 ? 16.223 -12.315 -11.109 1.00 95.00 666 ASN A C 1
ATOM 5378 O O . ASN A 1 666 ? 17.358 -12.741 -11.304 1.00 95.00 666 ASN A O 1
ATOM 5382 N N . GLY A 1 667 ? 15.269 -13.081 -10.572 1.00 93.94 667 GLY A N 1
ATOM 5383 C CA . GLY A 1 667 ? 15.459 -14.479 -10.177 1.00 93.94 667 GLY A CA 1
ATOM 5384 C C . GLY A 1 667 ? 16.028 -14.703 -8.773 1.00 93.94 667 GLY A C 1
ATOM 5385 O O . GLY A 1 667 ? 15.956 -15.826 -8.286 1.00 93.94 667 GLY A O 1
ATOM 5386 N N . HIS A 1 668 ? 16.510 -13.669 -8.080 1.00 92.69 668 HIS A N 1
ATOM 5387 C CA . HIS A 1 668 ? 16.988 -13.786 -6.698 1.00 92.69 668 HIS A CA 1
ATOM 5388 C C . HIS A 1 668 ? 15.840 -13.672 -5.702 1.00 92.69 668 HIS A C 1
ATOM 5390 O O . HIS A 1 668 ? 15.010 -12.766 -5.805 1.00 92.69 668 HIS A O 1
ATOM 5396 N N . TYR A 1 669 ? 15.802 -14.564 -4.713 1.00 94.88 669 TYR A N 1
ATOM 5397 C CA . TYR A 1 669 ? 14.766 -14.544 -3.686 1.00 94.88 669 TYR A CA 1
ATOM 5398 C C . TYR A 1 669 ? 14.957 -13.378 -2.708 1.00 94.88 669 TYR A C 1
ATOM 5400 O O . TYR A 1 669 ? 16.012 -13.197 -2.094 1.00 94.88 669 TYR A O 1
ATOM 5408 N N . TRP A 1 670 ? 13.894 -12.600 -2.529 1.00 94.25 670 TRP A N 1
ATOM 5409 C CA . TRP A 1 670 ? 13.903 -11.358 -1.765 1.00 94.25 670 TRP A CA 1
ATOM 5410 C C . TRP A 1 670 ? 13.080 -11.415 -0.471 1.00 94.25 670 TRP A C 1
ATOM 5412 O O . TRP A 1 670 ? 13.149 -10.499 0.351 1.00 94.25 670 TRP A O 1
ATOM 5422 N N . GLY A 1 671 ? 12.320 -12.487 -0.245 1.00 94.81 671 GLY A N 1
ATOM 5423 C CA . GLY A 1 671 ? 11.558 -12.705 0.987 1.00 94.81 671 GLY A CA 1
ATOM 5424 C C . GLY A 1 671 ? 10.046 -12.534 0.849 1.00 94.81 671 GLY A C 1
ATOM 5425 O O . GLY A 1 671 ? 9.506 -12.361 -0.242 1.00 94.81 671 GLY A O 1
ATOM 5426 N N . LEU A 1 672 ? 9.379 -12.549 2.000 1.00 96.25 672 LEU A N 1
ATOM 5427 C CA . LEU A 1 672 ? 7.936 -12.422 2.169 1.00 96.25 672 LEU A CA 1
ATOM 5428 C C . LEU A 1 672 ? 7.485 -10.957 2.085 1.00 96.25 672 LEU A C 1
ATOM 5430 O O . LEU A 1 672 ? 8.069 -10.079 2.731 1.00 96.25 672 LEU A O 1
ATOM 5434 N N . TYR A 1 673 ? 6.420 -10.708 1.329 1.00 97.12 673 TYR A N 1
ATOM 5435 C CA . TYR A 1 673 ? 5.773 -9.409 1.164 1.00 97.12 673 TYR A CA 1
ATOM 5436 C C . TYR A 1 673 ? 4.253 -9.536 1.319 1.00 97.12 673 TYR A C 1
ATOM 5438 O O . TYR A 1 673 ? 3.662 -10.565 1.010 1.00 97.12 673 TYR A O 1
ATOM 5446 N N . ASN A 1 674 ? 3.609 -8.466 1.777 1.00 96.50 674 ASN A N 1
ATOM 5447 C CA . ASN A 1 674 ? 2.161 -8.297 1.777 1.00 96.50 674 ASN A CA 1
ATOM 5448 C C . ASN A 1 674 ? 1.770 -7.406 0.588 1.00 96.50 674 ASN A C 1
ATOM 5450 O O . ASN A 1 674 ? 2.054 -6.206 0.602 1.00 96.50 674 ASN A O 1
ATOM 5454 N N . THR A 1 675 ? 1.132 -7.964 -0.442 1.00 96.19 675 THR A N 1
ATOM 5455 C CA . THR A 1 675 ? 0.478 -7.151 -1.480 1.00 96.19 675 THR A CA 1
ATOM 5456 C C . THR A 1 675 ? -0.655 -6.390 -0.830 1.00 96.19 675 THR A C 1
ATOM 5458 O O . THR A 1 675 ? -1.425 -6.980 -0.075 1.00 96.19 675 THR A O 1
ATOM 5461 N N . CYS A 1 676 ? -0.796 -5.105 -1.126 1.00 95.12 676 CYS A N 1
ATOM 5462 C CA . CYS A 1 676 ? -1.838 -4.293 -0.527 1.00 95.12 676 CYS A CA 1
ATOM 5463 C C . CYS A 1 676 ? -2.365 -3.238 -1.499 1.00 95.12 676 CYS A C 1
ATOM 5465 O O . CYS A 1 676 ? -1.603 -2.593 -2.231 1.00 95.12 676 CYS A O 1
ATOM 5467 N N . GLU A 1 677 ? -3.682 -3.046 -1.472 1.00 95.56 677 GLU A N 1
ATOM 5468 C CA . GLU A 1 677 ? -4.322 -1.869 -2.052 1.00 95.56 677 GLU A CA 1
ATOM 5469 C C . GLU A 1 677 ? -3.872 -0.597 -1.342 1.00 95.56 677 GLU A C 1
ATOM 5471 O O . GLU A 1 677 ? -3.353 -0.625 -0.228 1.00 95.56 677 GLU A O 1
ATOM 5476 N N . ARG A 1 678 ? -4.105 0.559 -1.959 1.00 91.62 678 ARG A N 1
ATOM 5477 C CA . ARG A 1 678 ? -3.751 1.837 -1.352 1.00 91.62 678 ARG A CA 1
ATOM 5478 C C . ARG A 1 678 ? -4.962 2.770 -1.284 1.00 91.62 678 ARG A C 1
ATOM 5480 O O . ARG A 1 678 ? -5.572 3.012 -2.324 1.00 91.62 678 ARG A O 1
ATOM 5487 N N . PRO A 1 679 ? -5.261 3.357 -0.109 1.00 94.06 679 PRO A N 1
ATOM 5488 C CA . PRO A 1 679 ? -6.373 4.286 0.063 1.00 94.06 679 PRO A CA 1
ATOM 5489 C C . PRO A 1 679 ? -6.080 5.632 -0.617 1.00 94.06 679 PRO A C 1
ATOM 5491 O O . PRO A 1 679 ? -5.507 6.548 -0.026 1.00 94.06 679 PRO A O 1
ATOM 5494 N N . LYS A 1 680 ? -6.424 5.696 -1.905 1.00 93.75 680 LYS A N 1
ATOM 5495 C CA . LYS A 1 680 ? -6.384 6.851 -2.817 1.00 93.75 680 LYS A CA 1
ATOM 5496 C C . LYS A 1 680 ? -7.728 6.976 -3.540 1.00 93.75 680 LYS A C 1
ATOM 5498 O O . LYS A 1 680 ? -8.573 6.096 -3.400 1.00 93.75 680 LYS A O 1
ATOM 5503 N N . ALA A 1 681 ? -7.907 8.010 -4.359 1.00 95.19 681 ALA A N 1
ATOM 5504 C CA . ALA A 1 681 ? -9.169 8.268 -5.064 1.00 95.19 681 ALA A CA 1
ATOM 5505 C C . ALA A 1 681 ? -9.747 7.037 -5.795 1.00 95.19 681 ALA A C 1
ATOM 5507 O O . ALA A 1 681 ? -10.931 6.752 -5.690 1.00 95.19 681 ALA A O 1
ATOM 5508 N N . PHE A 1 682 ? -8.900 6.240 -6.455 1.00 93.38 682 PHE A N 1
ATOM 5509 C CA . PHE A 1 682 ? -9.324 5.018 -7.154 1.00 93.38 682 PHE A CA 1
ATOM 5510 C C . PHE A 1 682 ? -9.831 3.898 -6.214 1.00 93.38 682 PHE A C 1
ATOM 5512 O O . PHE A 1 682 ? -10.739 3.145 -6.558 1.00 93.38 682 PHE A O 1
ATOM 5519 N N . PHE A 1 683 ? -9.271 3.796 -5.004 1.00 95.38 683 PHE A N 1
ATOM 5520 C CA . PHE A 1 683 ? -9.807 2.920 -3.955 1.00 95.38 683 PHE A CA 1
ATOM 5521 C C . PHE A 1 683 ? -11.169 3.438 -3.470 1.00 95.38 683 PHE A C 1
ATOM 5523 O O . PHE A 1 683 ? -12.094 2.656 -3.273 1.00 95.38 683 PHE A O 1
ATOM 5530 N N . GLY A 1 684 ? -11.307 4.762 -3.339 1.00 94.94 684 GLY A N 1
ATOM 5531 C CA . GLY A 1 684 ? -12.583 5.413 -3.050 1.00 94.94 684 GLY A CA 1
ATOM 5532 C C . GLY A 1 684 ? -13.652 5.085 -4.095 1.00 94.94 684 GLY A C 1
ATOM 5533 O O . GLY A 1 684 ? -14.722 4.608 -3.733 1.00 94.94 684 GLY A O 1
ATOM 5534 N N . GLU A 1 685 ? -13.348 5.251 -5.382 1.00 94.69 685 GLU A N 1
ATOM 5535 C CA . GLU A 1 685 ? -14.235 4.878 -6.497 1.00 94.69 685 GLU A CA 1
ATOM 5536 C C . GLU A 1 685 ? -14.695 3.414 -6.386 1.00 94.69 685 GLU A C 1
ATOM 5538 O O . GLU A 1 685 ? -15.885 3.129 -6.495 1.00 94.69 685 GLU A O 1
ATOM 5543 N N . SER A 1 686 ? -13.770 2.500 -6.070 1.00 93.56 686 SER A N 1
ATOM 5544 C CA . SER A 1 686 ? -14.048 1.058 -6.003 1.00 93.56 686 SER A CA 1
ATOM 5545 C C . SER A 1 686 ? -14.948 0.641 -4.830 1.00 93.56 686 SER A C 1
ATOM 5547 O O . SER A 1 686 ? -15.701 -0.319 -4.964 1.00 93.56 686 SER A O 1
ATOM 5549 N N . TYR A 1 687 ? -14.864 1.319 -3.678 1.00 94.06 687 TYR A N 1
ATOM 5550 C CA . TYR A 1 687 ? -15.499 0.845 -2.433 1.00 94.06 687 TYR A CA 1
ATOM 5551 C C . TYR A 1 687 ? -16.468 1.829 -1.774 1.00 94.06 687 TYR A C 1
ATOM 5553 O O . TYR A 1 687 ? -17.308 1.421 -0.976 1.00 94.06 687 TYR A O 1
ATOM 5561 N N . ILE A 1 688 ? -16.353 3.123 -2.066 1.00 92.62 688 ILE A N 1
ATOM 5562 C CA . ILE A 1 688 ? -17.231 4.182 -1.544 1.00 92.62 688 ILE A CA 1
ATOM 5563 C C . ILE A 1 688 ? -18.256 4.604 -2.610 1.00 92.62 688 ILE A C 1
ATOM 5565 O O . ILE A 1 688 ? -19.394 4.933 -2.252 1.00 92.62 688 ILE A O 1
ATOM 5569 N N . GLY A 1 689 ? -17.884 4.539 -3.893 1.00 90.81 689 GLY A N 1
ATOM 5570 C CA . GLY A 1 689 ? -18.707 4.935 -5.039 1.00 90.81 689 GLY A CA 1
ATOM 5571 C C . GLY A 1 689 ? -18.501 6.391 -5.478 1.00 90.81 689 GLY A C 1
ATOM 5572 O O . GLY A 1 689 ? -17.912 7.197 -4.756 1.00 90.81 689 GLY A O 1
ATOM 5573 N N . GLY A 1 690 ? -18.997 6.721 -6.674 1.00 93.00 690 GLY A N 1
ATOM 5574 C CA . GLY A 1 690 ? -18.738 7.992 -7.364 1.00 93.00 690 GLY A CA 1
ATOM 5575 C C . GLY A 1 690 ? -17.466 7.960 -8.225 1.00 93.00 690 GLY A C 1
ATOM 5576 O O . GLY A 1 690 ? -16.703 6.999 -8.174 1.00 93.00 690 GLY A O 1
ATOM 5577 N N . ASP A 1 691 ? -17.238 9.009 -9.021 1.00 93.94 691 ASP A N 1
ATOM 5578 C CA . ASP A 1 691 ? -16.050 9.121 -9.885 1.00 93.94 691 ASP A CA 1
ATOM 5579 C C . ASP A 1 691 ? -14.799 9.514 -9.081 1.00 93.94 691 ASP A C 1
ATOM 5581 O O . ASP A 1 691 ? -14.878 10.327 -8.151 1.00 93.94 691 ASP A O 1
ATOM 5585 N N . LYS A 1 692 ? -13.635 8.963 -9.455 1.00 93.19 692 LYS A N 1
ATOM 5586 C CA . LYS A 1 692 ? -12.344 9.237 -8.799 1.00 93.19 692 LYS A CA 1
ATOM 5587 C C . LYS A 1 692 ? -11.988 10.733 -8.738 1.00 93.19 692 LYS A C 1
ATOM 5589 O O . LYS A 1 692 ? -11.308 11.138 -7.802 1.00 93.19 692 LYS A O 1
ATOM 5594 N N . ASP A 1 693 ? -12.399 11.544 -9.714 1.00 94.38 693 ASP A N 1
ATOM 5595 C CA . ASP A 1 693 ? -12.055 12.969 -9.795 1.00 94.38 693 ASP A CA 1
ATOM 5596 C C . ASP A 1 693 ? -12.884 13.817 -8.818 1.00 94.38 693 ASP A C 1
ATOM 5598 O O . ASP A 1 693 ? -12.526 14.959 -8.541 1.00 94.38 693 ASP A O 1
ATOM 5602 N N . GLY A 1 694 ? -13.941 13.239 -8.235 1.00 95.12 694 GLY A N 1
ATOM 5603 C CA . GLY A 1 694 ? -14.704 13.834 -7.137 1.00 95.12 694 GLY A CA 1
ATOM 5604 C C . GLY A 1 694 ? -14.128 13.568 -5.742 1.00 95.12 694 GLY A C 1
ATOM 5605 O O . GLY A 1 694 ? -14.702 14.049 -4.765 1.00 95.12 694 GLY A O 1
ATOM 5606 N N . PHE A 1 695 ? -13.045 12.788 -5.615 1.00 97.12 695 PHE A N 1
ATOM 5607 C CA . PHE A 1 695 ? -12.461 12.445 -4.316 1.00 97.12 695 PHE A CA 1
ATOM 5608 C C . PHE A 1 695 ? -11.381 13.427 -3.855 1.00 97.12 695 PHE A C 1
ATOM 5610 O O . PHE A 1 695 ? -10.372 13.620 -4.535 1.00 97.12 695 PHE A O 1
ATOM 5617 N N . ASP A 1 696 ? -11.531 13.897 -2.618 1.00 97.12 696 ASP A N 1
ATOM 5618 C CA . ASP A 1 696 ? -10.448 14.456 -1.817 1.00 97.12 696 ASP A CA 1
ATOM 5619 C C . ASP A 1 696 ? -9.899 13.347 -0.906 1.00 97.12 696 ASP A C 1
ATOM 5621 O O . ASP A 1 696 ? -10.637 12.696 -0.156 1.00 97.12 696 ASP A O 1
ATOM 5625 N N . VAL A 1 697 ? -8.588 13.101 -0.986 1.00 97.38 697 VAL A N 1
ATOM 5626 C CA . VAL A 1 697 ? -7.904 12.109 -0.144 1.00 97.38 697 VAL A CA 1
ATOM 5627 C C . VAL A 1 697 ? -6.781 12.765 0.629 1.00 97.38 697 VAL A C 1
ATOM 5629 O O . VAL A 1 697 ? -5.708 13.028 0.077 1.00 97.38 697 VAL A O 1
ATOM 5632 N N . VAL A 1 698 ? -7.002 12.958 1.923 1.00 95.88 698 VAL A N 1
ATOM 5633 C CA . VAL A 1 698 ? -6.075 13.636 2.826 1.00 95.88 698 VAL A CA 1
ATOM 5634 C C . VAL A 1 698 ? -5.318 12.645 3.698 1.00 95.88 698 VAL A C 1
ATOM 5636 O O . VAL A 1 698 ? -5.819 11.585 4.076 1.00 95.88 698 VAL A O 1
ATOM 5639 N N . LYS A 1 699 ? -4.068 12.975 4.005 1.00 93.44 699 LYS A N 1
ATOM 5640 C CA . LYS A 1 699 ? -3.241 12.233 4.958 1.00 93.44 699 LYS A CA 1
ATOM 5641 C C . LYS A 1 699 ? -2.142 13.132 5.500 1.00 93.44 699 LYS A C 1
ATOM 5643 O O . LYS A 1 699 ? -1.836 14.165 4.916 1.00 93.44 699 LYS A O 1
ATOM 5648 N N . ILE A 1 700 ? -1.459 12.676 6.539 1.00 89.44 700 ILE A N 1
ATOM 5649 C CA . ILE A 1 700 ? -0.246 13.334 7.022 1.00 89.44 700 ILE A CA 1
ATOM 5650 C C . ILE A 1 700 ? 0.982 12.981 6.171 1.00 89.44 700 ILE A C 1
ATOM 5652 O O . ILE A 1 700 ? 1.220 11.818 5.823 1.00 89.44 700 ILE A O 1
ATOM 5656 N N . MET A 1 701 ? 1.758 13.997 5.798 1.00 81.38 701 MET A N 1
ATOM 5657 C CA . MET A 1 701 ? 3.057 13.847 5.152 1.00 81.38 701 MET A CA 1
ATOM 5658 C C . MET A 1 701 ? 4.079 13.396 6.188 1.00 81.38 701 MET A C 1
ATOM 5660 O O . MET A 1 701 ? 4.195 14.001 7.241 1.00 81.38 701 MET A O 1
ATOM 5664 N N . GLY A 1 702 ? 4.859 12.360 5.913 1.00 72.31 702 GLY A N 1
ATOM 5665 C CA . GLY A 1 702 ? 5.861 11.898 6.867 1.00 72.31 702 GLY A CA 1
ATOM 5666 C C . GLY A 1 702 ? 6.858 10.944 6.234 1.00 72.31 702 GLY A C 1
ATOM 5667 O O . GLY A 1 702 ? 6.555 10.293 5.230 1.00 72.31 702 GLY A O 1
ATOM 5668 N N . GLY A 1 703 ? 8.042 10.863 6.842 1.00 73.44 703 GLY A N 1
ATOM 5669 C CA . GLY A 1 703 ? 9.097 9.928 6.462 1.00 73.44 703 GLY A CA 1
ATOM 5670 C C . GLY A 1 703 ? 10.391 10.566 5.963 1.00 73.44 703 GLY A C 1
ATOM 5671 O O . GLY A 1 703 ? 10.496 11.778 5.789 1.00 73.44 703 GLY A O 1
ATOM 5672 N N . TYR A 1 704 ? 11.384 9.704 5.746 1.00 74.94 704 TYR A N 1
ATOM 5673 C CA . TYR A 1 704 ? 12.628 10.044 5.062 1.00 74.94 704 TYR A CA 1
ATOM 5674 C C . TYR A 1 704 ? 12.320 10.440 3.617 1.00 74.94 704 TYR A C 1
ATOM 5676 O O . TYR A 1 704 ? 11.570 9.725 2.963 1.00 74.94 704 TYR A O 1
ATOM 5684 N N . SER A 1 705 ? 12.869 11.553 3.140 1.00 77.00 705 SER A N 1
ATOM 5685 C CA . SER A 1 705 ? 12.785 12.032 1.758 1.00 77.00 705 SER A CA 1
ATOM 5686 C C . SER A 1 705 ? 14.127 12.656 1.405 1.00 77.00 705 SER A C 1
ATOM 5688 O O . SER A 1 705 ? 14.701 13.376 2.221 1.00 77.00 705 SER A O 1
ATOM 5690 N N . GLU A 1 706 ? 14.605 12.380 0.199 1.00 76.56 706 GLU A N 1
ATOM 5691 C CA . GLU A 1 706 ? 15.803 13.016 -0.366 1.00 76.56 706 GLU A CA 1
ATOM 5692 C C . GLU A 1 706 ? 15.457 14.256 -1.207 1.00 76.56 706 GLU A C 1
ATOM 5694 O O . GLU A 1 706 ? 16.346 14.985 -1.633 1.00 76.56 706 GLU A O 1
ATOM 5699 N N . ASP A 1 707 ? 14.166 14.517 -1.434 1.00 69.31 707 ASP A N 1
ATOM 5700 C CA . ASP A 1 707 ? 13.707 15.720 -2.126 1.00 69.31 707 ASP A CA 1
ATOM 5701 C C . ASP A 1 707 ? 13.799 16.963 -1.219 1.00 69.31 707 ASP A C 1
ATOM 5703 O O . ASP A 1 707 ? 13.622 16.873 -0.002 1.00 69.31 707 ASP A O 1
ATOM 5707 N N . GLU A 1 708 ? 14.024 18.135 -1.828 1.00 55.75 708 GLU A N 1
ATOM 5708 C CA . GLU A 1 708 ? 14.228 19.437 -1.159 1.00 55.75 708 GLU A CA 1
ATOM 5709 C C . GLU A 1 708 ? 13.013 19.941 -0.344 1.00 55.75 708 GLU A C 1
ATOM 5711 O O . GLU A 1 708 ? 13.136 20.897 0.414 1.00 55.75 708 GLU A O 1
ATOM 5716 N N . ASP A 1 709 ? 11.850 19.287 -0.434 1.00 55.78 709 ASP A N 1
ATOM 5717 C CA . ASP A 1 709 ? 10.567 19.710 0.161 1.00 55.78 709 ASP A CA 1
ATOM 5718 C C . ASP A 1 709 ? 10.461 19.354 1.672 1.00 55.78 709 ASP A C 1
ATOM 5720 O O . ASP A 1 709 ? 9.462 18.815 2.159 1.00 55.78 709 ASP A O 1
ATOM 5724 N N . GLN A 1 710 ? 11.527 19.611 2.442 1.00 58.06 710 GLN A N 1
ATOM 5725 C CA . GLN A 1 710 ? 11.624 19.257 3.869 1.00 58.06 710 GLN A CA 1
ATOM 5726 C C . GLN A 1 710 ? 10.671 20.046 4.785 1.00 58.06 710 GLN A C 1
ATOM 5728 O O . GLN A 1 710 ? 10.420 19.603 5.916 1.00 58.06 710 GLN A O 1
ATOM 5733 N N . ASP A 1 711 ? 10.144 21.175 4.310 1.00 56.44 711 ASP A N 1
ATOM 5734 C CA . ASP A 1 711 ? 9.323 22.116 5.083 1.00 56.44 711 ASP A CA 1
ATOM 5735 C C . ASP A 1 711 ? 7.899 21.603 5.354 1.00 56.44 711 ASP A C 1
ATOM 5737 O O . ASP A 1 711 ? 7.268 22.019 6.321 1.00 56.44 711 ASP A O 1
ATOM 5741 N N . ARG A 1 712 ? 7.402 20.637 4.568 1.00 60.25 712 ARG A N 1
ATOM 5742 C CA . ARG A 1 712 ? 6.033 20.088 4.692 1.00 60.25 712 ARG A CA 1
ATOM 5743 C C . ARG A 1 712 ? 5.918 18.860 5.604 1.00 60.25 712 ARG A C 1
ATOM 5745 O O . ARG A 1 712 ? 4.885 18.187 5.638 1.00 60.25 712 ARG A O 1
ATOM 5752 N N . ARG A 1 713 ? 6.985 18.497 6.325 1.00 70.69 713 ARG A N 1
ATOM 5753 C CA . ARG A 1 713 ? 7.006 17.283 7.160 1.00 70.69 713 ARG A CA 1
ATOM 5754 C C . ARG A 1 713 ? 5.960 17.350 8.279 1.00 70.69 713 ARG A C 1
ATOM 5756 O O . ARG A 1 713 ? 5.884 18.318 9.029 1.00 70.69 713 ARG A O 1
ATOM 5763 N N . TYR A 1 714 ? 5.211 16.260 8.437 1.00 76.38 714 TYR A N 1
ATOM 5764 C CA . TYR A 1 714 ? 4.172 16.067 9.455 1.00 76.38 714 TYR A CA 1
ATOM 5765 C C . TYR A 1 714 ? 2.990 17.040 9.360 1.00 76.38 714 TYR A C 1
ATOM 5767 O O . TYR A 1 714 ? 2.343 17.311 10.372 1.00 76.38 714 TYR A O 1
ATOM 5775 N N . GLN A 1 715 ? 2.700 17.533 8.153 1.00 87.69 715 GLN A N 1
ATOM 5776 C CA . GLN A 1 715 ? 1.496 18.305 7.846 1.00 87.69 715 GLN A CA 1
ATOM 5777 C C . GLN A 1 715 ? 0.478 17.475 7.061 1.00 87.69 715 GLN A C 1
ATOM 5779 O O . GLN A 1 715 ? 0.853 16.609 6.262 1.00 87.69 715 GLN A O 1
ATOM 5784 N N . VAL A 1 716 ? -0.810 17.734 7.273 1.00 91.94 716 VAL A N 1
ATOM 5785 C CA . VAL A 1 716 ? -1.891 17.149 6.472 1.00 91.94 716 VAL A CA 1
ATOM 5786 C C . VAL A 1 716 ? -1.881 17.748 5.068 1.00 91.94 716 VAL A C 1
ATOM 5788 O O . VAL A 1 716 ? -1.786 18.959 4.891 1.00 91.94 716 VAL A O 1
ATOM 5791 N N . PHE A 1 717 ? -1.984 16.891 4.057 1.00 91.56 717 PHE A N 1
ATOM 5792 C CA . PHE A 1 717 ? -2.056 17.297 2.660 1.00 91.56 717 PHE A CA 1
ATOM 5793 C C . PHE A 1 717 ? -2.951 16.358 1.849 1.00 91.56 717 PHE A C 1
ATOM 5795 O O . PHE A 1 717 ? -3.153 15.190 2.202 1.00 91.56 717 PHE A O 1
ATOM 5802 N N . ALA A 1 718 ? -3.434 16.862 0.715 1.00 93.50 718 ALA A N 1
ATOM 5803 C CA . ALA A 1 718 ? -4.203 16.094 -0.248 1.00 93.50 718 ALA A CA 1
ATOM 5804 C C . ALA A 1 718 ? -3.265 15.287 -1.159 1.00 93.50 718 ALA A C 1
ATOM 5806 O O . ALA A 1 718 ? -2.389 15.828 -1.836 1.00 93.50 718 ALA A O 1
ATOM 5807 N N . THR A 1 719 ? -3.449 13.969 -1.190 1.00 91.50 719 THR A N 1
ATOM 5808 C CA . THR A 1 719 ? -2.784 13.074 -2.152 1.00 91.50 719 THR A CA 1
ATOM 5809 C C . THR A 1 719 ? -3.534 12.923 -3.468 1.00 91.50 719 THR A C 1
ATOM 5811 O O . THR A 1 719 ? -2.933 12.454 -4.440 1.00 91.50 719 THR A O 1
ATOM 5814 N N . ASP A 1 720 ? -4.820 13.263 -3.462 1.00 95.19 720 ASP A N 1
ATOM 5815 C CA . ASP A 1 720 ? -5.750 13.379 -4.582 1.00 95.19 720 ASP A CA 1
ATOM 5816 C C . ASP A 1 720 ? -6.769 14.471 -4.186 1.00 95.19 720 ASP A C 1
ATOM 5818 O O . ASP A 1 720 ? -7.049 14.624 -2.992 1.00 95.19 720 ASP A O 1
ATOM 5822 N N . GLY A 1 721 ? -7.282 15.238 -5.150 1.00 95.44 721 GLY A N 1
ATOM 5823 C CA . GLY A 1 721 ? -8.197 16.349 -4.877 1.00 95.44 721 GLY A CA 1
ATOM 5824 C C . GLY A 1 721 ? -7.514 17.562 -4.226 1.00 95.44 721 GLY A C 1
ATOM 5825 O O . GLY A 1 721 ? -6.414 17.953 -4.626 1.00 95.44 721 GLY A O 1
ATOM 5826 N N . ASN A 1 722 ? -8.175 18.190 -3.255 1.00 94.19 722 ASN A N 1
ATOM 5827 C CA . ASN A 1 722 ? -7.732 19.404 -2.566 1.00 94.19 722 ASN A CA 1
ATOM 5828 C C . ASN A 1 722 ? -8.069 19.374 -1.054 1.00 94.19 722 ASN A C 1
ATOM 5830 O O . ASN A 1 722 ? -8.533 18.369 -0.531 1.00 94.19 722 ASN A O 1
ATOM 5834 N N . MET A 1 723 ? -7.773 20.462 -0.331 1.00 94.75 723 MET A N 1
ATOM 5835 C CA . MET A 1 723 ? -7.921 20.541 1.133 1.00 94.75 723 MET A CA 1
ATOM 5836 C C . MET A 1 723 ? -9.204 21.237 1.614 1.00 94.75 723 MET A C 1
ATOM 5838 O O . MET A 1 723 ? -9.437 21.267 2.816 1.00 94.75 723 MET A O 1
ATOM 5842 N N . LYS A 1 724 ? -10.041 21.794 0.726 1.00 94.38 724 LYS A N 1
ATOM 5843 C CA . LYS A 1 724 ? -11.142 22.699 1.114 1.00 94.38 724 LYS A CA 1
ATOM 5844 C C . LYS A 1 724 ? -12.128 22.065 2.094 1.00 94.38 724 LYS A C 1
ATOM 5846 O O . LYS A 1 724 ? -12.431 22.668 3.114 1.00 94.38 724 LYS A O 1
ATOM 5851 N N . ILE A 1 725 ? -12.599 20.849 1.805 1.00 94.75 725 ILE A N 1
ATOM 5852 C CA . ILE A 1 725 ? -13.584 20.171 2.662 1.00 94.75 725 ILE A CA 1
ATOM 5853 C C . ILE A 1 725 ? -12.961 19.793 4.012 1.00 94.75 725 ILE A C 1
ATOM 5855 O O . ILE A 1 725 ? -13.610 19.907 5.045 1.00 94.75 725 ILE A O 1
ATOM 5859 N N . TRP A 1 726 ? -11.691 19.374 4.016 1.00 95.94 726 TRP A N 1
ATOM 5860 C CA . TRP A 1 726 ? -10.972 19.070 5.255 1.00 95.94 726 TRP A CA 1
ATOM 5861 C C . TRP A 1 726 ? -10.808 20.310 6.135 1.00 95.94 726 TRP A C 1
ATOM 5863 O O . TRP A 1 726 ? -11.071 20.241 7.328 1.00 95.94 726 TRP A O 1
ATOM 5873 N N . THR A 1 727 ? -10.411 21.440 5.545 1.00 95.25 727 THR A N 1
ATOM 5874 C CA . THR A 1 727 ? -10.296 22.716 6.260 1.00 95.25 727 THR A CA 1
ATOM 5875 C C . THR A 1 727 ? -11.639 23.144 6.846 1.00 95.25 727 THR A C 1
ATOM 5877 O O . THR A 1 727 ? -11.680 23.511 8.010 1.00 95.25 727 THR A O 1
ATOM 5880 N N . HIS A 1 728 ? -12.737 23.003 6.100 1.00 94.56 728 HIS A N 1
ATOM 5881 C CA . HIS A 1 728 ? -14.067 23.332 6.613 1.00 94.56 728 HIS A CA 1
ATOM 5882 C C . HIS A 1 728 ? -14.512 22.419 7.772 1.00 94.56 728 HIS A C 1
ATOM 5884 O O . HIS A 1 728 ? -15.048 22.893 8.770 1.00 94.56 728 HIS A O 1
ATOM 5890 N N . LEU A 1 729 ? -14.252 21.109 7.676 1.00 95.75 729 LEU A N 1
ATOM 5891 C CA . LEU A 1 729 ? -14.503 20.177 8.781 1.00 95.75 729 LEU A CA 1
ATOM 5892 C C . LEU A 1 729 ? -13.671 20.533 10.025 1.00 95.75 729 LEU A C 1
ATOM 5894 O O . LEU A 1 729 ? -14.160 20.413 11.147 1.00 95.75 729 LEU A O 1
ATOM 5898 N N . ASP A 1 730 ? -12.416 20.942 9.829 1.00 93.56 730 ASP A N 1
ATOM 5899 C CA . ASP A 1 730 ? -11.538 21.363 10.918 1.00 93.56 730 ASP A CA 1
ATOM 5900 C C . ASP A 1 730 ? -12.031 22.646 11.594 1.00 93.56 730 ASP A C 1
ATOM 5902 O O . ASP A 1 730 ? -12.078 22.678 12.819 1.00 93.56 730 ASP A O 1
ATOM 5906 N N . GLU A 1 731 ? -12.450 23.652 10.821 1.00 93.31 731 GLU A N 1
ATOM 5907 C CA . GLU A 1 731 ? -13.034 24.902 11.328 1.00 93.31 731 GLU A CA 1
ATOM 5908 C C . GLU A 1 731 ? -14.217 24.618 12.265 1.00 93.31 731 GLU A C 1
ATOM 5910 O O . GLU A 1 731 ? -14.188 25.045 13.416 1.00 93.31 731 GLU A O 1
ATOM 5915 N N . LEU A 1 732 ? -15.178 23.787 11.840 1.00 93.38 732 LEU A N 1
ATOM 5916 C CA . LEU A 1 732 ? -16.311 23.384 12.689 1.00 93.38 732 LEU A CA 1
ATOM 5917 C C . LEU A 1 732 ? -15.876 22.626 13.952 1.00 93.38 732 LEU A C 1
ATOM 5919 O O . LEU A 1 732 ? -16.510 22.726 14.997 1.00 93.38 732 LEU A O 1
ATOM 5923 N N . SER A 1 733 ? -14.778 21.864 13.893 1.00 92.56 733 SER A N 1
ATOM 5924 C CA . SER A 1 733 ? -14.276 21.132 15.066 1.00 92.56 733 SER A CA 1
ATOM 5925 C C . SER A 1 733 ? -13.696 22.039 16.164 1.00 92.56 733 SER A C 1
ATOM 5927 O O . SER A 1 733 ? -13.474 21.585 17.298 1.00 92.56 733 SER A O 1
ATOM 5929 N N . GLN A 1 734 ? -13.418 23.302 15.824 1.00 89.50 734 GLN A N 1
ATOM 5930 C CA . GLN A 1 734 ? -12.907 24.324 16.738 1.00 89.50 734 GLN A CA 1
ATOM 5931 C C . GLN A 1 734 ? -14.024 25.109 17.439 1.00 89.50 734 GLN A C 1
ATOM 5933 O O . GLN A 1 734 ? -13.743 25.767 18.445 1.00 89.50 734 GLN A O 1
ATOM 5938 N N . ASP A 1 735 ? -15.265 25.001 16.960 1.00 90.75 735 ASP A N 1
ATOM 5939 C CA . ASP A 1 735 ? -16.440 25.603 17.585 1.00 90.75 735 ASP A CA 1
ATOM 5940 C C . ASP A 1 735 ? -16.881 24.831 18.849 1.00 90.75 735 ASP A C 1
ATOM 5942 O O . ASP A 1 735 ? -16.253 23.852 19.287 1.00 90.75 735 ASP A O 1
ATOM 5946 N N . ASP A 1 736 ? -17.953 25.312 19.486 1.00 87.69 736 ASP A N 1
ATOM 5947 C CA . ASP A 1 736 ? -18.577 24.634 20.622 1.00 87.69 736 ASP A CA 1
ATOM 5948 C C . ASP A 1 736 ? -19.332 23.389 20.140 1.00 87.69 736 ASP A C 1
ATOM 5950 O O . ASP A 1 736 ? -20.395 23.479 19.527 1.00 87.69 736 ASP A O 1
ATOM 5954 N N . LEU A 1 737 ? -18.766 22.215 20.420 1.00 89.06 737 LEU A N 1
ATOM 5955 C CA . LEU A 1 737 ? -19.348 20.927 20.042 1.00 89.06 737 LEU A CA 1
ATOM 5956 C C . LEU A 1 737 ? -20.269 20.348 21.114 1.00 89.06 737 LEU A C 1
ATOM 5958 O O . LEU A 1 737 ? -20.876 19.302 20.884 1.00 89.06 737 LEU A O 1
ATOM 5962 N N . SER A 1 738 ? -20.403 21.009 22.269 1.00 87.25 738 SER A N 1
ATOM 5963 C CA . SER A 1 738 ? -21.495 20.683 23.189 1.00 87.25 738 SER A CA 1
ATOM 5964 C C . SER A 1 738 ? -22.856 21.107 22.623 1.00 87.25 738 SER A C 1
ATOM 5966 O O . SER A 1 738 ? -23.875 20.538 23.010 1.00 87.25 738 SER A O 1
ATOM 5968 N N . ASP A 1 739 ? -22.866 22.033 21.657 1.00 86.19 739 ASP A N 1
ATOM 5969 C CA . ASP A 1 739 ? -24.048 22.410 20.888 1.00 86.19 739 ASP A CA 1
ATOM 5970 C C . ASP A 1 739 ? -24.434 21.328 19.864 1.00 86.19 739 ASP A C 1
ATOM 5972 O O . ASP A 1 739 ? -23.600 20.797 19.118 1.00 86.19 739 ASP A O 1
ATOM 5976 N N . LEU A 1 740 ? -25.727 21.003 19.823 1.00 88.88 740 LEU A N 1
ATOM 5977 C CA . LEU A 1 740 ? -26.285 20.018 18.903 1.00 88.88 740 LEU A CA 1
ATOM 5978 C C . LEU A 1 740 ? -26.235 20.513 17.454 1.00 88.88 740 LEU A C 1
ATOM 5980 O O . LEU A 1 740 ? -25.971 19.710 16.559 1.00 88.88 740 LEU A O 1
ATOM 5984 N N . GLU A 1 741 ? -26.446 21.810 17.218 1.00 91.38 741 GLU A N 1
ATOM 5985 C CA . GLU A 1 741 ? -26.484 22.384 15.866 1.00 91.38 741 GLU A CA 1
ATOM 5986 C C . GLU A 1 741 ? -25.126 22.262 15.163 1.00 91.38 741 GLU A C 1
ATOM 5988 O O . GLU A 1 741 ? -25.056 21.780 14.030 1.00 91.38 741 GLU A O 1
ATOM 5993 N N . THR A 1 742 ? -24.025 22.591 15.848 1.00 91.88 742 THR A N 1
ATOM 5994 C CA . THR A 1 742 ? -22.663 22.430 15.304 1.00 91.88 742 THR A CA 1
ATOM 5995 C C . THR A 1 742 ? -22.385 20.977 14.909 1.00 91.88 742 THR A C 1
ATOM 5997 O O . THR A 1 742 ? -21.875 20.698 13.820 1.00 91.88 742 THR A O 1
ATOM 6000 N N . TYR A 1 743 ? -22.766 20.015 15.758 1.00 94.62 743 TYR A N 1
ATOM 6001 C CA . TYR A 1 743 ? -22.617 18.593 15.438 1.00 94.62 743 TYR A CA 1
ATOM 6002 C C . TYR A 1 743 ? -23.476 18.179 14.233 1.00 94.62 743 TYR A C 1
ATOM 6004 O O . TYR A 1 743 ? -22.988 17.482 13.337 1.00 94.62 743 TYR A O 1
ATOM 6012 N N . CYS A 1 744 ? -24.724 18.649 14.173 1.00 95.31 744 CYS A N 1
ATOM 6013 C CA . CYS A 1 744 ? -25.647 18.413 13.065 1.00 95.31 744 CYS A CA 1
ATOM 6014 C C . CYS A 1 744 ? -25.082 18.914 11.728 1.00 95.31 744 CYS A C 1
ATOM 6016 O O . CYS A 1 744 ? -25.111 18.177 10.736 1.00 95.31 744 CYS A O 1
ATOM 6018 N N . GLN A 1 745 ? -24.463 20.099 11.715 1.00 94.56 745 GLN A N 1
ATOM 6019 C CA . GLN A 1 745 ? -23.773 20.643 10.543 1.00 94.56 745 GLN A CA 1
ATOM 6020 C C . GLN A 1 745 ? -22.628 19.735 10.075 1.00 94.56 745 GLN A C 1
ATOM 6022 O O . GLN A 1 745 ? -22.535 19.432 8.885 1.00 94.56 745 GLN A O 1
ATOM 6027 N N . MET A 1 746 ? -21.796 19.221 10.990 1.00 95.75 746 MET A N 1
ATOM 6028 C CA . MET A 1 746 ? -20.683 18.326 10.631 1.00 95.75 746 MET A CA 1
ATOM 6029 C C . MET A 1 746 ? -21.156 17.028 9.958 1.00 95.75 746 MET A C 1
ATOM 6031 O O . MET A 1 746 ? -20.482 16.499 9.065 1.00 95.75 746 MET A O 1
ATOM 6035 N N . ILE A 1 747 ? -22.305 16.492 10.376 1.00 95.81 747 ILE A N 1
ATOM 6036 C CA . ILE A 1 747 ? -22.832 15.215 9.870 1.00 95.81 747 ILE A CA 1
ATOM 6037 C C . ILE A 1 747 ? -23.960 15.384 8.837 1.00 95.81 747 ILE A C 1
ATOM 6039 O O . ILE A 1 747 ? -24.455 14.383 8.313 1.00 95.81 747 ILE A O 1
ATOM 6043 N N . GLY A 1 748 ? -24.311 16.623 8.483 1.00 95.38 748 GLY A N 1
ATOM 6044 C CA . GLY A 1 748 ? -25.282 16.961 7.440 1.00 95.38 748 GLY A CA 1
ATOM 6045 C C . GLY A 1 748 ? -26.723 16.562 7.771 1.00 95.38 748 GLY A C 1
ATOM 6046 O O . GLY A 1 748 ? -27.431 16.045 6.896 1.00 95.38 748 GLY A O 1
ATOM 6047 N N . VAL A 1 749 ? -27.148 16.745 9.020 1.00 95.38 749 VAL A N 1
ATOM 6048 C CA . VAL A 1 749 ? -28.520 16.472 9.485 1.00 95.38 749 VAL A CA 1
ATOM 6049 C C . VAL A 1 749 ? -29.122 17.709 10.146 1.00 95.38 749 VAL A C 1
ATOM 6051 O O . VAL A 1 749 ? -28.407 18.662 10.431 1.00 95.38 749 VAL A O 1
ATOM 6054 N N . LYS A 1 750 ? -30.434 17.695 10.366 1.00 94.31 750 LYS A N 1
ATOM 6055 C CA . LYS A 1 750 ? -31.159 18.673 11.185 1.00 94.31 750 LYS A CA 1
ATOM 6056 C C . LYS A 1 750 ? -31.153 18.241 12.663 1.00 94.31 750 LYS A C 1
ATOM 6058 O O . LYS A 1 750 ? -30.846 17.080 12.934 1.00 94.31 750 LYS A O 1
ATOM 6063 N N . PRO A 1 751 ? -31.569 19.100 13.613 1.00 91.38 751 PRO A N 1
ATOM 6064 C CA . PRO A 1 751 ? -31.650 18.744 15.037 1.00 91.38 751 PRO A CA 1
ATOM 6065 C C . PRO A 1 751 ? -32.568 17.565 15.382 1.00 91.38 751 PRO A C 1
ATOM 6067 O O . PRO A 1 751 ? -32.456 17.015 16.469 1.00 91.38 751 PRO A O 1
ATOM 6070 N N . ASP A 1 752 ? -33.464 17.165 14.476 1.00 88.88 752 ASP A N 1
ATOM 6071 C CA . ASP A 1 752 ? -34.298 15.961 14.603 1.00 88.88 752 ASP A CA 1
ATOM 6072 C C . ASP A 1 752 ? -33.622 14.689 14.043 1.00 88.88 752 ASP A C 1
ATOM 6074 O O . ASP A 1 752 ? -34.221 13.616 14.010 1.00 88.88 752 ASP A O 1
ATOM 6078 N N . GLY A 1 753 ? -32.375 14.800 13.571 1.00 90.94 753 GLY A N 1
ATOM 6079 C CA . GLY A 1 753 ? -31.587 13.724 12.968 1.00 90.94 753 GLY A CA 1
ATOM 6080 C C . GLY A 1 753 ? -31.911 13.444 11.498 1.00 90.94 753 GLY A C 1
ATOM 6081 O O . GLY A 1 753 ? -31.213 12.653 10.855 1.00 90.94 753 GLY A O 1
ATOM 6082 N N . SER A 1 754 ? -32.934 14.088 10.930 1.00 92.94 754 SER A N 1
ATOM 6083 C CA . SER A 1 754 ? -33.288 13.921 9.523 1.00 92.94 754 SER A CA 1
ATOM 6084 C C . SER A 1 754 ? -32.248 14.565 8.606 1.00 92.94 754 SER A C 1
ATOM 6086 O O . SER A 1 754 ? -31.551 15.517 8.956 1.00 92.94 754 SER A O 1
ATOM 6088 N N . ARG A 1 755 ? -32.120 14.035 7.388 1.00 93.38 755 ARG A N 1
ATOM 6089 C CA . ARG A 1 755 ? -31.185 14.557 6.388 1.00 93.38 755 ARG A CA 1
ATOM 6090 C C . ARG A 1 755 ? -31.509 16.021 6.063 1.00 93.38 755 ARG A C 1
ATOM 6092 O O . ARG A 1 755 ? -32.611 16.326 5.613 1.00 93.38 755 ARG A O 1
ATOM 6099 N N . ASP A 1 756 ? -30.512 16.895 6.182 1.00 93.12 756 ASP A N 1
ATOM 6100 C CA . ASP A 1 756 ? -30.610 18.277 5.712 1.00 93.12 756 ASP A CA 1
ATOM 6101 C C . ASP A 1 756 ? -30.198 18.372 4.230 1.00 93.12 756 ASP A C 1
ATOM 6103 O O . ASP A 1 756 ? -29.016 18.210 3.936 1.00 93.12 756 ASP A O 1
ATOM 6107 N N . PRO A 1 757 ? -31.113 18.599 3.268 1.00 89.50 757 PRO A N 1
ATOM 6108 C CA . PRO A 1 757 ? -30.759 18.643 1.849 1.00 89.50 757 PRO A CA 1
ATOM 6109 C C . PRO A 1 757 ? -29.772 19.765 1.489 1.00 89.50 757 PRO A C 1
ATOM 6111 O O . PRO A 1 757 ? -29.058 19.606 0.498 1.00 89.50 757 PRO A O 1
ATOM 6114 N N . ASP A 1 758 ? -29.700 20.832 2.290 1.00 88.06 758 ASP A N 1
ATOM 6115 C CA . ASP A 1 758 ? -28.901 22.027 2.001 1.00 88.06 758 ASP A CA 1
ATOM 6116 C C . ASP A 1 758 ? -27.490 21.972 2.613 1.00 88.06 758 ASP A C 1
ATOM 6118 O O . ASP A 1 758 ? -26.584 22.682 2.171 1.00 88.06 758 ASP A O 1
ATOM 6122 N N . SER A 1 759 ? -27.269 21.086 3.587 1.00 87.19 759 SER A N 1
ATOM 6123 C CA . SER A 1 759 ? -25.961 20.870 4.213 1.00 87.19 759 SER A CA 1
ATOM 6124 C C . SER A 1 759 ? -25.232 19.677 3.597 1.00 87.19 759 SER A C 1
ATOM 6126 O O . SER A 1 759 ? -25.840 18.659 3.276 1.00 87.19 759 SER A O 1
ATOM 6128 N N . ASN A 1 760 ? -23.909 19.734 3.447 1.00 89.94 760 ASN A N 1
ATOM 6129 C CA . ASN A 1 760 ? -23.118 18.565 3.052 1.00 89.94 760 ASN A CA 1
ATOM 6130 C C . ASN A 1 760 ? -22.692 17.783 4.293 1.00 89.94 760 ASN A C 1
ATOM 6132 O O . ASN A 1 760 ? -22.139 18.349 5.227 1.00 89.94 760 ASN A O 1
ATOM 6136 N N . ARG A 1 761 ? -22.843 16.457 4.277 1.00 95.19 761 ARG A N 1
ATOM 6137 C CA . ARG A 1 761 ? -22.238 15.600 5.298 1.00 95.19 761 ARG A CA 1
ATOM 6138 C C . ARG A 1 761 ? -20.720 15.637 5.157 1.00 95.19 761 ARG A C 1
ATOM 6140 O O . ARG A 1 761 ? -20.180 15.060 4.212 1.00 95.19 761 ARG A O 1
ATOM 6147 N N . LEU A 1 762 ? -20.041 16.274 6.108 1.00 96.69 762 LEU A N 1
ATOM 6148 C CA . LEU A 1 762 ? -18.583 16.417 6.124 1.00 96.69 762 LEU A CA 1
ATOM 6149 C C . LEU A 1 762 ? -17.903 15.238 6.816 1.00 96.69 762 LEU A C 1
ATOM 6151 O O . LEU A 1 762 ? -16.802 14.857 6.432 1.00 96.69 762 LEU A O 1
ATOM 6155 N N . LEU A 1 763 ? -18.568 14.612 7.786 1.00 97.62 763 LEU A N 1
ATOM 6156 C CA . LEU A 1 763 ? -18.031 13.506 8.573 1.00 97.62 763 LEU A CA 1
ATOM 6157 C C . LEU A 1 763 ? -18.978 12.298 8.584 1.00 97.62 763 LEU A C 1
ATOM 6159 O O . LEU A 1 763 ? -20.196 12.432 8.720 1.00 97.62 763 LEU A O 1
ATOM 6163 N N . ASP A 1 764 ? -18.406 11.098 8.465 1.00 97.81 764 ASP A N 1
ATOM 6164 C CA . ASP A 1 764 ? -19.076 9.845 8.817 1.00 97.81 764 ASP A CA 1
ATOM 6165 C C . ASP A 1 764 ? -18.722 9.492 10.280 1.00 97.81 764 ASP A C 1
ATOM 6167 O O . ASP A 1 764 ? -17.644 8.944 10.540 1.00 97.81 764 ASP A O 1
ATOM 6171 N N . PRO A 1 765 ? -19.582 9.828 11.263 1.00 97.88 765 PRO A N 1
ATOM 6172 C CA . PRO A 1 765 ? -19.270 9.637 12.675 1.00 97.88 765 PRO A CA 1
ATOM 6173 C C . PRO A 1 765 ? -19.226 8.149 13.056 1.00 97.88 765 PRO A C 1
ATOM 6175 O O . PRO A 1 765 ? -18.450 7.772 13.930 1.00 97.88 765 PRO A O 1
ATOM 6178 N N . VAL A 1 766 ? -19.978 7.281 12.362 1.00 98.50 766 VAL A N 1
ATOM 6179 C CA . VAL A 1 766 ? -19.951 5.825 12.588 1.00 98.50 766 VAL A CA 1
ATOM 6180 C C . VAL A 1 766 ? -18.585 5.268 12.203 1.00 98.50 766 VAL A C 1
ATOM 6182 O O . VAL A 1 766 ? -17.985 4.499 12.952 1.00 98.50 766 VAL A O 1
ATOM 6185 N N . ASN A 1 767 ? -18.073 5.676 11.039 1.00 98.62 767 ASN A N 1
ATOM 6186 C CA . ASN A 1 767 ? -16.743 5.279 10.600 1.00 98.62 767 ASN A CA 1
ATOM 6187 C C . ASN A 1 767 ? -15.639 5.821 11.517 1.00 98.62 767 ASN A C 1
ATOM 6189 O O . ASN A 1 767 ? -14.708 5.077 11.821 1.00 98.62 767 ASN A O 1
ATOM 6193 N N . LEU A 1 768 ? -15.747 7.072 11.979 1.00 98.81 768 LEU A N 1
ATOM 6194 C CA . LEU A 1 768 ? -14.787 7.640 12.924 1.00 98.81 768 LEU A CA 1
ATOM 6195 C C . LEU A 1 768 ? -14.735 6.839 14.231 1.00 98.81 768 LEU A C 1
ATOM 6197 O O . LEU A 1 768 ? -13.644 6.483 14.674 1.00 98.81 768 LEU A O 1
ATOM 6201 N N . VAL A 1 769 ? -15.890 6.533 14.828 1.00 98.88 769 VAL A N 1
ATOM 6202 C CA . VAL A 1 769 ? -15.950 5.755 16.072 1.00 98.88 769 VAL A CA 1
ATOM 6203 C C . VAL A 1 769 ? -15.324 4.377 15.876 1.00 98.88 769 VAL A C 1
ATOM 6205 O O . VAL A 1 769 ? -14.397 4.025 16.600 1.00 98.88 769 VAL A O 1
ATOM 6208 N N . ASP A 1 770 ? -15.749 3.624 14.863 1.00 98.88 770 ASP A N 1
ATOM 6209 C CA . ASP A 1 770 ? -15.227 2.277 14.607 1.00 98.88 770 ASP A CA 1
ATOM 6210 C C . ASP A 1 770 ? -13.719 2.278 14.308 1.00 98.88 770 ASP A C 1
ATOM 6212 O O . ASP A 1 770 ? -12.978 1.423 14.798 1.00 98.88 770 ASP A O 1
ATOM 6216 N N . TYR A 1 771 ? -13.240 3.270 13.549 1.00 98.81 771 TYR A N 1
ATOM 6217 C CA . TYR A 1 771 ? -11.813 3.491 13.316 1.00 98.81 771 TYR A CA 1
ATOM 6218 C C . TYR A 1 771 ? -11.059 3.667 14.643 1.00 98.81 771 TYR A C 1
ATOM 6220 O O . TYR A 1 771 ? -10.041 3.008 14.866 1.00 98.81 771 TYR A O 1
ATOM 6228 N N . MET A 1 772 ? -11.572 4.505 15.549 1.00 98.81 772 MET A N 1
ATOM 6229 C CA . MET A 1 772 ? -10.955 4.737 16.856 1.00 98.81 772 MET A CA 1
ATOM 6230 C C . MET A 1 772 ? -11.013 3.498 17.759 1.00 98.81 772 MET A C 1
ATOM 6232 O O . MET A 1 772 ? -10.019 3.187 18.412 1.00 98.81 772 MET A O 1
ATOM 6236 N N . LEU A 1 773 ? -12.107 2.730 17.741 1.00 98.88 773 LEU A N 1
ATOM 6237 C CA . LEU A 1 773 ? -12.217 1.482 18.505 1.00 98.88 773 LEU A CA 1
ATOM 6238 C C . LEU A 1 773 ? -11.165 0.446 18.083 1.00 98.88 773 LEU A C 1
ATOM 6240 O O . LEU A 1 773 ? -10.610 -0.238 18.942 1.00 98.88 773 LEU A O 1
ATOM 6244 N N . ILE A 1 774 ? -10.821 0.362 16.793 1.00 98.88 774 ILE A N 1
ATOM 6245 C CA . ILE A 1 774 ? -9.730 -0.504 16.309 1.00 98.88 774 ILE A CA 1
ATOM 6246 C C . ILE A 1 774 ? -8.369 -0.004 16.809 1.00 98.88 774 ILE A C 1
ATOM 6248 O O . ILE A 1 774 ? -7.542 -0.805 17.245 1.00 98.88 774 ILE A O 1
ATOM 6252 N N . ILE A 1 775 ? -8.135 1.312 16.788 1.00 98.69 775 ILE A N 1
ATOM 6253 C CA . ILE A 1 775 ? -6.911 1.930 17.324 1.00 98.69 775 ILE A CA 1
ATOM 6254 C C . ILE A 1 775 ? -6.752 1.632 18.819 1.00 98.69 775 ILE A C 1
ATOM 6256 O O . ILE A 1 775 ? -5.660 1.254 19.256 1.00 98.69 775 ILE A O 1
ATOM 6260 N N . PHE A 1 776 ? -7.838 1.745 19.587 1.00 98.62 776 PHE A N 1
ATOM 6261 C CA . PHE A 1 776 ? -7.856 1.419 21.010 1.00 98.62 776 PHE A CA 1
ATOM 6262 C C . PHE A 1 776 ? -7.647 -0.073 21.222 1.00 98.62 776 PHE A C 1
ATOM 6264 O O . PHE A 1 776 ? -6.745 -0.440 21.964 1.00 98.62 776 PHE A O 1
ATOM 6271 N N . TYR A 1 777 ? -8.376 -0.942 20.517 1.00 98.81 777 TYR A N 1
ATOM 6272 C CA . TYR A 1 777 ? -8.204 -2.390 20.623 1.00 98.81 777 TYR A CA 1
ATOM 6273 C C . TYR A 1 777 ? -6.768 -2.814 20.331 1.00 98.81 777 TYR A C 1
ATOM 6275 O O . TYR A 1 777 ? -6.172 -3.511 21.142 1.00 98.81 777 TYR A O 1
ATOM 6283 N N . GLY A 1 778 ? -6.182 -2.355 19.225 1.00 97.94 778 GLY A N 1
ATOM 6284 C CA . GLY A 1 778 ? -4.811 -2.694 18.854 1.00 97.94 778 GLY A CA 1
ATOM 6285 C C . GLY A 1 778 ? -3.747 -2.078 19.766 1.00 97.94 778 GLY A C 1
ATOM 6286 O O . GLY A 1 778 ? -2.601 -2.532 19.728 1.00 97.94 778 GLY A O 1
ATOM 6287 N N . GLY A 1 779 ? -4.091 -1.056 20.561 1.00 97.81 779 GLY A N 1
ATOM 6288 C CA . GLY A 1 779 ? -3.125 -0.271 21.331 1.00 97.81 779 GLY A CA 1
ATOM 6289 C C . GLY A 1 779 ? -2.130 0.434 20.410 1.00 97.81 779 GLY A C 1
ATOM 6290 O O . GLY A 1 779 ? -0.925 0.351 20.624 1.00 97.81 779 GLY A O 1
ATOM 6291 N N . ASN A 1 780 ? -2.619 1.042 19.322 1.00 97.62 780 ASN A N 1
ATOM 6292 C CA . ASN A 1 780 ? -1.744 1.557 18.272 1.00 97.62 780 ASN A CA 1
ATOM 6293 C C . ASN A 1 780 ? -0.920 2.762 18.754 1.00 97.62 780 ASN A C 1
ATOM 6295 O O . ASN A 1 780 ? -1.453 3.845 19.014 1.00 97.62 780 ASN A O 1
ATOM 6299 N N . LEU A 1 781 ? 0.398 2.578 18.838 1.00 96.88 781 LEU A N 1
ATOM 6300 C CA . LEU A 1 781 ? 1.329 3.617 19.283 1.00 96.88 781 LEU A CA 1
ATOM 6301 C C . LEU A 1 781 ? 1.650 4.653 18.204 1.00 96.88 781 LEU A C 1
ATOM 6303 O O . LEU A 1 781 ? 2.295 5.648 18.512 1.00 96.88 781 LEU A O 1
ATOM 6307 N N . ASP A 1 782 ? 1.256 4.441 16.951 1.00 93.94 782 ASP A N 1
ATOM 6308 C CA . ASP A 1 782 ? 1.693 5.292 15.840 1.00 93.94 782 ASP A CA 1
ATOM 6309 C C . ASP A 1 782 ? 0.558 5.722 14.906 1.00 93.94 782 ASP A C 1
ATOM 6311 O O . ASP A 1 782 ? 0.822 6.185 13.800 1.00 93.94 782 ASP A O 1
ATOM 6315 N N . ALA A 1 783 ? -0.704 5.576 15.320 1.00 94.50 783 ALA A N 1
ATOM 6316 C CA . ALA A 1 783 ? -1.851 6.085 14.573 1.00 94.50 783 ALA A CA 1
ATOM 6317 C C . ALA A 1 783 ? -3.060 6.394 15.481 1.00 94.50 783 ALA A C 1
ATOM 6319 O O . ALA A 1 783 ? -3.249 5.717 16.489 1.00 94.50 783 ALA A O 1
ATOM 6320 N N . PRO A 1 784 ? -3.905 7.379 15.115 1.00 94.75 784 PRO A N 1
ATOM 6321 C CA . PRO A 1 784 ? -3.583 8.465 14.187 1.00 94.75 784 PRO A CA 1
ATOM 6322 C C . PRO A 1 784 ? -2.646 9.509 14.825 1.00 94.75 784 PRO A C 1
ATOM 6324 O O . PRO A 1 784 ? -2.221 10.436 14.142 1.00 94.75 784 PRO A O 1
ATOM 6327 N N . ILE A 1 785 ? -2.328 9.370 16.118 1.00 93.94 785 ILE A N 1
ATOM 6328 C CA . ILE A 1 785 ? -1.363 10.188 16.858 1.00 93.94 785 ILE A CA 1
ATOM 6329 C C . ILE A 1 785 ? -0.210 9.295 17.313 1.00 93.94 785 ILE A C 1
ATOM 6331 O O . ILE A 1 785 ? -0.423 8.241 17.915 1.00 93.94 785 ILE A O 1
ATOM 6335 N N . SER A 1 786 ? 1.012 9.748 17.048 1.00 92.19 786 SER A N 1
ATOM 6336 C CA . SER A 1 786 ? 2.236 9.019 17.351 1.00 92.19 786 SER A CA 1
ATOM 6337 C C . SER A 1 786 ? 2.704 9.234 18.787 1.00 92.19 786 SER A C 1
ATOM 6339 O O . SER A 1 786 ? 3.049 10.347 19.197 1.00 92.19 786 SER A O 1
ATOM 6341 N N . TRP A 1 787 ? 2.797 8.140 19.537 1.00 94.12 787 TRP A N 1
ATOM 6342 C CA . TRP A 1 787 ? 3.460 8.061 20.834 1.00 94.12 787 TRP A CA 1
ATOM 6343 C C . TRP A 1 787 ? 4.957 8.372 20.725 1.00 94.12 787 TRP A C 1
ATOM 6345 O O . TRP A 1 787 ? 5.502 9.053 21.593 1.00 94.12 787 TRP A O 1
ATOM 6355 N N . PHE A 1 788 ? 5.613 7.971 19.628 1.00 89.56 788 PHE A N 1
ATOM 6356 C CA . PHE A 1 788 ? 7.036 8.248 19.383 1.00 89.56 788 PHE A CA 1
ATOM 6357 C C . PHE A 1 788 ? 7.332 9.748 19.256 1.00 89.56 788 PHE A C 1
ATOM 6359 O O . PHE A 1 788 ? 8.420 10.200 19.600 1.00 89.56 788 PHE A O 1
ATOM 6366 N N . GLY A 1 789 ? 6.341 10.535 18.829 1.00 83.62 789 GLY A N 1
ATOM 6367 C CA . GLY A 1 789 ? 6.369 11.997 18.860 1.00 83.62 789 GLY A CA 1
ATOM 6368 C C . GLY A 1 789 ? 5.898 12.603 20.187 1.00 83.62 789 GLY A C 1
ATOM 6369 O O . GLY A 1 789 ? 5.420 13.734 20.189 1.00 83.62 789 GLY A O 1
ATOM 6370 N N . HIS A 1 790 ? 5.940 11.858 21.298 1.00 89.25 790 HIS A N 1
ATOM 6371 C CA . HIS A 1 790 ? 5.379 12.242 22.602 1.00 89.25 790 HIS A CA 1
ATOM 6372 C C . HIS A 1 790 ? 3.895 12.643 22.542 1.00 89.25 790 HIS A C 1
ATOM 6374 O O . HIS A 1 790 ? 3.460 13.541 23.264 1.00 89.25 790 HIS A O 1
ATOM 6380 N N . ASN A 1 791 ? 3.120 11.996 21.663 1.00 91.56 791 ASN A N 1
ATOM 6381 C CA . ASN A 1 791 ? 1.725 12.331 21.361 1.00 91.56 791 ASN A CA 1
ATOM 6382 C C . ASN A 1 791 ? 1.523 13.772 20.843 1.00 91.56 791 ASN A C 1
ATOM 6384 O O . ASN A 1 791 ? 0.488 14.387 21.090 1.00 91.56 791 ASN A O 1
ATOM 6388 N N . ARG A 1 792 ? 2.520 14.325 20.137 1.00 88.69 792 ARG A N 1
ATOM 6389 C CA . ARG A 1 792 ? 2.501 15.678 19.542 1.00 88.69 792 ARG A CA 1
ATOM 6390 C C . ARG A 1 792 ? 2.683 15.669 18.024 1.00 88.69 792 ARG A C 1
ATOM 6392 O O . ARG A 1 792 ? 3.110 16.663 17.446 1.00 88.69 792 ARG A O 1
ATOM 6399 N N . GLY A 1 793 ? 2.402 14.543 17.375 1.00 86.06 793 GLY A N 1
ATOM 6400 C CA . GLY A 1 793 ? 2.466 14.407 15.922 1.00 86.06 793 GLY A CA 1
ATOM 6401 C C . GLY A 1 793 ? 1.394 13.446 15.432 1.00 86.06 793 GLY A C 1
ATOM 6402 O O . GLY A 1 793 ? 1.241 12.367 16.003 1.00 86.06 793 GLY A O 1
ATOM 6403 N N . GLY A 1 794 ? 0.659 13.828 14.388 1.00 89.06 794 GLY A N 1
ATOM 6404 C CA . GLY A 1 794 ? -0.213 12.896 13.681 1.00 89.06 794 GLY A CA 1
ATOM 6405 C C . GLY A 1 794 ? 0.613 11.930 12.825 1.00 89.06 794 GLY A C 1
ATOM 6406 O O . GLY A 1 794 ? 1.670 12.301 12.311 1.00 89.06 794 GLY A O 1
ATOM 6407 N N . ASN A 1 795 ? 0.152 10.693 12.664 1.00 90.88 795 ASN A N 1
ATOM 6408 C CA . ASN A 1 795 ? 0.810 9.702 11.817 1.00 90.88 795 ASN A CA 1
ATOM 6409 C C . ASN A 1 795 ? -0.168 8.622 11.306 1.00 90.88 795 ASN A C 1
ATOM 6411 O O . ASN A 1 795 ? -1.228 8.417 11.887 1.00 90.88 795 ASN A O 1
ATOM 6415 N N . ASN A 1 796 ? 0.182 7.953 10.202 1.00 92.50 796 ASN A N 1
ATOM 6416 C CA . ASN A 1 796 ? -0.429 6.698 9.722 1.00 92.50 796 ASN A CA 1
ATOM 6417 C C . ASN A 1 796 ? -1.969 6.638 9.608 1.00 92.50 796 ASN A C 1
ATOM 6419 O O . ASN A 1 796 ? -2.593 5.630 9.925 1.00 92.50 796 ASN A O 1
ATOM 6423 N N . TRP A 1 797 ? -2.594 7.685 9.070 1.00 94.44 797 TRP A N 1
ATOM 6424 C CA . TRP A 1 797 ? -4.022 7.678 8.736 1.00 94.44 797 TRP A CA 1
ATOM 6425 C C . TRP A 1 797 ? -4.279 8.230 7.327 1.00 94.44 797 TRP A C 1
ATOM 6427 O O . TRP A 1 797 ? -3.432 8.917 6.744 1.00 94.44 797 TRP A O 1
ATOM 6437 N N . HIS A 1 798 ? -5.437 7.884 6.765 1.00 96.75 798 HIS A N 1
ATOM 6438 C CA . HIS A 1 798 ? -5.952 8.391 5.491 1.00 96.75 798 HIS A CA 1
ATOM 6439 C C . HIS A 1 798 ? -7.428 8.765 5.664 1.00 96.75 798 HIS A C 1
ATOM 6441 O O . HIS A 1 798 ? -8.186 7.948 6.177 1.00 96.75 798 HIS A O 1
ATOM 6447 N N . GLY A 1 799 ? -7.828 9.959 5.231 1.00 97.38 799 GLY A N 1
ATOM 6448 C CA . GLY A 1 799 ? -9.221 10.404 5.154 1.00 97.38 799 GLY A CA 1
ATOM 6449 C C . GLY A 1 799 ? -9.665 10.513 3.698 1.00 97.38 799 GLY A C 1
ATOM 6450 O O . GLY A 1 799 ? -8.951 11.096 2.885 1.00 97.38 799 GLY A O 1
ATOM 6451 N N . LEU A 1 800 ? -10.808 9.923 3.353 1.00 97.81 800 LEU A N 1
ATOM 6452 C CA . LEU A 1 800 ? -11.379 9.965 2.006 1.00 97.81 800 LEU A CA 1
ATOM 6453 C C . LEU A 1 800 ? -12.788 10.543 2.065 1.00 97.81 800 LEU A C 1
ATOM 6455 O O . LEU A 1 800 ? -13.613 10.063 2.842 1.00 97.81 800 LEU A O 1
ATOM 6459 N N . ILE A 1 801 ? -13.080 11.493 1.185 1.00 96.94 801 ILE A N 1
ATOM 6460 C CA . ILE A 1 801 ? -14.440 11.950 0.907 1.00 96.94 801 ILE A CA 1
ATOM 6461 C C . ILE A 1 801 ? -14.612 12.113 -0.599 1.00 96.94 801 ILE A C 1
ATOM 6463 O O . ILE A 1 801 ? -13.676 12.509 -1.287 1.00 96.94 801 ILE A O 1
ATOM 6467 N N . ASN A 1 802 ? -15.797 11.804 -1.117 1.00 95.81 802 ASN A N 1
ATOM 6468 C CA . ASN A 1 802 ? -16.183 12.231 -2.456 1.00 95.81 802 ASN A CA 1
ATOM 6469 C C . ASN A 1 802 ? -17.167 13.389 -2.312 1.00 95.81 802 ASN A C 1
ATOM 6471 O O . ASN A 1 802 ? -18.249 13.179 -1.776 1.00 95.81 802 ASN A O 1
ATOM 6475 N N . GLY A 1 803 ? -16.808 14.582 -2.786 1.00 89.38 803 GLY A N 1
ATOM 6476 C CA . GLY A 1 803 ? -17.627 15.789 -2.616 1.00 89.38 803 GLY A CA 1
ATOM 6477 C C . GLY A 1 803 ? -18.986 15.732 -3.324 1.00 89.38 803 GLY A C 1
ATOM 6478 O O . GLY A 1 803 ? -19.874 16.511 -3.008 1.00 89.38 803 GLY A O 1
ATOM 6479 N N . THR A 1 804 ? -19.170 14.795 -4.260 1.00 85.75 804 THR A N 1
ATOM 6480 C CA . THR A 1 804 ? -20.463 14.542 -4.925 1.00 85.75 804 THR A CA 1
ATOM 6481 C C . THR A 1 804 ? -21.319 13.507 -4.196 1.00 85.75 804 THR A C 1
ATOM 6483 O O . THR A 1 804 ? -22.479 13.299 -4.543 1.00 85.75 804 THR A O 1
ATOM 6486 N N . GLN A 1 805 ? -20.745 12.815 -3.212 1.00 83.69 805 GLN A N 1
ATOM 6487 C CA . GLN A 1 805 ? -21.416 11.784 -2.436 1.00 83.69 805 GLN A CA 1
ATOM 6488 C C . GLN A 1 805 ? -21.678 12.335 -1.037 1.00 83.69 805 GLN A C 1
ATOM 6490 O O . GLN A 1 805 ? -20.744 12.648 -0.304 1.00 83.69 805 GLN A O 1
ATOM 6495 N N . ASN A 1 806 ? -22.940 12.394 -0.617 1.00 86.38 806 ASN A N 1
ATOM 6496 C CA . ASN A 1 806 ? -23.302 12.864 0.720 1.00 86.38 806 ASN A CA 1
ATOM 6497 C C . ASN A 1 806 ? -23.024 11.802 1.807 1.00 86.38 806 ASN A C 1
ATOM 6499 O O . ASN A 1 806 ? -23.928 11.263 2.445 1.00 86.38 806 ASN A O 1
ATOM 6503 N N . LYS A 1 807 ? -21.754 11.420 1.950 1.00 91.00 807 LYS A N 1
ATOM 6504 C CA . LYS A 1 807 ? -21.306 10.283 2.760 1.00 91.00 807 LYS A CA 1
ATOM 6505 C C . LYS A 1 807 ? -20.312 10.654 3.864 1.00 91.00 807 LYS A C 1
ATOM 6507 O O . LYS A 1 807 ? -20.082 9.795 4.707 1.00 91.00 807 LYS A O 1
ATOM 6512 N N . GLY A 1 808 ? -19.763 11.871 3.872 1.00 95.31 808 GLY A N 1
ATOM 6513 C CA . GLY A 1 808 ? -18.763 12.309 4.849 1.00 95.31 808 GLY A CA 1
ATOM 6514 C C . GLY A 1 808 ? -17.377 11.694 4.673 1.00 95.31 808 GLY A C 1
ATOM 6515 O O . GLY A 1 808 ? -17.190 10.707 3.952 1.00 95.31 808 GLY A O 1
ATOM 6516 N N . PHE A 1 809 ? -16.393 12.296 5.342 1.00 97.62 809 PHE A N 1
ATOM 6517 C CA . PHE A 1 809 ? -15.049 11.750 5.467 1.00 97.62 809 PHE A CA 1
ATOM 6518 C C . PHE A 1 809 ? -15.086 10.394 6.164 1.00 97.62 809 PHE A C 1
ATOM 6520 O O . PHE A 1 809 ?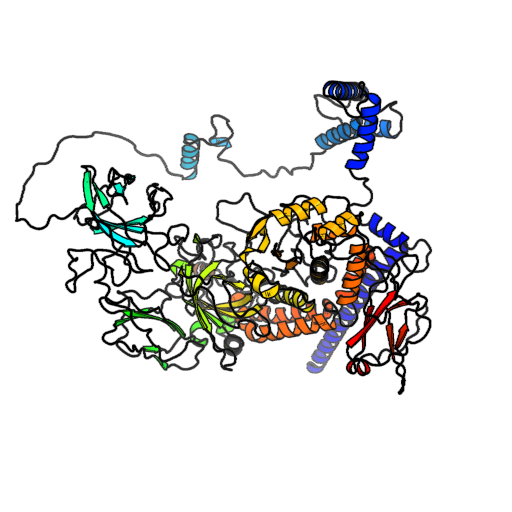 -15.657 10.251 7.246 1.00 97.62 809 PHE A O 1
ATOM 6527 N N . ARG A 1 810 ? -14.410 9.420 5.550 1.00 97.81 810 ARG A N 1
ATOM 6528 C CA . ARG A 1 810 ? -14.104 8.118 6.142 1.00 97.81 810 ARG A CA 1
ATOM 6529 C C . ARG A 1 810 ? -12.610 7.953 6.334 1.00 97.81 810 ARG A C 1
ATOM 6531 O O . ARG A 1 810 ? -11.823 8.201 5.419 1.00 97.81 810 ARG A O 1
ATOM 6538 N N . PHE A 1 811 ? -12.236 7.483 7.509 1.00 98.38 811 PHE A N 1
ATOM 6539 C CA . PHE A 1 811 ? -10.877 7.203 7.913 1.00 98.38 811 PHE A CA 1
ATOM 6540 C C . PHE A 1 811 ? -10.530 5.741 7.694 1.00 98.38 811 PHE A C 1
ATOM 6542 O O . PHE A 1 811 ? -11.305 4.831 7.985 1.00 98.38 811 PHE A O 1
ATOM 6549 N N . ILE A 1 812 ? -9.338 5.514 7.158 1.00 98.06 812 ILE A N 1
ATOM 6550 C CA . ILE A 1 812 ? -8.868 4.198 6.744 1.00 98.06 812 ILE A CA 1
ATOM 6551 C C . ILE A 1 812 ? -7.647 3.816 7.570 1.00 98.06 812 ILE A C 1
ATOM 6553 O O . ILE A 1 812 ? -6.664 4.562 7.614 1.00 98.06 812 ILE A O 1
ATOM 6557 N N . ILE A 1 813 ? -7.703 2.635 8.188 1.00 96.81 813 ILE A N 1
ATOM 6558 C CA . ILE A 1 813 ? -6.587 2.048 8.928 1.00 96.81 813 ILE A CA 1
ATOM 6559 C C . ILE A 1 813 ? -5.426 1.792 7.968 1.00 96.81 813 ILE A C 1
ATOM 6561 O O . ILE A 1 813 ? -5.571 1.156 6.917 1.00 96.81 813 ILE A O 1
ATOM 6565 N N . TRP A 1 814 ? -4.246 2.275 8.345 1.00 93.94 814 TRP A N 1
ATOM 6566 C CA . TRP A 1 814 ? -3.041 2.124 7.548 1.00 93.94 814 TRP A CA 1
ATOM 6567 C C . TRP A 1 814 ? -1.804 2.052 8.438 1.00 93.94 814 TRP A C 1
ATOM 6569 O O . TRP A 1 814 ? -1.710 2.781 9.412 1.00 93.94 814 TRP A O 1
ATOM 6579 N N . ASP A 1 815 ? -0.836 1.210 8.075 1.00 92.62 815 ASP A N 1
ATOM 6580 C CA . ASP A 1 815 ? 0.458 1.119 8.767 1.00 92.62 815 ASP A CA 1
ATOM 6581 C C . ASP A 1 815 ? 0.349 0.791 10.268 1.00 92.62 815 ASP A C 1
ATOM 6583 O O . ASP A 1 815 ? 1.096 1.287 11.106 1.00 92.62 815 ASP A O 1
ATOM 6587 N N . ALA A 1 816 ? -0.593 -0.084 10.625 1.00 94.69 816 ALA A N 1
ATOM 6588 C CA . ALA A 1 816 ? -0.903 -0.419 12.016 1.00 94.69 816 ALA A CA 1
ATOM 6589 C C . ALA A 1 816 ? 0.054 -1.474 12.612 1.00 94.69 816 ALA A C 1
ATOM 6591 O O . ALA A 1 816 ? -0.367 -2.393 13.317 1.00 94.69 816 ALA A O 1
ATOM 6592 N N . GLU A 1 817 ? 1.354 -1.381 12.315 1.00 91.94 817 GLU A N 1
ATOM 6593 C CA . GLU A 1 817 ? 2.359 -2.348 12.779 1.00 91.94 817 GLU A CA 1
ATOM 6594 C C . GLU A 1 817 ? 2.738 -2.185 14.259 1.00 91.94 817 GLU A C 1
ATOM 6596 O O . GLU A 1 817 ? 3.195 -3.144 14.877 1.00 91.94 817 GLU A O 1
ATOM 6601 N N . HIS A 1 818 ? 2.471 -1.024 14.862 1.00 95.06 818 HIS A N 1
ATOM 6602 C CA . HIS A 1 818 ? 2.684 -0.749 16.287 1.00 95.06 818 HIS A CA 1
ATOM 6603 C C . HIS A 1 818 ? 1.487 -1.142 17.168 1.00 95.06 818 HIS A C 1
ATOM 6605 O O . HIS A 1 818 ? 1.049 -0.367 18.013 1.00 95.06 818 HIS A O 1
ATOM 6611 N N . THR A 1 819 ? 0.955 -2.347 16.955 1.00 97.38 819 THR A N 1
ATOM 6612 C CA . THR A 1 819 ? -0.228 -2.887 17.648 1.00 97.38 819 THR A CA 1
ATOM 6613 C C . THR A 1 819 ? 0.043 -4.255 18.280 1.00 97.38 819 THR A C 1
ATOM 6615 O O . THR A 1 819 ? 1.044 -4.909 17.981 1.00 97.38 819 THR A O 1
ATOM 6618 N N . LEU A 1 820 ? -0.856 -4.724 19.151 1.00 97.25 820 LEU A N 1
ATOM 6619 C CA . LEU A 1 820 ? -0.788 -6.043 19.801 1.00 97.25 820 LEU A CA 1
ATOM 6620 C C . LEU A 1 820 ? 0.465 -6.237 20.674 1.00 97.25 820 LEU A C 1
ATOM 6622 O O . LEU A 1 820 ? 0.972 -7.352 20.787 1.00 97.25 820 LEU A O 1
ATOM 6626 N N . LEU A 1 821 ? 1.014 -5.161 21.244 1.00 95.75 821 LEU A N 1
ATOM 6627 C CA . LEU A 1 821 ? 2.264 -5.193 22.011 1.00 95.75 821 LEU A CA 1
ATOM 6628 C C . LEU A 1 821 ? 1.981 -5.379 23.503 1.00 95.75 821 LEU A C 1
ATOM 6630 O O . LEU A 1 821 ? 2.085 -6.498 24.005 1.00 95.75 821 LEU A O 1
ATOM 6634 N N . ASP A 1 822 ? 1.622 -4.294 24.184 1.00 95.38 822 ASP A N 1
ATOM 6635 C CA . ASP A 1 822 ? 1.262 -4.284 25.598 1.00 95.38 822 ASP A CA 1
ATOM 6636 C C . ASP A 1 822 ? -0.255 -4.461 25.751 1.00 95.38 822 ASP A C 1
ATOM 6638 O O . ASP A 1 822 ? -1.043 -3.752 25.121 1.00 95.38 822 ASP A O 1
ATOM 6642 N N . LEU A 1 823 ? -0.655 -5.432 26.578 1.00 95.81 823 LEU A N 1
ATOM 6643 C CA . LEU A 1 823 ? -2.054 -5.711 26.897 1.00 95.81 823 LEU A CA 1
ATOM 6644 C C . LEU A 1 823 ? -2.749 -4.497 27.523 1.00 95.81 823 LEU A C 1
ATOM 6646 O O . LEU A 1 823 ? -3.945 -4.333 27.308 1.00 95.81 823 LEU A O 1
ATOM 6650 N N . GLN A 1 824 ? -2.022 -3.676 28.283 1.00 93.94 824 GLN A N 1
ATOM 6651 C CA . GLN A 1 824 ? -2.557 -2.551 29.055 1.00 93.94 824 GLN A CA 1
ATOM 6652 C C . GLN A 1 824 ? -2.416 -1.202 28.343 1.00 93.94 824 GLN A C 1
ATOM 6654 O O . GLN A 1 824 ? -2.815 -0.181 28.898 1.00 93.94 824 GLN A O 1
ATOM 6659 N N . GLU A 1 825 ? -1.890 -1.181 27.112 1.00 95.88 825 GLU A N 1
ATOM 6660 C CA . GLU A 1 825 ? -1.672 0.061 26.365 1.00 95.88 825 GLU A CA 1
ATOM 6661 C C . GLU A 1 825 ? -2.971 0.873 26.268 1.00 95.88 825 GLU A C 1
ATOM 6663 O O . GLU A 1 825 ? -4.011 0.345 25.859 1.00 95.88 825 GLU A O 1
ATOM 6668 N N . ASP A 1 826 ? -2.920 2.149 26.639 1.00 93.50 826 ASP A N 1
ATOM 6669 C CA . ASP A 1 826 ? -4.072 3.047 26.640 1.00 93.50 826 ASP A CA 1
ATOM 6670 C C . ASP A 1 826 ? -3.863 4.153 25.604 1.00 93.50 826 ASP A C 1
ATOM 6672 O O . ASP A 1 826 ? -2.992 5.021 25.725 1.00 93.50 826 ASP A O 1
ATOM 6676 N N . ARG A 1 827 ? -4.691 4.114 24.560 1.00 94.94 827 ARG A N 1
ATOM 6677 C CA . ARG A 1 827 ? -4.666 5.068 23.448 1.00 94.94 827 ARG A CA 1
ATOM 6678 C C . ARG A 1 827 ? -5.932 5.905 23.371 1.00 94.94 827 ARG A C 1
ATOM 6680 O O . ARG A 1 827 ? -6.171 6.489 22.326 1.00 94.94 827 ARG A O 1
ATOM 6687 N N . LEU A 1 828 ? -6.732 6.000 24.433 1.00 92.69 828 LEU A N 1
ATOM 6688 C CA . LEU A 1 828 ? -7.988 6.763 24.398 1.00 92.69 828 LEU A CA 1
ATOM 6689 C C . LEU A 1 828 ? -7.740 8.280 24.343 1.00 92.69 828 LEU A C 1
ATOM 6691 O O . LEU A 1 828 ? -8.579 9.033 23.849 1.00 92.69 828 LEU A O 1
ATOM 6695 N N . GLY A 1 829 ? -6.564 8.726 24.791 1.00 87.44 829 GLY A N 1
ATOM 6696 C CA . GLY A 1 829 ? -6.246 10.138 24.956 1.00 87.44 829 GLY A CA 1
ATOM 6697 C C . GLY A 1 829 ? -6.791 10.688 26.280 1.00 87.44 829 GLY A C 1
ATOM 6698 O O . GLY A 1 829 ? -7.058 9.916 27.214 1.00 87.44 829 GLY A O 1
ATOM 6699 N N . PRO A 1 830 ? -6.927 12.016 26.390 1.00 89.50 830 PRO A N 1
ATOM 6700 C CA . PRO A 1 830 ? -6.706 13.026 25.344 1.00 89.50 830 PRO A CA 1
ATOM 6701 C C . PRO A 1 830 ? -5.247 13.219 24.916 1.00 89.50 830 PRO A C 1
ATOM 6703 O O . PRO A 1 830 ? -4.326 12.989 25.701 1.00 89.50 830 PRO A O 1
ATOM 6706 N N . PHE A 1 831 ? -5.035 13.767 23.715 1.00 89.75 831 PHE A N 1
ATOM 6707 C CA . PHE A 1 831 ? -3.710 14.195 23.261 1.00 89.75 831 PHE A CA 1
ATOM 6708 C C . PHE A 1 831 ? -3.706 15.662 22.786 1.00 89.75 831 PHE A C 1
ATOM 6710 O O . PHE A 1 831 ? -4.688 16.138 22.215 1.00 89.75 831 PHE A O 1
ATOM 6717 N N . PRO A 1 832 ? -2.619 16.421 23.030 1.00 87.31 832 PRO A N 1
ATOM 6718 C CA . PRO A 1 832 ? -2.577 17.862 22.778 1.00 87.31 832 PRO A CA 1
ATOM 6719 C C . PRO A 1 832 ? -2.133 18.188 21.339 1.00 87.31 832 PRO A C 1
ATOM 6721 O O . PRO A 1 832 ? -1.117 18.862 21.153 1.00 87.31 832 PRO A O 1
ATOM 6724 N N . ILE A 1 833 ? -2.841 17.675 20.327 1.00 86.00 833 ILE A N 1
ATOM 6725 C CA . ILE A 1 833 ? -2.571 17.980 18.912 1.00 86.00 833 ILE A CA 1
ATOM 6726 C C . ILE A 1 833 ? -3.825 17.899 18.040 1.00 86.00 833 ILE A C 1
ATOM 6728 O O . ILE A 1 833 ? -4.570 16.923 18.113 1.00 86.00 833 ILE A O 1
ATOM 6732 N N . GLY A 1 834 ? -3.968 18.878 17.145 1.00 85.25 834 GLY A N 1
ATOM 6733 C CA . GLY A 1 834 ? -4.958 18.884 16.069 1.00 85.25 834 GLY A CA 1
ATOM 6734 C C . GLY A 1 834 ? -5.725 20.193 15.917 1.00 85.25 834 GLY A C 1
ATOM 6735 O O . GLY A 1 834 ? -6.609 20.259 15.083 1.00 85.25 834 GLY A O 1
ATOM 6736 N N . ASP A 1 835 ? -5.359 21.227 16.673 1.00 82.88 835 ASP A N 1
ATOM 6737 C CA . ASP A 1 835 ? -6.004 22.544 16.740 1.00 82.88 835 ASP A CA 1
ATOM 6738 C C . ASP A 1 835 ? -5.768 23.447 15.515 1.00 82.88 835 ASP A C 1
ATOM 6740 O O . ASP A 1 835 ? -6.113 24.625 15.537 1.00 82.88 835 ASP A O 1
ATOM 6744 N N . THR A 1 836 ? -5.173 22.911 14.450 1.00 83.75 836 THR A N 1
ATOM 6745 C CA . THR A 1 836 ? -5.015 23.577 13.154 1.00 83.75 836 THR A CA 1
ATOM 6746 C C . THR A 1 836 ? -5.228 22.570 12.029 1.00 83.75 836 THR A C 1
ATOM 6748 O O . THR A 1 836 ? -4.799 21.422 12.144 1.00 83.75 836 THR A O 1
ATOM 6751 N N . ALA A 1 837 ? -5.789 22.990 10.893 1.00 82.12 837 ALA A N 1
ATOM 6752 C CA . ALA A 1 837 ? -6.108 22.090 9.777 1.00 82.12 837 ALA A CA 1
ATOM 6753 C C . ALA A 1 837 ? -4.914 21.258 9.261 1.00 82.12 837 ALA A C 1
ATOM 6755 O O . ALA A 1 837 ? -5.091 20.111 8.839 1.00 82.12 837 ALA A O 1
ATOM 6756 N N . ASP A 1 838 ? -3.691 21.800 9.317 1.00 85.75 838 ASP A N 1
ATOM 6757 C CA . ASP A 1 838 ? -2.458 21.112 8.911 1.00 85.75 838 ASP A CA 1
ATOM 6758 C C . ASP A 1 838 ? -1.935 20.110 9.959 1.00 85.75 838 ASP A C 1
ATOM 6760 O O . ASP A 1 838 ? -1.058 19.303 9.645 1.00 85.75 838 ASP A O 1
ATOM 6764 N N . ARG A 1 839 ? -2.475 20.120 11.183 1.00 88.69 839 ARG A N 1
ATOM 6765 C CA . ARG A 1 839 ? -2.163 19.182 12.281 1.00 88.69 839 ARG A CA 1
ATOM 6766 C C . ARG A 1 839 ? -3.364 18.340 12.723 1.00 88.69 839 ARG A C 1
ATOM 6768 O O . ARG A 1 839 ? -3.181 17.365 13.463 1.00 88.69 839 ARG A O 1
ATOM 6775 N N . SER A 1 840 ? -4.561 18.705 12.275 1.00 92.31 840 SER A N 1
ATOM 6776 C CA . SER A 1 840 ? -5.824 18.034 12.552 1.00 92.31 840 SER A CA 1
ATOM 6777 C C . SER A 1 840 ? -5.773 16.576 12.126 1.00 92.31 840 SER A C 1
ATOM 6779 O O . SER A 1 840 ? -5.032 16.181 11.223 1.00 92.31 840 SER A O 1
ATOM 6781 N N . ASN A 1 841 ? -6.510 15.730 12.832 1.00 95.25 841 ASN A N 1
ATOM 6782 C CA . ASN A 1 841 ? -6.453 14.288 12.647 1.00 95.25 841 ASN A CA 1
ATOM 6783 C C . ASN A 1 841 ? -7.721 13.618 13.207 1.00 95.25 841 ASN A C 1
ATOM 6785 O O . ASN A 1 841 ? -8.445 14.229 13.991 1.00 95.25 841 ASN A O 1
ATOM 6789 N N . PRO A 1 842 ? -7.988 12.346 12.863 1.00 97.06 842 PRO A N 1
ATOM 6790 C CA . PRO A 1 842 ? -9.205 11.659 13.298 1.00 97.06 842 PRO A CA 1
ATOM 6791 C C . PRO A 1 842 ? -9.377 11.596 14.823 1.00 97.06 842 PRO A C 1
ATOM 6793 O O . PRO A 1 842 ? -10.488 11.720 15.321 1.00 97.06 842 PRO A O 1
ATOM 6796 N N . HIS A 1 843 ? -8.293 11.445 15.590 1.00 96.50 843 HIS A N 1
ATOM 6797 C CA . HIS A 1 843 ? -8.386 11.374 17.055 1.00 96.50 843 HIS A CA 1
ATOM 6798 C C . HIS A 1 843 ? -8.637 12.747 17.674 1.00 96.50 843 HIS A C 1
ATOM 6800 O O . HIS A 1 843 ? -9.366 12.837 18.656 1.00 96.50 843 HIS A O 1
ATOM 6806 N N . TRP A 1 844 ? -8.124 13.818 17.061 1.00 94.44 844 TRP A N 1
ATOM 6807 C CA . TRP A 1 844 ? -8.530 15.178 17.407 1.00 94.44 844 TRP A CA 1
ATOM 6808 C C . TRP A 1 844 ? -10.040 15.377 17.217 1.00 94.44 844 TRP A C 1
ATOM 6810 O O . TRP A 1 844 ? -10.723 15.775 18.155 1.00 94.44 844 TRP A O 1
ATOM 6820 N N . LEU A 1 845 ? -10.585 15.007 16.055 1.00 96.19 845 LEU A N 1
ATOM 6821 C CA . LEU A 1 845 ? -12.029 15.092 15.808 1.00 96.19 845 LEU A CA 1
ATOM 6822 C C . LEU A 1 845 ? -12.822 14.257 16.822 1.00 96.19 845 LEU A C 1
ATOM 6824 O O . LEU A 1 845 ? -13.768 14.759 17.416 1.00 96.19 845 LEU A O 1
ATOM 6828 N N . TYR A 1 846 ? -12.394 13.019 17.089 1.00 96.88 846 TYR A N 1
ATOM 6829 C CA . TYR A 1 846 ? -13.007 12.164 18.106 1.00 96.88 846 TYR A CA 1
ATOM 6830 C C . TYR A 1 846 ? -13.028 12.837 19.482 1.00 96.88 846 TYR A C 1
ATOM 6832 O O . TYR A 1 846 ? -14.091 12.938 20.080 1.00 96.88 846 TYR A O 1
ATOM 6840 N N . GLN A 1 847 ? -11.887 13.333 19.984 1.00 93.81 847 GLN A N 1
ATOM 6841 C CA . GLN A 1 847 ? -11.836 13.919 21.330 1.00 93.81 847 GLN A CA 1
ATOM 6842 C C . GLN A 1 847 ? -12.647 15.214 21.444 1.00 93.81 847 GLN A C 1
ATOM 6844 O O . GLN A 1 847 ? -13.149 15.508 22.523 1.00 93.81 847 GLN A O 1
ATOM 6849 N N . ARG A 1 848 ? -12.755 15.979 20.350 1.00 92.81 848 ARG A N 1
ATOM 6850 C CA . ARG A 1 848 ? -13.581 17.186 20.259 1.00 92.81 848 ARG A CA 1
ATOM 6851 C C . ARG A 1 848 ? -15.071 16.818 20.299 1.00 92.81 848 ARG A C 1
ATOM 6853 O O . ARG A 1 848 ? -15.816 17.373 21.096 1.00 92.81 848 ARG A O 1
ATOM 6860 N N . LEU A 1 849 ? -15.475 15.801 19.538 1.00 95.38 849 LEU A N 1
ATOM 6861 C CA . LEU A 1 849 ? -16.859 15.321 19.474 1.00 95.38 849 LEU A CA 1
ATOM 6862 C C . LEU A 1 849 ? -17.356 14.647 20.762 1.00 95.38 849 LEU A C 1
ATOM 6864 O O . LEU A 1 849 ? -18.561 14.553 20.958 1.00 95.38 849 LEU A O 1
ATOM 6868 N N . LEU A 1 850 ? -16.469 14.229 21.673 1.00 93.81 850 LEU A N 1
ATOM 6869 C CA . LEU A 1 850 ? -16.872 13.729 22.997 1.00 93.81 850 LEU A CA 1
ATOM 6870 C C . LEU A 1 850 ? -17.593 14.780 23.865 1.00 93.81 850 LEU A C 1
ATOM 6872 O O . LEU A 1 850 ? -18.185 14.406 24.878 1.00 93.81 850 LEU A O 1
ATOM 6876 N N . GLU A 1 851 ? -17.541 16.067 23.505 1.00 89.94 851 GLU A N 1
ATOM 6877 C CA . GLU A 1 851 ? -18.329 17.129 24.151 1.00 89.94 851 GLU A CA 1
ATOM 6878 C C . GLU A 1 851 ? -19.827 17.025 23.820 1.00 89.94 851 GLU A C 1
ATOM 6880 O O . GLU A 1 851 ? -20.654 17.485 24.605 1.00 89.94 851 GLU A O 1
ATOM 6885 N N . ASN A 1 852 ? -20.177 16.372 22.707 1.00 91.94 852 ASN A N 1
ATOM 6886 C CA . ASN A 1 852 ? -21.547 16.233 22.234 1.00 91.94 852 ASN A CA 1
ATOM 6887 C C . ASN A 1 852 ? -22.234 14.982 22.807 1.00 91.94 852 ASN A C 1
ATOM 6889 O O . ASN A 1 852 ? -21.677 13.881 22.796 1.00 91.94 852 ASN A O 1
ATOM 6893 N N . GLU A 1 853 ? -23.474 15.115 23.278 1.00 89.50 853 GLU A N 1
ATOM 6894 C CA . GLU A 1 853 ? -24.233 13.979 23.809 1.00 89.50 853 GLU A CA 1
ATOM 6895 C C . GLU A 1 853 ? -24.613 12.950 22.737 1.00 89.50 853 GLU A C 1
ATOM 6897 O O . GLU A 1 853 ? -24.382 11.760 22.949 1.00 89.50 853 GLU A O 1
ATOM 6902 N N . GLU A 1 854 ? -25.095 13.380 21.568 1.00 93.19 854 GLU A N 1
ATOM 6903 C CA . GLU A 1 854 ? -25.468 12.463 20.480 1.00 93.19 854 GLU A CA 1
ATOM 6904 C C . GLU A 1 854 ? -24.272 11.641 19.999 1.00 93.19 854 GLU A C 1
ATOM 6906 O O . GLU A 1 854 ? -24.388 10.441 19.743 1.00 93.19 854 GLU A O 1
ATOM 6911 N N . PHE A 1 855 ? -23.088 12.254 19.921 1.00 96.00 855 PHE A N 1
ATOM 6912 C CA . PHE A 1 855 ? -21.875 11.515 19.583 1.00 96.00 855 PHE A CA 1
ATOM 6913 C C . PHE A 1 855 ? -21.488 10.497 20.667 1.00 96.00 855 PHE A C 1
ATOM 6915 O O . PHE A 1 855 ? -21.033 9.399 20.340 1.00 96.00 855 PHE A O 1
ATOM 6922 N N . ARG A 1 856 ? -21.681 10.819 21.955 1.00 92.62 856 ARG A N 1
ATOM 6923 C CA . ARG A 1 856 ? -21.435 9.874 23.057 1.00 92.62 856 ARG A CA 1
ATOM 6924 C C . ARG A 1 856 ? -22.410 8.696 23.029 1.00 92.62 856 ARG A C 1
ATOM 6926 O O . ARG A 1 856 ? -21.963 7.575 23.240 1.00 92.62 856 ARG A O 1
ATOM 6933 N N . VAL A 1 857 ? -23.687 8.917 22.716 1.00 92.88 857 VAL A N 1
ATOM 6934 C CA . VAL A 1 857 ? -24.666 7.827 22.533 1.00 92.88 857 VAL A CA 1
ATOM 6935 C C . VAL A 1 857 ? -24.278 6.944 21.348 1.00 92.88 857 VAL A C 1
ATOM 6937 O O . VAL A 1 857 ? -24.225 5.723 21.470 1.00 92.88 857 VAL A O 1
ATOM 6940 N N . LEU A 1 858 ? -23.885 7.540 20.220 1.00 96.56 858 LEU A N 1
ATOM 6941 C CA . LEU A 1 858 ? -23.354 6.760 19.104 1.00 96.56 858 LEU A CA 1
ATOM 6942 C C . LEU A 1 858 ? -22.127 5.938 19.531 1.00 96.56 858 LEU A C 1
ATOM 6944 O O . LEU A 1 858 ? -22.014 4.764 19.181 1.00 96.56 858 LEU A O 1
ATOM 6948 N N . LEU A 1 859 ? -21.198 6.533 20.282 1.00 97.19 859 LEU A N 1
ATOM 6949 C CA . LEU A 1 859 ? -20.017 5.836 20.785 1.00 97.19 859 LEU A CA 1
ATOM 6950 C C . LEU A 1 859 ? -20.400 4.616 21.635 1.00 97.19 859 LEU A C 1
ATOM 6952 O O . LEU A 1 859 ? -19.846 3.538 21.407 1.00 97.19 859 LEU A O 1
ATOM 6956 N N . THR A 1 860 ? -21.347 4.748 22.566 1.00 94.81 860 THR A N 1
ATOM 6957 C CA . THR A 1 860 ? -21.791 3.631 23.416 1.00 94.81 860 THR A CA 1
ATOM 6958 C C . THR A 1 860 ? -22.458 2.530 22.597 1.00 94.81 860 THR A C 1
ATOM 6960 O O . THR A 1 860 ? -22.154 1.355 22.814 1.00 94.81 860 THR A O 1
ATOM 6963 N N . ASP A 1 861 ? -23.255 2.887 21.587 1.00 96.38 861 ASP A N 1
ATOM 6964 C CA . ASP A 1 861 ? -23.864 1.930 20.658 1.00 96.38 861 ASP A CA 1
ATOM 6965 C C . ASP A 1 861 ? -22.807 1.127 19.895 1.00 96.38 861 ASP A C 1
ATOM 6967 O O . ASP A 1 861 ? -22.892 -0.099 19.784 1.00 96.38 861 ASP A O 1
ATOM 6971 N N . ARG A 1 862 ? -21.770 1.799 19.377 1.00 97.88 862 ARG A N 1
ATOM 6972 C CA . ARG A 1 862 ? -20.680 1.120 18.658 1.00 97.88 862 ARG A CA 1
ATOM 6973 C C . ARG A 1 862 ? -19.819 0.267 19.586 1.00 97.88 862 ARG A C 1
ATOM 6975 O O . ARG A 1 862 ? -19.386 -0.806 19.168 1.00 97.88 862 ARG A O 1
ATOM 6982 N N . ILE A 1 863 ? -19.585 0.702 20.827 1.00 97.12 863 ILE A N 1
ATOM 6983 C CA . ILE A 1 863 ? -18.887 -0.110 21.833 1.00 97.12 863 ILE A CA 1
ATOM 6984 C C . ILE A 1 863 ? -19.688 -1.387 22.108 1.00 97.12 863 ILE A C 1
ATOM 6986 O O . ILE A 1 863 ? -19.124 -2.473 21.969 1.00 97.12 863 ILE A O 1
ATOM 6990 N N . SER A 1 864 ? -20.989 -1.277 22.412 1.00 94.69 864 SER A N 1
ATOM 6991 C CA . SER A 1 864 ? -21.854 -2.439 22.671 1.00 94.69 864 SER A CA 1
ATOM 6992 C C . SER A 1 864 ? -21.876 -3.395 21.471 1.00 94.69 864 SER A C 1
ATOM 6994 O O . SER A 1 864 ? -21.635 -4.594 21.615 1.00 94.69 864 SER A O 1
ATOM 6996 N N . LYS A 1 865 ? -22.025 -2.856 20.253 1.00 95.69 865 LYS A N 1
ATOM 6997 C CA . LYS A 1 865 ? -22.023 -3.641 19.010 1.00 95.69 865 LYS A CA 1
ATOM 6998 C C . LYS A 1 865 ? -20.735 -4.433 18.774 1.00 95.69 865 LYS A C 1
ATOM 7000 O O . LYS A 1 865 ? -20.798 -5.537 18.240 1.00 95.69 865 LYS A O 1
ATOM 7005 N N . HIS A 1 866 ? -19.568 -3.869 19.088 1.00 97.88 866 HIS A N 1
ATOM 7006 C CA . HIS A 1 866 ? -18.289 -4.468 18.688 1.00 97.88 866 HIS A CA 1
ATOM 7007 C C . HIS A 1 866 ? -17.565 -5.218 19.802 1.00 97.88 866 HIS A C 1
ATOM 7009 O O . HIS A 1 866 ? -16.829 -6.152 19.492 1.00 97.88 866 HIS A O 1
ATOM 7015 N N . PHE A 1 867 ? -17.736 -4.838 21.069 1.00 96.44 867 PHE A N 1
ATOM 7016 C CA . PHE A 1 867 ? -17.014 -5.446 22.196 1.00 96.44 867 PHE A CA 1
ATOM 7017 C C . PHE A 1 867 ? -17.780 -6.576 22.886 1.00 96.44 867 PHE A C 1
ATOM 7019 O O . PHE A 1 867 ? -17.174 -7.330 23.649 1.00 96.44 867 PHE A O 1
ATOM 7026 N N . PHE A 1 868 ? -19.073 -6.728 22.610 1.00 92.62 868 PHE A N 1
ATOM 7027 C CA . PHE A 1 868 ? -19.934 -7.702 23.274 1.00 92.62 868 PHE A CA 1
ATOM 7028 C C . PHE A 1 868 ? -20.539 -8.683 22.268 1.00 92.62 868 PHE A C 1
ATOM 7030 O O . PHE A 1 868 ? -20.549 -8.436 21.062 1.00 92.62 868 PHE A O 1
ATOM 7037 N N . ARG A 1 869 ? -21.057 -9.805 22.784 1.00 88.81 869 ARG A N 1
ATOM 7038 C CA . ARG A 1 869 ? -21.810 -10.817 22.025 1.00 88.81 869 ARG A CA 1
ATOM 7039 C C . ARG A 1 869 ? -21.012 -11.373 20.836 1.00 88.81 869 ARG A C 1
ATOM 7041 O O . ARG A 1 869 ? -19.955 -11.965 21.040 1.00 88.81 869 ARG A O 1
ATOM 7048 N N . ASP A 1 870 ? -21.510 -11.209 19.618 1.00 89.69 870 ASP A N 1
ATOM 7049 C CA . ASP A 1 870 ? -20.896 -11.617 18.353 1.00 89.69 870 ASP A CA 1
ATOM 7050 C C . ASP A 1 870 ? -20.082 -10.489 17.683 1.00 89.69 870 ASP A C 1
ATOM 7052 O O . ASP A 1 870 ? -19.619 -10.632 16.549 1.00 89.69 870 ASP A O 1
ATOM 7056 N N . GLY A 1 871 ? -19.862 -9.382 18.400 1.00 96.12 871 GLY A N 1
ATOM 7057 C CA . GLY A 1 871 ? -19.140 -8.208 17.932 1.00 96.12 871 GLY A CA 1
ATOM 7058 C C . GLY A 1 871 ? -17.710 -8.486 17.455 1.00 96.12 871 GLY A C 1
ATOM 7059 O O . GLY A 1 871 ? -17.017 -9.399 17.910 1.00 96.12 871 GLY A O 1
ATOM 7060 N N . VAL A 1 872 ? -17.230 -7.648 16.533 1.00 98.56 872 VAL A N 1
ATOM 7061 C CA . VAL A 1 872 ? -15.959 -7.846 15.807 1.00 98.56 872 VAL A CA 1
ATOM 7062 C C . VAL A 1 872 ? -14.718 -7.816 16.711 1.00 98.56 872 VAL A C 1
ATOM 7064 O O . VAL A 1 872 ? -13.707 -8.439 16.384 1.00 98.56 872 VAL A O 1
ATOM 7067 N N . LEU A 1 873 ? -14.773 -7.102 17.838 1.00 98.69 873 LEU A N 1
ATOM 7068 C CA . LEU A 1 873 ? -13.676 -6.948 18.804 1.00 98.69 873 LEU A CA 1
ATOM 7069 C C . LEU A 1 873 ? -13.811 -7.877 20.015 1.00 98.69 873 LEU A C 1
ATOM 7071 O O . LEU A 1 873 ? -13.088 -7.721 21.002 1.00 98.69 873 LEU A O 1
ATOM 7075 N N . THR A 1 874 ? -14.698 -8.867 19.942 1.00 98.50 874 THR A N 1
ATOM 7076 C CA . THR A 1 874 ? -14.779 -9.944 20.930 1.00 98.50 874 THR A CA 1
ATOM 7077 C C . THR A 1 874 ? -13.594 -10.907 20.783 1.00 98.50 874 THR A C 1
ATOM 7079 O O . THR A 1 874 ? -13.050 -11.073 19.680 1.00 98.50 874 THR A O 1
ATOM 7082 N N . PRO A 1 875 ? -13.177 -11.597 21.862 1.00 98.44 875 PRO A N 1
ATOM 7083 C CA . PRO A 1 875 ? -12.071 -12.545 21.788 1.00 98.44 875 PRO A CA 1
ATOM 7084 C C . PRO A 1 875 ? -12.270 -13.635 20.730 1.00 98.44 875 PRO A C 1
ATOM 7086 O O . PRO A 1 875 ? -11.323 -13.973 20.023 1.00 98.44 875 PRO A O 1
ATOM 7089 N N . SER A 1 876 ? -13.489 -14.164 20.581 1.00 97.44 876 SER A N 1
ATOM 7090 C CA . SER A 1 876 ? -13.813 -15.225 19.619 1.00 97.44 876 SER A CA 1
ATOM 7091 C C . SER A 1 876 ? -13.635 -14.759 18.169 1.00 97.44 876 SER A C 1
ATOM 7093 O O . SER A 1 876 ? -12.985 -15.448 17.373 1.00 97.44 876 SER A O 1
ATOM 7095 N N . TYR A 1 877 ? -14.142 -13.570 17.828 1.00 98.62 877 TYR A N 1
ATOM 7096 C CA . TYR A 1 877 ? -14.080 -13.040 16.469 1.00 98.62 877 TYR A CA 1
ATOM 7097 C C . TYR A 1 877 ? -12.653 -12.643 16.075 1.00 98.62 877 TYR A C 1
ATOM 7099 O O . TYR A 1 877 ? -12.147 -13.065 15.027 1.00 98.62 877 TYR A O 1
ATOM 7107 N N . VAL A 1 878 ? -11.951 -11.900 16.940 1.00 98.69 878 VAL A N 1
ATOM 7108 C CA . VAL A 1 878 ? -10.558 -11.501 16.680 1.00 98.69 878 VAL A CA 1
ATOM 7109 C C . VAL A 1 878 ? -9.659 -12.729 16.581 1.00 98.69 878 VAL A C 1
ATOM 7111 O O . VAL A 1 878 ? -8.809 -12.801 15.690 1.00 98.69 878 VAL A O 1
ATOM 7114 N N . ARG A 1 879 ? -9.872 -13.736 17.436 1.00 98.38 879 ARG A N 1
ATOM 7115 C CA . ARG A 1 879 ? -9.120 -14.991 17.393 1.00 98.38 879 ARG A CA 1
ATOM 7116 C C . ARG A 1 879 ? -9.283 -15.717 16.059 1.00 98.38 879 ARG A C 1
ATOM 7118 O O . ARG A 1 879 ? -8.283 -16.173 15.508 1.00 98.38 879 ARG A O 1
ATOM 7125 N N . LYS A 1 880 ? -10.503 -15.781 15.517 1.00 98.19 880 LYS A N 1
ATOM 7126 C CA . LYS A 1 880 ? -10.784 -16.372 14.199 1.00 98.19 880 LYS A CA 1
ATOM 7127 C C . LYS A 1 880 ? -10.015 -15.660 13.082 1.00 98.19 880 LYS A C 1
ATOM 7129 O O . LYS A 1 880 ? -9.401 -16.318 12.242 1.00 98.19 880 LYS A O 1
ATOM 7134 N N . LEU A 1 881 ? -10.019 -14.324 13.069 1.00 97.94 881 LEU A N 1
ATOM 7135 C CA . LEU A 1 881 ? -9.279 -13.545 12.069 1.00 97.94 881 LEU A CA 1
ATOM 7136 C C . LEU A 1 881 ? -7.761 -13.699 12.212 1.00 97.94 881 LEU A C 1
ATOM 7138 O O . LEU A 1 881 ? -7.069 -13.846 11.202 1.00 97.94 881 LEU A O 1
ATOM 7142 N N . PHE A 1 882 ? -7.259 -13.691 13.448 1.00 98.69 882 PHE A N 1
ATOM 7143 C CA . PHE A 1 882 ? -5.844 -13.881 13.746 1.00 98.69 882 PHE A CA 1
ATOM 7144 C C . PHE A 1 882 ? -5.358 -15.258 13.289 1.00 98.69 882 PHE A C 1
ATOM 7146 O O . PHE A 1 882 ? -4.429 -15.327 12.488 1.00 98.69 882 PHE A O 1
ATOM 7153 N N . ASP A 1 883 ? -6.023 -16.340 13.710 1.00 98.56 883 ASP A N 1
ATOM 7154 C CA . ASP A 1 883 ? -5.643 -17.711 13.347 1.00 98.56 883 ASP A CA 1
ATOM 7155 C C . ASP A 1 883 ? -5.647 -17.907 11.818 1.00 98.56 883 ASP A C 1
ATOM 7157 O O . ASP A 1 883 ? -4.721 -18.506 11.272 1.00 98.56 883 ASP A O 1
ATOM 7161 N N . ARG A 1 884 ? -6.616 -17.316 11.101 1.00 97.62 884 ARG A N 1
ATOM 7162 C CA . ARG A 1 884 ? -6.649 -17.327 9.628 1.00 97.62 884 ARG A CA 1
ATOM 7163 C C . ARG A 1 884 ? -5.406 -16.683 9.003 1.00 97.62 884 ARG A C 1
ATOM 7165 O O . ARG A 1 884 ? -4.857 -17.227 8.050 1.00 97.62 884 ARG A O 1
ATOM 7172 N N . ARG A 1 885 ? -4.958 -15.528 9.512 1.00 96.94 885 ARG A N 1
ATOM 7173 C CA . ARG A 1 885 ? -3.770 -14.830 8.982 1.00 96.94 885 ARG A CA 1
ATOM 7174 C C . ARG A 1 885 ? -2.462 -15.508 9.369 1.00 96.94 885 ARG A C 1
ATOM 7176 O O . ARG A 1 885 ? -1.529 -15.488 8.577 1.00 96.94 885 ARG A O 1
ATOM 7183 N N . ILE A 1 886 ? -2.397 -16.127 10.545 1.00 98.12 886 ILE A N 1
ATOM 7184 C CA . ILE A 1 886 ? -1.255 -16.958 10.941 1.00 98.12 886 ILE A CA 1
ATOM 7185 C C . ILE A 1 886 ? -1.126 -18.162 10.001 1.00 98.12 886 ILE A C 1
ATOM 7187 O O . ILE A 1 886 ? -0.046 -18.375 9.454 1.00 98.12 886 ILE A O 1
ATOM 7191 N N . ALA A 1 887 ? -2.228 -18.868 9.724 1.00 97.12 887 ALA A N 1
ATOM 7192 C CA . ALA A 1 887 ? -2.239 -20.002 8.799 1.00 97.12 887 ALA A CA 1
ATOM 7193 C C . ALA A 1 887 ? -1.840 -19.621 7.360 1.00 97.12 887 ALA A C 1
ATOM 7195 O O . ALA A 1 887 ? -1.200 -20.415 6.677 1.00 97.12 887 ALA A O 1
ATOM 7196 N N . GLU A 1 888 ? -2.174 -18.407 6.904 1.00 94.56 888 GLU A N 1
ATOM 7197 C CA . GLU A 1 888 ? -1.768 -17.900 5.583 1.00 94.56 888 GLU A CA 1
ATOM 7198 C C . GLU A 1 888 ? -0.240 -17.774 5.447 1.00 94.56 888 GLU A C 1
ATOM 7200 O O . GLU A 1 888 ? 0.308 -18.084 4.391 1.00 94.56 888 GLU A O 1
ATOM 7205 N N . ILE A 1 889 ? 0.457 -17.308 6.491 1.00 95.56 889 ILE A N 1
ATOM 7206 C CA . ILE A 1 889 ? 1.889 -16.974 6.395 1.00 95.56 889 ILE A CA 1
ATOM 7207 C C . ILE A 1 889 ? 2.827 -18.054 6.930 1.00 95.56 889 ILE A C 1
ATOM 7209 O O . ILE A 1 889 ? 3.984 -18.109 6.510 1.00 95.56 889 ILE A O 1
ATOM 7213 N N . GLU A 1 890 ? 2.361 -18.898 7.854 1.00 96.94 890 GLU A N 1
ATOM 7214 C CA . GLU A 1 890 ? 3.187 -19.904 8.529 1.00 96.94 890 GLU A CA 1
ATOM 7215 C C . GLU A 1 890 ? 3.978 -20.789 7.548 1.00 96.94 890 GLU A C 1
ATOM 7217 O O . GLU A 1 890 ? 5.196 -20.911 7.725 1.00 96.94 890 GLU A O 1
ATOM 7222 N N . PRO A 1 891 ? 3.372 -21.338 6.473 1.00 95.00 891 PRO A N 1
ATOM 7223 C CA . PRO A 1 891 ? 4.086 -22.224 5.555 1.00 95.00 891 PRO A CA 1
ATOM 7224 C C . PRO A 1 891 ? 5.263 -21.545 4.841 1.00 95.00 891 PRO A C 1
ATOM 7226 O O . PRO A 1 891 ? 6.258 -22.196 4.522 1.00 95.00 891 PRO A O 1
ATOM 7229 N N . ALA A 1 892 ? 5.174 -20.233 4.615 1.00 95.12 892 ALA A N 1
ATOM 7230 C CA . ALA A 1 892 ? 6.160 -19.435 3.892 1.00 95.12 892 ALA A CA 1
ATOM 7231 C C . ALA A 1 892 ? 7.266 -18.864 4.795 1.00 95.12 892 ALA A C 1
ATOM 7233 O O . ALA A 1 892 ? 8.354 -18.518 4.324 1.00 95.12 892 ALA A O 1
ATOM 7234 N N . LEU A 1 893 ? 7.007 -18.756 6.099 1.00 95.56 893 LEU A N 1
ATOM 7235 C CA . LEU A 1 893 ? 7.819 -17.954 7.008 1.00 95.56 893 LEU A CA 1
ATOM 7236 C C . LEU A 1 893 ? 9.239 -18.499 7.213 1.00 95.56 893 LEU A C 1
ATOM 7238 O O . LEU A 1 893 ? 10.162 -17.729 7.475 1.00 95.56 893 LEU A O 1
ATOM 7242 N N . PHE A 1 894 ? 9.456 -19.808 7.059 1.00 96.00 894 PHE A N 1
ATOM 7243 C CA . PHE A 1 894 ? 10.801 -20.375 7.182 1.00 96.00 894 PHE A CA 1
ATOM 7244 C C . PHE A 1 894 ? 11.754 -19.854 6.094 1.00 96.00 894 PHE A C 1
ATOM 7246 O O . PHE A 1 894 ? 12.932 -19.649 6.373 1.00 96.00 894 PHE A O 1
ATOM 7253 N N . ALA A 1 895 ? 11.252 -19.542 4.893 1.00 95.62 895 ALA A N 1
ATOM 7254 C CA . ALA A 1 895 ? 12.056 -18.913 3.844 1.00 95.62 895 ALA A CA 1
ATOM 7255 C C . ALA A 1 895 ? 12.388 -17.442 4.166 1.00 95.62 895 ALA A C 1
ATOM 7257 O O . ALA A 1 895 ? 13.498 -16.984 3.899 1.00 95.62 895 ALA A O 1
ATOM 7258 N N . GLU A 1 896 ? 11.469 -16.695 4.791 1.00 94.88 896 GLU A N 1
ATOM 7259 C CA . GLU A 1 896 ? 11.766 -15.352 5.327 1.00 94.88 896 GLU A CA 1
ATOM 7260 C C . GLU A 1 896 ? 12.820 -15.423 6.441 1.00 94.88 896 GLU A C 1
ATOM 7262 O O . GLU A 1 896 ? 13.716 -14.585 6.497 1.00 94.88 896 GLU A O 1
ATOM 7267 N N . ALA A 1 897 ? 12.758 -16.445 7.298 1.00 92.56 897 ALA A N 1
ATOM 7268 C CA . ALA A 1 897 ? 13.730 -16.655 8.367 1.00 92.56 897 ALA A CA 1
ATOM 7269 C C . ALA A 1 897 ? 15.115 -17.003 7.812 1.00 92.56 897 ALA A C 1
ATOM 7271 O O . ALA A 1 897 ? 16.118 -16.484 8.295 1.00 92.56 897 ALA A O 1
ATOM 7272 N N . ALA A 1 898 ? 15.170 -17.829 6.766 1.00 92.25 898 ALA A N 1
ATOM 7273 C CA . ALA A 1 898 ? 16.405 -18.133 6.058 1.00 92.25 898 ALA A CA 1
ATOM 7274 C C . ALA A 1 898 ? 17.010 -16.877 5.424 1.00 92.25 898 ALA A C 1
ATOM 7276 O O . ALA A 1 898 ? 18.200 -16.628 5.571 1.00 92.25 898 ALA A O 1
ATOM 7277 N N . ARG A 1 899 ? 16.197 -16.050 4.762 1.00 90.62 899 ARG A N 1
ATOM 7278 C CA . ARG A 1 899 ? 16.688 -14.871 4.040 1.00 90.62 899 ARG A CA 1
ATOM 7279 C C . ARG A 1 899 ? 17.045 -13.693 4.949 1.00 90.62 899 ARG A C 1
ATOM 7281 O O . ARG A 1 899 ? 18.055 -13.035 4.734 1.00 90.62 899 ARG A O 1
ATOM 7288 N N . TRP A 1 900 ? 16.208 -13.416 5.945 1.00 89.19 900 TRP A N 1
ATOM 7289 C CA . TRP A 1 900 ? 16.246 -12.183 6.737 1.00 89.19 900 TRP A CA 1
ATOM 7290 C C . TRP A 1 900 ? 16.331 -12.415 8.246 1.00 89.19 900 TRP A C 1
ATOM 7292 O O . TRP A 1 900 ? 16.364 -11.448 9.004 1.00 89.19 900 TRP A O 1
ATOM 7302 N N . GLY A 1 901 ? 16.378 -13.667 8.707 1.00 84.62 901 GLY A N 1
ATOM 7303 C CA . GLY A 1 901 ? 16.580 -14.004 10.119 1.00 84.62 901 GLY A CA 1
ATOM 7304 C C . GLY A 1 901 ? 18.009 -13.763 10.610 1.00 84.62 901 GLY A C 1
ATOM 7305 O O . GLY A 1 901 ? 18.202 -13.564 11.808 1.00 84.62 901 GLY A O 1
ATOM 7306 N N . ASN A 1 902 ? 18.982 -13.724 9.690 1.00 77.69 902 ASN A N 1
ATOM 7307 C CA . ASN A 1 902 ? 20.397 -13.480 9.974 1.00 77.69 902 ASN A CA 1
ATOM 7308 C C . ASN A 1 902 ? 21.081 -12.553 8.935 1.00 77.69 902 ASN A C 1
ATOM 7310 O O . ASN A 1 902 ? 22.012 -12.965 8.244 1.00 77.69 902 ASN A O 1
ATOM 7314 N N . PRO A 1 903 ? 20.669 -11.278 8.795 1.00 61.59 903 PRO A N 1
ATOM 7315 C CA . PRO A 1 903 ? 21.220 -10.378 7.782 1.00 61.59 903 PRO A CA 1
ATOM 7316 C C . PRO A 1 903 ? 22.663 -9.902 8.051 1.00 61.59 903 PRO A C 1
ATOM 7318 O O . PRO A 1 903 ? 23.150 -9.026 7.340 1.00 61.59 903 PRO A O 1
ATOM 7321 N N . ARG A 1 904 ? 23.354 -10.417 9.080 1.00 60.38 904 ARG A N 1
ATOM 7322 C CA . ARG A 1 904 ? 24.662 -9.904 9.539 1.00 60.38 904 ARG A CA 1
ATOM 7323 C C . ARG A 1 904 ? 25.882 -10.564 8.895 1.00 60.38 904 ARG A C 1
ATOM 7325 O O . ARG A 1 904 ? 26.989 -10.091 9.128 1.00 60.38 904 ARG A O 1
ATOM 7332 N N . LYS A 1 905 ? 25.702 -11.592 8.061 1.00 62.38 905 LYS A N 1
ATOM 7333 C CA . LYS A 1 905 ? 26.773 -12.126 7.207 1.00 62.38 905 LYS A CA 1
ATOM 7334 C C . LYS A 1 905 ? 26.873 -11.268 5.939 1.00 62.38 905 LYS A C 1
ATOM 7336 O O . LYS A 1 905 ? 26.293 -11.602 4.912 1.00 62.38 905 LYS A O 1
ATOM 7341 N N . THR A 1 906 ? 27.508 -10.103 6.059 1.00 63.62 906 THR A N 1
ATOM 7342 C CA . THR A 1 906 ? 27.707 -9.157 4.946 1.00 63.62 906 THR A CA 1
ATOM 7343 C C . THR A 1 906 ? 29.092 -9.324 4.324 1.00 63.62 906 THR A C 1
ATOM 7345 O O . THR A 1 906 ? 29.989 -9.887 4.961 1.00 63.62 906 THR A O 1
ATOM 7348 N N . TYR A 1 907 ? 29.306 -8.804 3.114 1.00 67.81 907 TYR A N 1
ATOM 7349 C CA . TYR A 1 907 ? 30.615 -8.874 2.457 1.00 67.81 907 TYR A CA 1
ATOM 7350 C C . TYR A 1 907 ? 31.725 -8.226 3.305 1.00 67.81 907 TYR A C 1
ATOM 7352 O O . TYR A 1 907 ? 32.841 -8.732 3.328 1.00 67.81 907 TYR A O 1
ATOM 7360 N N . GLU A 1 908 ? 31.440 -7.166 4.075 1.00 67.12 908 GLU A N 1
ATOM 7361 C CA . GLU A 1 908 ? 32.447 -6.543 4.945 1.00 67.12 908 GLU A CA 1
ATOM 7362 C C . GLU A 1 908 ? 32.907 -7.486 6.056 1.00 67.12 908 GLU A C 1
ATOM 7364 O O . GLU A 1 908 ? 34.085 -7.480 6.412 1.00 67.12 908 GLU A O 1
ATOM 7369 N N . SER A 1 909 ? 32.007 -8.315 6.597 1.00 68.69 909 SER A N 1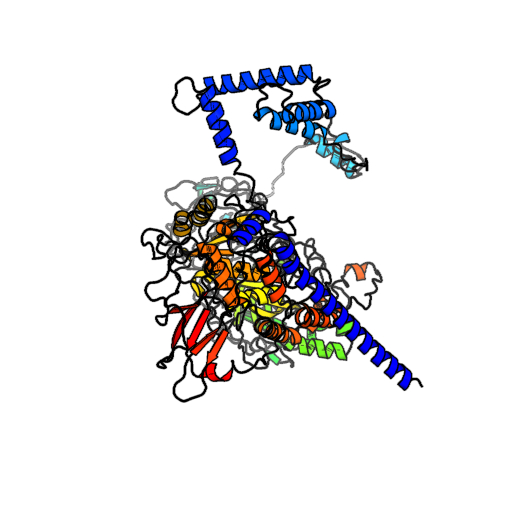
ATOM 7370 C CA . SER A 1 909 ? 32.386 -9.317 7.602 1.00 68.69 909 SER A CA 1
ATOM 7371 C C . SER A 1 909 ? 33.368 -10.341 7.025 1.00 68.69 909 SER A C 1
ATOM 7373 O O . SER A 1 909 ? 34.352 -10.684 7.678 1.00 68.69 909 SER A O 1
ATOM 7375 N N . VAL A 1 910 ? 33.160 -10.729 5.760 1.00 68.19 910 VAL A N 1
ATOM 7376 C CA . VAL A 1 910 ? 34.039 -11.635 5.010 1.00 68.19 910 VAL A CA 1
ATOM 7377 C C . VAL A 1 910 ? 35.389 -10.970 4.734 1.00 68.19 910 VAL A C 1
ATOM 7379 O O . VAL A 1 910 ? 36.429 -11.534 5.057 1.00 68.19 910 VAL A O 1
ATOM 7382 N N . LEU A 1 911 ? 35.389 -9.745 4.196 1.00 69.44 911 LEU A N 1
ATOM 7383 C CA . LEU A 1 911 ? 36.615 -9.026 3.826 1.00 69.44 911 LEU A CA 1
ATOM 7384 C C . LEU A 1 911 ? 37.490 -8.654 5.027 1.00 69.44 911 LEU A C 1
ATOM 7386 O O . LEU A 1 911 ? 38.712 -8.618 4.915 1.00 69.44 911 LEU A O 1
ATOM 7390 N N . THR A 1 912 ? 36.882 -8.368 6.176 1.00 72.50 912 THR A N 1
ATOM 7391 C CA . THR A 1 912 ? 37.617 -8.020 7.404 1.00 72.50 912 THR A CA 1
ATOM 7392 C C . THR A 1 912 ? 38.073 -9.244 8.193 1.00 72.50 912 THR A C 1
ATOM 7394 O O . THR A 1 912 ? 38.726 -9.081 9.223 1.00 72.50 912 THR A O 1
ATOM 7397 N N . ASN A 1 913 ? 37.713 -10.452 7.738 1.00 63.94 913 ASN A N 1
ATOM 7398 C CA . ASN A 1 913 ? 37.888 -11.709 8.464 1.00 63.94 913 ASN A CA 1
ATOM 7399 C C . ASN A 1 913 ? 37.440 -11.601 9.932 1.00 63.94 913 ASN A C 1
ATOM 7401 O O . ASN A 1 913 ? 38.021 -12.208 10.835 1.00 63.94 913 ASN A O 1
ATOM 7405 N N . SER A 1 914 ? 36.437 -10.756 10.189 1.00 61.38 914 SER A N 1
ATOM 7406 C CA . SER A 1 914 ? 35.912 -10.585 11.529 1.00 61.38 914 SER A CA 1
ATOM 7407 C C . SER A 1 914 ? 35.064 -11.814 11.824 1.00 61.38 914 SER A C 1
ATOM 7409 O O . SER A 1 914 ? 33.998 -11.994 11.240 1.00 61.38 914 SER A O 1
ATOM 7411 N N . GLU A 1 915 ? 35.561 -12.692 12.703 1.00 49.12 915 GLU A N 1
ATOM 7412 C CA . GLU A 1 915 ? 34.815 -13.834 13.241 1.00 49.12 915 GLU A CA 1
ATOM 7413 C C . GLU A 1 915 ? 33.613 -13.333 14.062 1.00 49.12 915 GLU A C 1
ATOM 7415 O O . GLU A 1 915 ? 33.569 -13.434 15.290 1.00 49.12 915 GLU A O 1
ATOM 7420 N N . TRP A 1 916 ? 32.608 -12.752 13.414 1.00 49.19 916 TRP A N 1
ATOM 7421 C CA . TRP A 1 916 ? 31.356 -12.437 14.077 1.00 49.19 916 TRP A CA 1
ATOM 7422 C C . TRP A 1 916 ? 30.590 -13.737 14.260 1.00 49.19 916 TRP A C 1
ATOM 7424 O O . TRP A 1 916 ? 29.839 -14.185 13.395 1.00 49.19 916 TRP A O 1
ATOM 7434 N N . ARG A 1 917 ? 30.819 -14.363 15.419 1.00 48.44 917 ARG A N 1
ATOM 7435 C CA . ARG A 1 917 ? 30.051 -15.514 15.886 1.00 48.44 917 ARG A CA 1
ATOM 7436 C C . ARG A 1 917 ? 28.577 -15.128 15.875 1.00 48.44 917 ARG A C 1
ATOM 7438 O O . ARG A 1 917 ? 28.150 -14.255 16.629 1.00 48.44 917 ARG A O 1
ATOM 7445 N N . VAL A 1 918 ? 27.796 -15.787 15.022 1.00 51.53 918 VAL A N 1
ATOM 7446 C CA . VAL A 1 918 ? 26.339 -15.767 15.134 1.00 51.53 918 VAL A CA 1
ATOM 7447 C C . VAL A 1 918 ? 26.029 -16.409 16.477 1.00 51.53 918 VAL A C 1
ATOM 7449 O O . VAL A 1 918 ? 26.159 -17.623 16.638 1.00 51.53 918 VAL A O 1
ATOM 7452 N N . GLU A 1 919 ? 25.682 -15.599 17.473 1.00 52.06 919 GLU A N 1
ATOM 7453 C CA . GLU A 1 919 ? 25.137 -16.129 18.717 1.00 52.06 919 GLU A CA 1
ATOM 7454 C C . GLU A 1 919 ? 23.955 -17.031 18.345 1.00 52.06 919 GLU A C 1
ATOM 7456 O O . GLU A 1 919 ? 23.111 -16.648 17.534 1.00 52.06 919 GLU A O 1
ATOM 7461 N N . THR A 1 920 ? 23.893 -18.247 18.883 1.00 56.06 920 THR A N 1
ATOM 7462 C CA . THR A 1 920 ? 22.939 -19.283 18.441 1.00 56.06 920 THR A CA 1
ATOM 7463 C C . THR A 1 920 ? 21.476 -18.813 18.481 1.00 56.06 920 THR A C 1
ATOM 7465 O O . THR A 1 920 ? 20.667 -19.210 17.637 1.00 56.06 920 THR A O 1
ATOM 7468 N N . HIS A 1 921 ? 21.155 -17.887 19.391 1.00 60.38 921 HIS A N 1
ATOM 7469 C CA . HIS A 1 921 ? 19.853 -17.225 19.534 1.00 60.38 921 HIS A CA 1
ATOM 7470 C C . HIS A 1 921 ? 19.525 -16.163 18.460 1.00 60.38 921 HIS A C 1
ATOM 7472 O O . HIS A 1 921 ? 18.403 -15.658 18.412 1.00 60.38 921 HIS A O 1
ATOM 7478 N N . ASN A 1 922 ? 20.473 -15.823 17.585 1.00 64.56 922 ASN A N 1
ATOM 7479 C CA . ASN A 1 922 ? 20.326 -14.872 16.478 1.00 64.56 922 ASN A CA 1
ATOM 7480 C C . ASN A 1 922 ? 20.361 -15.535 15.084 1.00 64.56 922 ASN A C 1
ATOM 7482 O O . ASN A 1 922 ? 20.416 -14.828 14.083 1.00 64.56 922 ASN A O 1
ATOM 7486 N N . SER A 1 923 ? 20.275 -16.869 15.007 1.00 79.81 923 SER A N 1
ATOM 7487 C CA . SER A 1 923 ? 20.115 -17.610 13.743 1.00 79.81 923 SER A CA 1
ATOM 7488 C C . SER A 1 923 ? 18.696 -17.508 13.171 1.00 79.81 923 SER A C 1
ATOM 7490 O O . SER A 1 923 ? 17.728 -17.327 13.919 1.00 79.81 923 SER A O 1
ATOM 7492 N N . GLY A 1 924 ? 18.535 -17.723 11.858 1.00 86.62 924 GLY A N 1
ATOM 7493 C CA . GLY A 1 924 ? 17.202 -17.788 11.243 1.00 86.62 924 GLY A CA 1
ATOM 7494 C C . GLY A 1 924 ? 16.294 -18.856 11.875 1.00 86.62 924 GLY A C 1
ATOM 7495 O O . GLY A 1 924 ? 15.100 -18.627 12.073 1.00 86.62 924 GLY A O 1
ATOM 7496 N N . VAL A 1 925 ? 16.858 -19.991 12.305 1.00 89.12 925 VAL A N 1
ATOM 7497 C CA . VAL A 1 925 ? 16.111 -21.065 12.983 1.00 89.12 925 VAL A CA 1
ATOM 7498 C C . VAL A 1 925 ? 15.561 -20.586 14.324 1.00 89.12 925 VAL A C 1
ATOM 7500 O O . VAL A 1 925 ? 14.371 -20.766 14.595 1.00 89.12 925 VAL A O 1
ATOM 7503 N N . ALA A 1 926 ? 16.394 -19.933 15.140 1.00 86.94 926 ALA A N 1
ATOM 7504 C CA . ALA A 1 926 ? 15.969 -19.376 16.421 1.00 86.94 926 ALA A CA 1
ATOM 7505 C C . ALA A 1 926 ? 14.884 -18.304 16.237 1.00 86.94 926 ALA A C 1
ATOM 7507 O O . ALA A 1 926 ? 13.909 -18.267 16.988 1.00 86.94 926 ALA A O 1
ATOM 7508 N N . LYS A 1 927 ? 14.993 -17.470 15.194 1.00 87.50 927 LYS A N 1
ATOM 7509 C CA . LYS A 1 927 ? 13.971 -16.470 14.861 1.00 87.50 927 LYS A CA 1
ATOM 7510 C C . LYS A 1 927 ? 12.636 -17.109 14.485 1.00 87.50 927 LYS A C 1
ATOM 7512 O O . LYS A 1 927 ? 11.613 -16.735 15.059 1.00 87.50 927 LYS A O 1
ATOM 7517 N N . HIS A 1 928 ? 12.642 -18.119 13.619 1.00 92.38 928 HIS A N 1
ATOM 7518 C CA . HIS A 1 928 ? 11.431 -18.868 13.283 1.00 92.38 928 HIS A CA 1
ATOM 7519 C C . HIS A 1 928 ? 10.803 -19.544 14.513 1.00 92.38 928 HIS A C 1
ATOM 7521 O O . HIS A 1 928 ? 9.585 -19.557 14.655 1.00 92.38 928 HIS A O 1
ATOM 7527 N N . GLN A 1 929 ? 11.610 -20.076 15.436 1.00 91.00 929 GLN A N 1
ATOM 7528 C CA . GLN A 1 929 ? 11.104 -20.620 16.704 1.00 91.00 929 GLN A CA 1
ATOM 7529 C C . GLN A 1 929 ? 10.484 -19.530 17.593 1.00 91.00 929 GLN A C 1
ATOM 7531 O O . GLN A 1 929 ? 9.391 -19.720 18.121 1.00 91.00 929 GLN A O 1
ATOM 7536 N N . SER A 1 930 ? 11.140 -18.371 17.716 1.00 90.31 930 SER A N 1
ATOM 7537 C CA . SER A 1 930 ? 10.638 -17.247 18.519 1.00 90.31 930 SER A CA 1
ATOM 7538 C C . SER A 1 930 ? 9.318 -16.671 17.998 1.00 90.31 930 SER A C 1
ATOM 7540 O O . SER A 1 930 ? 8.519 -16.171 18.786 1.00 90.31 930 SER A O 1
ATOM 7542 N N . TRP A 1 931 ? 9.046 -16.793 16.695 1.00 95.44 931 TRP A N 1
ATOM 7543 C CA . TRP A 1 931 ? 7.778 -16.355 16.112 1.00 95.44 931 TRP A CA 1
ATOM 7544 C C . TRP A 1 931 ? 6.582 -17.095 16.715 1.00 95.44 931 TRP A C 1
ATOM 7546 O O . TRP A 1 931 ? 5.605 -16.451 17.085 1.00 95.44 9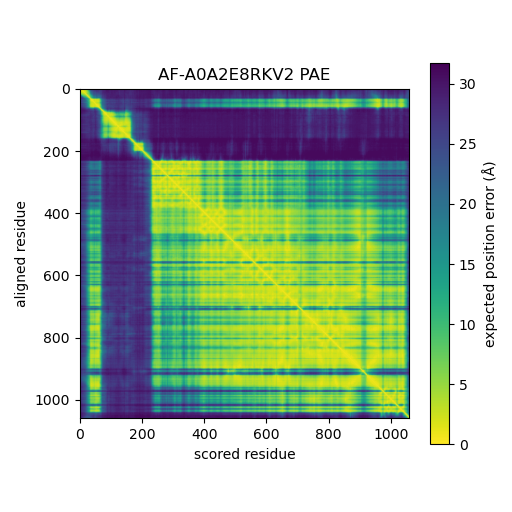31 TRP A O 1
ATOM 7556 N N . PHE A 1 932 ? 6.675 -18.413 16.929 1.00 96.75 932 PHE A N 1
ATOM 7557 C CA . PHE A 1 932 ? 5.604 -19.159 17.603 1.00 96.75 932 PHE A CA 1
ATOM 7558 C C . PHE A 1 932 ? 5.374 -18.688 19.041 1.00 96.75 932 PHE A C 1
ATOM 7560 O O . PHE A 1 932 ? 4.242 -18.716 19.516 1.00 96.75 932 PHE A O 1
ATOM 7567 N N . ALA A 1 933 ? 6.420 -18.233 19.738 1.00 95.75 933 ALA A N 1
ATOM 7568 C CA . ALA A 1 933 ? 6.271 -17.671 21.076 1.00 95.75 933 ALA A CA 1
ATOM 7569 C C . ALA A 1 933 ? 5.466 -16.364 21.043 1.00 95.75 933 ALA A C 1
ATOM 7571 O O . ALA A 1 933 ? 4.558 -16.191 21.852 1.00 95.75 933 ALA A O 1
ATOM 7572 N N . GLU A 1 934 ? 5.736 -15.482 20.078 1.00 96.25 934 GLU A N 1
ATOM 7573 C CA . GLU A 1 934 ? 4.962 -14.251 19.896 1.00 96.25 934 GLU A CA 1
ATOM 7574 C C . GLU A 1 934 ? 3.522 -14.537 19.438 1.00 96.25 934 GLU A C 1
ATOM 7576 O O . GLU A 1 934 ? 2.588 -13.949 19.981 1.00 96.25 934 GLU A O 1
ATOM 7581 N N . VAL A 1 935 ? 3.316 -15.494 18.524 1.00 98.38 935 VAL A N 1
ATOM 7582 C CA . VAL A 1 935 ? 1.974 -15.971 18.142 1.00 98.38 935 VAL A CA 1
ATOM 7583 C C . VAL A 1 935 ? 1.215 -16.458 19.373 1.00 98.38 935 VAL A C 1
ATOM 7585 O O . VAL A 1 935 ? 0.098 -16.007 19.617 1.00 98.38 935 VAL A O 1
ATOM 7588 N N . ASN A 1 936 ? 1.824 -17.322 20.188 1.00 98.19 936 ASN A N 1
ATOM 7589 C CA . ASN A 1 936 ? 1.209 -17.853 21.403 1.00 98.19 936 ASN A CA 1
ATOM 7590 C C . ASN A 1 936 ? 0.937 -16.761 22.443 1.00 98.19 936 ASN A C 1
ATOM 7592 O O . ASN A 1 936 ? -0.123 -16.770 23.066 1.00 98.19 936 ASN A O 1
ATOM 7596 N N . ARG A 1 937 ? 1.841 -15.789 22.608 1.00 97.81 937 ARG A N 1
ATOM 7597 C CA . ARG A 1 937 ? 1.639 -14.642 23.500 1.00 97.81 937 ARG A CA 1
ATOM 7598 C C . ARG A 1 937 ? 0.424 -13.825 23.066 1.00 97.81 937 ARG A C 1
ATOM 7600 O O . ARG A 1 937 ? -0.481 -13.599 23.866 1.00 97.81 937 ARG A O 1
ATOM 7607 N N . THR A 1 938 ? 0.349 -13.422 21.798 1.00 98.44 938 THR A N 1
ATOM 7608 C CA . THR A 1 938 ? -0.803 -12.667 21.283 1.00 98.44 938 THR A CA 1
ATOM 7609 C C . THR A 1 938 ? -2.098 -13.471 21.416 1.00 98.44 938 THR A C 1
ATOM 7611 O O . THR A 1 938 ? -3.116 -12.951 21.869 1.00 98.44 938 THR A O 1
ATOM 7614 N N . LYS A 1 939 ? -2.045 -14.761 21.094 1.00 98.12 939 LYS A N 1
ATOM 7615 C CA . LYS A 1 939 ? -3.186 -15.679 21.089 1.00 98.12 939 LYS A CA 1
ATOM 7616 C C . LYS A 1 939 ? -3.751 -15.996 22.474 1.00 98.12 939 LYS A C 1
ATOM 7618 O O . LYS A 1 939 ? -4.966 -16.129 22.597 1.00 98.12 939 LYS A O 1
ATOM 7623 N N . ASN A 1 940 ? -2.887 -16.124 23.481 1.00 97.69 940 ASN A N 1
ATOM 7624 C CA . ASN A 1 940 ? -3.261 -16.618 24.809 1.00 97.69 940 ASN A CA 1
ATOM 7625 C C . ASN A 1 940 ? -3.244 -15.530 25.890 1.00 97.69 940 ASN A C 1
ATOM 7627 O O . ASN A 1 940 ? -3.925 -15.674 26.897 1.00 97.69 940 ASN A O 1
ATOM 7631 N N . GLN A 1 941 ? -2.481 -14.451 25.701 1.00 97.00 941 GLN A N 1
ATOM 7632 C CA . GLN A 1 941 ? -2.330 -13.394 26.707 1.00 97.00 941 GLN A CA 1
ATOM 7633 C C . GLN A 1 941 ? -2.952 -12.071 26.258 1.00 97.00 941 GLN A C 1
ATOM 7635 O O . GLN A 1 941 ? -3.517 -11.367 27.087 1.00 97.00 941 GLN A O 1
ATOM 7640 N N . TYR A 1 942 ? -2.898 -11.741 24.962 1.00 98.38 942 TYR A N 1
ATOM 7641 C CA . TYR A 1 942 ? -3.451 -10.483 24.450 1.00 98.38 942 TYR A CA 1
ATOM 7642 C C . TYR A 1 942 ? -4.940 -10.598 24.094 1.00 98.38 942 TYR A C 1
ATOM 7644 O O . TYR A 1 942 ? -5.779 -9.989 24.750 1.00 98.38 942 TYR A O 1
ATOM 7652 N N . ILE A 1 943 ? -5.280 -11.400 23.077 1.00 98.62 943 ILE A N 1
ATOM 7653 C CA . ILE A 1 943 ? -6.639 -11.482 22.509 1.00 98.62 943 ILE A CA 1
ATOM 7654 C C . ILE A 1 943 ? -7.713 -11.843 23.553 1.00 98.62 943 ILE A C 1
ATOM 7656 O O . ILE A 1 943 ? -8.750 -11.181 23.545 1.00 98.62 943 ILE A O 1
ATOM 7660 N N . PRO A 1 944 ? -7.501 -12.816 24.467 1.00 98.25 944 PRO A N 1
ATOM 7661 C CA . PRO A 1 944 ? -8.527 -13.195 25.442 1.00 98.25 944 PRO A CA 1
ATOM 7662 C C . PRO A 1 944 ? -8.900 -12.090 26.435 1.00 98.25 944 PRO A C 1
ATOM 7664 O O . PRO A 1 944 ? -10.017 -12.090 26.937 1.00 98.25 944 PRO A O 1
ATOM 7667 N N . HIS A 1 945 ? -7.986 -11.155 26.705 1.00 97.25 945 HIS A N 1
ATOM 7668 C CA . HIS A 1 945 ? -8.141 -10.164 27.775 1.00 97.25 945 HIS A CA 1
ATOM 7669 C C . HIS A 1 945 ? -8.312 -8.731 27.252 1.00 97.25 945 HIS A C 1
ATOM 7671 O O . HIS A 1 945 ? -8.831 -7.871 27.960 1.00 97.25 945 HIS A O 1
ATOM 7677 N N . ARG A 1 946 ? -7.879 -8.435 26.017 1.00 97.62 946 ARG A N 1
ATOM 7678 C CA . ARG A 1 946 ? -7.813 -7.056 25.508 1.00 97.62 946 ARG A CA 1
ATOM 7679 C C . ARG A 1 946 ? -9.174 -6.364 25.439 1.00 97.62 946 ARG A C 1
ATOM 7681 O O . ARG A 1 946 ? -9.253 -5.174 25.730 1.00 97.62 946 ARG A O 1
ATOM 7688 N N . THR A 1 947 ? -10.223 -7.095 25.071 1.00 97.50 947 THR A N 1
ATOM 7689 C CA . THR A 1 947 ? -11.600 -6.583 24.993 1.00 97.50 947 THR A CA 1
ATOM 7690 C C . THR A 1 947 ? -12.033 -5.987 26.334 1.00 97.50 947 THR A C 1
ATOM 7692 O O . THR A 1 947 ? -12.430 -4.826 26.386 1.00 97.50 947 THR A O 1
ATOM 7695 N N . GLU A 1 948 ? -11.857 -6.736 27.427 1.00 94.62 948 GLU A N 1
ATOM 7696 C CA . GLU A 1 948 ? -12.188 -6.291 28.786 1.00 94.62 948 GLU A CA 1
ATOM 7697 C C . GLU A 1 948 ? -11.340 -5.082 29.210 1.00 94.62 948 GLU A C 1
ATOM 7699 O O . GLU A 1 948 ? -11.867 -4.113 29.752 1.00 94.62 948 GLU A O 1
ATOM 7704 N N . VAL A 1 949 ? -10.035 -5.095 28.908 1.00 94.75 949 VAL A N 1
ATOM 7705 C CA . VAL A 1 949 ? -9.134 -3.975 29.225 1.00 94.75 949 VAL A CA 1
ATOM 7706 C C . VAL A 1 949 ? -9.619 -2.669 28.594 1.00 94.75 949 VAL A C 1
ATOM 7708 O O . VAL A 1 949 ? -9.694 -1.652 29.279 1.00 94.75 949 VAL A O 1
ATOM 7711 N N . VAL A 1 950 ? -9.980 -2.681 27.309 1.00 96.19 950 VAL A N 1
ATOM 7712 C CA . VAL A 1 950 ? -10.419 -1.462 26.612 1.00 96.19 950 VAL A CA 1
ATOM 7713 C C . VAL A 1 950 ? -11.792 -0.998 27.098 1.00 96.19 950 VAL A C 1
ATOM 7715 O O . VAL A 1 950 ? -11.980 0.200 27.302 1.00 96.19 950 VAL A O 1
ATOM 7718 N N . VAL A 1 951 ? -12.728 -1.918 27.358 1.00 93.94 951 VAL A N 1
ATOM 7719 C CA . VAL A 1 951 ? -14.025 -1.573 27.970 1.00 93.94 951 VAL A CA 1
ATOM 7720 C C . VAL A 1 951 ? -13.814 -0.906 29.332 1.00 93.94 951 VAL A C 1
ATOM 7722 O O . VAL A 1 951 ? -14.398 0.143 29.595 1.00 93.94 951 VAL A O 1
ATOM 7725 N N . ASN A 1 952 ? -12.905 -1.428 30.159 1.00 89.19 952 ASN A N 1
ATOM 7726 C CA . ASN A 1 952 ? -12.570 -0.828 31.451 1.00 89.19 952 ASN A CA 1
ATOM 7727 C C . ASN A 1 952 ? -11.902 0.554 31.312 1.00 89.19 952 ASN A C 1
ATOM 7729 O O . ASN A 1 952 ? -12.193 1.449 32.103 1.00 89.19 952 ASN A O 1
ATOM 7733 N N . GLN A 1 953 ? -11.048 0.764 30.304 1.00 91.69 953 GLN A N 1
ATOM 7734 C CA . GLN A 1 953 ? -10.444 2.074 30.006 1.00 91.69 953 GLN A CA 1
ATOM 7735 C C . GLN A 1 953 ? -11.476 3.115 29.531 1.00 91.69 953 GLN A C 1
ATOM 7737 O O . GLN A 1 953 ? -11.331 4.308 29.818 1.00 91.69 953 GLN A O 1
ATOM 7742 N N . LEU A 1 954 ? -12.498 2.680 28.784 1.00 92.44 954 LEU A N 1
ATOM 7743 C CA . LEU A 1 954 ? -13.617 3.518 28.340 1.00 92.44 954 LEU A CA 1
ATOM 7744 C C . LEU A 1 954 ? -14.530 3.868 29.520 1.00 92.44 954 LEU A C 1
ATOM 7746 O O . LEU A 1 954 ? -14.872 5.037 29.717 1.00 92.44 954 LEU A O 1
ATOM 7750 N N . PHE A 1 955 ? -14.853 2.875 30.351 1.00 89.06 955 PHE A N 1
ATOM 7751 C CA . PHE A 1 955 ? -15.594 3.052 31.597 1.00 89.06 955 PHE A CA 1
ATOM 7752 C C . PHE A 1 955 ? -14.898 4.046 32.532 1.00 89.06 955 PHE A C 1
ATOM 7754 O O . PHE A 1 955 ? -15.519 4.996 33.000 1.00 89.06 955 PHE A O 1
ATOM 7761 N N . SER A 1 956 ? -13.582 3.909 32.731 1.00 85.88 956 SER A N 1
ATOM 7762 C CA . SER A 1 956 ? -12.809 4.790 33.614 1.00 85.88 956 SER A CA 1
ATOM 7763 C C . SER A 1 956 ? -12.697 6.235 33.121 1.00 85.88 956 SER A C 1
ATOM 7765 O O . SER A 1 956 ? -12.139 7.076 33.818 1.00 85.88 956 SER A O 1
ATOM 7767 N N . ARG A 1 957 ? -13.183 6.530 31.912 1.00 87.69 957 ARG A N 1
ATOM 7768 C CA . ARG A 1 957 ? -13.312 7.885 31.360 1.00 87.69 957 ARG A CA 1
ATOM 7769 C C . ARG A 1 957 ? -14.765 8.351 31.281 1.00 87.69 957 ARG A C 1
ATOM 7771 O O . ARG A 1 957 ? -15.020 9.393 30.693 1.00 87.69 957 ARG A O 1
ATOM 7778 N N . GLY A 1 958 ? -15.712 7.586 31.826 1.00 86.94 958 GLY A N 1
ATOM 7779 C CA . GLY A 1 958 ? -17.145 7.859 31.733 1.00 86.94 958 GLY A CA 1
ATOM 7780 C C . GLY A 1 958 ? -17.681 7.804 30.298 1.00 86.94 958 GLY A C 1
ATOM 7781 O O . GLY A 1 958 ? -18.664 8.475 29.996 1.00 86.94 958 GLY A O 1
ATOM 7782 N N . LEU A 1 959 ? -17.022 7.060 29.400 1.00 89.56 959 LEU A N 1
ATOM 7783 C CA . LEU A 1 959 ? -17.404 6.935 27.985 1.00 89.56 959 LEU A CA 1
ATOM 7784 C C . LEU A 1 959 ? -18.263 5.701 27.692 1.00 89.56 959 LEU A C 1
ATOM 7786 O O . LEU A 1 959 ? -18.802 5.589 26.597 1.00 89.56 959 LEU A O 1
ATOM 7790 N N . TYR A 1 960 ? -18.388 4.786 28.653 1.00 89.00 960 TYR A N 1
ATOM 7791 C CA . TYR A 1 960 ? -19.301 3.649 28.587 1.00 89.00 960 TYR A CA 1
ATOM 7792 C C . TYR A 1 960 ? -20.179 3.623 29.842 1.00 89.00 960 TYR A C 1
ATOM 7794 O O . TYR A 1 960 ? -19.638 3.830 30.936 1.00 89.00 960 TYR A O 1
ATOM 7802 N N . PRO A 1 961 ? -21.503 3.425 29.713 1.00 84.69 961 PRO A N 1
ATOM 7803 C CA . PRO A 1 961 ? -22.402 3.464 30.849 1.00 84.69 961 PRO A CA 1
ATOM 7804 C C . PRO A 1 961 ? -22.245 2.266 31.765 1.00 84.69 961 PRO A C 1
ATOM 7806 O O . PRO A 1 961 ? -21.935 1.160 31.325 1.00 84.69 961 PRO A O 1
ATOM 7809 N N . ASP A 1 962 ? -22.502 2.500 33.051 1.00 84.06 962 ASP A N 1
ATOM 7810 C CA . ASP A 1 962 ? -22.581 1.435 34.040 1.00 84.06 962 ASP A CA 1
ATOM 7811 C C . ASP A 1 962 ? -23.968 0.781 34.065 1.00 84.06 962 ASP A C 1
ATOM 7813 O O . ASP A 1 962 ? -24.648 0.767 35.087 1.00 84.06 962 ASP A O 1
ATOM 7817 N N . LEU A 1 963 ? -24.431 0.322 32.903 1.00 84.75 963 LEU A N 1
ATOM 7818 C CA . LEU A 1 963 ? -25.725 -0.333 32.723 1.00 84.75 963 LEU A CA 1
ATOM 7819 C C . LEU A 1 963 ? -25.489 -1.797 32.326 1.00 84.75 963 LEU A C 1
ATOM 7821 O O . LEU A 1 963 ? -24.531 -2.078 31.599 1.00 84.75 963 LEU A O 1
ATOM 7825 N N . PRO A 1 964 ? -26.329 -2.749 32.774 1.00 84.31 964 PRO A N 1
ATOM 7826 C CA . PRO A 1 964 ? -26.213 -4.121 32.303 1.00 84.31 964 PRO A CA 1
ATOM 7827 C C . PRO A 1 964 ? -26.580 -4.215 30.820 1.00 84.31 964 PRO A C 1
ATOM 7829 O O . PRO A 1 964 ? -27.404 -3.456 30.312 1.00 84.31 964 PRO A O 1
ATOM 7832 N N . GLU A 1 965 ? -26.006 -5.199 30.136 1.00 86.25 965 GLU A N 1
ATOM 7833 C CA . GLU A 1 965 ? -26.459 -5.575 28.799 1.00 86.25 965 GLU A CA 1
ATOM 7834 C C . GLU A 1 965 ? -27.882 -6.153 28.869 1.00 86.25 965 GLU A C 1
ATOM 7836 O O . GLU A 1 965 ? -28.205 -6.925 29.776 1.00 86.25 965 GLU A O 1
ATOM 7841 N N . ILE A 1 966 ? -28.724 -5.812 27.889 1.00 90.19 966 ILE A N 1
ATOM 7842 C CA . ILE A 1 966 ? -30.048 -6.425 27.742 1.00 90.19 966 ILE A CA 1
ATOM 7843 C C . ILE A 1 966 ? -29.853 -7.857 27.232 1.00 90.19 966 ILE A C 1
ATOM 7845 O O . ILE A 1 966 ? -29.467 -8.083 26.078 1.00 90.19 966 ILE A O 1
ATOM 7849 N N . SER A 1 967 ? -30.122 -8.821 28.107 1.00 88.75 967 SER A N 1
ATOM 7850 C CA . SER A 1 967 ? -30.152 -10.246 27.773 1.00 88.75 967 SER A CA 1
ATOM 7851 C C . SER A 1 967 ? -31.532 -10.653 27.263 1.00 88.75 967 SER A C 1
ATOM 7853 O O . SER A 1 967 ? -32.534 -10.011 27.580 1.00 88.75 967 SER A O 1
ATOM 7855 N N . VAL A 1 968 ? -31.575 -11.696 26.436 1.00 87.44 968 VAL A N 1
ATOM 7856 C CA . VAL A 1 968 ? -32.800 -12.173 25.789 1.00 87.44 968 VAL A CA 1
ATOM 7857 C C . VAL A 1 968 ? -33.006 -13.651 26.082 1.00 87.44 968 VAL A C 1
ATOM 7859 O O . VAL A 1 968 ? -32.037 -14.404 26.199 1.00 87.44 968 VAL A O 1
ATOM 7862 N N . ARG A 1 969 ? -34.263 -14.068 26.218 1.00 86.44 969 ARG A N 1
ATOM 7863 C CA . ARG A 1 969 ? -34.651 -15.472 26.357 1.00 86.44 969 ARG A CA 1
ATOM 7864 C C . ARG A 1 969 ? -35.905 -15.739 25.539 1.00 86.44 969 ARG A C 1
ATOM 7866 O O . ARG A 1 969 ? -36.805 -14.913 25.487 1.00 86.44 969 ARG A O 1
ATOM 7873 N N . TRP A 1 970 ? -35.964 -16.912 24.927 1.00 82.19 970 TRP A N 1
ATOM 7874 C CA . TRP A 1 970 ? -37.135 -17.381 24.194 1.00 82.19 970 TRP A CA 1
ATOM 7875 C C . TRP A 1 970 ? -37.927 -18.384 25.036 1.00 82.19 970 TRP A C 1
ATOM 7877 O O . TRP A 1 970 ? -37.324 -19.230 25.705 1.00 82.19 970 TRP A O 1
ATOM 7887 N N . SER A 1 971 ? -39.259 -18.294 25.014 1.00 78.12 971 SER A N 1
ATOM 7888 C CA . SER A 1 971 ? -40.130 -19.289 25.651 1.00 78.12 971 SER A CA 1
ATOM 7889 C C . SER A 1 971 ? -40.095 -20.636 24.907 1.00 78.12 971 SER A C 1
ATOM 7891 O O . SER A 1 971 ? -39.918 -20.698 23.688 1.00 78.12 971 SER A O 1
ATOM 7893 N N . GLU A 1 972 ? -40.253 -21.738 25.646 1.00 62.66 972 GLU A N 1
ATOM 7894 C CA . GLU A 1 972 ? -40.383 -23.086 25.076 1.00 62.66 972 GLU A CA 1
ATOM 7895 C C . GLU A 1 972 ? -41.855 -23.350 24.692 1.00 62.66 972 GLU A C 1
ATOM 7897 O O . GLU A 1 972 ? -42.724 -23.347 25.562 1.00 62.66 972 GLU A O 1
ATOM 7902 N N . GLY A 1 973 ? -42.154 -23.579 23.403 1.00 60.19 973 GLY A N 1
ATOM 7903 C CA . GLY A 1 973 ? -43.499 -23.940 22.915 1.00 60.19 973 GLY A CA 1
ATOM 7904 C C . GLY A 1 973 ? -43.864 -23.378 21.529 1.00 60.19 973 GLY A C 1
ATOM 7905 O O . GLY A 1 973 ? -43.051 -22.711 20.890 1.00 60.19 973 GLY A O 1
ATOM 7906 N N . ASP A 1 974 ? -45.097 -23.651 21.073 1.00 53.97 974 ASP A N 1
ATOM 7907 C CA . ASP A 1 974 ? -45.621 -23.234 19.753 1.00 53.97 974 ASP A CA 1
ATOM 7908 C C . ASP A 1 974 ? -45.922 -21.721 19.660 1.00 53.97 974 ASP A C 1
ATOM 7910 O O . ASP A 1 974 ? -45.857 -21.145 18.575 1.00 53.97 974 ASP A O 1
ATOM 7914 N N . ASN A 1 975 ? -46.191 -21.055 20.792 1.00 57.12 975 ASN A N 1
ATOM 7915 C CA . ASN A 1 975 ? -46.307 -19.594 20.888 1.00 57.12 975 ASN A CA 1
ATOM 7916 C C . ASN A 1 975 ? -44.984 -19.015 21.410 1.00 57.12 975 ASN A C 1
ATOM 7918 O O . ASN A 1 975 ? -44.772 -18.928 22.620 1.00 57.12 975 ASN A O 1
ATOM 7922 N N . GLN A 1 976 ? -44.083 -18.658 20.493 1.00 69.19 976 GLN A N 1
ATOM 7923 C CA . GLN A 1 976 ? -42.761 -18.123 20.830 1.00 69.19 976 GLN A CA 1
ATOM 7924 C C . GLN A 1 976 ? -42.885 -16.695 21.382 1.00 69.19 976 GLN A C 1
ATOM 7926 O O . GLN A 1 976 ? -43.285 -15.772 20.672 1.00 69.19 976 GLN A O 1
ATOM 7931 N N . GLU A 1 977 ? -42.532 -16.516 22.652 1.00 84.25 977 GLU A N 1
ATOM 7932 C CA . GLU A 1 977 ? -42.452 -15.216 23.313 1.00 84.25 977 GLU A CA 1
ATOM 7933 C C . GLU A 1 977 ? -40.985 -14.838 23.541 1.00 84.25 977 GLU A C 1
ATOM 7935 O O . GLU A 1 977 ? -40.171 -15.673 23.947 1.00 84.25 977 GLU A O 1
ATOM 7940 N N . LEU A 1 978 ? -40.657 -13.573 23.276 1.00 87.62 978 LEU A N 1
ATOM 7941 C CA . LEU A 1 978 ? -39.341 -12.989 23.520 1.00 87.62 978 LEU A CA 1
ATOM 7942 C C . LEU A 1 978 ? -39.339 -12.268 24.870 1.00 87.62 978 LEU A C 1
ATOM 7944 O O . LEU A 1 978 ? -40.030 -11.264 25.055 1.00 87.62 978 LEU A O 1
ATOM 7948 N N . GLU A 1 979 ? -38.528 -12.756 25.799 1.00 91.12 979 GLU A N 1
ATOM 7949 C CA . GLU A 1 979 ? -38.299 -12.152 27.104 1.00 91.12 979 GLU A CA 1
ATOM 7950 C C . GLU A 1 979 ? -37.033 -11.280 27.075 1.00 91.12 979 GLU A C 1
ATOM 7952 O O . GLU A 1 979 ? -35.949 -11.750 26.724 1.00 91.12 979 GLU A O 1
ATOM 7957 N N . LEU A 1 980 ? -37.168 -10.007 27.457 1.00 92.25 980 LEU A N 1
ATOM 7958 C CA . LEU A 1 980 ? -36.062 -9.059 27.620 1.00 92.25 980 LEU A CA 1
ATOM 7959 C C . LEU A 1 980 ? -35.712 -8.916 29.106 1.00 92.25 980 LEU A C 1
ATOM 7961 O O . LEU A 1 980 ? -36.587 -8.692 29.939 1.00 92.25 980 LEU A O 1
ATOM 7965 N N . MET A 1 981 ? -34.428 -9.010 29.451 1.00 91.88 981 MET A N 1
ATOM 7966 C CA . MET A 1 981 ? -33.965 -9.005 30.840 1.00 91.88 981 MET A CA 1
ATOM 7967 C C . MET A 1 981 ? -32.802 -8.033 31.038 1.00 91.88 981 MET A C 1
ATOM 7969 O O . MET A 1 981 ? -31.733 -8.181 30.440 1.00 91.88 981 MET A O 1
ATOM 7973 N N . ALA A 1 982 ? -32.997 -7.080 31.950 1.00 89.75 982 ALA A N 1
ATOM 7974 C CA . ALA A 1 982 ? -31.989 -6.119 32.390 1.00 89.75 982 ALA A CA 1
ATOM 7975 C C . ALA A 1 982 ? -32.104 -5.858 33.903 1.00 89.75 982 ALA A C 1
ATOM 7977 O O . ALA A 1 982 ? -32.087 -4.720 34.354 1.00 89.75 982 ALA A O 1
ATOM 7978 N N . GLY A 1 983 ? -32.270 -6.904 34.719 1.00 85.69 983 GLY A N 1
ATOM 7979 C CA . GLY A 1 983 ? -32.393 -6.754 36.175 1.00 85.69 983 GLY A CA 1
ATOM 7980 C C . GLY A 1 983 ? -33.516 -5.786 36.583 1.00 85.69 983 GLY A C 1
ATOM 7981 O O . GLY A 1 983 ? -34.667 -5.999 36.220 1.00 85.69 983 GLY A O 1
ATOM 7982 N N . ARG A 1 984 ? -33.176 -4.725 37.335 1.00 84.94 984 ARG A N 1
ATOM 7983 C CA . ARG A 1 984 ? -34.128 -3.695 37.807 1.00 84.94 984 ARG A CA 1
ATOM 7984 C C . ARG A 1 984 ? -34.395 -2.561 36.804 1.00 84.94 984 ARG A C 1
ATOM 7986 O O . ARG A 1 984 ? -35.172 -1.663 37.117 1.00 84.94 984 ARG A O 1
ATOM 7993 N N . PHE A 1 985 ? -33.717 -2.545 35.656 1.00 90.00 985 PHE A N 1
ATOM 7994 C CA . PHE A 1 985 ? -33.736 -1.396 34.748 1.00 90.00 985 PHE A CA 1
ATOM 7995 C C . PHE A 1 985 ? -34.934 -1.428 33.807 1.00 90.00 985 PHE A C 1
ATOM 7997 O O . PHE A 1 985 ? -35.343 -2.482 33.321 1.00 90.00 985 PHE A O 1
ATOM 8004 N N . LYS A 1 986 ? -35.474 -0.240 33.524 1.00 93.56 986 LYS A N 1
ATOM 8005 C CA . LYS A 1 986 ? -36.561 -0.064 32.561 1.00 93.56 986 LYS A CA 1
ATOM 8006 C C . LYS A 1 986 ? -36.020 -0.244 31.151 1.00 93.56 986 LYS A C 1
ATOM 8008 O O . LYS A 1 986 ? -35.109 0.476 30.745 1.00 93.56 986 LYS A O 1
ATOM 8013 N N . ILE A 1 987 ? -36.604 -1.181 30.413 1.00 96.06 987 ILE A N 1
ATOM 8014 C CA . ILE A 1 987 ? -36.288 -1.424 29.007 1.00 96.06 987 ILE A CA 1
ATOM 8015 C C . ILE A 1 987 ? -37.379 -0.773 28.163 1.00 96.06 987 ILE A C 1
ATOM 8017 O O . ILE A 1 987 ? -38.559 -1.045 28.364 1.00 96.06 987 ILE A O 1
ATOM 8021 N N . TYR A 1 988 ? -36.984 0.058 27.209 1.00 96.62 988 TYR A N 1
ATOM 8022 C CA . TYR A 1 988 ? -37.857 0.552 26.153 1.00 96.62 988 TYR A CA 1
ATOM 8023 C C . TYR A 1 988 ? -37.525 -0.176 24.860 1.00 96.62 988 TYR A C 1
ATOM 8025 O O . TYR A 1 988 ? -36.348 -0.385 24.560 1.00 96.62 988 TYR A O 1
ATOM 8033 N N . TYR A 1 989 ? -38.543 -0.569 24.102 1.00 95.25 989 TYR A N 1
ATOM 8034 C CA . TYR A 1 989 ? -38.372 -1.312 22.859 1.00 95.25 989 TYR A CA 1
ATOM 8035 C C . TYR A 1 989 ? -39.295 -0.805 21.752 1.00 95.25 989 TYR A C 1
ATOM 8037 O O . TYR A 1 989 ? -40.335 -0.207 22.019 1.00 95.25 989 TYR A O 1
ATOM 8045 N N . THR A 1 990 ? -38.918 -1.089 20.511 1.00 93.62 990 THR A N 1
ATOM 8046 C CA . THR A 1 990 ? -39.772 -0.983 19.328 1.00 93.62 990 THR A CA 1
ATOM 8047 C C . THR A 1 990 ? -39.767 -2.321 18.587 1.00 93.62 990 THR A C 1
ATOM 8049 O O . THR A 1 990 ? -38.811 -3.099 18.670 1.00 93.62 990 THR A O 1
ATOM 8052 N N . THR A 1 991 ? -40.828 -2.582 17.830 1.00 89.25 991 THR A N 1
ATOM 8053 C CA . THR A 1 991 ? -40.915 -3.698 16.868 1.00 89.25 991 THR A CA 1
ATOM 8054 C C . THR A 1 991 ? -40.936 -3.206 15.418 1.00 89.25 991 THR A C 1
ATOM 8056 O O . THR A 1 991 ? -40.980 -4.002 14.488 1.00 89.25 991 THR A O 1
ATOM 8059 N N . THR A 1 992 ? -40.886 -1.885 15.211 1.00 85.00 992 THR A N 1
ATOM 8060 C CA . THR A 1 992 ? -40.934 -1.228 13.895 1.00 85.00 992 THR A CA 1
ATOM 8061 C C . THR A 1 992 ? -39.553 -1.064 13.254 1.00 85.00 992 THR A C 1
ATOM 8063 O O . THR A 1 992 ? -39.430 -0.486 12.175 1.00 85.00 992 THR A O 1
ATOM 8066 N N . GLY A 1 993 ? -38.493 -1.537 13.920 1.00 84.25 993 GLY A N 1
ATOM 8067 C CA . GLY A 1 993 ? -37.109 -1.342 13.487 1.00 84.25 993 GLY A CA 1
ATOM 8068 C C . GLY A 1 993 ? -36.543 0.057 13.768 1.00 84.25 993 GLY A C 1
ATOM 8069 O O . GLY A 1 993 ? -35.437 0.350 13.316 1.00 84.25 993 GLY A O 1
ATOM 8070 N N . GLN A 1 994 ? -37.274 0.918 14.487 1.00 90.44 994 GLN A N 1
ATOM 8071 C CA . GLN A 1 994 ? -36.816 2.254 14.891 1.00 90.44 994 GLN A CA 1
ATOM 8072 C C . GLN A 1 994 ? -36.094 2.227 16.238 1.00 90.44 994 GLN A C 1
ATOM 8074 O O . GLN A 1 994 ? -36.393 1.409 17.100 1.00 90.44 994 GLN A O 1
ATOM 8079 N N . ASP A 1 995 ? -35.154 3.135 16.461 1.00 94.75 995 ASP A N 1
ATOM 8080 C CA . ASP A 1 995 ? -34.540 3.278 17.781 1.00 94.75 995 ASP A CA 1
ATOM 8081 C C . ASP A 1 995 ? -35.585 3.789 18.805 1.00 94.75 995 ASP A C 1
ATOM 8083 O O . ASP A 1 995 ? -36.278 4.765 18.509 1.00 94.75 995 ASP A O 1
ATOM 8087 N N . PRO A 1 996 ? -35.725 3.179 20.005 1.00 96.06 996 PRO A N 1
ATOM 8088 C CA . PRO A 1 996 ? -36.576 3.720 21.070 1.00 96.06 996 PRO A CA 1
ATOM 8089 C C . PRO A 1 996 ? -36.224 5.156 21.489 1.00 96.06 996 PRO A C 1
ATOM 8091 O O . PRO A 1 996 ? -37.075 5.867 22.027 1.00 96.06 996 PRO A O 1
ATOM 8094 N N . ARG A 1 997 ? -34.979 5.582 21.255 1.00 94.81 997 ARG A N 1
ATOM 8095 C CA . ARG A 1 997 ? -34.485 6.938 21.485 1.00 94.81 997 ARG A CA 1
ATOM 8096 C C . ARG A 1 997 ? -34.488 7.728 20.173 1.00 94.81 997 ARG A C 1
ATOM 8098 O O . ARG A 1 997 ? -33.840 7.340 19.206 1.00 94.81 997 ARG A O 1
ATOM 8105 N N . MET A 1 998 ? -35.137 8.888 20.161 1.00 92.62 998 MET A N 1
ATOM 8106 C CA . MET A 1 998 ? -35.012 9.868 19.080 1.00 92.62 998 MET A CA 1
ATOM 8107 C C . MET A 1 998 ? -33.651 10.565 19.122 1.00 92.62 998 MET A C 1
ATOM 8109 O O . MET A 1 998 ? -33.049 10.740 20.184 1.00 92.62 998 MET A O 1
ATOM 8113 N N . PHE A 1 999 ? -33.195 11.041 17.968 1.00 90.75 999 PHE A N 1
ATOM 8114 C CA . PHE A 1 999 ? -32.083 11.985 17.917 1.00 90.75 999 PHE A CA 1
ATOM 8115 C C . PHE A 1 999 ? -32.442 13.241 18.736 1.00 90.75 999 PHE A C 1
ATOM 8117 O O . PHE A 1 999 ? -33.560 13.746 18.641 1.00 90.75 999 PHE A O 1
ATOM 8124 N N . GLY A 1 1000 ? -31.537 13.688 19.606 1.00 85.44 1000 GLY A N 1
ATOM 8125 C CA . GLY A 1 1000 ? -31.795 14.723 20.614 1.00 85.44 1000 GLY A CA 1
ATOM 8126 C C . GLY A 1 1000 ? -32.283 14.193 21.973 1.00 85.44 1000 GLY A C 1
ATOM 8127 O O . GLY A 1 1000 ? -32.506 14.988 22.880 1.00 85.44 1000 GLY A O 1
ATOM 8128 N N . GLY A 1 1001 ? -32.458 12.875 22.143 1.00 88.00 1001 GLY A N 1
ATOM 8129 C CA . GLY A 1 1001 ? -32.672 12.230 23.451 1.00 88.00 1001 GLY A CA 1
ATOM 8130 C C . GLY A 1 1001 ? -34.118 11.950 23.860 1.00 88.00 1001 GLY A C 1
ATOM 8131 O O . GLY A 1 1001 ? -34.341 11.254 24.852 1.00 88.00 1001 GLY A O 1
ATOM 8132 N N . GLY A 1 1002 ? -35.104 12.427 23.097 1.00 89.75 1002 GLY A N 1
ATOM 8133 C CA . GLY A 1 1002 ? -36.519 12.166 23.371 1.00 89.75 1002 GLY A CA 1
ATOM 8134 C C . GLY A 1 1002 ? -36.924 10.698 23.176 1.00 89.75 1002 GLY A C 1
ATOM 8135 O O . GLY A 1 1002 ? -36.260 9.941 22.472 1.00 89.75 1002 GLY A O 1
ATOM 8136 N N . LEU A 1 1003 ? -38.046 10.294 23.774 1.00 92.50 1003 LEU A N 1
ATOM 8137 C CA . LEU A 1 1003 ? -38.641 8.970 23.563 1.00 92.50 1003 LEU A CA 1
ATOM 8138 C C . LEU A 1 1003 ? -39.338 8.910 22.192 1.00 92.50 1003 LEU A C 1
ATOM 8140 O O . LEU A 1 1003 ? -40.130 9.797 21.872 1.00 92.50 1003 LEU A O 1
ATOM 8144 N N . HIS A 1 1004 ? -39.063 7.879 21.391 1.00 93.75 1004 HIS A N 1
ATOM 8145 C CA . HIS A 1 1004 ? -39.723 7.686 20.098 1.00 93.75 1004 HIS A CA 1
ATOM 8146 C C . HIS A 1 1004 ? -41.212 7.344 20.278 1.00 93.75 1004 HIS A C 1
ATOM 8148 O O . HIS A 1 1004 ? -41.584 6.661 21.229 1.00 93.75 1004 HIS A O 1
ATOM 8154 N N . ALA A 1 1005 ? -42.075 7.782 19.355 1.00 93.75 1005 ALA A N 1
ATOM 8155 C CA . ALA A 1 1005 ? -43.526 7.572 19.462 1.00 93.75 1005 ALA A CA 1
ATOM 8156 C C . ALA A 1 1005 ? -43.928 6.082 19.472 1.00 93.75 1005 ALA A C 1
ATOM 8158 O O . ALA A 1 1005 ? -44.867 5.703 20.167 1.00 93.75 1005 ALA A O 1
ATOM 8159 N N . ASP A 1 1006 ? -43.181 5.247 18.745 1.00 93.31 1006 ASP A N 1
ATOM 8160 C CA . ASP A 1 1006 ? -43.355 3.783 18.710 1.00 93.31 1006 ASP A CA 1
ATOM 8161 C C . ASP A 1 1006 ? -42.645 3.048 19.866 1.00 93.31 1006 ASP A C 1
ATOM 8163 O O . ASP A 1 1006 ? -42.607 1.817 19.886 1.00 93.31 1006 ASP A O 1
ATOM 8167 N N . ALA A 1 1007 ? -42.002 3.767 20.792 1.00 95.44 1007 ALA A N 1
ATOM 8168 C CA . ALA A 1 1007 ? -41.294 3.141 21.901 1.00 95.44 1007 ALA A CA 1
ATOM 8169 C C . ALA A 1 1007 ? -42.268 2.733 23.010 1.00 95.44 1007 ALA A C 1
ATOM 8171 O O . ALA A 1 1007 ? -43.043 3.540 23.527 1.00 95.44 1007 ALA A O 1
ATOM 8172 N N . HIS A 1 1008 ? -42.168 1.479 23.435 1.00 95.25 1008 HIS A N 1
ATOM 8173 C CA . HIS A 1 1008 ? -42.980 0.910 24.500 1.00 95.25 1008 HIS A CA 1
ATOM 8174 C C . HIS A 1 1008 ? -42.112 0.521 25.692 1.00 95.25 1008 HIS A C 1
ATOM 8176 O O . HIS A 1 1008 ? -41.021 -0.025 25.523 1.00 95.25 1008 HIS A O 1
ATOM 8182 N N . LEU A 1 1009 ? -42.607 0.769 26.906 1.00 95.94 1009 LEU A N 1
ATOM 8183 C CA . LEU A 1 1009 ? -42.007 0.217 28.117 1.00 95.94 1009 LEU A CA 1
ATOM 8184 C C . LEU A 1 1009 ? -42.236 -1.301 28.136 1.00 95.94 1009 LEU A C 1
ATOM 8186 O O . LEU A 1 1009 ? -43.350 -1.781 27.925 1.00 95.94 1009 LEU A O 1
ATOM 8190 N N . TYR A 1 1010 ? -41.175 -2.062 28.373 1.00 95.25 1010 TYR A N 1
ATOM 8191 C CA . TYR A 1 1010 ? -41.239 -3.511 28.493 1.00 95.25 1010 TYR A CA 1
ATOM 8192 C C . TYR A 1 1010 ? -41.797 -3.912 29.865 1.00 95.25 1010 TYR A C 1
ATOM 8194 O O . TYR A 1 1010 ? -41.164 -3.677 30.894 1.00 95.25 1010 TYR A O 1
ATOM 8202 N N . GLU A 1 1011 ? -42.979 -4.531 29.868 1.00 93.50 1011 GLU A N 1
ATOM 8203 C CA . GLU A 1 1011 ? -43.678 -4.973 31.088 1.00 93.50 1011 GLU A CA 1
ATOM 8204 C C . GLU A 1 1011 ? -43.894 -6.494 31.145 1.00 93.50 1011 GLU A C 1
ATOM 8206 O O . GLU A 1 1011 ? -44.114 -7.053 32.218 1.00 93.50 1011 GLU A O 1
ATOM 8211 N N . LYS A 1 1012 ? -43.853 -7.172 29.992 1.00 90.62 1012 LYS A N 1
ATOM 8212 C CA . LYS A 1 1012 ? -44.112 -8.611 29.843 1.00 90.62 1012 LYS A CA 1
ATOM 8213 C C . LYS A 1 1012 ? -43.469 -9.153 28.557 1.00 90.62 1012 LYS A C 1
ATOM 8215 O O . LYS A 1 1012 ? -43.210 -8.345 27.660 1.00 90.62 1012 LYS A O 1
ATOM 8220 N N . PRO A 1 1013 ? -43.262 -10.480 28.438 1.00 90.31 1013 PRO A N 1
ATOM 8221 C CA . PRO A 1 1013 ? -42.745 -11.100 27.220 1.00 90.31 1013 PRO A CA 1
ATOM 8222 C C . PRO A 1 1013 ? -43.517 -10.687 25.960 1.00 90.31 1013 PRO A C 1
ATOM 8224 O O . PRO A 1 1013 ? -44.737 -10.500 25.987 1.00 90.31 1013 PRO A O 1
ATOM 8227 N N . LEU A 1 1014 ? -42.789 -10.516 24.857 1.00 88.19 1014 LEU A N 1
ATOM 8228 C CA . LEU A 1 1014 ? -43.338 -10.063 23.582 1.00 88.19 1014 LEU A CA 1
ATOM 8229 C C . LEU A 1 1014 ? -43.819 -11.261 22.768 1.00 88.19 1014 LEU A C 1
ATOM 8231 O O . LEU A 1 1014 ? -43.021 -12.128 22.421 1.00 88.19 1014 LEU A O 1
ATOM 8235 N N . THR A 1 1015 ? -45.101 -11.287 22.406 1.00 80.44 1015 THR A N 1
ATOM 8236 C CA . THR A 1 1015 ? -45.618 -12.237 21.415 1.00 80.44 1015 THR A CA 1
ATOM 8237 C C . THR A 1 1015 ? -45.250 -11.738 20.020 1.00 80.44 1015 THR A C 1
ATOM 8239 O O . THR A 1 1015 ? -45.763 -10.710 19.574 1.00 80.44 1015 THR A O 1
ATOM 8242 N N . ILE A 1 1016 ? -44.355 -12.444 19.331 1.00 72.25 1016 ILE A N 1
ATOM 8243 C CA . ILE A 1 1016 ? -43.856 -12.029 18.016 1.00 72.25 1016 ILE A CA 1
ATOM 8244 C C . ILE A 1 1016 ? -44.467 -12.930 16.944 1.00 72.25 1016 ILE A C 1
ATOM 8246 O O . ILE A 1 1016 ? -44.279 -14.146 16.948 1.00 72.25 1016 ILE A O 1
ATOM 8250 N N . VAL A 1 1017 ? -45.218 -12.331 16.016 1.00 62.34 1017 VAL A N 1
ATOM 8251 C CA . VAL A 1 1017 ? -45.742 -13.034 14.840 1.00 62.34 1017 VAL A CA 1
ATOM 8252 C C . VAL A 1 1017 ? -44.594 -13.135 13.842 1.00 62.34 1017 VAL A C 1
ATOM 8254 O O . VAL A 1 1017 ? -44.201 -12.149 13.238 1.00 62.34 1017 VAL A O 1
ATOM 8257 N N . ASN A 1 1018 ? -44.002 -14.322 13.766 1.00 58.34 1018 ASN A N 1
ATOM 8258 C CA . ASN A 1 1018 ? -42.737 -14.598 13.095 1.00 58.34 1018 ASN A CA 1
ATOM 8259 C C . ASN A 1 1018 ? -42.764 -14.224 11.595 1.00 58.34 1018 ASN A C 1
ATOM 8261 O O . ASN A 1 1018 ? -43.333 -14.960 10.784 1.00 58.34 1018 ASN A O 1
ATOM 8265 N N . THR A 1 1019 ? -42.104 -13.128 11.219 1.00 60.12 1019 THR A N 1
ATOM 8266 C CA . THR A 1 1019 ? -41.695 -12.858 9.836 1.00 60.12 1019 THR A CA 1
ATOM 8267 C C . THR A 1 1019 ? -40.179 -12.723 9.758 1.00 60.12 1019 THR A C 1
ATOM 8269 O O . THR A 1 1019 ? -39.557 -11.992 10.524 1.00 60.12 1019 THR A O 1
ATOM 8272 N N . ASP A 1 1020 ? -39.582 -13.483 8.838 1.00 57.25 1020 ASP A N 1
ATOM 8273 C CA . ASP A 1 1020 ? -38.134 -13.556 8.635 1.00 57.25 1020 ASP A CA 1
ATOM 8274 C C . ASP A 1 1020 ? -37.583 -12.148 8.335 1.00 57.25 1020 ASP A C 1
ATOM 8276 O O . ASP A 1 1020 ? -37.944 -11.527 7.330 1.00 57.25 1020 ASP A O 1
ATOM 8280 N N . GLY A 1 1021 ? -36.721 -11.633 9.218 1.00 62.19 1021 GLY A N 1
ATOM 8281 C CA . GLY A 1 1021 ? -36.100 -10.310 9.083 1.00 62.19 1021 GLY A CA 1
ATOM 8282 C C . GLY A 1 1021 ? -36.689 -9.181 9.937 1.00 62.19 1021 GLY A C 1
ATOM 8283 O O . GLY A 1 1021 ? -36.127 -8.080 9.905 1.00 62.19 1021 GLY A O 1
ATOM 8284 N N . ASP A 1 1022 ? -37.738 -9.434 10.726 1.00 74.56 1022 ASP A N 1
ATOM 8285 C CA . ASP A 1 1022 ? -38.212 -8.473 11.725 1.00 74.56 1022 ASP A CA 1
ATOM 8286 C C . ASP A 1 1022 ? -37.159 -8.237 12.822 1.00 74.56 1022 ASP A C 1
ATOM 8288 O O . ASP A 1 1022 ? -36.305 -9.085 13.113 1.00 74.56 1022 ASP A O 1
ATOM 8292 N N . ARG A 1 1023 ? -37.198 -7.048 13.437 1.00 86.56 1023 ARG A N 1
ATOM 8293 C CA . ARG A 1 1023 ? -36.200 -6.609 14.422 1.00 86.56 1023 ARG A CA 1
ATOM 8294 C C . ARG A 1 1023 ? -36.857 -5.991 15.641 1.00 86.56 1023 ARG A C 1
ATOM 8296 O O . ARG A 1 1023 ? -37.711 -5.116 15.514 1.00 86.56 1023 ARG A O 1
ATOM 8303 N N . VAL A 1 1024 ? -36.373 -6.385 16.815 1.00 90.81 1024 VAL A N 1
ATOM 8304 C CA . VAL A 1 1024 ? -36.657 -5.687 18.070 1.00 90.81 1024 VAL A CA 1
ATOM 8305 C C . VAL A 1 1024 ? -35.444 -4.840 18.421 1.00 90.81 1024 VAL A C 1
ATOM 8307 O O . VAL A 1 1024 ? -34.340 -5.363 18.599 1.00 90.81 1024 VAL A O 1
ATOM 8310 N N . LEU A 1 1025 ? -35.644 -3.526 18.492 1.00 94.38 1025 LEU A N 1
ATOM 8311 C CA . LEU A 1 1025 ? -34.635 -2.583 18.965 1.00 94.38 1025 LEU A CA 1
ATOM 8312 C C . LEU A 1 1025 ? -35.009 -2.165 20.378 1.00 94.38 1025 LEU A C 1
ATOM 8314 O O . LEU A 1 1025 ? -36.151 -1.787 20.624 1.00 94.38 1025 LEU A O 1
ATOM 8318 N N . CYS A 1 1026 ? -34.067 -2.234 21.313 1.00 95.50 1026 CYS A N 1
ATOM 8319 C CA . CYS A 1 1026 ? -34.322 -1.890 22.703 1.00 95.50 1026 CYS A CA 1
ATOM 8320 C C . CYS A 1 1026 ? -33.151 -1.166 23.372 1.00 95.50 1026 CYS A C 1
ATOM 8322 O O . CYS A 1 1026 ? -31.990 -1.315 22.989 1.00 95.50 1026 CYS A O 1
ATOM 8324 N N . ARG A 1 1027 ? -33.477 -0.352 24.377 1.00 96.19 1027 ARG A N 1
ATOM 8325 C CA . ARG A 1 1027 ? -32.532 0.402 25.207 1.00 96.19 1027 ARG A CA 1
ATOM 8326 C C . ARG A 1 1027 ? -33.001 0.426 26.653 1.00 96.19 1027 ARG A C 1
ATOM 8328 O O . ARG A 1 1027 ? -34.194 0.353 26.933 1.00 96.19 1027 ARG A O 1
ATOM 8335 N N . ILE A 1 1028 ? -32.051 0.586 27.564 1.00 94.94 1028 ILE A N 1
ATOM 8336 C CA . ILE A 1 1028 ? -32.341 0.970 28.945 1.00 94.94 1028 ILE A CA 1
ATOM 8337 C C . ILE A 1 1028 ? -32.469 2.496 29.008 1.00 94.94 1028 ILE A C 1
ATOM 8339 O O . ILE A 1 1028 ? -31.689 3.188 28.356 1.00 94.94 1028 ILE A O 1
ATOM 8343 N N . LEU A 1 1029 ? -33.416 3.007 29.795 1.00 90.38 1029 LEU A N 1
ATOM 8344 C CA . LEU A 1 1029 ? -33.479 4.420 30.180 1.00 90.38 1029 LEU A CA 1
ATOM 8345 C C . LEU A 1 1029 ? -33.550 4.516 31.708 1.00 90.38 1029 LEU A C 1
ATOM 8347 O O . LEU A 1 1029 ? -34.525 4.064 32.317 1.00 90.38 1029 LEU A O 1
ATOM 8351 N N . GLU A 1 1030 ? -32.519 5.099 32.313 1.00 83.19 1030 GLU A N 1
ATOM 8352 C CA . GLU A 1 1030 ? -32.398 5.314 33.759 1.00 83.19 1030 GLU A CA 1
ATOM 8353 C C . GLU A 1 1030 ? -31.865 6.725 34.023 1.00 83.19 1030 GLU A C 1
ATOM 8355 O O . GLU A 1 1030 ? -30.905 7.137 33.383 1.00 83.19 1030 GLU A O 1
ATOM 8360 N N . ASP A 1 1031 ? -32.505 7.467 34.933 1.00 75.81 1031 ASP A N 1
ATOM 8361 C CA . ASP A 1 1031 ? -32.125 8.837 35.320 1.00 75.81 1031 ASP A CA 1
ATOM 8362 C C . ASP A 1 1031 ? -31.825 9.768 34.132 1.00 75.81 1031 ASP A C 1
ATOM 8364 O O . ASP A 1 1031 ? -30.805 10.451 34.088 1.00 75.81 1031 ASP A O 1
ATOM 8368 N N . GLU A 1 1032 ? -32.736 9.763 33.151 1.00 75.19 1032 GLU A N 1
ATOM 8369 C CA . GLU A 1 1032 ? -32.656 10.535 31.898 1.00 75.19 1032 GLU A CA 1
ATOM 8370 C C . GLU A 1 1032 ? -31.489 10.145 30.970 1.00 75.19 1032 GLU A C 1
ATOM 8372 O O . GLU A 1 1032 ? -31.294 10.768 29.928 1.00 75.19 1032 GLU A O 1
ATOM 8377 N N . GLU A 1 1033 ? -30.759 9.069 31.274 1.00 79.69 1033 GLU A N 1
ATOM 8378 C CA . GLU A 1 1033 ? -29.682 8.561 30.436 1.00 79.69 1033 GLU A CA 1
ATOM 8379 C C . GLU A 1 1033 ? -30.061 7.279 29.693 1.00 79.69 1033 GLU A C 1
ATOM 8381 O O . GLU A 1 1033 ? -30.528 6.282 30.254 1.00 79.69 1033 GLU A O 1
ATOM 8386 N N . TRP A 1 1034 ? -29.786 7.294 28.393 1.00 88.56 1034 TRP A N 1
ATOM 8387 C CA . TRP A 1 1034 ? -29.986 6.158 27.514 1.00 88.56 1034 TRP A CA 1
ATOM 8388 C C . TRP A 1 1034 ? -28.782 5.212 27.514 1.00 88.56 1034 TRP A C 1
ATOM 8390 O O . TRP A 1 1034 ? -27.644 5.606 27.254 1.00 88.56 1034 TRP A O 1
ATOM 8400 N N . GLY A 1 1035 ? -29.056 3.930 27.740 1.00 90.62 1035 GLY A N 1
ATOM 8401 C CA . GLY A 1 1035 ? -28.112 2.843 27.517 1.00 90.62 1035 GLY A CA 1
ATOM 8402 C C . GLY A 1 1035 ? -27.889 2.541 26.032 1.00 90.62 1035 GLY A C 1
ATOM 8403 O O . GLY A 1 1035 ? -28.618 3.050 25.173 1.00 90.62 1035 GLY A O 1
ATOM 8404 N N . PRO A 1 1036 ? -26.885 1.705 25.715 1.00 93.94 1036 PRO A N 1
ATOM 8405 C CA . PRO A 1 1036 ? -26.554 1.360 24.338 1.00 93.94 1036 PRO A CA 1
ATOM 8406 C C . PRO A 1 1036 ? -27.703 0.621 23.640 1.00 93.94 1036 PRO A C 1
ATOM 8408 O O . PRO A 1 1036 ? -28.458 -0.122 24.271 1.00 93.94 1036 PRO A O 1
ATOM 8411 N N . LEU A 1 1037 ? -27.810 0.802 22.323 1.00 94.94 1037 LEU A N 1
ATOM 8412 C CA . LEU A 1 1037 ? -28.801 0.127 21.492 1.00 94.94 1037 LEU A CA 1
ATOM 8413 C C . LEU A 1 1037 ? -28.540 -1.379 21.425 1.00 94.94 1037 LEU A C 1
ATOM 8415 O O . LEU A 1 1037 ? -27.477 -1.832 20.985 1.00 94.94 1037 LEU A O 1
ATOM 8419 N N . ARG A 1 1038 ? -29.558 -2.164 21.771 1.00 92.75 1038 ARG A N 1
ATOM 8420 C CA . ARG A 1 1038 ? -29.616 -3.599 21.510 1.00 92.75 1038 ARG A CA 1
ATOM 8421 C C . ARG A 1 1038 ? -30.527 -3.849 20.317 1.00 92.75 1038 ARG A C 1
ATOM 8423 O O . ARG A 1 1038 ? -31.706 -3.529 20.344 1.00 92.75 1038 ARG A O 1
ATOM 8430 N N . GLU A 1 1039 ? -29.962 -4.462 19.286 1.00 91.12 1039 GLU A N 1
ATOM 8431 C CA . GLU A 1 1039 ? -30.701 -5.010 18.151 1.00 91.12 1039 GLU A CA 1
ATOM 8432 C C . GLU A 1 1039 ? -30.821 -6.531 18.319 1.00 91.12 1039 GLU A C 1
ATOM 8434 O O . GLU A 1 1039 ? -29.833 -7.209 18.643 1.00 91.12 1039 GLU A O 1
ATOM 8439 N N . ILE A 1 1040 ? -32.036 -7.045 18.132 1.00 87.69 1040 ILE A N 1
ATOM 8440 C CA . ILE A 1 1040 ? -32.386 -8.467 18.170 1.00 87.69 1040 ILE A CA 1
ATOM 8441 C C . ILE A 1 1040 ? -33.031 -8.793 16.826 1.00 87.69 1040 ILE A C 1
ATOM 8443 O O . ILE A 1 1040 ? -34.066 -8.221 16.479 1.00 87.69 1040 ILE A O 1
ATOM 8447 N N . VAL A 1 1041 ? -32.392 -9.677 16.062 1.00 80.69 1041 VAL A N 1
ATOM 8448 C CA . VAL A 1 1041 ? -32.892 -10.136 14.764 1.00 80.69 1041 VAL A CA 1
ATOM 8449 C C . VAL A 1 1041 ? -33.704 -11.407 14.985 1.00 80.69 1041 VAL A C 1
ATOM 8451 O O . VAL A 1 1041 ? -33.298 -12.287 15.740 1.00 80.69 1041 VAL A O 1
ATOM 8454 N N . LEU A 1 1042 ? -34.871 -11.488 14.357 1.00 74.25 1042 LEU A N 1
ATOM 8455 C CA . LEU A 1 1042 ? -35.810 -12.587 14.535 1.00 74.25 1042 LEU A CA 1
ATOM 8456 C C . LEU A 1 1042 ? -35.610 -13.595 13.386 1.00 74.25 1042 LEU A C 1
ATOM 8458 O O . LEU A 1 1042 ? -36.238 -13.470 12.341 1.00 74.25 1042 LEU A O 1
ATOM 8462 N N . ASN A 1 1043 ? -34.691 -14.560 13.558 1.00 63.47 1043 ASN A N 1
ATOM 8463 C CA . ASN A 1 1043 ? -34.373 -15.599 12.559 1.00 63.47 1043 ASN A CA 1
ATOM 8464 C C . ASN A 1 1043 ? -34.548 -17.025 13.125 1.00 63.47 1043 ASN A C 1
ATOM 8466 O O . ASN A 1 1043 ? -34.278 -17.279 14.301 1.00 63.47 1043 ASN A O 1
ATOM 8470 N N . GLU A 1 1044 ? -34.868 -18.016 12.275 1.00 48.28 1044 GLU A N 1
ATOM 8471 C CA . GLU A 1 1044 ? -34.941 -19.434 12.691 1.00 48.28 1044 GLU A CA 1
ATOM 8472 C C . GLU A 1 1044 ? -33.618 -20.004 13.250 1.00 48.28 1044 GLU A C 1
ATOM 8474 O O . GLU A 1 1044 ? -33.644 -20.952 14.037 1.00 48.28 1044 GLU A O 1
ATOM 8479 N N . SER A 1 1045 ? -32.459 -19.441 12.881 1.00 46.16 1045 SER A N 1
ATOM 8480 C CA . SER A 1 1045 ? -31.134 -19.914 13.315 1.00 46.16 1045 SER A CA 1
ATOM 8481 C C . SER A 1 1045 ? -30.728 -19.481 14.727 1.00 46.16 1045 SER A C 1
ATOM 8483 O O . SER A 1 1045 ? -29.940 -20.185 15.363 1.00 46.16 1045 SER A O 1
ATOM 8485 N N . ASP A 1 1046 ? -31.271 -18.372 15.240 1.00 49.28 1046 ASP A N 1
ATOM 8486 C CA . ASP A 1 1046 ? -30.955 -17.873 16.591 1.00 49.28 1046 ASP A CA 1
ATOM 8487 C C . ASP A 1 1046 ? -31.595 -18.741 17.689 1.00 49.28 1046 ASP A C 1
ATOM 8489 O O . ASP A 1 1046 ? -31.146 -18.753 18.834 1.00 49.28 1046 ASP A O 1
ATOM 8493 N N . LYS A 1 1047 ? -32.533 -19.618 17.298 1.00 48.69 1047 LYS A N 1
ATOM 8494 C CA . LYS A 1 1047 ? -33.164 -20.642 18.145 1.00 48.69 1047 LYS A CA 1
ATOM 8495 C C . LYS A 1 1047 ? -32.183 -21.674 18.729 1.00 48.69 1047 LYS A C 1
ATOM 8497 O O . LYS A 1 1047 ? -32.558 -22.389 19.653 1.00 48.69 1047 LYS A O 1
ATOM 8502 N N . LYS A 1 1048 ? -30.960 -21.813 18.191 1.00 41.03 1048 LYS A N 1
ATOM 8503 C CA . LYS A 1 1048 ? -29.996 -22.865 18.598 1.00 41.03 1048 LYS A CA 1
ATOM 8504 C C . LYS A 1 1048 ? -28.774 -22.384 19.385 1.00 41.03 1048 LYS A C 1
ATOM 8506 O O . LYS A 1 1048 ? -28.094 -23.229 19.961 1.00 41.03 1048 LYS A O 1
ATOM 8511 N N . ASN A 1 1049 ? -28.475 -21.085 19.409 1.00 41.28 1049 ASN A N 1
ATOM 8512 C CA . ASN A 1 1049 ? -27.171 -20.597 19.884 1.00 41.28 1049 ASN A CA 1
ATOM 8513 C C . ASN A 1 1049 ? -27.186 -19.871 21.238 1.00 41.28 1049 ASN A C 1
ATOM 8515 O O . ASN A 1 1049 ? -26.108 -19.601 21.762 1.00 41.28 1049 ASN A O 1
ATOM 8519 N N . GLU A 1 1050 ? -28.348 -19.585 21.834 1.00 47.19 1050 GLU A N 1
ATOM 8520 C CA . GLU A 1 1050 ? -28.412 -18.805 23.087 1.00 47.19 1050 GLU A CA 1
ATOM 8521 C C . GLU A 1 1050 ? -28.824 -19.610 24.336 1.00 47.19 1050 GLU A C 1
ATOM 8523 O O . GLU A 1 1050 ? -28.782 -19.097 25.453 1.00 47.19 1050 GLU A O 1
ATOM 8528 N N . THR A 1 1051 ? -29.105 -20.910 24.212 1.00 36.12 1051 THR A N 1
ATOM 8529 C CA . THR A 1 1051 ? -29.280 -21.807 25.367 1.00 36.12 1051 THR A CA 1
ATOM 8530 C C . THR A 1 1051 ? -27.942 -22.365 25.853 1.00 36.12 1051 THR A C 1
ATOM 8532 O O . THR A 1 1051 ? -27.673 -23.536 25.632 1.00 36.12 1051 THR A O 1
ATOM 8535 N N . THR A 1 1052 ? -27.105 -21.564 26.519 1.00 33.06 1052 THR A N 1
ATOM 8536 C CA . THR A 1 1052 ? -26.179 -22.064 27.562 1.00 33.06 1052 THR A CA 1
ATOM 8537 C C . THR A 1 1052 ? -25.455 -20.915 28.263 1.00 33.06 1052 THR A C 1
ATOM 8539 O O . THR A 1 1052 ? -24.447 -20.441 27.755 1.00 33.06 1052 THR A O 1
ATOM 8542 N N . TYR A 1 1053 ? -25.895 -20.554 29.470 1.00 27.33 1053 TYR A N 1
ATOM 8543 C CA . TYR A 1 1053 ? -25.011 -20.329 30.623 1.00 27.33 1053 TYR A CA 1
ATOM 8544 C C . TYR A 1 1053 ? -25.787 -20.687 31.906 1.00 27.33 1053 TYR A C 1
ATOM 8546 O O . TYR A 1 1053 ? -26.931 -20.253 32.047 1.00 27.33 1053 TYR A O 1
ATOM 8554 N N . PRO A 1 1054 ? -25.228 -21.493 32.831 1.00 30.88 1054 PRO A N 1
ATOM 8555 C CA . PRO A 1 1054 ? -25.890 -21.795 34.094 1.00 30.88 1054 PRO A CA 1
ATOM 8556 C C . PRO A 1 1054 ? -25.891 -20.559 34.993 1.00 30.88 1054 PRO A C 1
ATOM 8558 O O . PRO A 1 1054 ? -24.885 -19.861 35.117 1.00 30.88 1054 PRO A O 1
ATOM 8561 N N . SER A 1 1055 ? -27.019 -20.329 35.656 1.00 30.39 1055 SER A N 1
ATOM 8562 C CA . SER A 1 1055 ? -27.152 -19.386 36.758 1.00 30.39 1055 SER A CA 1
ATOM 8563 C C . SER A 1 1055 ? -26.239 -19.794 37.921 1.00 30.39 1055 SER A C 1
ATOM 8565 O O . SER A 1 1055 ? -26.557 -20.733 38.650 1.00 30.39 1055 SER A O 1
ATOM 8567 N N . GLU A 1 1056 ? -25.140 -19.077 38.145 1.00 28.80 1056 GLU A N 1
ATOM 8568 C CA . GLU A 1 1056 ? -24.520 -19.029 39.470 1.00 28.80 1056 GLU A CA 1
ATOM 8569 C C . GLU A 1 1056 ? -24.783 -17.664 40.100 1.00 28.80 1056 GLU A C 1
ATOM 8571 O O . GLU A 1 1056 ? -24.196 -16.642 39.752 1.00 28.80 1056 GLU A O 1
ATOM 8576 N N . SER A 1 1057 ? -25.705 -17.684 41.057 1.00 33.31 1057 SER A N 1
ATOM 8577 C CA . SER A 1 1057 ? -25.883 -16.669 42.081 1.00 33.31 1057 SER A CA 1
ATOM 8578 C C . SER A 1 1057 ? -24.577 -16.450 42.848 1.00 33.31 1057 SER A C 1
ATOM 8580 O O . SER A 1 1057 ? -24.107 -17.354 43.542 1.00 33.31 1057 SER A O 1
ATOM 8582 N N . ARG A 1 1058 ? -24.030 -15.235 42.800 1.00 30.12 1058 ARG A N 1
ATOM 8583 C CA . ARG A 1 1058 ? -23.148 -14.714 43.851 1.00 30.12 1058 ARG A CA 1
ATOM 8584 C C . ARG A 1 1058 ? -23.576 -13.294 44.208 1.00 30.12 1058 ARG A C 1
ATOM 8586 O O . ARG A 1 1058 ? -23.267 -12.344 43.501 1.00 30.12 1058 ARG A O 1
ATOM 8593 N N . GLN A 1 1059 ? -24.312 -13.190 45.306 1.00 21.70 1059 GLN A N 1
ATOM 8594 C CA . GLN A 1 1059 ? -24.240 -12.065 46.235 1.00 21.70 1059 GLN A CA 1
ATOM 8595 C C . GLN A 1 1059 ? -23.605 -12.596 47.529 1.00 21.70 1059 GLN A C 1
ATOM 8597 O O . GLN A 1 1059 ? -23.849 -13.758 47.864 1.00 21.70 1059 GLN A O 1
ATOM 8602 N N . PRO A 1 1060 ? -23.029 -11.704 48.343 1.00 32.94 1060 PRO A N 1
ATOM 8603 C CA . PRO A 1 1060 ? -21.685 -11.129 48.251 1.00 32.94 1060 PRO A CA 1
ATOM 8604 C C . PRO A 1 1060 ? -20.561 -12.139 48.539 1.00 32.94 1060 PRO A C 1
ATOM 8606 O O . PRO A 1 1060 ? -20.779 -13.072 49.345 1.00 32.94 1060 PRO A O 1
#